Protein 3L43 (pdb70)

Organism: Homo sapiens (NCBI:txid9606)

Sequence (965 aa):
QIAVVGGQSAGKSSVLENFVGRDFLPRVTRRPLVLQLITSKAEYAEFLHCKGKKFTDFDEVRLEIEAETDISSIPINLRVYSPHVLNLTLIDLPGITKVPVGDQPPDIEYQIREMIMQFITRENCLILAVTPANTDLANSDALKLAKEVDPQGLRTIGVITKLDLMDEGTDARDVLENKLLPLRRGYVGVVNRSQKDIDGKKDIKAAMLAERKFFLSHPAYRHIADRMGTPHLQKVLNQQLTPQIAVVGGQSAGKSSVLENFVGRDFLPRVTRRPLVLQLITSKAEYAEFLHCKGKKFTDFDEVRLEIEAETDRVTISSIPINLRVYSPHVLNLTLIDLPGITKVPVGDQPPDIEYQIREMIMQFITRENCLILAVTPANTDLANSDALKLAKEVDPQGLRTIGVITKLDLMDEGTDARDVLENKLLPLRRGYVGVVNRSQKDIDGKKDIKAAMLAERKFFLSHPAYRHIADRMGTPHLQKVLNQQLTQIAVVGGQSAGKSSVLENFVGRDFLPRTRRPLVLQLITSKAEYAEFLHCKGKKFTDFDEVRLEIEAETDISSIPINLRVYSPHVLNLTLIDLPGITKVPVGDQPPDIEYQIREMIMQFITRENCLILAVTPANTDLANSDALKLAKEVDPQGLRTIGVITKLDLMDEGTDARDVLENKLLPLRRGYVGVVNRSQKDIDGKKDIKAAMLAERKFFLSHPAYRHIADRMGTPHLQKVLNQQIAVVGGQSAGKSSVLENFVGRDFLPRTRRPLVLQLITSKAEYAEFLHCKGKKFTDFDEVRLEIEAETDISSIPINLRVYSPHVLNLTLIDLPGITKVPVGDQPPDIEYQIREMIMQFITRENCLILAVTPANTDLANSDALKLAKEVDPQGLRTIGVITKLDLMDEGTDARDVLENKLLPLRRGYVGVVNRSQKDIDGKKDIKAAMLAERKFFLSHPAYRHIADRMGTPHLQKVLNQQ

Radius of gyration: 32.08 Å; Cα contacts (8 Å, |Δi|>4): 2019; chains: 4; bounding box: 50×90×83 Å

InterPro domains:
  IPR000375 Dynamin stalk domain [PF01031] (215-501)
  IPR001401 Dynamin, GTPase domain [SM00053] (6-245)
  IPR001401 Dynamin, GTPase domain [cd08771] (29-294)
  IPR001849 Pleckstrin homology domain [PF00169] (526-628)
  IPR001849 Pleckstrin homology domain [PS50003] (525-631)
  IPR001849 Pleckstrin homology domain [SM00233] (526-633)
  IPR003130 Dynamin GTPase effector [PF02212] (656-744)
  IPR003130 Dynamin GTPase effector [SM00302] (654-745)
  IPR011993 PH-like domain superfamily [G3DSA:2.30.29.30] (525-652)
  IPR019762 Dynamin, GTPase region, conserved site [PS00410] (57-66)
  IPR020850 GTPase effector domain [PS51388] (659-750)
  IPR022812 Dynamin [PR00195] (31-49)
  IPR022812 Dynamin [PR00195] (56-73)
  IPR022812 Dynamin [PR00195] (126-143)
  IPR022812 Dynamin [PR00195] (176-194)
  IPR022812 Dynamin [PR00195] (195-211)
  IPR022812 Dynamin [PR00195] (218-237)
  IPR022812 Dynamin [PTHR11566] (7-744)
  IPR027417 P-loop containing nucleoside triphosphate hydrolase [G3DSA:3.40.50.300] (6-303)
  IPR027417 P-loop containing nucleoside triphosphate hydrolase [SSF52540] (4-302)

Nearest PDB structures (foldseek):
  3l43-assembly1_A  TM=1.004E+00  e=7.348E-54  Homo sapiens
  3l43-assembly2_B  TM=1.003E+00  e=1.797E-51  Homo sapiens
  3l43-assembly2_C  TM=9.992E-01  e=9.900E-51  Homo sapiens
  5d3q-assembly2_B  TM=9.805E-01  e=1.627E-45  Homo sapiens
  5d3q-assembly1_A  TM=9.796E-01  e=1.733E-45  Homo sapiens

Structure (mmCIF, N/CA/C/O backbone):
data_3L43
#
_entry.id   3L43
#
_cell.length_a   49.286
_cell.length_b   166.500
_cell.length_c   74.985
_cell.angle_alpha   90.00
_cell.angle_beta   109.02
_cell.angle_gamma   90.00
#
_symmetry.space_group_name_H-M   'P 1 21 1'
#
loop_
_entity.id
_entity.type
_entity.pdbx_description
1 polymer Dynamin-3
2 non-polymer "GUANOSINE-5'-DIPHOSPHATE"
3 non-polymer 'UNKNOWN ATOM OR ION'
4 water water
#
loop_
_atom_site.group_PDB
_atom_site.id
_atom_site.type_symbol
_atom_site.label_atom_id
_atom_site.label_alt_id
_atom_site.label_comp_id
_atom_site.label_asym_id
_atom_site.label_entity_id
_atom_site.label_seq_id
_atom_site.pdbx_PDB_ins_code
_atom_site.Cartn_x
_atom_site.Cartn_y
_atom_site.Cartn_z
_atom_site.occupancy
_atom_site.B_iso_or_equiv
_atom_site.auth_seq_id
_atom_site.auth_comp_id
_atom_site.auth_asym_id
_atom_site.auth_atom_id
_atom_site.pdbx_PDB_model_num
ATOM 1 N N . GLN A 1 46 ? 16.428 28.278 30.532 1.00 32.84 33 GLN A N 1
ATOM 2 C CA . GLN A 1 46 ? 15.928 27.267 29.599 1.00 32.43 33 GLN A CA 1
ATOM 3 C C . GLN A 1 46 ? 16.297 27.566 28.121 1.00 35.82 33 GLN A C 1
ATOM 4 O O . GLN A 1 46 ? 16.272 28.724 27.690 1.00 34.75 33 GLN A O 1
ATOM 10 N N . ILE A 1 47 ? 16.639 26.499 27.361 1.00 32.45 34 ILE A N 1
ATOM 11 C CA . ILE A 1 47 ? 17.011 26.549 25.935 1.00 32.39 34 ILE A CA 1
ATOM 12 C C . ILE A 1 47 ? 16.003 25.683 25.141 1.00 35.87 34 ILE A C 1
ATOM 13 O O . ILE A 1 47 ? 16.015 24.462 25.272 1.00 35.35 34 ILE A O 1
ATOM 18 N N . ALA A 1 48 ? 15.133 26.321 24.339 1.00 31.79 35 ALA A N 1
ATOM 19 C CA . ALA A 1 48 ? 14.129 25.618 23.540 1.00 30.88 35 ALA A CA 1
ATOM 20 C C . ALA A 1 48 ? 14.659 25.314 22.146 1.00 33.20 35 ALA A C 1
ATOM 21 O O . ALA A 1 48 ? 15.178 26.208 21.480 1.00 32.02 35 ALA A O 1
ATOM 23 N N . VAL A 1 49 ? 14.537 24.039 21.718 1.00 29.44 36 VAL A N 1
ATOM 24 C CA . VAL A 1 49 ? 14.986 23.555 20.402 1.00 28.86 36 VAL A CA 1
ATOM 25 C C . VAL A 1 49 ? 13.791 23.616 19.450 1.00 31.46 36 VAL A C 1
ATOM 26 O O . VAL A 1 49 ? 12.899 22.778 19.524 1.00 30.83 36 VAL A O 1
ATOM 30 N N . VAL A 1 50 ? 13.758 24.646 18.594 1.00 28.16 37 VAL A N 1
ATOM 31 C CA . VAL A 1 50 ? 12.664 24.906 17.656 1.00 28.06 37 VAL A CA 1
ATOM 32 C C . VAL A 1 50 ? 13.126 24.705 16.197 1.00 31.75 37 VAL A C 1
ATOM 33 O O . VAL A 1 50 ? 14.191 25.190 15.803 1.00 30.63 37 VAL A O 1
ATOM 37 N N . GLY A 1 51 ? 12.291 24.012 15.425 1.00 28.79 38 GLY A N 1
ATOM 38 C CA . GLY A 1 51 ? 12.521 23.737 14.012 1.00 29.05 38 GLY A CA 1
ATOM 39 C C . GLY A 1 51 ? 11.495 22.804 13.413 1.00 34.34 38 GLY A C 1
ATOM 40 O O . GLY A 1 51 ? 10.679 22.222 14.134 1.00 35.07 38 GLY A O 1
ATOM 41 N N . GLY A 1 52 ? 11.546 22.650 12.093 1.00 31.36 39 GLY A N 1
ATOM 42 C CA . GLY A 1 52 ? 10.663 21.742 11.372 1.00 31.12 39 GLY A CA 1
ATOM 43 C C . GLY A 1 52 ? 10.960 20.295 11.735 1.00 35.48 39 GLY A C 1
ATOM 44 O O . GLY A 1 52 ? 12.005 20.006 12.328 1.00 34.63 39 GLY A O 1
ATOM 45 N N . GLN A 1 53 ? 10.039 19.373 11.408 1.00 32.03 40 GLN A N 1
ATOM 46 C CA . GLN A 1 53 ? 10.245 17.955 11.699 1.00 30.93 40 GLN A CA 1
ATOM 47 C C . GLN A 1 53 ? 11.462 17.442 10.912 1.00 33.24 40 GLN A C 1
ATOM 48 O O . GLN A 1 53 ? 11.652 17.829 9.755 1.00 32.59 40 GLN A O 1
ATOM 54 N N . SER A 1 54 ? 12.311 16.616 11.580 1.00 28.93 41 SER A N 1
ATOM 55 C CA . SER A 1 54 ? 13.553 16.006 11.069 1.00 27.51 41 SER A CA 1
ATOM 56 C C . SER A 1 54 ? 14.656 17.045 10.775 1.00 28.90 41 SER A C 1
ATOM 57 O O . SER A 1 54 ? 15.593 16.745 10.037 1.00 29.06 41 SER A O 1
ATOM 60 N N . ALA A 1 55 ? 14.581 18.239 11.407 1.00 23.43 42 ALA A N 1
ATOM 61 C CA . ALA A 1 55 ? 15.591 19.305 11.272 1.00 22.49 42 ALA A CA 1
ATOM 62 C C . ALA A 1 55 ? 16.961 18.875 11.866 1.00 26.69 42 ALA A C 1
ATOM 63 O O . ALA A 1 55 ? 18.001 19.308 11.383 1.00 25.92 42 ALA A O 1
ATOM 65 N N . GLY A 1 56 ? 16.923 18.027 12.892 1.00 23.49 43 GLY A N 1
ATOM 66 C CA . GLY A 1 56 ? 18.103 17.537 13.594 1.00 23.77 43 GLY A CA 1
ATOM 67 C C . GLY A 1 56 ? 18.124 17.993 15.041 1.00 27.03 43 GLY A C 1
ATOM 68 O O . GLY A 1 56 ? 19.190 18.094 15.633 1.00 27.50 43 GLY A O 1
ATOM 69 N N . LYS A 1 57 ? 16.936 18.266 15.619 1.00 23.12 44 LYS A N 1
ATOM 70 C CA . LYS A 1 57 ? 16.752 18.764 16.992 1.00 22.14 44 LYS A CA 1
ATOM 71 C C . LYS A 1 57 ? 17.211 17.769 18.062 1.00 25.83 44 LYS A C 1
ATOM 72 O O . LYS A 1 57 ? 17.979 18.154 18.959 1.00 24.25 44 LYS A O 1
ATOM 78 N N . SER A 1 58 ? 16.717 16.502 17.983 1.00 22.95 45 SER A N 1
ATOM 79 C CA . SER A 1 58 ? 17.040 15.433 18.930 1.00 23.29 45 SER A CA 1
ATOM 80 C C . SER A 1 58 ? 18.524 15.090 18.904 1.00 26.90 45 SER A C 1
ATOM 81 O O . SER A 1 58 ? 19.105 14.853 19.960 1.00 26.37 45 SER A O 1
ATOM 84 N N . SER A 1 59 ? 19.144 15.103 17.696 1.00 24.27 46 SER A N 1
ATOM 85 C CA . SER A 1 59 ? 20.577 14.839 17.487 1.00 24.03 46 SER A CA 1
ATOM 86 C C . SER A 1 59 ? 21.437 15.878 18.210 1.00 29.02 46 SER A C 1
ATOM 87 O O . SER A 1 59 ? 22.479 15.518 18.773 1.00 27.87 46 SER A O 1
ATOM 90 N N . VAL A 1 60 ? 20.990 17.166 18.202 1.00 26.74 47 VAL A N 1
ATOM 91 C CA . VAL A 1 60 ? 21.656 18.271 18.900 1.00 27.37 47 VAL A CA 1
ATOM 92 C C . VAL A 1 60 ? 21.649 17.962 20.414 1.00 32.50 47 VAL A C 1
ATOM 93 O O . VAL A 1 60 ? 22.712 17.965 21.024 1.00 32.27 47 VAL A O 1
ATOM 97 N N . LEU A 1 61 ? 20.475 17.610 20.987 1.00 30.21 48 LEU A N 1
ATOM 98 C CA . LEU A 1 61 ? 20.351 17.243 22.415 1.00 30.30 48 LEU A CA 1
ATOM 99 C C . LEU A 1 61 ? 21.255 16.069 22.820 1.00 34.29 48 LEU A C 1
ATOM 100 O O . LEU A 1 61 ? 21.876 16.124 23.881 1.00 34.19 48 LEU A O 1
ATOM 105 N N . GLU A 1 62 ? 21.322 15.013 21.976 1.00 30.41 49 GLU A N 1
ATOM 106 C CA . GLU A 1 62 ? 22.129 13.811 22.233 1.00 30.08 49 GLU A CA 1
ATOM 107 C C . GLU A 1 62 ? 23.633 14.102 22.254 1.00 34.42 49 GLU A C 1
ATOM 108 O O . GLU A 1 62 ? 24.362 13.467 23.014 1.00 34.77 49 GLU A O 1
ATOM 114 N N . ASN A 1 63 ? 24.086 15.063 21.435 1.00 30.45 50 ASN A N 1
ATOM 115 C CA . ASN A 1 63 ? 25.482 15.490 21.359 1.00 30.16 50 ASN A CA 1
ATOM 116 C C . ASN A 1 63 ? 25.898 16.197 22.664 1.00 34.47 50 ASN A C 1
ATOM 117 O O . ASN A 1 63 ? 27.039 16.061 23.101 1.00 34.51 50 ASN A O 1
ATOM 122 N N . PHE A 1 64 ? 24.949 16.903 23.295 1.00 30.90 51 PHE A N 1
ATOM 123 C CA . PHE A 1 64 ? 25.114 17.618 24.561 1.00 31.38 51 PHE A CA 1
ATOM 124 C C . PHE A 1 64 ? 25.194 16.648 25.753 1.00 36.42 51 PHE A C 1
ATOM 125 O O . PHE A 1 64 ? 25.736 17.019 26.796 1.00 36.41 51 PHE A O 1
ATOM 133 N N . VAL A 1 65 ? 24.637 15.423 25.604 1.00 33.05 52 VAL A N 1
ATOM 134 C CA . VAL A 1 65 ? 24.641 14.381 26.636 1.00 33.56 52 VAL A CA 1
ATOM 135 C C . VAL A 1 65 ? 25.905 13.487 26.484 1.00 38.28 52 VAL A C 1
ATOM 136 O O . VAL A 1 65 ? 26.589 13.215 27.475 1.00 37.75 52 VAL A O 1
ATOM 140 N N . GLY A 1 66 ? 26.200 13.073 25.248 1.00 34.75 53 GLY A N 1
ATOM 141 C CA . GLY A 1 66 ? 27.337 12.208 24.943 1.00 34.73 53 GLY A CA 1
ATOM 142 C C . GLY A 1 66 ? 26.924 10.757 24.803 1.00 39.48 53 GLY A C 1
ATOM 143 O O . GLY A 1 66 ? 27.761 9.884 24.545 1.00 39.63 53 GLY A O 1
ATOM 144 N N . ARG A 1 67 ? 25.611 10.500 24.961 1.00 36.14 54 ARG A N 1
ATOM 145 C CA . ARG A 1 67 ? 24.988 9.183 24.858 1.00 36.15 54 ARG A CA 1
ATOM 146 C C . ARG A 1 67 ? 23.698 9.270 24.030 1.00 39.66 54 ARG A C 1
ATOM 147 O O . ARG A 1 67 ? 23.013 10.300 24.059 1.00 39.17 54 ARG A O 1
ATOM 150 N N . ASP A 1 68 ? 23.383 8.183 23.286 1.00 35.78 55 ASP A N 1
ATOM 151 C CA . ASP A 1 68 ? 22.165 8.038 22.488 1.00 35.27 55 ASP A CA 1
ATOM 152 C C . ASP A 1 68 ? 21.065 7.624 23.469 1.00 36.93 55 ASP A C 1
ATOM 153 O O . ASP A 1 68 ? 21.243 6.651 24.212 1.00 36.64 55 ASP A O 1
ATOM 158 N N . PHE A 1 69 ? 19.936 8.360 23.484 1.00 31.59 56 PHE A N 1
ATOM 159 C CA . PHE A 1 69 ? 18.824 8.092 24.410 1.00 30.17 56 PHE A CA 1
ATOM 160 C C . PHE A 1 69 ? 17.454 8.592 23.866 1.00 33.01 56 PHE A C 1
ATOM 161 O O . PHE A 1 69 ? 16.438 8.469 24.553 1.00 32.15 56 PHE A O 1
ATOM 169 N N . LEU A 1 70 ? 17.431 9.179 22.668 1.00 29.69 57 LEU A N 1
ATOM 170 C CA . LEU A 1 70 ? 16.183 9.701 22.126 1.00 29.24 57 LEU A CA 1
ATOM 171 C C . LEU A 1 70 ? 15.597 8.812 21.007 1.00 34.30 57 LEU A C 1
ATOM 172 O O . LEU A 1 70 ? 16.360 8.275 20.190 1.00 33.53 57 LEU A O 1
ATOM 177 N N . PRO A 1 71 ? 14.242 8.635 20.963 1.00 32.39 58 PRO A N 1
ATOM 178 C CA . PRO A 1 71 ? 13.647 7.785 19.909 1.00 32.92 58 PRO A CA 1
ATOM 179 C C . PRO A 1 71 ? 13.655 8.439 18.523 1.00 37.18 58 PRO A C 1
ATOM 180 O O . PRO A 1 71 ? 13.450 9.649 18.419 1.00 36.94 58 PRO A O 1
ATOM 184 N N . ARG A 1 72 ? 13.921 7.623 17.465 1.00 33.58 59 ARG A N 1
ATOM 185 C CA . ARG A 1 72 ? 13.978 8.021 16.049 1.00 54.16 59 ARG A CA 1
ATOM 186 C C . ARG A 1 72 ? 12.915 7.263 15.236 1.00 86.06 59 ARG A C 1
ATOM 187 O O . ARG A 1 72 ? 13.241 6.492 14.326 1.00 47.39 59 ARG A O 1
ATOM 195 N N . VAL A 1 77 ? 9.083 9.664 16.115 1.00 47.60 64 VAL A N 1
ATOM 196 C CA . VAL A 1 77 ? 9.361 11.094 16.252 1.00 47.24 64 VAL A CA 1
ATOM 197 C C . VAL A 1 77 ? 8.694 11.665 17.506 1.00 49.49 64 VAL A C 1
ATOM 198 O O . VAL A 1 77 ? 7.665 11.149 17.942 1.00 48.88 64 VAL A O 1
ATOM 200 N N . THR A 1 78 ? 9.289 12.744 18.066 1.00 45.48 65 THR A N 1
ATOM 201 C CA . THR A 1 78 ? 8.868 13.475 19.276 1.00 45.15 65 THR A CA 1
ATOM 202 C C . THR A 1 78 ? 7.388 13.942 19.181 1.00 48.44 65 THR A C 1
ATOM 203 O O . THR A 1 78 ? 7.007 14.638 18.238 1.00 47.45 65 THR A O 1
ATOM 207 N N . ARG A 1 79 ? 6.573 13.527 20.174 1.00 45.03 66 ARG A N 1
ATOM 208 C CA . ARG A 1 79 ? 5.135 13.814 20.273 1.00 44.11 66 ARG A CA 1
ATOM 209 C C . ARG A 1 79 ? 4.790 14.708 21.484 1.00 47.82 66 ARG A C 1
ATOM 210 O O . ARG A 1 79 ? 3.744 15.349 21.493 1.00 48.50 66 ARG A O 1
ATOM 218 N N . ARG A 1 80 ? 5.665 14.745 22.496 1.00 43.05 67 ARG A N 1
ATOM 219 C CA . ARG A 1 80 ? 5.471 15.537 23.712 1.00 41.99 67 ARG A CA 1
ATOM 220 C C . ARG A 1 80 ? 6.722 16.397 24.002 1.00 43.96 67 ARG A C 1
ATOM 221 O O . ARG A 1 80 ? 7.817 15.990 23.600 1.00 43.21 67 ARG A O 1
ATOM 229 N N . PRO A 1 81 ? 6.620 17.565 24.709 1.00 39.25 68 PRO A N 1
ATOM 230 C CA . PRO A 1 81 ? 7.842 18.338 25.000 1.00 38.63 68 PRO A CA 1
ATOM 231 C C . PRO A 1 81 ? 8.670 17.685 26.109 1.00 41.11 68 PRO A C 1
ATOM 232 O O . PRO A 1 81 ? 8.119 17.285 27.131 1.00 40.73 68 PRO A O 1
ATOM 236 N N . LEU A 1 82 ? 9.986 17.530 25.884 1.00 36.23 69 LEU A N 1
ATOM 237 C CA . LEU A 1 82 ? 10.875 16.920 26.877 1.00 35.02 69 LEU A CA 1
ATOM 238 C C . LEU A 1 82 ? 11.743 17.973 27.532 1.00 36.06 69 LEU A C 1
ATOM 239 O O . LEU A 1 82 ? 12.561 18.588 26.852 1.00 35.44 69 LEU A O 1
ATOM 244 N N . VAL A 1 83 ? 11.563 18.183 28.849 1.00 31.17 70 VAL A N 1
ATOM 245 C CA . VAL A 1 83 ? 12.364 19.145 29.611 1.00 30.27 70 VAL A CA 1
ATOM 246 C C . VAL A 1 83 ? 13.575 18.368 30.116 1.00 32.70 70 VAL A C 1
ATOM 247 O O . VAL A 1 83 ? 13.477 17.573 31.056 1.00 32.58 70 VAL A O 1
ATOM 251 N N . LEU A 1 84 ? 14.696 18.554 29.426 1.00 28.09 71 LEU A N 1
ATOM 252 C CA . LEU A 1 84 ? 15.939 17.859 29.686 1.00 27.53 71 LEU A CA 1
ATOM 253 C C . LEU A 1 84 ? 16.923 18.714 30.477 1.00 31.05 71 LEU A C 1
ATOM 254 O O . LEU A 1 84 ? 17.564 19.606 29.916 1.00 29.89 71 LEU A O 1
ATOM 259 N N . GLN A 1 85 ? 17.032 18.437 31.797 1.00 28.62 72 GLN A N 1
ATOM 260 C CA . GLN A 1 85 ? 17.979 19.127 32.654 1.00 28.57 72 GLN A CA 1
ATOM 261 C C . GLN A 1 85 ? 19.274 18.318 32.718 1.00 32.60 72 GLN A C 1
ATOM 262 O O . GLN A 1 85 ? 19.271 17.132 33.042 1.00 30.63 72 GLN A O 1
ATOM 268 N N . LEU A 1 86 ? 20.372 18.965 32.359 1.00 31.41 73 LEU A N 1
ATOM 269 C CA . LEU A 1 86 ? 21.694 18.373 32.385 1.00 31.38 73 LEU A CA 1
ATOM 270 C C . LEU A 1 86 ? 22.409 18.912 33.612 1.00 36.06 73 LEU A C 1
ATOM 271 O O . LEU A 1 86 ? 22.334 20.111 33.896 1.00 35.17 73 LEU A O 1
ATOM 276 N N . ILE A 1 87 ? 22.992 18.007 34.405 1.00 33.45 74 ILE A N 1
ATOM 277 C CA . ILE A 1 87 ? 23.668 18.347 35.651 1.00 33.83 74 ILE A CA 1
ATOM 278 C C . ILE A 1 87 ? 25.052 17.705 35.669 1.00 38.07 74 ILE A C 1
ATOM 279 O O . ILE A 1 87 ? 25.159 16.485 35.560 1.00 37.34 74 ILE A O 1
ATOM 284 N N . THR A 1 88 ? 26.114 18.529 35.795 1.00 35.34 75 THR A N 1
ATOM 285 C CA . THR A 1 88 ? 27.490 18.019 35.894 1.00 35.61 75 THR A CA 1
ATOM 286 C C . THR A 1 88 ? 27.556 17.241 37.226 1.00 41.30 75 THR A C 1
ATOM 287 O O . THR A 1 88 ? 27.063 17.739 38.244 1.00 40.56 75 THR A O 1
ATOM 291 N N . SER A 1 89 ? 28.034 15.979 37.180 1.00 39.45 76 SER A N 1
ATOM 292 C CA . SER A 1 89 ? 28.099 15.087 38.348 1.00 39.99 76 SER A CA 1
ATOM 293 C C . SER A 1 89 ? 29.171 14.030 38.177 1.00 45.10 76 SER A C 1
ATOM 294 O O . SER A 1 89 ? 29.491 13.686 37.052 1.00 44.61 76 SER A O 1
ATOM 297 N N . LYS A 1 90 ? 29.710 13.487 39.287 1.00 42.93 77 LYS A N 1
ATOM 298 C CA . LYS A 1 90 ? 30.703 12.413 39.205 1.00 43.21 77 LYS A CA 1
ATOM 299 C C . LYS A 1 90 ? 29.974 11.145 38.743 1.00 48.41 77 LYS A C 1
ATOM 300 O O . LYS A 1 90 ? 30.408 10.509 37.778 1.00 48.02 77 LYS A O 1
ATOM 303 N N . ALA A 1 91 ? 28.816 10.840 39.389 1.00 45.97 78 ALA A N 1
ATOM 304 C CA . ALA A 1 91 ? 27.960 9.685 39.097 1.00 46.00 78 ALA A CA 1
ATOM 305 C C . ALA A 1 91 ? 27.112 9.893 37.838 1.00 50.05 78 ALA A C 1
ATOM 306 O O . ALA A 1 91 ? 26.324 10.843 37.771 1.00 49.95 78 ALA A O 1
ATOM 308 N N . GLU A 1 92 ? 27.276 9.002 36.838 1.00 46.40 79 GLU A N 1
ATOM 309 C CA . GLU A 1 92 ? 26.509 9.085 35.599 1.00 45.69 79 GLU A CA 1
ATOM 310 C C . GLU A 1 92 ? 25.255 8.212 35.679 1.00 47.99 79 GLU A C 1
ATOM 311 O O . GLU A 1 92 ? 25.347 6.978 35.740 1.00 47.77 79 GLU A O 1
ATOM 317 N N . TYR A 1 93 ? 24.084 8.879 35.679 1.00 42.53 80 TYR A N 1
ATOM 318 C CA . TYR A 1 93 ? 22.757 8.268 35.727 1.00 41.57 80 TYR A CA 1
ATOM 319 C C . TYR A 1 93 ? 21.687 9.260 35.253 1.00 43.51 80 TYR A C 1
ATOM 320 O O . TYR A 1 93 ? 21.985 10.439 35.044 1.00 42.74 80 TYR A O 1
ATOM 329 N N . ALA A 1 94 ? 20.442 8.777 35.088 1.00 38.87 81 ALA A N 1
ATOM 330 C CA . ALA A 1 94 ? 19.311 9.590 34.652 1.00 37.94 81 ALA A CA 1
ATOM 331 C C . ALA A 1 94 ? 18.056 9.250 35.434 1.00 40.69 81 ALA A C 1
ATOM 332 O O . ALA A 1 94 ? 17.877 8.107 35.834 1.00 39.94 81 ALA A O 1
ATOM 334 N N . GLU A 1 95 ? 17.193 10.241 35.672 1.00 37.35 82 GLU A N 1
ATOM 335 C CA . GLU A 1 95 ? 15.933 10.014 36.386 1.00 37.14 82 GLU A CA 1
ATOM 336 C C . GLU A 1 95 ? 14.809 10.891 35.859 1.00 40.27 82 GLU A C 1
ATOM 337 O O . GLU A 1 95 ? 15.028 12.048 35.491 1.00 39.81 82 GLU A O 1
ATOM 343 N N . PHE A 1 96 ? 13.606 10.314 35.809 1.00 37.06 83 PHE A N 1
ATOM 344 C CA . PHE A 1 96 ? 12.371 10.957 35.354 1.00 37.15 83 PHE A CA 1
ATOM 345 C C . PHE A 1 96 ? 11.564 11.493 36.538 1.00 43.60 83 PHE A C 1
ATOM 346 O O . PHE A 1 96 ? 11.601 10.901 37.624 1.00 42.78 83 PHE A O 1
ATOM 354 N N . LEU A 1 97 ? 10.832 12.610 36.324 1.00 42.86 84 LEU A N 1
ATOM 355 C CA . LEU A 1 97 ? 9.999 13.254 37.351 1.00 44.10 84 LEU A CA 1
ATOM 356 C C . LEU A 1 97 ? 8.899 12.309 37.819 1.00 50.49 84 LEU A C 1
ATOM 357 O O . LEU A 1 97 ? 8.745 12.117 39.022 1.00 51.06 84 LEU A O 1
ATOM 362 N N . HIS A 1 98 ? 8.177 11.683 36.863 1.00 48.27 85 HIS A N 1
ATOM 363 C CA . HIS A 1 98 ? 7.103 10.720 37.113 1.00 49.11 85 HIS A CA 1
ATOM 364 C C . HIS A 1 98 ? 7.628 9.370 37.664 1.00 54.96 85 HIS A C 1
ATOM 365 O O . HIS A 1 98 ? 6.849 8.607 38.240 1.00 54.77 85 HIS A O 1
ATOM 372 N N . CYS A 1 99 ? 8.937 9.081 37.470 1.00 52.79 86 CYS A N 1
ATOM 373 C CA . CYS A 1 99 ? 9.597 7.852 37.928 1.00 53.31 86 CYS A CA 1
ATOM 374 C C . CYS A 1 99 ? 10.550 8.173 39.111 1.00 57.39 86 CYS A C 1
ATOM 375 O O . CYS A 1 99 ? 11.762 7.960 39.018 1.00 57.64 86 CYS A O 1
ATOM 378 N N . LYS A 1 100 ? 9.976 8.699 40.220 1.00 53.51 87 LYS A N 1
ATOM 379 C CA . LYS A 1 100 ? 10.686 9.097 41.445 1.00 53.10 87 LYS A CA 1
ATOM 380 C C . LYS A 1 100 ? 11.398 7.916 42.142 1.00 56.29 87 LYS A C 1
ATOM 381 O O . LYS A 1 100 ? 10.821 6.833 42.283 1.00 56.25 87 LYS A O 1
ATOM 383 N N . GLY A 1 101 ? 12.644 8.149 42.559 1.00 51.69 88 GLY A N 1
ATOM 384 C CA . GLY A 1 101 ? 13.466 7.152 43.242 1.00 51.00 88 GLY A CA 1
ATOM 385 C C . GLY A 1 101 ? 14.347 6.334 42.320 1.00 53.25 88 GLY A C 1
ATOM 386 O O . GLY A 1 101 ? 15.525 6.119 42.617 1.00 52.32 88 GLY A O 1
ATOM 387 N N . LYS A 1 102 ? 13.776 5.877 41.187 1.00 49.44 89 LYS A N 1
ATOM 388 C CA . LYS A 1 102 ? 14.466 5.063 40.183 1.00 48.82 89 LYS A CA 1
ATOM 389 C C . LYS A 1 102 ? 15.517 5.867 39.397 1.00 51.11 89 LYS A C 1
ATOM 390 O O . LYS A 1 102 ? 15.192 6.868 38.745 1.00 50.27 89 LYS A O 1
ATOM 396 N N . LYS A 1 103 ? 16.780 5.397 39.471 1.00 46.30 90 LYS A N 1
ATOM 397 C CA . LYS A 1 103 ? 17.927 5.940 38.747 1.00 45.17 90 LYS A CA 1
ATOM 398 C C . LYS A 1 103 ? 18.209 5.004 37.556 1.00 47.35 90 LYS A C 1
ATOM 399 O O . LYS A 1 103 ? 18.115 3.776 37.704 1.00 46.65 90 LYS A O 1
ATOM 401 N N . PHE A 1 104 ? 18.512 5.583 36.371 1.00 42.31 91 PHE A N 1
ATOM 402 C CA . PHE A 1 104 ? 18.785 4.826 35.141 1.00 41.39 91 PHE A CA 1
ATOM 403 C C . PHE A 1 104 ? 20.254 4.963 34.737 1.00 43.60 91 PHE A C 1
ATOM 404 O O . PHE A 1 104 ? 20.703 6.069 34.467 1.00 42.55 91 PHE A O 1
ATOM 412 N N . THR A 1 105 ? 20.991 3.843 34.665 1.00 40.12 92 THR A N 1
ATOM 413 C CA . THR A 1 105 ? 22.394 3.845 34.226 1.00 39.33 92 THR A CA 1
ATOM 414 C C . THR A 1 105 ? 22.476 3.398 32.743 1.00 42.37 92 THR A C 1
ATOM 415 O O . THR A 1 105 ? 23.522 3.574 32.101 1.00 41.70 92 THR A O 1
ATOM 419 N N . ASP A 1 106 ? 21.357 2.828 32.208 1.00 38.05 93 ASP A N 1
ATOM 420 C CA . ASP A 1 106 ? 21.236 2.363 30.825 1.00 37.87 93 ASP A CA 1
ATOM 421 C C . ASP A 1 106 ? 20.424 3.382 30.036 1.00 41.27 93 ASP A C 1
ATOM 422 O O . ASP A 1 106 ? 19.252 3.626 30.351 1.00 41.44 93 ASP A O 1
ATOM 427 N N . PHE A 1 107 ? 21.055 3.989 29.016 1.00 36.52 94 PHE A N 1
ATOM 428 C CA . PHE A 1 107 ? 20.441 5.049 28.219 1.00 35.72 94 PHE A CA 1
ATOM 429 C C . PHE A 1 107 ? 19.413 4.524 27.208 1.00 39.10 94 PHE A C 1
ATOM 430 O O . PHE A 1 107 ? 18.566 5.305 26.750 1.00 38.70 94 PHE A O 1
ATOM 438 N N . ASP A 1 108 ? 19.419 3.191 26.935 1.00 35.10 95 ASP A N 1
ATOM 439 C CA . ASP A 1 108 ? 18.430 2.548 26.061 1.00 34.13 95 ASP A CA 1
ATOM 440 C C . ASP A 1 108 ? 17.097 2.427 26.806 1.00 36.95 95 ASP A C 1
ATOM 441 O O . ASP A 1 108 ? 16.034 2.566 26.196 1.00 36.48 95 ASP A O 1
ATOM 446 N N . GLU A 1 109 ? 17.170 2.218 28.143 1.00 33.32 96 GLU A N 1
ATOM 447 C CA . GLU A 1 109 ? 16.026 2.129 29.060 1.00 32.08 96 GLU A CA 1
ATOM 448 C C . GLU A 1 109 ? 15.413 3.525 29.290 1.00 33.67 96 GLU A C 1
ATOM 449 O O . GLU A 1 109 ? 14.222 3.627 29.543 1.00 32.65 96 GLU A O 1
ATOM 455 N N . VAL A 1 110 ? 16.228 4.595 29.182 1.00 31.13 97 VAL A N 1
ATOM 456 C CA . VAL A 1 110 ? 15.774 5.995 29.280 1.00 31.02 97 VAL A CA 1
ATOM 457 C C . VAL A 1 110 ? 14.901 6.275 28.042 1.00 35.49 97 VAL A C 1
ATOM 458 O O . VAL A 1 110 ? 13.819 6.857 28.176 1.00 35.35 97 VAL A O 1
ATOM 462 N N . ARG A 1 111 ? 15.370 5.814 26.841 1.00 32.15 98 ARG A N 1
ATOM 463 C CA . ARG A 1 111 ? 14.668 5.956 25.556 1.00 31.54 98 ARG A CA 1
ATOM 464 C C . ARG A 1 111 ? 13.337 5.226 25.589 1.00 34.82 98 ARG A C 1
ATOM 465 O O . ARG A 1 111 ? 12.317 5.805 25.197 1.00 34.05 98 ARG A O 1
ATOM 473 N N . LEU A 1 112 ? 13.349 3.956 26.068 1.00 31.40 99 LEU A N 1
ATOM 474 C CA . LEU A 1 112 ? 12.146 3.137 26.193 1.00 31.12 99 LEU A CA 1
ATOM 475 C C . LEU A 1 112 ? 11.139 3.800 27.139 1.00 35.58 99 LEU A C 1
ATOM 476 O O . LEU A 1 112 ? 9.954 3.791 26.835 1.00 35.94 99 LEU A O 1
ATOM 481 N N . GLU A 1 113 ? 11.619 4.451 28.228 1.00 32.25 100 GLU A N 1
ATOM 482 C CA . GLU A 1 113 ? 10.756 5.167 29.168 1.00 32.02 100 GLU A CA 1
ATOM 483 C C . GLU A 1 113 ? 10.162 6.447 28.531 1.00 37.16 100 GLU A C 1
ATOM 484 O O . GLU A 1 113 ? 9.003 6.762 28.809 1.00 37.43 100 GLU A O 1
ATOM 490 N N . ILE A 1 114 ? 10.934 7.157 27.653 1.00 33.53 101 ILE A N 1
ATOM 491 C CA . ILE A 1 114 ? 10.447 8.343 26.918 1.00 33.09 101 ILE A CA 1
ATOM 492 C C . ILE A 1 114 ? 9.342 7.854 25.960 1.00 38.77 101 ILE A C 1
ATOM 493 O O . ILE A 1 114 ? 8.271 8.467 25.887 1.00 38.15 101 ILE A O 1
ATOM 498 N N . GLU A 1 115 ? 9.603 6.716 25.266 1.00 37.01 102 GLU A N 1
ATOM 499 C CA . GLU A 1 115 ? 8.676 6.052 24.342 1.00 37.73 102 GLU A CA 1
ATOM 500 C C . GLU A 1 115 ? 7.391 5.593 25.078 1.00 42.99 102 GLU A C 1
ATOM 501 O O . GLU A 1 115 ? 6.287 5.824 24.575 1.00 41.78 102 GLU A O 1
ATOM 507 N N . ALA A 1 116 ? 7.553 4.976 26.282 1.00 41.15 103 ALA A N 1
ATOM 508 C CA . ALA A 1 116 ? 6.453 4.491 27.133 1.00 41.19 103 ALA A CA 1
ATOM 509 C C . ALA A 1 116 ? 5.597 5.638 27.658 1.00 45.43 103 ALA A C 1
ATOM 510 O O . ALA A 1 116 ? 4.376 5.499 27.720 1.00 44.90 103 ALA A O 1
ATOM 512 N N . GLU A 1 117 ? 6.236 6.771 28.033 1.00 42.34 104 GLU A N 1
ATOM 513 C CA . GLU A 1 117 ? 5.528 7.936 28.552 1.00 42.31 104 GLU A CA 1
ATOM 514 C C . GLU A 1 117 ? 4.823 8.727 27.422 1.00 47.27 104 GLU A C 1
ATOM 515 O O . GLU A 1 117 ? 3.726 9.244 27.664 1.00 46.81 104 GLU A O 1
ATOM 521 N N . THR A 1 118 ? 5.409 8.779 26.186 1.00 44.73 105 THR A N 1
ATOM 522 C CA . THR A 1 118 ? 4.755 9.452 25.044 1.00 45.31 105 THR A CA 1
ATOM 523 C C . THR A 1 118 ? 3.440 8.726 24.702 1.00 49.88 105 THR A C 1
ATOM 524 O O . THR A 1 118 ? 2.428 9.385 24.444 1.00 50.02 105 THR A O 1
ATOM 528 N N . ASP A 1 119 ? 3.456 7.366 24.760 1.00 45.70 106 ASP A N 1
ATOM 529 C CA . ASP A 1 119 ? 2.302 6.500 24.501 1.00 58.62 106 ASP A CA 1
ATOM 530 C C . ASP A 1 119 ? 1.628 6.084 25.813 1.00 83.38 106 ASP A C 1
ATOM 531 O O . ASP A 1 119 ? 0.798 6.814 26.357 1.00 44.42 106 ASP A O 1
ATOM 536 N N . ILE A 1 128 ? -0.004 13.418 19.686 1.00 47.78 115 ILE A N 1
ATOM 537 C CA . ILE A 1 128 ? 0.780 14.469 20.350 1.00 47.56 115 ILE A CA 1
ATOM 538 C C . ILE A 1 128 ? 0.079 14.998 21.627 1.00 49.99 115 ILE A C 1
ATOM 539 O O . ILE A 1 128 ? -1.147 14.910 21.746 1.00 49.65 115 ILE A O 1
ATOM 544 N N . SER A 1 129 ? 0.876 15.546 22.572 1.00 45.50 116 SER A N 1
ATOM 545 C CA . SER A 1 129 ? 0.391 16.132 23.831 1.00 44.64 116 SER A CA 1
ATOM 546 C C . SER A 1 129 ? 1.275 17.294 24.258 1.00 47.02 116 SER A C 1
ATOM 547 O O . SER A 1 129 ? 2.467 17.303 23.941 1.00 46.48 116 SER A O 1
ATOM 550 N N . SER A 1 130 ? 0.684 18.259 24.996 1.00 42.63 117 SER A N 1
ATOM 551 C CA . SER A 1 130 ? 1.344 19.469 25.490 1.00 42.11 117 SER A CA 1
ATOM 552 C C . SER A 1 130 ? 1.985 19.316 26.882 1.00 45.59 117 SER A C 1
ATOM 553 O O . SER A 1 130 ? 2.854 20.127 27.217 1.00 44.92 117 SER A O 1
ATOM 556 N N . ILE A 1 131 ? 1.559 18.310 27.703 1.00 42.53 118 ILE A N 1
ATOM 557 C CA . ILE A 1 131 ? 2.135 18.105 29.049 1.00 42.43 118 ILE A CA 1
ATOM 558 C C . ILE A 1 131 ? 3.606 17.608 28.891 1.00 46.78 118 ILE A C 1
ATOM 559 O O . ILE A 1 131 ? 3.860 16.693 28.096 1.00 46.64 118 ILE A O 1
ATOM 564 N N . PRO A 1 132 ? 4.587 18.268 29.567 1.00 43.06 119 PRO A N 1
ATOM 565 C CA . PRO A 1 132 ? 5.996 17.896 29.360 1.00 42.51 119 PRO A CA 1
ATOM 566 C C . PRO A 1 132 ? 6.506 16.712 30.180 1.00 44.88 119 PRO A C 1
ATOM 567 O O . PRO A 1 132 ? 6.026 16.449 31.289 1.00 44.10 119 PRO A O 1
ATOM 571 N N . ILE A 1 133 ? 7.514 16.012 29.620 1.00 40.21 120 ILE A N 1
ATOM 572 C CA . ILE A 1 133 ? 8.204 14.886 30.263 1.00 39.35 120 ILE A CA 1
ATOM 573 C C . ILE A 1 133 ? 9.492 15.469 30.858 1.00 41.46 120 ILE A C 1
ATOM 574 O O . ILE A 1 133 ? 10.342 15.973 30.112 1.00 40.59 120 ILE A O 1
ATOM 579 N N . ASN A 1 134 ? 9.614 15.440 32.196 1.00 36.95 121 ASN A N 1
ATOM 580 C CA . ASN A 1 134 ? 10.790 15.970 32.873 1.00 36.42 121 ASN A CA 1
ATOM 581 C C . ASN A 1 134 ? 11.824 14.886 33.052 1.00 39.89 121 ASN A C 1
ATOM 582 O O . ASN A 1 134 ? 11.526 13.825 33.618 1.00 39.91 121 ASN A O 1
ATOM 587 N N . LEU A 1 135 ? 13.037 15.145 32.537 1.00 35.47 122 LEU A N 1
ATOM 588 C CA . LEU A 1 135 ? 14.160 14.224 32.589 1.00 35.31 122 LEU A CA 1
ATOM 589 C C . LEU A 1 135 ? 15.434 14.933 33.046 1.00 40.34 122 LEU A C 1
ATOM 590 O O . LEU A 1 135 ? 15.798 15.989 32.515 1.00 40.30 122 LEU A O 1
ATOM 595 N N . ARG A 1 136 ? 16.110 14.336 34.035 1.00 36.72 123 ARG A N 1
ATOM 596 C CA . ARG A 1 136 ? 17.364 14.842 34.558 1.00 35.86 123 ARG A CA 1
ATOM 597 C C . ARG A 1 136 ? 18.445 13.831 34.287 1.00 40.65 123 ARG A C 1
ATOM 598 O O . ARG A 1 136 ? 18.291 12.653 34.622 1.00 41.45 123 ARG A O 1
ATOM 601 N N . VAL A 1 137 ? 19.519 14.271 33.635 1.00 36.39 124 VAL A N 1
ATOM 602 C CA . VAL A 1 137 ? 20.677 13.432 33.364 1.00 35.30 124 VAL A CA 1
ATOM 603 C C . VAL A 1 137 ? 21.844 14.053 34.129 1.00 38.69 124 VAL A C 1
ATOM 604 O O . VAL A 1 137 ? 22.143 15.234 33.943 1.00 37.63 124 VAL A O 1
ATOM 608 N N . TYR A 1 138 ? 22.461 13.260 35.026 1.00 35.52 125 TYR A N 1
ATOM 609 C CA . TYR A 1 138 ? 23.635 13.630 35.820 1.00 34.85 125 TYR A CA 1
ATOM 610 C C . TYR A 1 138 ? 24.815 12.988 35.105 1.00 37.86 125 TYR A C 1
ATOM 611 O O . TYR A 1 138 ? 24.799 11.776 34.899 1.00 38.46 125 TYR A O 1
ATOM 620 N N . SER A 1 139 ? 25.798 13.787 34.653 1.00 33.16 126 SER A N 1
ATOM 621 C CA . SER A 1 139 ? 26.922 13.244 33.884 1.00 32.81 126 SER A CA 1
ATOM 622 C C . SER A 1 139 ? 28.205 14.079 34.025 1.00 36.40 126 SER A C 1
ATOM 623 O O . SER A 1 139 ? 28.125 15.305 34.030 1.00 35.91 126 SER A O 1
ATOM 626 N N . PRO A 1 140 ? 29.411 13.448 34.095 1.00 33.81 127 PRO A N 1
ATOM 627 C CA . PRO A 1 140 ? 30.650 14.253 34.187 1.00 33.83 127 PRO A CA 1
ATOM 628 C C . PRO A 1 140 ? 30.982 14.994 32.891 1.00 37.97 127 PRO A C 1
ATOM 629 O O . PRO A 1 140 ? 31.765 15.947 32.901 1.00 38.69 127 PRO A O 1
ATOM 633 N N . HIS A 1 141 ? 30.342 14.577 31.790 1.00 33.37 128 HIS A N 1
ATOM 634 C CA . HIS A 1 141 ? 30.553 15.089 30.445 1.00 32.74 128 HIS A CA 1
ATOM 635 C C . HIS A 1 141 ? 29.609 16.242 30.039 1.00 36.58 128 HIS A C 1
ATOM 636 O O . HIS A 1 141 ? 29.837 16.870 29.000 1.00 36.18 128 HIS A O 1
ATOM 643 N N . VAL A 1 142 ? 28.573 16.535 30.848 1.00 33.09 129 VAL A N 1
ATOM 644 C CA . VAL A 1 142 ? 27.595 17.585 30.508 1.00 32.63 129 VAL A CA 1
ATOM 645 C C . VAL A 1 142 ? 27.875 18.907 31.243 1.00 36.53 129 VAL A C 1
ATOM 646 O O . VAL A 1 142 ? 28.751 18.971 32.118 1.00 36.27 129 VAL A O 1
ATOM 650 N N . LEU A 1 143 ? 27.126 19.963 30.849 1.00 32.40 130 LEU A N 1
ATOM 651 C CA . LEU A 1 143 ? 27.141 21.298 31.444 1.00 31.66 130 LEU A CA 1
ATOM 652 C C . LEU A 1 143 ? 25.821 21.465 32.193 1.00 35.37 130 LEU A C 1
ATOM 653 O O . LEU A 1 143 ? 24.926 20.630 32.039 1.00 35.11 130 LEU A O 1
ATOM 658 N N . ASN A 1 144 ? 25.690 22.530 32.999 1.00 31.58 131 ASN A N 1
ATOM 659 C CA . ASN A 1 144 ? 24.447 22.795 33.720 1.00 31.12 131 ASN A CA 1
ATOM 660 C C . ASN A 1 144 ? 23.547 23.634 32.821 1.00 33.59 131 ASN A C 1
ATOM 661 O O . ASN A 1 144 ? 23.700 24.857 32.737 1.00 32.87 131 ASN A O 1
ATOM 666 N N . LEU A 1 145 ? 22.687 22.939 32.053 1.00 30.18 132 LEU A N 1
ATOM 667 C CA . LEU A 1 145 ? 21.770 23.518 31.057 1.00 29.74 132 LEU A CA 1
ATOM 668 C C . LEU A 1 145 ? 20.442 22.780 31.049 1.00 33.20 132 LEU A C 1
ATOM 669 O O . LEU A 1 145 ? 20.406 21.558 31.213 1.00 32.14 132 LEU A O 1
ATOM 674 N N . THR A 1 146 ? 19.352 23.517 30.837 1.00 30.78 133 THR A N 1
ATOM 675 C CA . THR A 1 146 ? 18.018 22.939 30.730 1.00 30.60 133 THR A CA 1
ATOM 676 C C . THR A 1 146 ? 17.552 23.159 29.296 1.00 34.85 133 THR A C 1
ATOM 677 O O . THR A 1 146 ? 17.383 24.302 28.870 1.00 35.46 133 THR A O 1
ATOM 681 N N . LEU A 1 147 ? 17.399 22.073 28.541 1.00 31.04 134 LEU A N 1
ATOM 682 C CA . LEU A 1 147 ? 16.956 22.138 27.148 1.00 31.16 134 LEU A CA 1
ATOM 683 C C . LEU A 1 147 ? 15.555 21.554 26.995 1.00 34.55 134 LEU A C 1
ATOM 684 O O . LEU A 1 147 ? 15.211 20.595 27.694 1.00 34.59 134 LEU A O 1
ATOM 689 N N . ILE A 1 148 ? 14.745 22.124 26.080 1.00 30.21 135 ILE A N 1
ATOM 690 C CA . ILE A 1 148 ? 13.391 21.620 25.831 1.00 29.26 135 ILE A CA 1
ATOM 691 C C . ILE A 1 148 ? 13.303 21.042 24.418 1.00 32.04 135 ILE A C 1
ATOM 692 O O . ILE A 1 148 ? 13.366 21.791 23.440 1.00 29.99 135 ILE A O 1
ATOM 697 N N . ASP A 1 149 ? 13.181 19.698 24.315 1.00 30.04 136 ASP A N 1
ATOM 698 C CA . ASP A 1 149 ? 13.013 19.026 23.023 1.00 30.21 136 ASP A CA 1
ATOM 699 C C . ASP A 1 149 ? 11.571 19.219 22.666 1.00 34.60 136 ASP A C 1
ATOM 700 O O . ASP A 1 149 ? 10.677 18.748 23.373 1.00 34.23 136 ASP A O 1
ATOM 705 N N . LEU A 1 150 ? 11.335 19.976 21.625 1.00 31.86 137 LEU A N 1
ATOM 706 C CA . LEU A 1 150 ? 9.982 20.266 21.217 1.00 31.81 137 LEU A CA 1
ATOM 707 C C . LEU A 1 150 ? 9.626 19.504 19.945 1.00 36.12 137 LEU A C 1
ATOM 708 O O . LEU A 1 150 ? 10.508 19.291 19.114 1.00 34.70 137 LEU A O 1
ATOM 713 N N . PRO A 1 151 ? 8.339 19.105 19.749 1.00 33.66 138 PRO A N 1
ATOM 714 C CA . PRO A 1 151 ? 7.965 18.430 18.490 1.00 33.15 138 PRO A CA 1
ATOM 715 C C . PRO A 1 151 ? 8.214 19.334 17.278 1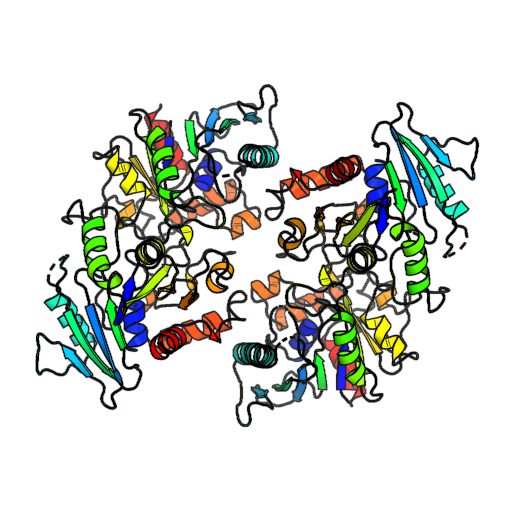.00 36.12 138 PRO A C 1
ATOM 716 O O . PRO A 1 151 ? 8.106 20.559 17.377 1.00 35.51 138 PRO A O 1
ATOM 720 N N . GLY A 1 152 ? 8.596 18.727 16.167 1.00 32.51 139 GLY A N 1
ATOM 721 C CA . GLY A 1 152 ? 8.874 19.458 14.943 1.00 32.78 139 GLY A CA 1
ATOM 722 C C . GLY A 1 152 ? 7.630 19.969 14.246 1.00 37.54 139 GLY A C 1
ATOM 723 O O . GLY A 1 152 ? 6.626 19.252 14.150 1.00 36.47 139 GLY A O 1
ATOM 724 N N . ILE A 1 153 ? 7.697 21.232 13.757 1.00 35.14 140 ILE A N 1
ATOM 725 C CA . ILE A 1 153 ? 6.632 21.905 13.000 1.00 35.14 140 ILE A CA 1
ATOM 726 C C . ILE A 1 153 ? 6.425 21.123 11.713 1.00 38.07 140 ILE A C 1
ATOM 727 O O . ILE A 1 153 ? 7.407 20.764 11.061 1.00 37.22 140 ILE A O 1
ATOM 732 N N . THR A 1 154 ? 5.157 20.818 11.386 1.00 35.05 141 THR A N 1
ATOM 733 C CA . THR A 1 154 ? 4.752 20.138 10.148 1.00 35.37 141 THR A CA 1
ATOM 734 C C . THR A 1 154 ? 3.749 21.034 9.414 1.00 40.13 141 THR A C 1
ATOM 735 O O . THR A 1 154 ? 3.452 22.135 9.880 1.00 39.69 141 THR A O 1
ATOM 739 N N . LYS A 1 155 ? 3.248 20.584 8.263 1.00 37.27 142 LYS A N 1
ATOM 740 C CA . LYS A 1 155 ? 2.287 21.354 7.471 1.00 37.18 142 LYS A CA 1
ATOM 741 C C . LYS A 1 155 ? 1.081 20.513 7.130 1.00 40.95 142 LYS A C 1
ATOM 742 O O . LYS A 1 155 ? -0.025 21.042 7.041 1.00 40.83 142 LYS A O 1
ATOM 748 N N . VAL A 1 156 ? 1.309 19.201 6.896 1.00 37.96 143 VAL A N 1
ATOM 749 C CA . VAL A 1 156 ? 0.301 18.224 6.474 1.00 37.77 143 VAL A CA 1
ATOM 750 C C . VAL A 1 156 ? 0.202 17.084 7.520 1.00 43.11 143 VAL A C 1
ATOM 751 O O . VAL A 1 156 ? 1.240 16.536 7.893 1.00 43.36 143 VAL A O 1
ATOM 755 N N . PRO A 1 157 ? -1.016 16.712 8.012 1.00 40.65 144 PRO A N 1
ATOM 756 C CA . PRO A 1 157 ? -1.097 15.625 9.007 1.00 40.87 144 PRO A CA 1
ATOM 757 C C . PRO A 1 157 ? -0.881 14.236 8.391 1.00 46.39 144 PRO A C 1
ATOM 758 O O . PRO A 1 157 ? -1.412 13.946 7.317 1.00 46.69 144 PRO A O 1
ATOM 762 N N . VAL A 1 158 ? -0.101 13.382 9.080 1.00 43.42 145 VAL A N 1
ATOM 763 C CA . VAL A 1 158 ? 0.231 12.016 8.641 1.00 43.35 145 VAL A CA 1
ATOM 764 C C . VAL A 1 158 ? -0.505 10.993 9.528 1.00 48.00 145 VAL A C 1
ATOM 765 O O . VAL A 1 158 ? -0.456 11.093 10.754 1.00 47.47 145 VAL A O 1
ATOM 769 N N . GLY A 1 159 ? -1.170 10.028 8.886 1.00 45.24 146 GLY A N 1
ATOM 770 C CA . GLY A 1 159 ? -1.915 8.969 9.556 1.00 45.25 146 GLY A CA 1
ATOM 771 C C . GLY A 1 159 ? -3.128 9.463 10.322 1.00 50.13 146 GLY A C 1
ATOM 772 O O . GLY A 1 159 ? -3.918 10.261 9.800 1.00 49.64 146 GLY A O 1
ATOM 773 N N . ASP A 1 160 ? -3.264 9.008 11.585 1.00 47.20 147 ASP A N 1
ATOM 774 C CA . ASP A 1 160 ? -4.381 9.365 12.460 1.00 47.23 147 ASP A CA 1
ATOM 775 C C . ASP A 1 160 ? -4.060 10.609 13.350 1.00 50.47 147 ASP A C 1
ATOM 776 O O . ASP A 1 160 ? -4.520 10.706 14.495 1.00 50.58 147 ASP A O 1
ATOM 781 N N . GLN A 1 161 ? -3.307 11.576 12.774 1.00 45.62 148 GLN A N 1
ATOM 782 C CA . GLN A 1 161 ? -2.938 12.855 13.392 1.00 44.50 148 GLN A CA 1
ATOM 783 C C . GLN A 1 161 ? -4.085 13.866 13.153 1.00 46.89 148 GLN A C 1
ATOM 784 O O . GLN A 1 161 ? -4.669 13.854 12.061 1.00 45.38 148 GLN A O 1
ATOM 790 N N . PRO A 1 162 ? -4.386 14.786 14.118 1.00 43.36 149 PRO A N 1
ATOM 791 C CA . PRO A 1 162 ? -5.464 15.777 13.888 1.00 43.02 149 PRO A CA 1
ATOM 792 C C . PRO A 1 162 ? -5.167 16.734 12.719 1.00 47.32 149 PRO A C 1
ATOM 793 O O . PRO A 1 162 ? -3.988 16.960 12.443 1.00 47.36 149 PRO A O 1
ATOM 797 N N . PRO A 1 163 ? -6.187 17.305 12.007 1.00 43.14 150 PRO A N 1
ATOM 798 C CA . PRO A 1 163 ? -5.877 18.206 10.878 1.00 42.46 150 PRO A CA 1
ATOM 7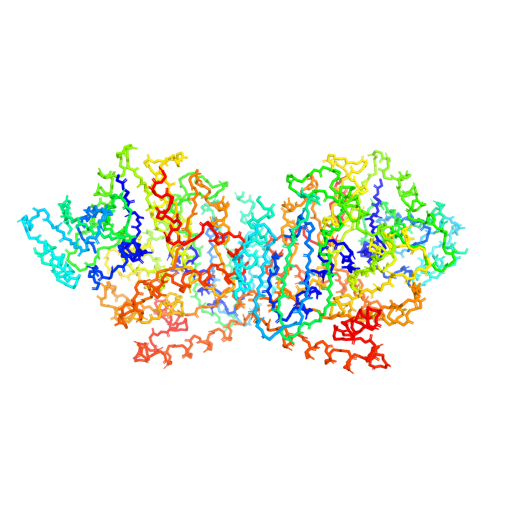99 C C . PRO A 1 163 ? -5.232 19.537 11.282 1.00 45.13 150 PRO A C 1
ATOM 800 O O . PRO A 1 163 ? -4.541 20.137 10.454 1.00 45.17 150 PRO A O 1
ATOM 804 N N . ASP A 1 164 ? -5.442 19.994 12.546 1.00 40.21 151 ASP A N 1
ATOM 805 C CA . ASP A 1 164 ? -4.877 21.253 13.064 1.00 39.17 151 ASP A CA 1
ATOM 806 C C . ASP A 1 164 ? -3.559 21.018 13.864 1.00 41.79 151 ASP A C 1
ATOM 807 O O . ASP A 1 164 ? -3.188 21.843 14.709 1.00 40.97 151 ASP A O 1
ATOM 812 N N . ILE A 1 165 ? -2.847 19.902 13.551 1.00 37.81 152 ILE A N 1
ATOM 813 C CA . ILE A 1 165 ? -1.582 19.474 14.164 1.00 37.28 152 ILE A CA 1
ATOM 814 C C . ILE A 1 165 ? -0.475 20.581 14.089 1.00 40.25 152 ILE A C 1
ATOM 815 O O . ILE A 1 165 ? 0.236 20.767 15.075 1.00 40.25 152 ILE A O 1
ATOM 820 N N . GLU A 1 166 ? -0.375 21.328 12.960 1.00 36.33 153 GLU A N 1
ATOM 821 C CA . GLU A 1 166 ? 0.597 22.417 12.788 1.00 36.42 153 GLU A CA 1
ATOM 822 C C . GLU A 1 166 ? 0.371 23.511 13.827 1.00 41.41 153 GLU A C 1
ATOM 823 O O . GLU A 1 166 ? 1.326 23.964 14.461 1.00 40.85 153 GLU A O 1
ATOM 829 N N . TYR A 1 167 ? -0.898 23.911 14.001 1.00 39.06 154 TYR A N 1
ATOM 830 C CA . TYR A 1 167 ? -1.326 24.987 14.892 1.00 39.40 154 TYR A CA 1
ATOM 831 C C . TYR A 1 167 ? -1.346 24.542 16.362 1.00 43.41 154 TYR A C 1
ATOM 832 O O . TYR A 1 167 ? -1.312 25.398 17.249 1.00 43.41 154 TYR A O 1
ATOM 841 N N . GLN A 1 168 ? -1.347 23.212 16.618 1.00 38.96 155 GLN A N 1
ATOM 842 C CA . GLN A 1 168 ? -1.278 22.659 17.972 1.00 38.20 155 GLN A CA 1
ATOM 843 C C . GLN A 1 168 ? 0.193 22.634 18.410 1.00 40.26 155 GLN A C 1
ATOM 844 O O . GLN A 1 168 ? 0.503 23.011 19.543 1.00 39.47 155 GLN A O 1
ATOM 850 N N . ILE A 1 169 ? 1.101 22.209 17.492 1.00 35.48 156 ILE A N 1
ATOM 851 C CA . ILE A 1 169 ? 2.543 22.150 17.731 1.00 34.67 156 ILE A CA 1
ATOM 852 C C . ILE A 1 169 ? 3.084 23.590 17.878 1.00 37.65 156 ILE A C 1
ATOM 853 O O . ILE A 1 169 ? 3.924 23.830 18.744 1.00 37.20 156 ILE A O 1
ATOM 858 N N . ARG A 1 170 ? 2.561 24.541 17.066 1.00 33.51 157 ARG A N 1
ATOM 859 C CA . ARG A 1 170 ? 2.927 25.966 17.114 1.00 33.61 157 ARG A CA 1
ATOM 860 C C . ARG A 1 170 ? 2.537 26.539 18.495 1.00 39.38 157 ARG A C 1
ATOM 861 O O . ARG A 1 170 ? 3.380 27.144 19.156 1.00 39.18 157 ARG A O 1
ATOM 865 N N . GLU A 1 171 ? 1.284 26.269 18.944 1.00 37.20 158 GLU A N 1
ATOM 866 C CA . GLU A 1 171 ? 0.706 26.680 20.236 1.00 37.78 158 GLU A CA 1
ATOM 867 C C . GLU A 1 171 ? 1.531 26.129 21.419 1.00 42.00 158 GLU A C 1
ATOM 868 O O . GLU A 1 171 ? 1.726 26.838 22.404 1.00 42.14 158 GLU A O 1
ATOM 874 N N . MET A 1 172 ? 2.006 24.867 21.298 1.00 38.65 159 MET A N 1
ATOM 875 C CA . MET A 1 172 ? 2.824 24.130 22.276 1.00 38.58 159 MET A CA 1
ATOM 876 C C . MET A 1 172 ? 4.190 24.810 22.437 1.00 41.74 159 MET A C 1
ATOM 877 O O . MET A 1 172 ? 4.628 25.038 23.567 1.00 40.84 159 MET A O 1
ATOM 882 N N . ILE A 1 173 ? 4.858 25.116 21.293 1.00 38.10 160 ILE A N 1
ATOM 883 C CA . ILE A 1 173 ? 6.165 25.783 21.224 1.00 37.67 160 ILE A CA 1
ATOM 884 C C . ILE A 1 173 ? 6.043 27.199 21.809 1.00 41.63 160 ILE A C 1
ATOM 885 O O . ILE A 1 173 ? 6.878 27.590 22.629 1.00 41.16 160 ILE A O 1
ATOM 890 N N . MET A 1 174 ? 4.974 27.934 21.416 1.00 38.73 161 MET A N 1
ATOM 891 C CA . MET A 1 174 ? 4.672 29.305 21.858 1.00 39.22 161 MET A CA 1
ATOM 892 C C . MET A 1 174 ? 4.582 29.448 23.382 1.00 43.17 161 MET A C 1
ATOM 893 O O . MET A 1 174 ? 4.950 30.494 23.892 1.00 43.06 161 MET A O 1
ATOM 898 N N . GLN A 1 175 ? 4.121 28.402 24.105 1.00 39.20 162 GLN A N 1
ATOM 899 C CA . GLN A 1 175 ? 4.034 28.409 25.574 1.00 38.43 162 GLN A CA 1
ATOM 900 C C . GLN A 1 175 ? 5.438 28.494 26.189 1.00 40.93 162 GLN A C 1
ATOM 901 O O . GLN A 1 175 ? 5.623 29.108 27.249 1.00 40.49 162 GLN A O 1
ATOM 907 N N . PHE A 1 176 ? 6.428 27.894 25.505 1.00 35.98 163 PHE A N 1
ATOM 908 C CA . PHE A 1 176 ? 7.811 27.879 25.959 1.00 34.77 163 PHE A CA 1
ATOM 909 C C . PHE A 1 176 ? 8.598 29.124 25.521 1.00 37.76 163 PHE A C 1
ATOM 910 O O . PHE A 1 176 ? 9.226 29.755 26.369 1.00 37.40 163 PHE A O 1
ATOM 918 N N . ILE A 1 177 ? 8.547 29.493 24.218 1.00 33.50 164 ILE A N 1
ATOM 919 C CA . ILE A 1 177 ? 9.340 30.608 23.662 1.00 32.83 164 ILE A CA 1
ATOM 920 C C . ILE A 1 177 ? 8.782 32.040 23.946 1.00 36.76 164 ILE A C 1
ATOM 921 O O . ILE A 1 177 ? 9.527 33.003 23.727 1.00 36.12 164 ILE A O 1
ATOM 926 N N . THR A 1 178 ? 7.526 32.193 24.456 1.00 34.32 165 THR A N 1
ATOM 927 C CA . THR A 1 178 ? 6.998 33.536 24.799 1.00 34.75 165 THR A CA 1
ATOM 928 C C . THR A 1 178 ? 7.646 34.079 26.095 1.00 40.94 165 THR A C 1
ATOM 929 O O . THR A 1 178 ? 7.634 35.294 26.319 1.00 41.34 165 THR A O 1
ATOM 933 N N . ARG A 1 179 ? 8.215 33.176 26.935 1.00 38.00 166 ARG A N 1
ATOM 934 C CA . ARG A 1 179 ? 8.905 33.511 28.190 1.00 38.19 166 ARG A CA 1
ATOM 935 C C . ARG A 1 179 ? 10.244 34.218 27.875 1.00 43.09 166 ARG A C 1
ATOM 936 O O . ARG A 1 179 ? 11.036 33.710 27.073 1.00 42.10 166 ARG A O 1
ATOM 939 N N . GLU A 1 180 ? 10.464 35.411 28.481 1.00 40.82 167 GLU A N 1
ATOM 940 C CA . GLU A 1 180 ? 11.640 36.282 28.277 1.00 41.13 167 GLU A CA 1
ATOM 941 C C . GLU A 1 180 ? 12.996 35.624 28.612 1.00 46.13 167 GLU A C 1
ATOM 942 O O . GLU A 1 180 ? 14.003 35.970 27.990 1.00 46.27 167 GLU A O 1
ATOM 945 N N . ASN A 1 181 ? 13.024 34.698 29.592 1.00 42.57 168 ASN A N 1
ATOM 946 C CA . ASN A 1 181 ? 14.246 34.007 30.018 1.00 42.39 168 ASN A CA 1
ATOM 947 C C . ASN A 1 181 ? 14.533 32.731 29.184 1.00 45.53 168 ASN A C 1
ATOM 948 O O . ASN A 1 181 ? 15.544 32.056 29.423 1.00 45.92 168 ASN A O 1
ATOM 950 N N . CYS A 1 182 ? 13.649 32.405 28.215 1.00 40.43 169 CYS A N 1
ATOM 951 C CA . CYS A 1 182 ? 13.813 31.248 27.341 1.00 39.25 169 CYS A CA 1
ATOM 952 C C . CYS A 1 182 ? 14.617 31.641 26.116 1.00 42.49 169 CYS A C 1
ATOM 953 O O . CYS A 1 182 ? 14.226 32.549 25.376 1.00 42.19 169 CYS A O 1
ATOM 956 N N . LEU A 1 183 ? 15.757 30.967 25.922 1.00 38.08 170 LEU A N 1
ATOM 957 C CA . LEU A 1 183 ? 16.664 31.164 24.799 1.00 37.22 170 LEU A CA 1
ATOM 958 C C . LEU A 1 183 ? 16.205 30.213 23.684 1.00 38.71 170 LEU A C 1
ATOM 959 O O . LEU A 1 183 ? 15.966 29.023 23.942 1.00 36.78 170 LEU A O 1
ATOM 964 N N . ILE A 1 184 ? 16.004 30.764 22.461 1.00 34.58 171 ILE A N 1
ATOM 965 C CA . ILE A 1 184 ? 15.507 30.016 21.297 1.00 33.26 171 ILE A CA 1
ATOM 966 C C . ILE A 1 184 ? 16.654 29.532 20.418 1.00 35.02 171 ILE A C 1
ATOM 967 O O . ILE A 1 184 ? 17.442 30.338 19.908 1.00 33.53 171 ILE A O 1
ATOM 972 N N . LEU A 1 185 ? 16.688 28.211 20.198 1.00 30.30 172 LEU A N 1
ATOM 973 C CA . LEU A 1 185 ? 17.640 27.537 19.331 1.00 29.85 172 LEU A CA 1
ATOM 974 C C . LEU A 1 185 ? 16.863 27.230 18.022 1.00 33.41 172 LEU A C 1
ATOM 975 O O . LEU A 1 185 ? 16.064 26.279 17.968 1.00 32.47 172 LEU A O 1
ATOM 980 N N . ALA A 1 186 ? 17.020 28.129 17.012 1.00 28.59 173 ALA A N 1
ATOM 981 C CA . ALA A 1 186 ? 16.355 28.046 15.711 1.00 27.93 173 ALA A CA 1
ATOM 982 C C . ALA A 1 186 ? 17.114 27.075 14.807 1.00 29.09 173 ALA A C 1
ATOM 983 O O . ALA A 1 186 ? 18.091 27.448 14.161 1.00 27.47 173 ALA A O 1
ATOM 985 N N . VAL A 1 187 ? 16.671 25.817 14.796 1.00 25.45 174 VAL A N 1
ATOM 986 C CA . VAL A 1 187 ? 17.312 24.733 14.050 1.00 25.55 174 VAL A CA 1
ATOM 987 C C . VAL A 1 187 ? 16.724 24.634 12.639 1.00 29.59 174 VAL A C 1
ATOM 988 O O . VAL A 1 187 ? 15.513 24.467 12.488 1.00 29.61 174 VAL A O 1
ATOM 992 N N . THR A 1 188 ? 17.600 24.763 11.616 1.00 25.41 175 THR A N 1
ATOM 993 C CA . THR A 1 188 ? 17.264 24.686 10.190 1.00 24.85 175 THR A CA 1
ATOM 994 C C . THR A 1 188 ? 18.291 23.804 9.454 1.00 28.51 175 THR A C 1
ATOM 995 O O . THR A 1 188 ? 19.490 24.097 9.534 1.00 28.50 175 THR A O 1
ATOM 999 N N . PRO A 1 189 ? 17.847 22.779 8.673 1.00 25.28 176 PRO A N 1
ATOM 1000 C CA . PRO A 1 189 ? 18.800 21.999 7.863 1.00 24.66 176 PRO A CA 1
ATOM 1001 C C . PRO A 1 189 ? 19.408 22.880 6.777 1.00 28.82 176 PRO A C 1
ATOM 1002 O O . PRO A 1 189 ? 18.733 23.773 6.258 1.00 27.43 176 PRO A O 1
ATOM 1006 N N . ALA A 1 190 ? 20.686 22.655 6.456 1.00 27.07 177 ALA A N 1
ATOM 1007 C CA . ALA A 1 190 ? 21.395 23.432 5.435 1.00 27.43 177 ALA A CA 1
ATOM 1008 C C . ALA A 1 190 ? 20.930 23.081 4.028 1.00 31.45 177 ALA A C 1
ATOM 1009 O O . ALA A 1 190 ? 21.046 23.919 3.121 1.00 31.08 177 ALA A O 1
ATOM 1011 N N . ASN A 1 191 ? 20.405 21.845 3.842 1.00 27.69 178 ASN A N 1
ATOM 1012 C CA . ASN A 1 191 ? 19.913 21.372 2.543 1.00 27.37 178 ASN A CA 1
ATOM 1013 C C . ASN A 1 191 ? 18.459 21.873 2.257 1.00 31.31 178 ASN A C 1
ATOM 1014 O O . ASN A 1 191 ? 17.790 21.364 1.351 1.00 31.27 178 ASN A O 1
ATOM 1019 N N . THR A 1 192 ? 18.005 22.894 3.014 1.00 27.33 179 THR A N 1
ATOM 1020 C CA . THR A 1 192 ? 16.730 23.589 2.810 1.00 27.16 179 THR A CA 1
ATOM 1021 C C . THR A 1 192 ? 17.034 25.088 2.639 1.00 32.16 179 THR A C 1
ATOM 1022 O O . THR A 1 192 ? 18.106 25.552 3.047 1.00 32.04 179 THR A O 1
ATOM 1026 N N . ASP A 1 193 ? 16.097 25.845 2.040 1.00 29.89 180 ASP A N 1
ATOM 1027 C CA . ASP A 1 193 ? 16.260 27.288 1.874 1.00 29.97 180 ASP A CA 1
ATOM 1028 C C . ASP A 1 193 ? 16.021 27.940 3.248 1.00 33.39 180 ASP A C 1
ATOM 1029 O O . ASP A 1 193 ? 14.992 27.665 3.872 1.00 32.58 180 ASP A O 1
ATOM 1034 N N . LEU A 1 194 ? 17.005 28.744 3.749 1.00 29.07 181 LEU A N 1
ATOM 1035 C CA . LEU A 1 194 ? 16.907 29.402 5.060 1.00 28.26 181 LEU A CA 1
ATOM 1036 C C . LEU A 1 194 ? 15.708 30.383 5.141 1.00 32.02 181 LEU A C 1
ATOM 1037 O O . LEU A 1 194 ? 15.078 30.477 6.201 1.00 32.38 181 LEU A O 1
ATOM 1042 N N . ALA A 1 195 ? 15.362 31.066 4.024 1.00 27.28 182 ALA A N 1
ATOM 1043 C CA . ALA A 1 195 ? 14.213 31.994 3.989 1.00 27.04 182 ALA A CA 1
ATOM 1044 C C . ALA A 1 195 ? 12.883 31.281 4.306 1.00 30.16 182 ALA A C 1
ATOM 1045 O O . ALA A 1 195 ? 11.935 31.925 4.751 1.00 30.44 182 ALA A O 1
ATOM 1047 N N . ASN A 1 196 ? 12.846 29.950 4.104 1.00 25.65 183 ASN A N 1
ATOM 1048 C CA . ASN A 1 196 ? 11.707 29.062 4.354 1.00 25.27 183 ASN A CA 1
ATOM 1049 C C . ASN A 1 196 ? 11.722 28.431 5.749 1.00 28.88 183 ASN A C 1
ATOM 1050 O O . ASN A 1 196 ? 10.882 27.583 6.038 1.00 27.37 183 ASN A O 1
ATOM 1055 N N . SER A 1 197 ? 12.667 28.834 6.612 1.00 27.61 184 SER A N 1
ATOM 1056 C CA . SER A 1 197 ? 12.794 28.280 7.961 1.00 27.75 184 SER A CA 1
ATOM 1057 C C . SER A 1 197 ? 11.608 28.627 8.878 1.00 32.47 184 SER A C 1
ATOM 1058 O O . SER A 1 197 ? 11.362 29.803 9.172 1.00 31.56 184 SER A O 1
ATOM 1061 N N . ASP A 1 198 ? 10.894 27.582 9.342 1.00 30.06 185 ASP A N 1
ATOM 1062 C CA . ASP A 1 198 ? 9.784 27.704 10.295 1.00 30.13 185 ASP A CA 1
ATOM 1063 C C . ASP A 1 198 ? 10.351 28.112 11.675 1.00 33.32 185 ASP A C 1
ATOM 1064 O O . ASP A 1 198 ? 9.679 28.807 12.4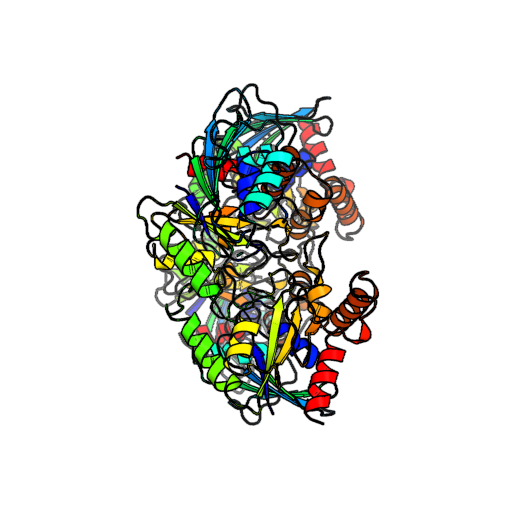46 1.00 32.91 185 ASP A O 1
ATOM 1069 N N . ALA A 1 199 ? 11.612 27.692 11.953 1.00 29.27 186 ALA A N 1
ATOM 1070 C CA . ALA A 1 199 ? 12.383 27.998 13.161 1.00 28.22 186 ALA A CA 1
ATOM 1071 C C . ALA A 1 199 ? 12.631 29.530 13.275 1.00 29.89 186 ALA A C 1
ATOM 1072 O O . ALA A 1 199 ? 12.304 30.111 14.303 1.00 29.12 186 ALA A O 1
ATOM 1074 N N . LEU A 1 200 ? 13.138 30.174 12.200 1.00 25.52 187 LEU A N 1
ATOM 1075 C CA . LEU A 1 200 ? 13.378 31.626 12.159 1.00 26.12 187 LEU A CA 1
ATOM 1076 C C . LEU A 1 200 ? 12.085 32.438 12.215 1.00 30.82 187 LEU A C 1
ATOM 1077 O O . LEU A 1 200 ? 12.063 33.479 12.870 1.00 29.62 187 LEU A O 1
ATOM 1082 N N . LYS A 1 201 ? 11.017 31.981 11.509 1.00 29.18 188 LYS A N 1
ATOM 1083 C CA . LYS A 1 201 ? 9.707 32.662 11.484 1.00 29.81 188 LYS A CA 1
ATOM 1084 C C . LYS A 1 201 ? 9.093 32.733 12.890 1.00 36.43 188 LYS A C 1
ATOM 1085 O O . LYS A 1 201 ? 8.600 33.790 13.284 1.00 36.42 188 LYS A O 1
ATOM 1091 N N . LEU A 1 202 ? 9.145 31.621 13.644 1.00 35.41 189 LEU A N 1
ATOM 1092 C CA . LEU A 1 202 ? 8.608 31.561 15.001 1.00 36.12 189 LEU A CA 1
ATOM 1093 C C . LEU A 1 202 ? 9.451 32.349 15.984 1.00 40.29 189 LEU A C 1
ATOM 1094 O O . LEU A 1 202 ? 8.893 32.942 16.907 1.00 40.36 189 LEU A O 1
ATOM 1099 N N . ALA A 1 203 ? 10.789 32.364 15.786 1.00 37.21 190 ALA A N 1
ATOM 1100 C CA . ALA A 1 203 ? 11.736 33.090 16.639 1.00 37.19 190 ALA A CA 1
ATOM 1101 C C . ALA A 1 203 ? 11.628 34.600 16.453 1.00 42.34 190 ALA A C 1
ATOM 1102 O O . ALA A 1 203 ? 11.714 35.318 17.436 1.00 42.34 190 ALA A O 1
ATOM 1104 N N . LYS A 1 204 ? 11.435 35.085 15.201 1.00 39.74 191 LYS A N 1
ATOM 1105 C CA . LYS A 1 204 ? 11.285 36.519 14.899 1.00 39.55 191 LYS A CA 1
ATOM 1106 C C . LYS A 1 204 ? 9.956 37.046 15.430 1.00 44.14 191 LYS A C 1
ATOM 1107 O O . LYS A 1 204 ? 9.874 38.217 15.806 1.00 44.59 191 LYS A O 1
ATOM 1109 N N . GLU A 1 205 ? 8.920 36.175 15.476 1.00 40.38 192 GLU A N 1
ATOM 1110 C CA . GLU A 1 205 ? 7.580 36.491 15.981 1.00 40.62 192 GLU A CA 1
ATOM 1111 C C . GLU A 1 205 ? 7.637 36.948 17.447 1.00 45.18 192 GLU A C 1
ATOM 1112 O O . GLU A 1 205 ? 7.231 38.069 17.744 1.00 45.70 192 GLU A O 1
ATOM 1118 N N . VAL A 1 206 ? 8.174 36.087 18.347 1.00 41.44 193 VAL A N 1
ATOM 1119 C CA . VAL A 1 206 ? 8.291 36.344 19.796 1.00 40.83 193 VAL A CA 1
ATOM 1120 C C . VAL A 1 206 ? 9.546 37.150 20.170 1.00 44.42 193 VAL A C 1
ATOM 1121 O O . VAL A 1 206 ? 9.551 37.782 21.231 1.00 44.72 193 VAL A O 1
ATOM 1125 N N . ASP A 1 207 ? 10.612 37.088 19.335 1.00 40.22 194 ASP A N 1
ATOM 1126 C CA . ASP A 1 207 ? 11.888 37.787 19.559 1.00 39.67 194 ASP A CA 1
ATOM 1127 C C . ASP A 1 207 ? 12.367 38.482 18.243 1.00 45.28 194 ASP A C 1
ATOM 1128 O O . ASP A 1 207 ? 13.213 37.932 17.528 1.00 45.78 194 ASP A O 1
ATOM 1133 N N . PRO A 1 208 ? 11.827 39.688 17.901 1.00 42.78 195 PRO A N 1
ATOM 1134 C CA . PRO A 1 208 ? 12.224 40.345 16.638 1.00 42.68 195 PRO A CA 1
ATOM 1135 C C . PRO A 1 208 ? 13.690 40.787 16.574 1.00 46.97 195 PRO A C 1
ATOM 1136 O O . PRO A 1 208 ? 14.345 40.543 15.558 1.00 46.51 195 PRO A O 1
ATOM 1140 N N . GLN A 1 209 ? 14.213 41.393 17.665 1.00 44.05 196 GLN A N 1
ATOM 1141 C CA . GLN A 1 209 ? 15.586 41.917 17.757 1.00 43.73 196 GLN A CA 1
ATOM 1142 C C . GLN A 1 209 ? 16.692 40.842 17.755 1.00 47.13 196 GLN A C 1
ATOM 1143 O O . GLN A 1 209 ? 17.851 41.167 17.476 1.00 46.93 196 GLN A O 1
ATOM 1145 N N . GLY A 1 210 ? 16.336 39.596 18.064 1.00 43.15 197 GLY A N 1
ATOM 1146 C CA . GLY A 1 210 ? 17.290 38.488 18.107 1.00 42.59 197 GLY A CA 1
ATOM 1147 C C . GLY A 1 210 ? 18.133 38.473 19.366 1.00 44.95 197 GLY A C 1
ATOM 1148 O O . GLY A 1 210 ? 19.233 37.913 19.375 1.00 45.31 197 GLY A O 1
ATOM 1149 N N . LEU A 1 211 ? 17.608 39.071 20.446 1.00 39.94 198 LEU A N 1
ATOM 1150 C CA . LEU A 1 211 ? 18.273 39.179 21.754 1.00 39.06 198 LEU A CA 1
ATOM 1151 C C . LEU A 1 211 ? 18.476 37.810 22.414 1.00 39.92 198 LEU A C 1
ATOM 1152 O O . LEU A 1 211 ? 19.428 37.633 23.179 1.00 39.34 198 LEU A O 1
ATOM 1157 N N . ARG A 1 212 ? 17.582 36.852 22.115 1.00 34.36 199 ARG A N 1
ATOM 1158 C CA . ARG A 1 212 ? 17.615 35.502 22.666 1.00 32.98 199 ARG A CA 1
ATOM 1159 C C . ARG A 1 212 ? 17.447 34.420 21.556 1.00 35.49 199 ARG A C 1
ATOM 1160 O O . ARG A 1 212 ? 16.807 33.389 21.771 1.00 35.54 199 ARG A O 1
ATOM 1168 N N . THR A 1 213 ? 18.071 34.640 20.394 1.00 31.50 200 THR A N 1
ATOM 1169 C CA . THR A 1 213 ? 17.990 33.691 19.283 1.00 30.93 200 THR A CA 1
ATOM 1170 C C . THR A 1 213 ? 19.374 33.298 18.759 1.00 34.71 200 THR A C 1
ATOM 1171 O O . THR A 1 213 ? 20.156 34.161 18.350 1.00 35.01 200 THR A O 1
ATOM 1175 N N . ILE A 1 214 ? 19.653 31.985 18.740 1.00 30.46 201 ILE A N 1
ATOM 1176 C CA . ILE A 1 214 ? 20.878 31.441 18.159 1.00 29.71 201 ILE A CA 1
ATOM 1177 C C . ILE A 1 214 ? 20.431 30.529 17.030 1.00 34.33 201 ILE A C 1
ATOM 1178 O O . ILE A 1 214 ? 19.609 29.634 17.247 1.00 34.13 201 ILE A O 1
ATOM 1183 N N . GLY A 1 215 ? 20.926 30.799 15.829 1.00 31.01 202 GLY A N 1
ATOM 1184 C CA . GLY A 1 215 ? 20.607 29.992 14.663 1.00 30.60 202 GLY A CA 1
ATOM 1185 C C . GLY A 1 215 ? 21.445 28.734 14.657 1.00 33.38 202 GLY A C 1
ATOM 1186 O O . GLY A 1 215 ? 22.652 28.790 14.909 1.00 34.68 202 GLY A O 1
ATOM 1187 N N . VAL A 1 216 ? 20.810 27.590 14.422 1.00 27.42 203 VAL A N 1
ATOM 1188 C CA . VAL A 1 216 ? 21.505 26.306 14.352 1.00 26.00 203 VAL A CA 1
ATOM 1189 C C . VAL A 1 216 ? 21.315 25.756 12.951 1.00 28.81 203 VAL A C 1
ATOM 1190 O O . VAL A 1 216 ? 20.186 25.590 12.500 1.00 28.34 203 VAL A O 1
ATOM 1194 N N . ILE A 1 217 ? 22.425 25.511 12.254 1.00 24.66 204 ILE A N 1
ATOM 1195 C CA . ILE A 1 217 ? 22.410 24.996 10.901 1.00 23.88 204 ILE A CA 1
ATOM 1196 C C . ILE A 1 217 ? 22.957 23.593 10.922 1.00 26.12 204 ILE A C 1
ATOM 1197 O O . ILE A 1 217 ? 24.140 23.399 11.190 1.00 25.85 204 ILE A O 1
ATOM 1202 N N . THR A 1 218 ? 22.083 22.612 10.648 1.00 21.92 205 THR A N 1
ATOM 1203 C CA . THR A 1 218 ? 22.418 21.187 10.635 1.00 21.03 205 THR A CA 1
ATOM 1204 C C . THR A 1 218 ? 22.573 20.700 9.183 1.00 24.36 205 THR A C 1
ATOM 1205 O O . THR A 1 218 ? 22.388 21.491 8.252 1.00 24.62 205 THR A O 1
ATOM 1209 N N . LYS A 1 219 ? 22.889 19.392 8.997 1.00 20.81 206 LYS A N 1
ATOM 1210 C CA . LYS A 1 219 ? 22.960 18.677 7.700 1.00 20.97 206 LYS A CA 1
ATOM 1211 C C . LYS A 1 219 ? 23.832 19.392 6.643 1.00 26.29 206 LYS A C 1
ATOM 1212 O O . LYS A 1 219 ? 23.518 19.362 5.446 1.00 25.38 206 LYS A O 1
ATOM 1218 N N . LEU A 1 220 ? 24.943 20.014 7.098 1.00 24.35 207 LEU A N 1
ATOM 1219 C CA . LEU A 1 220 ? 25.873 20.758 6.244 1.00 23.52 207 LEU A CA 1
ATOM 1220 C C . LEU A 1 220 ? 26.642 19.839 5.316 1.00 27.18 207 LEU A C 1
ATOM 1221 O O . LEU A 1 220 ? 27.101 20.279 4.259 1.00 26.95 207 LEU A O 1
ATOM 1226 N N . ASP A 1 221 ? 26.716 18.546 5.676 1.00 23.65 208 ASP A N 1
ATOM 1227 C CA . ASP A 1 221 ? 27.331 17.498 4.861 1.00 22.99 208 ASP A CA 1
ATOM 1228 C C . ASP A 1 221 ? 26.375 17.047 3.720 1.00 26.08 208 ASP A C 1
ATOM 1229 O O . ASP A 1 221 ? 26.841 16.453 2.739 1.00 26.14 208 ASP A O 1
ATOM 1234 N N . LEU A 1 222 ? 25.051 17.369 3.835 1.00 21.57 209 LEU A N 1
ATOM 1235 C CA . LEU A 1 222 ? 24.012 16.987 2.860 1.00 21.41 209 LEU A CA 1
ATOM 1236 C C . LEU A 1 222 ? 23.711 18.064 1.787 1.00 25.95 209 LEU A C 1
ATOM 1237 O O . LEU A 1 222 ? 22.772 17.908 0.986 1.00 25.74 209 LEU A O 1
ATOM 1242 N N . MET A 1 223 ? 24.523 19.117 1.736 1.00 22.90 210 MET A N 1
ATOM 1243 C CA . MET A 1 223 ? 24.350 20.176 0.751 1.00 22.82 210 MET A CA 1
ATOM 1244 C C . MET A 1 223 ? 24.719 19.686 -0.660 1.00 30.79 210 MET A C 1
ATOM 1245 O O . MET A 1 223 ? 25.608 18.837 -0.819 1.00 29.87 210 MET A O 1
ATOM 1250 N N . ASP A 1 224 ? 23.990 20.189 -1.672 1.00 29.70 211 ASP A N 1
ATOM 1251 C CA . ASP A 1 224 ? 24.184 19.842 -3.078 1.00 30.59 211 ASP A CA 1
ATOM 1252 C C . ASP A 1 224 ? 25.572 20.292 -3.546 1.00 37.17 211 ASP A C 1
ATOM 1253 O O . ASP A 1 224 ? 26.029 21.358 -3.140 1.00 37.46 211 ASP A O 1
ATOM 1258 N N . GLU A 1 225 ? 26.256 19.463 -4.364 1.00 35.78 212 GLU A N 1
ATOM 1259 C CA . GLU A 1 225 ? 27.572 19.796 -4.928 1.00 36.09 212 GLU A CA 1
ATOM 1260 C C . GLU A 1 225 ? 27.429 21.092 -5.742 1.00 39.71 212 GLU A C 1
ATOM 1261 O O . GLU A 1 225 ? 26.477 21.234 -6.513 1.00 39.47 212 GLU A O 1
ATOM 1263 N N . GLY A 1 226 ? 28.313 22.046 -5.484 1.00 36.18 213 GLY A N 1
ATOM 1264 C CA . GLY A 1 226 ? 28.285 23.356 -6.125 1.00 35.58 213 GLY A CA 1
ATOM 1265 C C . GLY A 1 226 ? 27.650 24.427 -5.253 1.00 38.28 213 GLY A C 1
ATOM 1266 O O . GLY A 1 226 ? 27.441 25.558 -5.717 1.00 37.61 213 GLY A O 1
ATOM 1267 N N . THR A 1 227 ? 27.320 24.070 -3.973 1.00 33.37 214 THR A N 1
ATOM 1268 C CA . THR A 1 227 ? 26.723 24.983 -2.972 1.00 32.20 214 THR A CA 1
ATOM 1269 C C . THR A 1 227 ? 27.392 24.856 -1.608 1.00 32.86 214 THR A C 1
ATOM 1270 O O . THR A 1 227 ? 28.041 23.848 -1.315 1.00 32.90 214 THR A O 1
ATOM 1274 N N . ASP A 1 228 ? 27.163 25.864 -0.758 1.00 27.68 215 ASP A N 1
ATOM 1275 C CA . ASP A 1 228 ? 27.601 25.976 0.641 1.00 26.57 215 ASP A CA 1
ATOM 1276 C C . ASP A 1 228 ? 26.662 26.944 1.361 1.00 30.12 215 ASP A C 1
ATOM 1277 O O . ASP A 1 228 ? 25.896 27.656 0.699 1.00 29.10 215 ASP A O 1
ATOM 1282 N N . ALA A 1 229 ? 26.763 27.026 2.701 1.00 27.74 216 ALA A N 1
ATOM 1283 C CA . ALA A 1 229 ? 25.959 27.961 3.500 1.00 27.76 216 ALA A CA 1
ATOM 1284 C C . ALA A 1 229 ? 26.853 29.049 4.132 1.00 32.81 216 ALA A C 1
ATOM 1285 O O . ALA A 1 229 ? 26.560 29.535 5.227 1.00 32.85 216 ALA A O 1
ATOM 1287 N N . ARG A 1 230 ? 27.940 29.438 3.416 1.00 29.29 217 ARG A N 1
ATOM 1288 C CA . ARG A 1 230 ? 28.902 30.467 3.831 1.00 28.81 217 ARG A CA 1
ATOM 1289 C C . ARG A 1 230 ? 28.206 31.794 4.191 1.00 32.98 217 ARG A C 1
ATOM 1290 O O . ARG A 1 230 ? 28.462 32.326 5.272 1.00 33.59 217 ARG A O 1
ATOM 1298 N N . ASP A 1 231 ? 27.328 32.313 3.290 1.00 28.18 218 ASP A N 1
ATOM 1299 C CA . ASP A 1 231 ? 26.580 33.569 3.452 1.00 27.43 218 ASP A CA 1
ATOM 1300 C C . ASP A 1 231 ? 25.603 33.520 4.625 1.00 29.96 218 ASP A C 1
ATOM 1301 O O . ASP A 1 231 ? 25.329 34.555 5.234 1.00 29.38 218 ASP A O 1
ATOM 1306 N N . VAL A 1 232 ? 25.096 32.318 4.954 1.00 25.85 219 VAL A N 1
ATOM 1307 C CA . VAL A 1 232 ? 24.211 32.082 6.091 1.00 25.59 219 VAL A CA 1
ATOM 1308 C C . VAL A 1 232 ? 25.070 32.096 7.395 1.00 29.79 219 VAL A C 1
ATOM 1309 O O . VAL A 1 232 ? 24.754 32.825 8.337 1.00 29.28 219 VAL A O 1
ATOM 1313 N N . LEU A 1 233 ? 26.142 31.268 7.431 1.00 26.98 220 LEU A N 1
ATOM 1314 C CA . LEU A 1 233 ? 27.014 31.071 8.590 1.00 26.89 220 LEU A CA 1
ATOM 1315 C C . LEU A 1 233 ? 27.900 32.289 8.895 1.00 32.14 220 LEU A C 1
ATOM 1316 O O . LEU A 1 233 ? 28.404 32.396 10.020 1.00 32.00 220 LEU A O 1
ATOM 1321 N N . GLU A 1 234 ? 28.046 33.221 7.919 1.00 28.63 221 GLU A N 1
ATOM 1322 C CA . GLU A 1 234 ? 28.783 34.472 8.100 1.00 29.51 221 GLU A CA 1
ATOM 1323 C C . GLU A 1 234 ? 27.840 35.577 8.617 1.00 35.75 221 GLU A C 1
ATOM 1324 O O . GLU A 1 234 ? 28.291 36.702 8.850 1.00 35.34 221 GLU A O 1
ATOM 1330 N N . ASN A 1 235 ? 26.531 35.234 8.817 1.00 33.98 222 ASN A N 1
ATOM 1331 C CA . ASN A 1 235 ? 25.465 36.106 9.337 1.00 34.10 222 ASN A CA 1
ATOM 1332 C C . ASN A 1 235 ? 25.173 37.248 8.344 1.00 40.68 222 ASN A C 1
ATOM 1333 O O . ASN A 1 235 ? 24.948 38.398 8.750 1.00 41.19 222 ASN A O 1
ATOM 1338 N N . LYS A 1 236 ? 25.156 36.914 7.032 1.00 37.89 223 LYS A N 1
ATOM 1339 C CA . LYS A 1 236 ? 24.952 37.888 5.951 1.00 37.33 223 LYS A CA 1
ATOM 1340 C C . LYS A 1 236 ? 23.583 37.773 5.260 1.00 40.63 223 LYS A C 1
ATOM 1341 O O . LYS A 1 236 ? 22.942 38.799 5.048 1.00 40.66 223 LYS A O 1
ATOM 1347 N N . LEU A 1 237 ? 23.145 36.552 4.892 1.00 36.88 224 LEU A N 1
ATOM 1348 C CA . LEU A 1 237 ? 21.876 36.345 4.174 1.00 36.98 224 LEU A CA 1
ATOM 1349 C C . LEU A 1 237 ? 20.642 36.721 5.011 1.00 39.27 224 LEU A C 1
ATOM 1350 O O . LEU A 1 237 ? 19.727 37.372 4.497 1.00 38.35 224 LEU A O 1
ATOM 1355 N N . LEU A 1 238 ? 20.627 36.315 6.287 1.00 34.90 225 LEU A N 1
ATOM 1356 C CA . LEU A 1 238 ? 19.563 36.637 7.229 1.00 34.25 225 LEU A CA 1
ATOM 1357 C C . LEU A 1 238 ? 20.221 36.907 8.577 1.00 36.27 225 LEU A C 1
ATOM 1358 O O . LEU A 1 238 ? 20.368 35.989 9.378 1.00 35.63 225 LEU A O 1
ATOM 1363 N N . PRO A 1 239 ? 20.689 38.159 8.826 1.00 32.07 226 PRO A N 1
ATOM 1364 C CA . PRO A 1 239 ? 21.413 38.439 10.079 1.00 31.10 226 PRO A CA 1
ATOM 1365 C C . PRO A 1 239 ? 20.617 38.285 11.377 1.00 33.67 226 PRO A C 1
ATOM 1366 O O . PRO A 1 239 ? 19.475 38.741 11.492 1.00 34.04 226 PRO A O 1
ATOM 1370 N N . LEU A 1 240 ? 21.262 37.642 12.367 1.00 28.59 227 LEU A N 1
ATOM 1371 C CA . LEU A 1 240 ? 20.776 37.469 13.737 1.00 28.06 227 LEU A CA 1
ATOM 1372 C C . LEU A 1 240 ? 21.800 38.147 14.644 1.00 33.40 227 LEU A C 1
ATOM 1373 O O . LEU A 1 240 ? 23.000 38.111 14.338 1.00 34.19 227 LEU A O 1
ATOM 1378 N N . ARG A 1 241 ? 21.347 38.751 15.751 1.00 29.69 228 ARG A N 1
ATOM 1379 C CA . ARG A 1 241 ? 22.216 39.424 16.726 1.00 29.86 228 ARG A CA 1
ATOM 1380 C C . ARG A 1 241 ? 23.332 38.494 17.252 1.00 35.10 228 ARG A C 1
ATOM 1381 O O . ARG A 1 241 ? 24.476 38.933 17.390 1.00 34.31 228 ARG A O 1
ATOM 1385 N N . ARG A 1 242 ? 22.991 37.209 17.525 1.00 33.10 229 ARG A N 1
ATOM 1386 C CA . ARG A 1 242 ? 23.911 36.191 18.060 1.00 32.61 229 ARG A CA 1
ATOM 1387 C C . ARG A 1 242 ? 24.527 35.304 16.962 1.00 36.16 229 ARG A C 1
ATOM 1388 O O . ARG A 1 242 ? 25.416 34.493 17.245 1.00 36.50 229 ARG A O 1
ATOM 1396 N N . GLY A 1 243 ? 24.074 35.485 15.728 1.00 31.76 230 GLY A N 1
ATOM 1397 C CA . GLY A 1 243 ? 24.581 34.734 14.589 1.00 30.95 230 GLY A CA 1
ATOM 1398 C C . GLY A 1 243 ? 24.130 33.289 14.525 1.00 33.96 230 GLY A C 1
ATOM 1399 O O . GLY A 1 243 ? 23.141 32.904 15.158 1.00 33.73 230 GLY A O 1
ATOM 1400 N N . TYR A 1 244 ? 24.870 32.481 13.752 1.00 29.46 231 TYR A N 1
ATOM 1401 C CA . TYR A 1 244 ? 24.577 31.081 13.484 1.00 28.66 231 TYR A CA 1
ATOM 1402 C C . TYR A 1 244 ? 25.720 30.167 13.868 1.00 33.26 231 TYR A C 1
ATOM 1403 O O . TYR A 1 244 ? 26.889 30.520 13.673 1.00 32.72 231 TYR A O 1
ATOM 1412 N N . VAL A 1 245 ? 25.384 28.962 14.375 1.00 29.82 232 VAL A N 1
ATOM 1413 C CA . VAL A 1 245 ? 26.379 27.932 14.717 1.00 29.20 232 VAL A CA 1
ATOM 1414 C C . VAL A 1 245 ? 26.098 26.694 13.847 1.00 32.87 232 VAL A C 1
ATOM 1415 O O . VAL A 1 245 ? 25.006 26.124 13.893 1.00 32.79 232 VAL A O 1
ATOM 1419 N N . GLY A 1 246 ? 27.072 26.330 13.032 1.00 29.30 233 GLY A N 1
ATOM 1420 C CA . GLY A 1 246 ? 26.973 25.177 12.155 1.00 28.84 233 GLY A CA 1
ATOM 1421 C C . GLY A 1 246 ? 27.329 23.894 12.870 1.00 32.15 233 GLY A C 1
ATOM 1422 O O . GLY A 1 246 ? 28.336 23.833 13.575 1.00 31.81 233 GLY A O 1
ATOM 1423 N N . VAL A 1 247 ? 26.493 22.865 12.706 1.00 28.59 234 VAL A N 1
ATOM 1424 C CA . VAL A 1 247 ? 26.711 21.549 13.308 1.00 27.99 234 VAL A CA 1
ATOM 1425 C C . VAL A 1 247 ? 26.551 20.464 12.244 1.00 29.79 234 VAL A C 1
ATOM 1426 O O . VAL A 1 247 ? 25.851 20.673 11.239 1.00 29.90 234 VAL A O 1
ATOM 1430 N N . VAL A 1 248 ? 27.236 19.325 12.447 1.00 23.90 235 VAL A N 1
ATOM 1431 C CA . VAL A 1 248 ? 27.176 18.146 11.581 1.00 22.88 235 VAL A CA 1
ATOM 1432 C C . VAL A 1 248 ? 26.968 16.909 12.479 1.00 28.20 235 VAL A C 1
ATOM 1433 O O . VAL A 1 248 ? 27.905 16.397 13.114 1.00 27.77 235 VAL A O 1
ATOM 1437 N N . ASN A 1 249 ? 25.719 16.463 12.538 1.00 25.31 236 ASN A N 1
ATOM 1438 C CA . ASN A 1 249 ? 25.306 15.315 13.334 1.00 25.50 236 ASN A CA 1
ATOM 1439 C C . ASN A 1 249 ? 25.458 14.009 12.540 1.00 30.83 236 ASN A C 1
ATOM 1440 O O . ASN A 1 249 ? 25.861 14.022 11.369 1.00 30.29 236 ASN A O 1
ATOM 1445 N N . ARG A 1 250 ? 25.144 12.879 13.184 1.00 29.29 237 ARG A N 1
ATOM 1446 C CA . ARG A 1 250 ? 25.214 11.561 12.552 1.00 28.95 237 ARG A CA 1
ATOM 1447 C C . ARG A 1 250 ? 24.082 11.383 11.550 1.00 32.80 237 ARG A C 1
ATOM 1448 O O . ARG A 1 250 ? 22.921 11.702 11.845 1.00 31.73 237 ARG A O 1
ATOM 1456 N N . SER A 1 251 ? 24.422 10.822 10.382 1.00 30.71 238 SER A N 1
ATOM 1457 C CA . SER A 1 251 ? 23.490 10.462 9.314 1.00 31.32 238 SER A CA 1
ATOM 1458 C C . SER A 1 251 ? 22.621 9.281 9.806 1.00 37.90 238 SER A C 1
ATOM 1459 O O . SER A 1 251 ? 22.897 8.728 10.874 1.00 37.95 238 SER A O 1
ATOM 1462 N N . GLN A 1 252 ? 21.594 8.880 9.038 1.00 36.39 239 GLN A N 1
ATOM 1463 C CA . GLN A 1 252 ? 20.775 7.731 9.439 1.00 37.03 239 GLN A CA 1
ATOM 1464 C C . GLN A 1 252 ? 21.648 6.452 9.439 1.00 43.29 239 GLN A C 1
ATOM 1465 O O . GLN A 1 252 ? 21.550 5.649 10.372 1.00 43.47 239 GLN A O 1
ATOM 1471 N N . LYS A 1 253 ? 22.563 6.334 8.445 1.00 40.89 240 LYS A N 1
ATOM 1472 C CA . LYS A 1 253 ? 23.514 5.227 8.299 1.00 41.13 240 LYS A CA 1
ATOM 1473 C C . LYS A 1 253 ? 24.411 5.084 9.532 1.00 46.33 240 LYS A C 1
ATOM 1474 O O . LYS A 1 253 ? 24.568 3.970 10.033 1.00 46.87 240 LYS A O 1
ATOM 1476 N N . ASP A 1 254 ? 24.974 6.215 10.035 1.00 42.99 241 ASP A N 1
ATOM 1477 C CA . ASP A 1 254 ? 25.856 6.259 11.209 1.00 42.67 241 ASP A CA 1
ATOM 1478 C C . ASP A 1 254 ? 25.152 5.769 12.481 1.00 47.36 241 ASP A C 1
ATOM 1479 O O . ASP A 1 254 ? 25.774 5.081 13.284 1.00 47.01 241 ASP A O 1
ATOM 1484 N N . ILE A 1 255 ? 23.855 6.104 12.647 1.00 45.14 242 ILE A N 1
ATOM 1485 C CA . ILE A 1 255 ? 23.028 5.692 13.795 1.00 45.75 242 ILE A CA 1
ATOM 1486 C C . ILE A 1 255 ? 22.741 4.167 13.719 1.00 51.75 242 ILE A C 1
ATOM 1487 O O . ILE A 1 255 ? 23.002 3.458 14.694 1.00 51.07 242 ILE A O 1
ATOM 1492 N N . ASP A 1 256 ? 22.258 3.669 12.548 1.00 50.50 243 ASP A N 1
ATOM 1493 C CA . ASP A 1 256 ? 21.992 2.240 12.300 1.00 50.97 243 ASP A CA 1
ATOM 1494 C C . ASP A 1 256 ? 23.292 1.413 12.361 1.00 56.41 243 ASP A C 1
ATOM 1495 O O . ASP A 1 256 ? 23.251 0.224 12.692 1.00 55.98 243 ASP A O 1
ATOM 1500 N N . GLY A 1 257 ? 24.420 2.068 12.048 1.00 53.57 244 GLY A N 1
ATOM 1501 C CA . GLY A 1 257 ? 25.762 1.491 12.085 1.00 53.34 244 GLY A CA 1
ATOM 1502 C C . GLY A 1 257 ? 26.395 1.554 13.464 1.00 56.82 244 GLY A C 1
ATOM 1503 O O . GLY A 1 257 ? 27.537 1.118 13.636 1.00 56.59 244 GLY A O 1
ATOM 1504 N N . LYS A 1 258 ? 25.638 2.105 14.461 1.00 52.67 245 LYS A N 1
ATOM 1505 C CA . LYS A 1 258 ? 25.982 2.250 15.887 1.00 51.96 245 LYS A CA 1
ATOM 1506 C C . LYS A 1 258 ? 27.273 3.083 16.131 1.00 54.25 245 LYS A C 1
ATOM 1507 O O . LYS A 1 258 ? 28.072 2.751 17.016 1.00 54.36 245 LYS A O 1
ATOM 1509 N N . LYS A 1 259 ? 27.439 4.189 15.377 1.00 49.14 246 LYS A N 1
ATOM 1510 C CA . LYS A 1 259 ? 28.586 5.097 15.495 1.00 48.07 246 LYS A CA 1
ATOM 1511 C C . LYS A 1 259 ? 28.475 5.935 16.772 1.00 51.14 246 LYS A C 1
ATOM 1512 O O . LYS A 1 259 ? 27.407 6.470 17.073 1.00 50.41 246 LYS A O 1
ATOM 1518 N N . ASP A 1 260 ? 29.599 6.056 17.500 1.00 47.75 247 ASP A N 1
ATOM 1519 C CA . ASP A 1 260 ? 29.748 6.809 18.749 1.00 47.46 247 ASP A CA 1
ATOM 1520 C C . ASP A 1 260 ? 29.490 8.295 18.553 1.00 49.03 247 ASP A C 1
ATOM 1521 O O . ASP A 1 260 ? 29.637 8.805 17.440 1.00 48.06 247 ASP A O 1
ATOM 1526 N N . ILE A 1 261 ? 29.162 9.005 19.655 1.00 44.68 248 ILE A N 1
ATOM 1527 C CA . ILE A 1 261 ? 29.003 10.464 19.644 1.00 43.89 248 ILE A CA 1
ATOM 1528 C C . ILE A 1 261 ? 30.430 11.063 19.616 1.00 46.50 248 ILE A C 1
ATOM 1529 O O . ILE A 1 261 ? 30.631 12.142 19.058 1.00 45.69 248 ILE A O 1
ATOM 1534 N N . LYS A 1 262 ? 31.426 10.287 20.136 1.00 42.66 249 LYS A N 1
ATOM 1535 C CA . LYS A 1 262 ? 32.860 10.604 20.143 1.00 41.87 249 LYS A CA 1
ATOM 1536 C C . LYS A 1 262 ? 33.366 10.681 18.686 1.00 43.04 249 LYS A C 1
ATOM 1537 O O . LYS A 1 262 ? 34.005 11.667 18.316 1.00 41.76 249 LYS A O 1
ATOM 1540 N N . ALA A 1 263 ? 33.037 9.654 17.862 1.00 39.19 250 ALA A N 1
ATOM 1541 C CA . ALA A 1 263 ? 33.407 9.578 16.438 1.00 38.76 250 ALA A CA 1
ATOM 1542 C C . ALA A 1 263 ? 32.668 10.647 15.600 1.00 43.24 250 ALA A C 1
ATOM 1543 O O . ALA A 1 263 ? 33.197 11.100 14.577 1.00 43.16 250 ALA A O 1
ATOM 1545 N N . ALA A 1 264 ? 31.456 11.061 16.054 1.00 39.24 251 ALA A N 1
ATOM 1546 C CA . ALA A 1 264 ? 30.662 12.087 15.386 1.00 38.79 251 ALA A CA 1
ATOM 1547 C C . ALA A 1 264 ? 31.331 13.467 15.505 1.00 40.86 251 ALA A C 1
ATOM 1548 O O . ALA A 1 264 ? 31.508 14.139 14.490 1.00 39.91 251 ALA A O 1
ATOM 1550 N N . MET A 1 265 ? 31.753 13.852 16.732 1.00 36.73 252 MET A N 1
ATOM 1551 C CA . MET A 1 265 ? 32.397 15.141 17.019 1.00 36.12 252 MET A CA 1
ATOM 1552 C C . MET A 1 265 ? 33.729 15.331 16.279 1.00 38.24 252 MET A C 1
ATOM 1553 O O . MET A 1 265 ? 33.992 16.435 15.802 1.00 37.49 252 MET A O 1
ATOM 1558 N N . LEU A 1 266 ? 34.555 14.272 16.162 1.00 34.75 253 LEU A N 1
ATOM 1559 C CA . LEU A 1 266 ? 35.819 14.376 15.429 1.00 34.57 253 LEU A CA 1
ATOM 1560 C C . LEU A 1 266 ? 35.561 14.526 13.906 1.00 37.23 253 LEU A C 1
ATOM 1561 O O . LEU A 1 266 ? 36.187 15.368 13.276 1.00 37.41 253 LEU A O 1
ATOM 1566 N N . ALA A 1 267 ? 34.593 13.766 13.347 1.00 32.73 254 ALA A N 1
ATOM 1567 C CA . ALA A 1 267 ? 34.182 13.869 11.937 1.00 32.35 254 ALA A CA 1
ATOM 1568 C C . ALA A 1 267 ? 33.622 15.287 11.653 1.00 35.55 254 ALA A C 1
ATOM 1569 O O . ALA A 1 267 ? 33.911 15.854 10.599 1.00 35.46 254 ALA A O 1
ATOM 1571 N N . GLU A 1 268 ? 32.870 15.865 12.633 1.00 31.59 255 GLU A N 1
ATOM 1572 C CA . GLU A 1 268 ? 32.291 17.217 12.604 1.00 30.82 255 GLU A CA 1
ATOM 1573 C C . GLU A 1 268 ? 33.409 18.269 12.568 1.00 34.30 255 GLU A C 1
ATOM 1574 O O . GLU A 1 268 ? 33.335 19.198 11.754 1.00 33.75 255 GLU A O 1
ATOM 1580 N N . ARG A 1 269 ? 34.439 18.129 13.463 1.00 30.44 256 ARG A N 1
ATOM 1581 C CA . ARG A 1 269 ? 35.602 19.041 13.518 1.00 29.90 256 ARG A CA 1
ATOM 1582 C C . ARG A 1 269 ? 36.399 18.944 12.223 1.00 31.97 256 ARG A C 1
ATOM 1583 O O . ARG A 1 269 ? 36.770 19.980 11.677 1.00 31.98 256 ARG A O 1
ATOM 1591 N N . LYS A 1 270 ? 36.613 17.706 11.710 1.00 27.53 257 LYS A N 1
ATOM 1592 C CA . LYS A 1 270 ? 37.306 17.440 10.442 1.00 27.60 257 LYS A CA 1
ATOM 1593 C C . LYS A 1 270 ? 36.576 18.125 9.257 1.00 31.90 257 LYS A C 1
ATOM 1594 O O . LYS A 1 270 ? 37.233 18.750 8.423 1.00 32.67 257 LYS A O 1
ATOM 1600 N N . PHE A 1 271 ? 35.222 18.019 9.207 1.00 27.08 258 PHE A N 1
ATOM 1601 C CA . PHE A 1 271 ? 34.366 18.608 8.166 1.00 26.26 258 PHE A CA 1
ATOM 1602 C C . PHE A 1 271 ? 34.563 20.114 8.023 1.00 30.77 258 PHE A C 1
ATOM 1603 O O . PHE A 1 271 ? 34.704 20.593 6.898 1.00 30.83 258 PHE A O 1
ATOM 1611 N N . PHE A 1 272 ? 34.518 20.858 9.152 1.00 27.56 259 PHE A N 1
ATOM 1612 C CA . PHE A 1 272 ? 34.659 22.318 9.176 1.00 27.63 259 PHE A CA 1
ATOM 1613 C C . PHE A 1 272 ? 36.068 22.779 8.868 1.00 33.75 259 PHE A C 1
ATOM 1614 O O . PHE A 1 272 ? 36.226 23.840 8.274 1.00 33.35 259 PHE A O 1
ATOM 1622 N N . LEU A 1 273 ? 37.090 21.985 9.250 1.00 31.59 260 LEU A N 1
ATOM 1623 C CA . LEU A 1 273 ? 38.482 22.313 8.955 1.00 31.78 260 LEU A CA 1
ATOM 1624 C C . LEU A 1 273 ? 38.835 22.006 7.495 1.00 37.43 260 LEU A C 1
ATOM 1625 O O . LEU A 1 273 ? 39.614 22.753 6.893 1.00 38.28 260 LEU A O 1
ATOM 1630 N N . SER A 1 274 ? 38.238 20.930 6.915 1.00 33.35 261 SER A N 1
ATOM 1631 C CA . SER A 1 274 ? 38.497 20.522 5.530 1.00 33.43 261 SER A CA 1
ATOM 1632 C C . SER A 1 274 ? 37.671 21.297 4.478 1.00 37.98 261 SER A C 1
ATOM 1633 O O . SER A 1 274 ? 38.126 21.414 3.343 1.00 38.07 261 SER A O 1
ATOM 1636 N N . HIS A 1 275 ? 36.475 21.810 4.835 1.00 34.23 262 HIS A N 1
ATOM 1637 C CA . HIS A 1 275 ? 35.624 22.538 3.883 1.00 34.08 262 HIS A CA 1
ATOM 1638 C C . HIS A 1 275 ? 36.215 23.918 3.517 1.00 36.68 262 HIS A C 1
ATOM 1639 O O . HIS A 1 275 ? 36.402 24.749 4.412 1.00 35.17 262 HIS A O 1
ATOM 1646 N N . PRO A 1 276 ? 36.492 24.182 2.203 1.00 33.79 263 PRO A N 1
ATOM 1647 C CA . PRO A 1 276 ? 37.095 25.478 1.810 1.00 33.58 263 PRO A CA 1
ATOM 1648 C C . PRO A 1 276 ? 36.268 26.711 2.154 1.00 37.57 263 PRO A C 1
ATOM 1649 O O . PRO A 1 276 ? 36.847 27.769 2.419 1.00 38.05 263 PRO A O 1
ATOM 1653 N N . ALA A 1 277 ? 34.925 26.578 2.150 1.00 33.42 264 ALA A N 1
ATOM 1654 C CA . ALA A 1 277 ? 33.987 27.662 2.438 1.00 32.54 264 ALA A CA 1
ATOM 1655 C C . ALA A 1 277 ? 33.772 27.909 3.943 1.00 35.54 264 ALA A C 1
ATOM 1656 O O . ALA A 1 277 ? 33.224 28.958 4.300 1.00 34.79 264 ALA A O 1
ATOM 1658 N N . TYR A 1 278 ? 34.175 26.956 4.831 1.00 32.05 265 TYR A N 1
ATOM 1659 C CA . TYR A 1 278 ? 33.957 27.113 6.289 1.00 31.49 265 TYR A CA 1
ATOM 1660 C C . TYR A 1 278 ? 35.245 27.124 7.137 1.00 35.92 265 TYR A C 1
ATOM 1661 O O . TYR A 1 278 ? 35.176 27.479 8.312 1.00 35.30 265 TYR A O 1
ATOM 1670 N N . ARG A 1 279 ? 36.400 26.724 6.554 1.00 33.68 266 ARG A N 1
ATOM 1671 C CA . ARG A 1 279 ? 37.730 26.648 7.207 1.00 33.73 266 ARG A CA 1
ATOM 1672 C C . ARG A 1 279 ? 38.103 27.941 7.991 1.00 36.58 266 ARG A C 1
ATOM 1673 O O . ARG A 1 279 ? 38.535 27.856 9.140 1.00 36.54 266 ARG A O 1
ATOM 1681 N N . HIS A 1 280 ? 37.889 29.112 7.374 1.00 32.13 267 HIS A N 1
ATOM 1682 C CA . HIS A 1 280 ? 38.187 30.440 7.928 1.00 31.03 267 HIS A CA 1
ATOM 1683 C C . HIS A 1 280 ? 37.339 30.812 9.172 1.00 34.31 267 HIS A C 1
ATOM 1684 O O . HIS A 1 280 ? 37.694 31.759 9.884 1.00 33.77 267 HIS A O 1
ATOM 1691 N N . ILE A 1 281 ? 36.221 30.075 9.425 1.00 29.98 268 ILE A N 1
ATOM 1692 C CA . ILE A 1 281 ? 35.318 30.309 10.571 1.00 29.19 268 ILE A CA 1
ATOM 1693 C C . ILE A 1 281 ? 35.097 29.024 11.412 1.00 32.31 268 ILE A C 1
ATOM 1694 O O . ILE A 1 281 ? 34.204 28.995 12.245 1.00 31.38 268 ILE A O 1
ATOM 1699 N N . ALA A 1 282 ? 35.939 27.993 11.218 1.00 30.45 269 ALA A N 1
ATOM 1700 C CA . ALA A 1 282 ? 35.866 26.664 11.870 1.00 30.47 269 ALA A CA 1
ATOM 1701 C C . ALA A 1 282 ? 35.784 26.663 13.418 1.00 34.42 269 ALA A C 1
ATOM 1702 O O . ALA A 1 282 ? 35.207 25.723 13.979 1.00 33.46 269 ALA A O 1
ATOM 1704 N N . ASP A 1 283 ? 36.360 27.690 14.099 1.00 31.35 270 ASP A N 1
ATOM 1705 C CA . ASP A 1 283 ? 36.370 27.790 15.574 1.00 31.44 270 ASP A CA 1
ATOM 1706 C C . ASP A 1 283 ? 35.071 28.398 16.136 1.00 34.98 270 ASP A C 1
ATOM 1707 O O . ASP A 1 283 ? 34.865 28.390 17.356 1.00 35.82 270 ASP A O 1
ATOM 1712 N N . ARG A 1 284 ? 34.202 28.908 15.236 1.00 29.50 271 ARG A N 1
ATOM 1713 C CA . ARG A 1 284 ? 32.887 29.485 15.502 1.00 28.71 271 ARG A CA 1
ATOM 1714 C C . ARG A 1 284 ? 31.831 28.409 15.172 1.00 31.66 271 ARG A C 1
ATOM 1715 O O . ARG A 1 284 ? 30.622 28.667 15.260 1.00 31.68 271 ARG A O 1
ATOM 1723 N N . MET A 1 285 ? 32.298 27.225 14.730 1.00 26.85 272 MET A N 1
ATOM 1724 C CA . MET A 1 285 ? 31.462 26.110 14.274 1.00 26.04 272 MET A CA 1
ATOM 1725 C C . MET A 1 285 ? 31.659 24.855 15.113 1.00 30.14 272 MET A C 1
ATOM 1726 O O . MET A 1 285 ? 32.654 24.726 15.831 1.00 29.87 272 MET A O 1
ATOM 1731 N N . GLY A 1 286 ? 30.723 23.923 14.972 1.00 27.06 273 GLY A N 1
ATOM 1732 C CA . GLY A 1 286 ? 30.734 22.646 15.667 1.00 26.32 273 GLY A CA 1
ATOM 1733 C C . GLY A 1 286 ? 29.909 22.687 16.928 1.00 29.74 273 GLY A C 1
ATOM 1734 O O . GLY A 1 286 ? 29.688 23.763 17.496 1.00 29.45 273 GLY A O 1
ATOM 1735 N N . THR A 1 287 ? 29.457 21.505 17.373 1.00 26.71 274 THR A N 1
ATOM 1736 C CA . THR A 1 287 ? 28.644 21.317 18.577 1.00 27.06 274 THR A CA 1
ATOM 1737 C C . THR A 1 287 ? 29.395 21.760 19.869 1.00 31.78 274 THR A C 1
ATOM 1738 O O . THR A 1 287 ? 28.746 22.441 20.675 1.00 32.04 274 THR A O 1
ATOM 1742 N N . PRO A 1 288 ? 30.729 21.470 20.090 1.00 29.38 275 PRO A N 1
ATOM 1743 C CA . PRO A 1 288 ? 31.388 21.972 21.318 1.00 29.26 275 PRO A CA 1
ATOM 1744 C C . PRO A 1 288 ? 31.297 23.504 21.454 1.00 32.92 275 PRO A C 1
ATOM 1745 O O . PRO A 1 288 ? 30.995 23.993 22.547 1.00 33.04 275 PRO A O 1
ATOM 1749 N N . HIS A 1 289 ? 31.481 24.256 20.329 1.00 28.53 276 HIS A N 1
ATOM 1750 C CA . HIS A 1 289 ? 31.355 25.721 20.308 1.00 27.37 276 HIS A CA 1
ATOM 1751 C C . HIS A 1 289 ? 29.914 26.169 20.647 1.00 30.88 276 HIS A C 1
ATOM 1752 O O . HIS A 1 289 ? 29.743 27.190 21.311 1.00 30.46 276 HIS A O 1
ATOM 1759 N N . LEU A 1 290 ? 28.887 25.411 20.194 1.00 27.99 277 LEU A N 1
ATOM 1760 C CA . LEU A 1 290 ? 27.476 25.708 20.495 1.00 28.28 277 LEU A CA 1
ATOM 1761 C C . LEU A 1 290 ? 27.214 25.532 22.009 1.00 32.21 277 LEU A C 1
ATOM 1762 O O . LEU A 1 290 ? 26.574 26.395 22.617 1.00 31.96 277 LEU A O 1
ATOM 1767 N N . GLN A 1 291 ? 27.758 24.442 22.612 1.00 28.37 278 GLN A N 1
ATOM 1768 C CA . GLN A 1 291 ? 27.679 24.157 24.050 1.00 28.35 278 GLN A CA 1
ATOM 1769 C C . GLN A 1 291 ? 28.349 25.289 24.840 1.00 33.86 278 GLN A C 1
ATOM 1770 O O . GLN A 1 291 ? 27.817 25.718 25.860 1.00 32.67 278 GLN A O 1
ATOM 1776 N N . LYS A 1 292 ? 29.512 25.777 24.342 1.00 32.94 279 LYS A N 1
ATOM 1777 C CA . LYS A 1 292 ? 30.307 26.868 24.921 1.00 33.68 279 LYS A CA 1
ATOM 1778 C C . LYS A 1 292 ? 29.499 28.176 24.960 1.00 38.99 279 LYS A C 1
ATOM 1779 O O . LYS A 1 292 ? 29.415 28.787 26.024 1.00 39.60 279 LYS A O 1
ATOM 1785 N N . VAL A 1 293 ? 28.884 28.576 23.815 1.00 35.43 280 VAL A N 1
ATOM 1786 C CA . VAL A 1 293 ? 28.070 29.800 23.664 1.00 34.91 280 VAL A CA 1
ATOM 1787 C C . VAL A 1 293 ? 26.838 29.746 24.595 1.00 39.59 280 VAL A C 1
ATOM 1788 O O . VAL A 1 293 ? 26.517 30.756 25.234 1.00 39.81 280 VAL A O 1
ATOM 1792 N N . LEU A 1 294 ? 26.177 28.575 24.696 1.00 36.38 281 LEU A N 1
ATOM 1793 C CA . LEU A 1 294 ? 25.025 28.414 25.586 1.00 36.85 281 LEU A CA 1
ATOM 1794 C C . LEU A 1 294 ? 25.457 28.494 27.057 1.00 43.57 281 LEU A C 1
ATOM 1795 O O . LEU A 1 294 ? 24.716 29.036 27.882 1.00 43.29 281 LEU A O 1
ATOM 1800 N N . ASN A 1 295 ? 26.676 28.003 27.368 1.00 42.26 282 ASN A N 1
ATOM 1801 C CA . ASN A 1 295 ? 27.232 28.027 28.721 1.00 43.15 282 ASN A CA 1
ATOM 1802 C C . ASN A 1 295 ? 27.712 29.428 29.108 1.00 50.18 282 ASN A C 1
ATOM 1803 O O . ASN A 1 295 ? 27.444 29.864 30.225 1.00 50.17 282 ASN A O 1
ATOM 1808 N N . GLN A 1 296 ? 28.400 30.138 28.178 1.00 48.99 283 GLN A N 1
ATOM 1809 C CA . GLN A 1 296 ? 28.940 31.501 28.359 1.00 49.59 283 GLN A CA 1
ATOM 1810 C C . GLN A 1 296 ? 27.865 32.541 28.750 1.00 56.20 283 GLN A C 1
ATOM 1811 O O . GLN A 1 296 ? 28.199 33.534 29.396 1.00 56.40 283 GLN A O 1
ATOM 1817 N N . GLN A 1 297 ? 26.591 32.316 28.357 1.00 54.01 284 GLN A N 1
ATOM 1818 C CA . GLN A 1 297 ? 25.474 33.212 28.679 1.00 54.49 284 GLN A CA 1
ATOM 1819 C C . GLN A 1 297 ? 24.992 32.996 30.116 1.00 59.80 284 GLN A C 1
ATOM 1820 O O . GLN A 1 297 ? 24.838 33.969 30.860 1.00 59.89 284 GLN A O 1
ATOM 1822 N N . LEU A 1 298 ? 24.766 31.720 30.508 1.00 56.57 285 LEU A N 1
ATOM 1823 C CA . LEU A 1 298 ? 24.298 31.346 31.848 1.00 56.26 285 LEU A CA 1
ATOM 1824 C C . LEU A 1 298 ? 25.384 31.509 32.920 1.00 59.39 285 LEU A C 1
ATOM 1825 O O . LEU A 1 298 ? 25.054 31.697 34.091 1.00 59.92 285 LEU A O 1
ATOM 1827 N N . THR A 1 299 ? 26.669 31.432 32.519 1.00 54.65 286 THR A N 1
ATOM 1828 C CA . THR A 1 299 ? 27.830 31.529 33.404 1.00 65.47 286 THR A CA 1
ATOM 1829 C C . THR A 1 299 ? 28.404 32.967 33.387 1.00 96.59 286 THR A C 1
ATOM 1830 O O . THR A 1 299 ? 28.639 33.544 32.326 1.00 59.79 286 THR A O 1
ATOM 1834 N N . PRO B 1 45 ? 16.694 -30.004 -22.955 1.00 45.10 32 PRO B N 1
ATOM 1835 C CA . PRO B 1 45 ? 16.664 -30.131 -21.498 1.00 44.55 32 PRO B CA 1
ATOM 1836 C C . PRO B 1 45 ? 16.598 -28.788 -20.767 1.00 46.57 32 PRO B C 1
ATOM 1837 O O . PRO B 1 45 ? 17.360 -27.865 -21.062 1.00 46.75 32 PRO B O 1
ATOM 1841 N N . GLN B 1 46 ? 15.667 -28.692 -19.809 1.00 40.73 33 GLN B N 1
ATOM 1842 C CA . GLN B 1 46 ? 15.460 -27.503 -18.983 1.00 39.17 33 GLN B CA 1
ATOM 1843 C C . GLN B 1 46 ? 15.917 -27.778 -17.551 1.00 39.97 33 GLN B C 1
ATOM 1844 O O . GLN B 1 46 ? 15.912 -28.932 -17.112 1.00 39.35 33 GLN B O 1
ATOM 1850 N N . ILE B 1 47 ? 16.305 -26.713 -16.824 1.00 34.77 34 ILE B N 1
ATOM 1851 C CA . ILE B 1 47 ? 16.731 -26.789 -15.421 1.00 33.64 34 ILE B CA 1
ATOM 1852 C C . ILE B 1 47 ? 15.767 -25.937 -14.570 1.00 36.68 34 ILE B C 1
ATOM 1853 O O . ILE B 1 47 ? 15.856 -24.706 -14.584 1.00 36.26 34 ILE B O 1
ATOM 1858 N N . ALA B 1 48 ? 14.838 -26.609 -13.846 1.00 31.44 35 ALA B N 1
ATOM 1859 C CA . ALA B 1 48 ? 13.851 -25.948 -12.988 1.00 30.20 35 ALA B CA 1
ATOM 1860 C C . ALA B 1 48 ? 14.466 -25.575 -11.646 1.00 32.32 35 ALA B C 1
ATOM 1861 O O . ALA B 1 48 ? 15.129 -26.407 -11.032 1.00 32.52 35 ALA B O 1
ATOM 1863 N N . VAL B 1 49 ? 14.279 -24.317 -11.209 1.00 27.46 36 VAL B N 1
ATOM 1864 C CA . VAL B 1 49 ? 14.812 -23.812 -9.926 1.00 27.09 36 VAL B CA 1
ATOM 1865 C C . VAL B 1 49 ? 13.659 -23.839 -8.915 1.00 30.36 36 VAL B C 1
ATOM 1866 O O . VAL B 1 49 ? 12.739 -23.034 -8.999 1.00 29.80 36 VAL B O 1
ATOM 1870 N N . VAL B 1 50 ? 13.695 -24.815 -8.006 1.00 27.53 37 VAL B N 1
ATOM 1871 C CA . VAL B 1 50 ? 12.619 -25.117 -7.056 1.00 27.52 37 VAL B CA 1
ATOM 1872 C C . VAL B 1 50 ? 13.071 -24.908 -5.620 1.00 30.61 37 VAL B C 1
ATOM 1873 O O . VAL B 1 50 ? 14.127 -25.387 -5.240 1.00 30.29 37 VAL B O 1
ATOM 1877 N N . GLY B 1 51 ? 12.228 -24.238 -4.840 1.00 27.49 38 GLY B N 1
ATOM 1878 C CA . GLY B 1 51 ? 12.442 -23.966 -3.425 1.00 27.38 38 GLY B CA 1
ATOM 1879 C C . GLY B 1 51 ? 11.346 -23.117 -2.811 1.00 31.54 38 GLY B C 1
ATOM 1880 O O . GLY B 1 51 ? 10.397 -22.712 -3.495 1.00 30.82 38 GLY B O 1
ATOM 1881 N N . GLY B 1 52 ? 11.495 -22.825 -1.517 1.00 28.48 39 GLY B N 1
ATOM 1882 C CA . GLY B 1 52 ? 10.568 -21.963 -0.794 1.00 28.00 39 GLY B CA 1
ATOM 1883 C C . GLY B 1 52 ? 10.776 -20.517 -1.199 1.00 30.67 39 GLY B C 1
ATOM 1884 O O . GLY B 1 52 ? 11.730 -20.215 -1.917 1.00 30.10 39 GLY B O 1
ATOM 1885 N N . GLN B 1 53 ? 9.885 -19.605 -0.759 1.00 25.88 40 GLN B N 1
ATOM 1886 C CA . GLN B 1 53 ? 10.031 -18.183 -1.076 1.00 24.55 40 GLN B CA 1
ATOM 1887 C C . GLN B 1 53 ? 11.249 -17.637 -0.328 1.00 27.02 40 GLN B C 1
ATOM 1888 O O . GLN B 1 53 ? 11.486 -18.033 0.811 1.00 26.92 40 GLN B O 1
ATOM 1894 N N . SER B 1 54 ? 12.035 -16.773 -1.002 1.00 23.41 41 SER B N 1
ATOM 1895 C CA . SER B 1 54 ? 13.276 -16.146 -0.543 1.00 23.02 41 SER B CA 1
ATOM 1896 C C . SER B 1 54 ? 14.364 -17.196 -0.160 1.00 25.58 41 SER B C 1
ATOM 1897 O O . SER B 1 54 ? 15.164 -16.953 0.752 1.00 26.20 41 SER B O 1
ATOM 1900 N N . ALA B 1 55 ? 14.395 -18.353 -0.876 1.00 19.72 42 ALA B N 1
ATOM 1901 C CA . ALA B 1 55 ? 15.370 -19.430 -0.641 1.00 18.80 42 ALA B CA 1
ATOM 1902 C C . ALA B 1 55 ? 16.758 -19.142 -1.272 1.00 23.93 42 ALA B C 1
ATOM 1903 O O . ALA B 1 55 ? 17.739 -19.796 -0.898 1.00 23.55 42 ALA B O 1
ATOM 1905 N N . GLY B 1 56 ? 16.816 -18.154 -2.182 1.00 20.36 43 GLY B N 1
ATOM 1906 C CA . GLY B 1 56 ? 18.018 -17.736 -2.895 1.00 20.44 43 GLY B CA 1
ATOM 1907 C C . GLY B 1 56 ? 18.069 -18.250 -4.327 1.00 26.53 43 GLY B C 1
ATOM 1908 O O . GLY B 1 56 ? 19.153 -18.366 -4.905 1.00 26.52 43 GLY B O 1
ATOM 1909 N N . LYS B 1 57 ? 16.879 -18.565 -4.909 1.00 24.37 44 LYS B N 1
ATOM 1910 C CA . LYS B 1 57 ? 16.691 -19.116 -6.261 1.00 23.94 44 LYS B CA 1
ATOM 1911 C C . LYS B 1 57 ? 17.136 -18.153 -7.360 1.00 29.22 44 LYS B C 1
ATOM 1912 O O . LYS B 1 57 ? 17.902 -18.555 -8.240 1.00 28.54 44 LYS B O 1
ATOM 1918 N N . SER B 1 58 ? 16.638 -16.888 -7.329 1.00 27.25 45 SER B N 1
ATOM 1919 C CA . SER B 1 58 ? 16.975 -15.843 -8.320 1.00 27.56 45 SER B CA 1
ATOM 1920 C C . SER B 1 58 ? 18.441 -15.450 -8.256 1.00 30.84 45 SER B C 1
ATOM 1921 O O . SER B 1 58 ? 19.014 -15.059 -9.279 1.00 31.08 45 SER B O 1
ATOM 1924 N N . SER B 1 59 ? 19.055 -15.566 -7.051 1.00 26.94 46 SER B N 1
ATOM 1925 C CA . SER B 1 59 ? 20.468 -15.279 -6.826 1.00 26.65 46 SER B CA 1
ATOM 1926 C C . SER B 1 59 ? 21.343 -16.240 -7.653 1.00 31.21 46 SER B C 1
ATOM 1927 O O . SER B 1 59 ? 22.304 -15.793 -8.282 1.00 30.68 46 SER B O 1
ATOM 1930 N N . VAL B 1 60 ? 20.968 -17.542 -7.688 1.00 28.37 47 VAL B N 1
ATOM 1931 C CA . VAL B 1 60 ? 21.633 -18.596 -8.472 1.00 28.71 47 VAL B CA 1
ATOM 1932 C C . VAL B 1 60 ? 21.637 -18.211 -9.978 1.00 34.04 47 VAL B C 1
ATOM 1933 O O . VAL B 1 60 ? 22.679 -18.307 -10.627 1.00 33.81 47 VAL B O 1
ATOM 1937 N N . LEU B 1 61 ? 20.474 -17.755 -10.505 1.00 32.10 48 LEU B N 1
ATOM 1938 C CA . LEU B 1 61 ? 20.294 -17.346 -11.902 1.00 32.47 48 LEU B CA 1
ATOM 1939 C C . LEU B 1 61 ? 21.204 -16.197 -12.320 1.00 37.09 48 LEU B C 1
ATOM 1940 O O . LEU B 1 61 ? 21.777 -16.259 -13.410 1.00 37.25 48 LEU B O 1
ATOM 1945 N N . GLU B 1 62 ? 21.314 -15.136 -11.469 1.00 33.30 49 GLU B N 1
ATOM 1946 C CA . GLU B 1 62 ? 22.145 -13.951 -11.729 1.00 32.70 49 GLU B CA 1
ATOM 1947 C C . GLU B 1 62 ? 23.641 -14.280 -11.752 1.00 36.69 49 GLU B C 1
ATOM 1948 O O . GLU B 1 62 ? 24.374 -13.667 -12.523 1.00 36.11 49 GLU B O 1
ATOM 1954 N N . ASN B 1 63 ? 24.093 -15.238 -10.906 1.00 33.63 50 ASN B N 1
ATOM 1955 C CA . ASN B 1 63 ? 25.499 -15.679 -10.859 1.00 33.45 50 ASN B CA 1
ATOM 1956 C C . ASN B 1 63 ? 25.853 -16.421 -12.161 1.00 37.29 50 ASN B C 1
ATOM 1957 O O . ASN B 1 63 ? 26.966 -16.275 -12.669 1.00 36.87 50 ASN B O 1
ATOM 1962 N N . PHE B 1 64 ? 24.880 -17.184 -12.711 1.00 34.12 51 PHE B N 1
ATOM 1963 C CA . PHE B 1 64 ? 25.009 -17.933 -13.965 1.00 33.94 51 PHE B CA 1
ATOM 1964 C C . PHE B 1 64 ? 25.108 -16.987 -15.149 1.00 37.94 51 PHE B C 1
ATOM 1965 O O . PHE B 1 64 ? 25.838 -17.272 -16.099 1.00 37.77 51 PHE B O 1
ATOM 1973 N N . VAL B 1 65 ? 24.397 -15.842 -15.074 1.00 35.19 52 VAL B N 1
ATOM 1974 C CA . VAL B 1 65 ? 24.394 -14.786 -16.094 1.00 35.06 52 VAL B CA 1
ATOM 1975 C C . VAL B 1 65 ? 25.656 -13.904 -15.932 1.00 39.34 52 VAL B C 1
ATOM 1976 O O . VAL B 1 65 ? 26.289 -13.556 -16.926 1.00 39.35 52 VAL B O 1
ATOM 1980 N N . GLY B 1 66 ? 26.021 -13.603 -14.688 1.00 35.95 53 GLY B N 1
ATOM 1981 C CA . GLY B 1 66 ? 27.174 -12.768 -14.364 1.00 35.93 53 GLY B CA 1
ATOM 1982 C C . GLY B 1 66 ? 26.831 -11.293 -14.235 1.00 40.76 53 GLY B C 1
ATOM 1983 O O . GLY B 1 66 ? 27.730 -10.454 -14.084 1.00 40.57 53 GLY B O 1
ATOM 1984 N N . ARG B 1 67 ? 25.517 -10.958 -14.314 1.00 37.34 54 ARG B N 1
ATOM 1985 C CA . ARG B 1 67 ? 25.012 -9.584 -14.200 1.00 37.37 54 ARG B CA 1
ATOM 1986 C C . ARG B 1 67 ? 23.701 -9.566 -13.382 1.00 40.90 54 ARG B C 1
ATOM 1987 O O . ARG B 1 67 ? 22.963 -10.555 -13.395 1.00 40.22 54 ARG B O 1
ATOM 1992 N N . ASP B 1 68 ? 23.412 -8.434 -12.687 1.00 37.27 55 ASP B N 1
ATOM 1993 C CA . ASP B 1 68 ? 22.160 -8.237 -11.938 1.00 37.29 55 ASP B CA 1
ATOM 1994 C C . ASP B 1 68 ? 21.081 -7.888 -12.975 1.00 39.87 55 ASP B C 1
ATOM 1995 O O . ASP B 1 68 ? 21.344 -7.063 -13.860 1.00 39.83 55 ASP B O 1
ATOM 2000 N N . PHE B 1 69 ? 19.885 -8.527 -12.890 1.00 34.76 56 PHE B N 1
ATOM 2001 C CA . PHE B 1 69 ? 18.779 -8.304 -13.846 1.00 33.70 56 PHE B CA 1
ATOM 2002 C C . PHE B 1 69 ? 17.402 -8.770 -13.327 1.00 37.11 56 PHE B C 1
ATOM 2003 O O . PHE B 1 69 ? 16.419 -8.651 -14.049 1.00 36.60 56 PHE B O 1
ATOM 2011 N N . LEU B 1 70 ? 17.334 -9.328 -12.115 1.00 34.59 57 LEU B N 1
ATOM 2012 C CA . LEU B 1 70 ? 16.071 -9.836 -11.566 1.00 34.53 57 LEU B CA 1
ATOM 2013 C C . LEU B 1 70 ? 15.496 -8.930 -10.441 1.00 38.17 57 LEU B C 1
ATOM 2014 O O . LEU B 1 70 ? 16.262 -8.356 -9.662 1.00 36.69 57 LEU B O 1
ATOM 2019 N N . PRO B 1 71 ? 14.146 -8.759 -10.389 1.00 35.81 58 PRO B N 1
ATOM 2020 C CA . PRO B 1 71 ? 13.542 -7.867 -9.378 1.00 35.81 58 PRO B CA 1
ATOM 2021 C C . PRO B 1 71 ? 13.688 -8.312 -7.917 1.00 41.32 58 PRO B C 1
ATOM 2022 O O . PRO B 1 71 ? 13.640 -9.510 -7.623 1.00 40.68 58 PRO B O 1
ATOM 2026 N N . ARG B 1 72 ? 13.839 -7.309 -6.993 1.00 39.15 59 ARG B N 1
ATOM 2027 C CA . ARG B 1 72 ? 13.962 -7.479 -5.533 1.00 58.40 59 ARG B CA 1
ATOM 2028 C C . ARG B 1 72 ? 13.255 -6.342 -4.794 1.00 95.91 59 ARG B C 1
ATOM 2029 O O . ARG B 1 72 ? 12.939 -6.469 -3.609 1.00 62.50 59 ARG B O 1
ATOM 2037 N N . VAL B 1 77 ? 8.582 -10.192 -5.264 1.00 48.37 64 VAL B N 1
ATOM 2038 C CA . VAL B 1 77 ? 9.011 -11.581 -5.450 1.00 48.10 64 VAL B CA 1
ATOM 2039 C C . VAL B 1 77 ? 8.553 -12.126 -6.819 1.00 50.92 64 VAL B C 1
ATOM 2040 O O . VAL B 1 77 ? 7.710 -11.502 -7.477 1.00 50.68 64 VAL B O 1
ATOM 2042 N N . THR B 1 78 ? 9.117 -13.293 -7.245 1.00 46.20 65 THR B N 1
ATOM 2043 C CA . THR B 1 78 ? 8.783 -13.970 -8.513 1.00 45.35 65 THR B CA 1
ATOM 2044 C C . THR B 1 78 ? 7.319 -14.429 -8.453 1.00 47.18 65 THR B C 1
ATOM 2045 O O . THR B 1 78 ? 6.935 -15.113 -7.504 1.00 46.55 65 THR B O 1
ATOM 2049 N N . ARG B 1 79 ? 6.502 -13.999 -9.439 1.00 42.86 66 ARG B N 1
ATOM 2050 C CA . ARG B 1 79 ? 5.063 -14.307 -9.516 1.00 42.21 66 ARG B CA 1
ATOM 2051 C C . ARG B 1 79 ? 4.687 -15.106 -10.775 1.00 45.71 66 ARG B C 1
ATOM 2052 O O . ARG B 1 79 ? 3.669 -15.800 -10.776 1.00 46.31 66 ARG B O 1
ATOM 2054 N N . ARG B 1 80 ? 5.493 -14.993 -11.837 1.00 40.94 67 ARG B N 1
ATOM 2055 C CA . ARG B 1 80 ? 5.293 -15.691 -13.107 1.00 40.43 67 ARG B CA 1
ATOM 2056 C C . ARG B 1 80 ? 6.540 -16.529 -13.423 1.00 43.03 67 ARG B C 1
ATOM 2057 O O . ARG B 1 80 ? 7.650 -16.080 -13.099 1.00 42.34 67 ARG B O 1
ATOM 2065 N N . PRO B 1 81 ? 6.419 -17.718 -14.082 1.00 38.63 68 PRO B N 1
ATOM 2066 C CA . PRO B 1 81 ? 7.633 -18.479 -14.427 1.00 38.04 68 PRO B CA 1
ATOM 2067 C C . PRO B 1 81 ? 8.455 -17.723 -15.473 1.00 40.17 68 PRO B C 1
ATOM 2068 O O . PRO B 1 81 ? 7.890 -17.055 -16.339 1.00 39.38 68 PRO B O 1
ATOM 2072 N N . LEU B 1 82 ? 9.778 -17.772 -15.345 1.00 36.20 69 LEU B N 1
ATOM 2073 C CA . LEU B 1 82 ? 10.685 -17.125 -16.286 1.00 35.52 69 LEU B CA 1
ATOM 2074 C C . LEU B 1 82 ? 11.526 -18.198 -16.973 1.00 38.67 69 LEU B C 1
ATOM 2075 O O . LEU B 1 82 ? 12.313 -18.879 -16.314 1.00 37.95 69 LEU B O 1
ATOM 2080 N N . VAL B 1 83 ? 11.325 -18.370 -18.292 1.00 34.86 70 VAL B N 1
ATOM 2081 C CA . VAL B 1 83 ? 12.093 -19.328 -19.096 1.00 34.07 70 VAL B CA 1
ATOM 2082 C C . VAL B 1 83 ? 13.314 -18.556 -19.565 1.00 35.42 70 VAL B C 1
ATOM 2083 O O . VAL B 1 83 ? 13.218 -17.714 -20.459 1.00 34.78 70 VAL B O 1
ATOM 2087 N N . LEU B 1 84 ? 14.445 -18.790 -18.889 1.00 30.70 71 LEU B N 1
ATOM 2088 C CA . LEU B 1 84 ? 15.706 -18.107 -19.147 1.00 29.37 71 LEU B CA 1
ATOM 2089 C C . LEU B 1 84 ? 16.661 -18.980 -19.967 1.00 33.70 71 LEU B C 1
ATOM 2090 O O . LEU B 1 84 ? 17.270 -19.918 -19.439 1.00 32.39 71 LEU B O 1
ATOM 2095 N N . GLN B 1 85 ? 16.778 -18.659 -21.272 1.00 31.40 72 GLN B N 1
ATOM 2096 C CA . GLN B 1 85 ? 17.649 -19.361 -22.197 1.00 31.22 72 GLN B CA 1
ATOM 2097 C C . GLN B 1 85 ? 18.996 -18.648 -22.308 1.00 36.65 72 GLN B C 1
ATOM 2098 O O . GLN B 1 85 ? 19.096 -17.589 -22.926 1.00 36.51 72 GLN B O 1
ATOM 2104 N N . LEU B 1 86 ? 20.027 -19.233 -21.682 1.00 34.28 73 LEU B N 1
ATOM 2105 C CA . LEU B 1 86 ? 21.393 -18.720 -21.686 1.00 34.31 73 LEU B CA 1
ATOM 2106 C C . LEU B 1 86 ? 22.077 -19.200 -22.954 1.00 39.85 73 LEU B C 1
ATOM 2107 O O . LEU B 1 86 ? 21.990 -20.391 -23.290 1.00 40.27 73 LEU B O 1
ATOM 2112 N N . ILE B 1 87 ? 22.691 -18.266 -23.702 1.00 36.67 74 ILE B N 1
ATOM 2113 C CA . ILE B 1 87 ? 23.341 -18.594 -24.970 1.00 36.91 74 ILE B CA 1
ATOM 2114 C C . ILE B 1 87 ? 24.769 -18.032 -25.004 1.00 41.23 74 ILE B C 1
ATOM 2115 O O . ILE B 1 87 ? 24.954 -16.830 -24.814 1.00 41.12 74 ILE B O 1
ATOM 2120 N N . THR B 1 88 ? 25.781 -18.909 -25.251 1.00 37.68 75 THR B N 1
ATOM 2121 C CA . THR B 1 88 ? 27.183 -18.478 -25.382 1.00 37.79 75 THR B CA 1
ATOM 2122 C C . THR B 1 88 ? 27.251 -17.682 -26.702 1.00 44.25 75 THR B C 1
ATOM 2123 O O . THR B 1 88 ? 26.707 -18.139 -27.712 1.00 43.31 75 THR B O 1
ATOM 2127 N N . SER B 1 89 ? 27.809 -16.451 -26.653 1.00 43.54 76 SER B N 1
ATOM 2128 C CA . SER B 1 89 ? 27.909 -15.518 -27.791 1.00 44.60 76 SER B CA 1
ATOM 2129 C C . SER B 1 89 ? 28.897 -14.418 -27.450 1.00 49.85 76 SER B C 1
ATOM 2130 O O . SER B 1 89 ? 28.860 -13.925 -26.336 1.00 50.05 76 SER B O 1
ATOM 2133 N N . LYS B 1 90 ? 29.741 -13.982 -28.412 1.00 47.01 77 LYS B N 1
ATOM 2134 C CA . LYS B 1 90 ? 30.711 -12.898 -28.171 1.00 47.00 77 LYS B CA 1
ATOM 2135 C C . LYS B 1 90 ? 30.006 -11.570 -27.797 1.00 51.23 77 LYS B C 1
ATOM 2136 O O . LYS B 1 90 ? 30.526 -10.821 -26.959 1.00 50.94 77 LYS B O 1
ATOM 2139 N N . ALA B 1 91 ? 28.808 -11.314 -28.391 1.00 47.93 78 ALA B N 1
ATOM 2140 C CA . ALA B 1 91 ? 27.980 -10.121 -28.144 1.00 47.67 78 ALA B CA 1
ATOM 2141 C C . ALA B 1 91 ? 27.064 -10.284 -26.903 1.00 51.07 78 ALA B C 1
ATOM 2142 O O . ALA B 1 91 ? 26.200 -11.173 -26.877 1.00 51.37 78 ALA B O 1
ATOM 2144 N N . GLU B 1 92 ? 27.266 -9.423 -25.876 1.00 46.05 79 GLU B N 1
ATOM 2145 C CA . GLU B 1 92 ? 26.481 -9.447 -24.640 1.00 44.84 79 GLU B CA 1
ATOM 2146 C C . GLU B 1 92 ? 25.197 -8.608 -24.799 1.00 47.39 79 GLU B C 1
ATOM 2147 O O . GLU B 1 92 ? 25.252 -7.367 -24.844 1.00 47.25 79 GLU B O 1
ATOM 2153 N N . TYR B 1 93 ? 24.044 -9.306 -24.917 1.00 42.21 80 TYR B N 1
ATOM 2154 C CA . TYR B 1 93 ? 22.719 -8.698 -25.064 1.00 41.42 80 TYR B CA 1
ATOM 2155 C C . TYR B 1 93 ? 21.609 -9.669 -24.652 1.00 43.47 80 TYR B C 1
ATOM 2156 O O . TYR B 1 93 ? 21.837 -10.879 -24.591 1.00 43.34 80 TYR B O 1
ATOM 2165 N N . ALA B 1 94 ? 20.410 -9.133 -24.381 1.00 38.55 81 ALA B N 1
ATOM 2166 C CA . ALA B 1 94 ? 19.244 -9.923 -24.006 1.00 38.04 81 ALA B CA 1
ATOM 2167 C C . ALA B 1 94 ? 18.085 -9.663 -24.954 1.00 41.90 81 ALA B C 1
ATOM 2168 O O . ALA B 1 94 ? 17.947 -8.550 -25.466 1.00 41.78 81 ALA B O 1
ATOM 2170 N N . GLU B 1 95 ? 17.247 -10.685 -25.185 1.00 38.13 82 GLU B N 1
ATOM 2171 C CA . GLU B 1 95 ? 16.095 -10.575 -26.073 1.00 38.04 82 GLU B CA 1
ATOM 2172 C C . GLU B 1 95 ? 14.857 -11.257 -25.486 1.00 42.07 82 GLU B C 1
ATOM 2173 O O . GLU B 1 95 ? 14.920 -12.419 -25.082 1.00 40.92 82 GLU B O 1
ATOM 2175 N N . PHE B 1 96 ? 13.738 -10.519 -25.436 1.00 39.62 83 PHE B N 1
ATOM 2176 C CA . PHE B 1 96 ? 12.446 -11.016 -24.949 1.00 40.16 83 PHE B CA 1
ATOM 2177 C C . PHE B 1 96 ? 11.598 -11.562 -26.120 1.00 45.86 83 PHE B C 1
ATOM 2178 O O . PHE B 1 96 ? 11.652 -11.013 -27.222 1.00 45.32 83 PHE B O 1
ATOM 2186 N N . LEU B 1 97 ? 10.825 -12.638 -25.876 1.00 44.09 84 LEU B N 1
ATOM 2187 C CA . LEU B 1 97 ? 9.979 -13.269 -26.900 1.00 44.79 84 LEU B CA 1
ATOM 2188 C C . LEU B 1 97 ? 8.788 -12.394 -27.266 1.00 50.82 84 LEU B C 1
ATOM 2189 O O . LEU B 1 97 ? 8.520 -12.206 -28.454 1.00 50.75 84 LEU B O 1
ATOM 2194 N N . HIS B 1 98 ? 8.099 -11.831 -26.246 1.00 48.86 85 HIS B N 1
ATOM 2195 C CA . HIS B 1 98 ? 6.945 -10.939 -26.401 1.00 49.68 85 HIS B CA 1
ATOM 2196 C C . HIS B 1 98 ? 7.316 -9.619 -27.111 1.00 56.17 85 HIS B C 1
ATOM 2197 O O . HIS B 1 98 ? 6.429 -8.933 -27.630 1.00 56.50 85 HIS B O 1
ATOM 2204 N N . CYS B 1 99 ? 8.621 -9.257 -27.100 1.00 53.95 86 CYS B N 1
ATOM 2205 C CA . CYS B 1 99 ? 9.140 -8.035 -27.708 1.00 54.47 86 CYS B CA 1
ATOM 2206 C C . CYS B 1 99 ? 10.142 -8.375 -28.830 1.00 58.46 86 CYS B C 1
ATOM 2207 O O . CYS B 1 99 ? 11.361 -8.258 -28.653 1.00 57.90 86 CYS B O 1
ATOM 2210 N N . LYS B 1 100 ? 9.599 -8.819 -29.983 1.00 55.28 87 LYS B N 1
ATOM 2211 C CA . LYS B 1 100 ? 10.338 -9.243 -31.176 1.00 55.30 87 LYS B CA 1
ATOM 2212 C C . LYS B 1 100 ? 11.201 -8.131 -31.786 1.00 59.67 87 LYS B C 1
ATOM 2213 O O . LYS B 1 100 ? 10.748 -6.986 -31.915 1.00 59.96 87 LYS B O 1
ATOM 2215 N N . GLY B 1 101 ? 12.436 -8.490 -32.142 1.00 55.33 88 GLY B N 1
ATOM 2216 C CA . GLY B 1 101 ? 13.398 -7.592 -32.775 1.00 54.68 88 GLY B CA 1
ATOM 2217 C C . GLY B 1 101 ? 14.143 -6.625 -31.871 1.00 56.72 88 GLY B C 1
ATOM 2218 O O . GLY B 1 101 ? 15.042 -5.925 -32.347 1.00 56.25 88 GLY B O 1
ATOM 2219 N N . LYS B 1 102 ? 13.788 -6.571 -30.566 1.00 51.85 89 LYS B N 1
ATOM 2220 C CA . LYS B 1 102 ? 14.436 -5.661 -29.615 1.00 50.71 89 LYS B CA 1
ATOM 2221 C C . LYS B 1 102 ? 15.594 -6.340 -28.870 1.00 53.51 89 LYS B C 1
ATOM 2222 O O . LYS B 1 102 ? 15.421 -7.411 -28.270 1.00 53.28 89 LYS B O 1
ATOM 2226 N N . LYS B 1 103 ? 16.772 -5.693 -28.919 1.00 48.33 90 LYS B N 1
ATOM 2227 C CA . LYS B 1 103 ? 17.998 -6.122 -28.253 1.00 47.58 90 LYS B CA 1
ATOM 2228 C C . LYS B 1 103 ? 18.225 -5.242 -27.020 1.00 50.16 90 LYS B C 1
ATOM 2229 O O . LYS B 1 103 ? 18.041 -4.017 -27.091 1.00 49.76 90 LYS B O 1
ATOM 2231 N N . PHE B 1 104 ? 18.602 -5.864 -25.885 1.00 45.02 91 PHE B N 1
ATOM 2232 C CA . PHE B 1 104 ? 18.846 -5.150 -24.632 1.00 44.06 91 PHE B CA 1
ATOM 2233 C C . PHE B 1 104 ? 20.305 -5.264 -24.220 1.00 45.35 91 PHE B C 1
ATOM 2234 O O . PHE B 1 104 ? 20.837 -6.366 -24.140 1.00 43.78 91 PHE B O 1
ATOM 2242 N N . THR B 1 105 ? 20.943 -4.127 -23.940 1.00 41.49 92 THR B N 1
ATOM 2243 C CA . THR B 1 105 ? 22.338 -4.075 -23.489 1.00 40.64 92 THR B CA 1
ATOM 2244 C C . THR B 1 105 ? 22.400 -3.629 -22.021 1.00 42.97 92 THR B C 1
ATOM 2245 O O . THR B 1 105 ? 23.389 -3.912 -21.340 1.00 42.50 92 THR B O 1
ATOM 2249 N N . ASP B 1 106 ? 21.345 -2.918 -21.545 1.00 38.67 93 ASP B N 1
ATOM 2250 C CA . ASP B 1 106 ? 21.226 -2.448 -20.163 1.00 38.11 93 ASP B CA 1
ATOM 2251 C C . ASP B 1 106 ? 20.347 -3.457 -19.420 1.00 41.47 93 ASP B C 1
ATOM 2252 O O . ASP B 1 106 ? 19.154 -3.581 -19.712 1.00 41.41 93 ASP B O 1
ATOM 2257 N N . PHE B 1 107 ? 20.959 -4.201 -18.481 1.00 37.14 94 PHE B N 1
ATOM 2258 C CA . PHE B 1 107 ? 20.317 -5.265 -17.717 1.00 36.11 94 PHE B CA 1
ATOM 2259 C C . PHE B 1 107 ? 19.336 -4.738 -16.670 1.00 37.20 94 PHE B C 1
ATOM 2260 O O . PHE B 1 107 ? 18.485 -5.505 -16.206 1.00 35.49 94 PHE B O 1
ATOM 2268 N N . ASP B 1 108 ? 19.399 -3.411 -16.362 1.00 33.55 95 ASP B N 1
ATOM 2269 C CA . ASP B 1 108 ? 18.468 -2.724 -15.463 1.00 32.90 95 ASP B CA 1
ATOM 2270 C C . ASP B 1 108 ? 17.119 -2.560 -16.183 1.00 37.26 95 ASP B C 1
ATOM 2271 O O . ASP B 1 108 ? 16.069 -2.597 -15.541 1.00 37.87 95 ASP B O 1
ATOM 2276 N N . GLU B 1 109 ? 17.163 -2.404 -17.526 1.00 33.43 96 GLU B N 1
ATOM 2277 C CA . GLU B 1 109 ? 15.997 -2.293 -18.413 1.00 32.50 96 GLU B CA 1
ATOM 2278 C C . GLU B 1 109 ? 15.350 -3.672 -18.627 1.00 34.69 96 GLU B C 1
ATOM 2279 O O . GLU B 1 109 ? 14.125 -3.749 -18.773 1.00 34.45 96 GLU B O 1
ATOM 2285 N N . VAL B 1 110 ? 16.175 -4.762 -18.633 1.00 29.78 97 VAL B N 1
ATOM 2286 C CA . VAL B 1 110 ? 15.716 -6.161 -18.725 1.00 29.00 97 VAL B CA 1
ATOM 2287 C C . VAL B 1 110 ? 14.854 -6.433 -17.481 1.00 32.99 97 VAL B C 1
ATOM 2288 O O . VAL B 1 110 ? 13.746 -6.989 -17.600 1.00 32.72 97 VAL B O 1
ATOM 2292 N N . ARG B 1 111 ? 15.373 -6.010 -16.292 1.00 29.10 98 ARG B N 1
ATOM 2293 C CA . ARG B 1 111 ? 14.713 -6.129 -14.989 1.00 28.91 98 ARG B CA 1
ATOM 2294 C C . ARG B 1 111 ? 13.373 -5.413 -14.993 1.00 32.46 98 ARG B C 1
ATOM 2295 O O . ARG B 1 111 ? 12.379 -6.008 -14.584 1.00 31.84 98 ARG B O 1
ATOM 2303 N N . LEU B 1 112 ? 13.341 -4.151 -15.490 1.00 29.95 99 LEU B N 1
ATOM 2304 C CA . LEU B 1 112 ? 12.108 -3.351 -15.594 1.00 30.04 99 LEU B CA 1
ATOM 2305 C C . LEU B 1 112 ? 11.110 -4.008 -16.573 1.00 34.72 99 LEU B C 1
ATOM 2306 O O . LEU B 1 112 ? 9.908 -3.953 -16.325 1.00 34.25 99 LEU B O 1
ATOM 2311 N N . GLU B 1 113 ? 11.614 -4.691 -17.632 1.00 31.73 100 GLU B N 1
ATOM 2312 C CA . GLU B 1 113 ? 10.745 -5.385 -18.585 1.00 31.89 100 GLU B CA 1
ATOM 2313 C C . GLU B 1 113 ? 10.056 -6.605 -17.948 1.00 36.78 100 GLU B C 1
ATOM 2314 O O . GLU B 1 113 ? 8.869 -6.804 -18.196 1.00 36.93 100 GLU B O 1
ATOM 2320 N N . ILE B 1 114 ? 10.787 -7.401 -17.114 1.00 33.36 101 ILE B N 1
ATOM 2321 C CA . ILE B 1 114 ? 10.228 -8.555 -16.393 1.00 33.14 101 ILE B CA 1
ATOM 2322 C C . ILE B 1 114 ? 9.103 -8.044 -15.475 1.00 39.76 101 ILE B C 1
ATOM 2323 O O . ILE B 1 114 ? 7.991 -8.582 -15.513 1.00 38.47 101 ILE B O 1
ATOM 2328 N N . GLU B 1 115 ? 9.403 -6.967 -14.690 1.00 38.60 102 GLU B N 1
ATOM 2329 C CA . GLU B 1 115 ? 8.486 -6.288 -13.764 1.00 39.24 102 GLU B CA 1
ATOM 2330 C C . GLU B 1 115 ? 7.227 -5.791 -14.485 1.00 44.47 102 GLU B C 1
ATOM 2331 O O . GLU B 1 115 ? 6.127 -5.978 -13.968 1.00 44.60 102 GLU B O 1
ATOM 2337 N N . ALA B 1 116 ? 7.395 -5.164 -15.678 1.00 41.68 103 ALA B N 1
ATOM 2338 C CA . ALA B 1 116 ? 6.289 -4.646 -16.498 1.00 41.51 103 ALA B CA 1
ATOM 2339 C C . ALA B 1 116 ? 5.403 -5.780 -17.027 1.00 45.98 103 ALA B C 1
ATOM 2340 O O . ALA B 1 116 ? 4.180 -5.703 -16.901 1.00 45.06 103 ALA B O 1
ATOM 2342 N N . GLU B 1 117 ? 6.035 -6.842 -17.591 1.00 43.49 104 GLU B N 1
ATOM 2343 C CA . GLU B 1 117 ? 5.374 -8.019 -18.154 1.00 43.89 104 GLU B CA 1
ATOM 2344 C C . GLU B 1 117 ? 4.645 -8.856 -17.070 1.00 49.51 104 GLU B C 1
ATOM 2345 O O . GLU B 1 117 ? 3.596 -9.435 -17.372 1.00 49.42 104 GLU B O 1
ATOM 2351 N N . THR B 1 118 ? 5.171 -8.890 -15.817 1.00 46.85 105 THR B N 1
ATOM 2352 C CA . THR B 1 118 ? 4.523 -9.618 -14.719 1.00 47.54 105 THR B CA 1
ATOM 2353 C C . THR B 1 118 ? 3.238 -8.925 -14.284 1.00 53.54 105 THR B C 1
ATOM 2354 O O . THR B 1 118 ? 2.226 -9.597 -14.099 1.00 53.74 105 THR B O 1
ATOM 2358 N N . ASP B 1 119 ? 3.274 -7.584 -14.128 1.00 51.68 106 ASP B N 1
ATOM 2359 C CA . ASP B 1 119 ? 2.124 -6.785 -13.694 1.00 52.58 106 ASP B CA 1
ATOM 2360 C C . ASP B 1 119 ? 1.003 -6.704 -14.744 1.00 58.54 106 ASP B C 1
ATOM 2361 O O . ASP B 1 119 ? -0.156 -6.495 -14.368 1.00 58.41 106 ASP B O 1
ATOM 2366 N N . ARG B 1 120 ? 1.333 -6.897 -16.044 1.00 56.16 107 ARG B N 1
ATOM 2367 C CA . ARG B 1 120 ? 0.346 -6.899 -17.129 1.00 56.21 107 ARG B CA 1
ATOM 2368 C C . ARG B 1 120 ? -0.590 -8.103 -16.947 1.00 61.04 107 ARG B C 1
ATOM 2369 O O . ARG B 1 120 ? -1.812 -7.951 -17.045 1.00 60.74 107 ARG B O 1
ATOM 2371 N N . VAL B 1 121 ? -0.008 -9.283 -16.621 1.00 58.00 108 VAL B N 1
ATOM 2372 C CA . VAL B 1 121 ? -0.736 -10.533 -16.390 1.00 57.93 108 VAL B CA 1
ATOM 2373 C C . VAL B 1 121 ? -1.299 -10.603 -14.961 1.00 61.39 108 VAL B C 1
ATOM 2374 O O . VAL B 1 121 ? -2.345 -11.226 -14.758 1.00 61.08 108 VAL B O 1
ATOM 2376 N N . THR B 1 122 ? -0.600 -9.974 -13.978 1.00 57.55 109 THR B N 1
ATOM 2377 C CA . THR B 1 122 ? -0.990 -9.946 -12.563 1.00 76.88 109 THR B CA 1
ATOM 2378 C C . THR B 1 122 ? -1.202 -8.516 -12.079 1.00 98.69 109 THR B C 1
ATOM 2379 O O . THR B 1 122 ? -2.331 -8.123 -11.793 1.00 60.05 109 THR B O 1
ATOM 2381 N N . ILE B 1 128 ? -0.176 -13.830 -9.237 1.00 51.02 115 ILE B N 1
ATOM 2382 C CA . ILE B 1 128 ? 0.544 -14.926 -9.900 1.00 50.68 115 ILE B CA 1
ATOM 2383 C C . ILE B 1 128 ? -0.146 -15.344 -11.220 1.00 53.75 115 ILE B C 1
ATOM 2384 O O . ILE B 1 128 ? -1.320 -15.025 -11.430 1.00 53.69 115 ILE B O 1
ATOM 2389 N N . SER B 1 129 ? 0.602 -16.058 -12.104 1.00 49.33 116 SER B N 1
ATOM 2390 C CA . SER B 1 129 ? 0.134 -16.554 -13.410 1.00 48.66 116 SER B CA 1
ATOM 2391 C C . SER B 1 129 ? 0.994 -17.737 -13.884 1.00 52.45 116 SER B C 1
ATOM 2392 O O . SER B 1 129 ? 2.187 -17.784 -13.584 1.00 52.39 116 SER B O 1
ATOM 2395 N N . SER B 1 130 ? 0.385 -18.685 -14.621 1.00 48.32 117 SER B N 1
ATOM 2396 C CA . SER B 1 130 ? 1.083 -19.862 -15.139 1.00 47.93 117 SER B CA 1
ATOM 2397 C C . SER B 1 130 ? 1.827 -19.568 -16.451 1.00 50.91 117 SER B C 1
ATOM 2398 O O . SER B 1 130 ? 2.778 -20.286 -16.777 1.00 50.68 117 SER B O 1
ATOM 2401 N N . ILE B 1 131 ? 1.397 -18.514 -17.194 1.00 46.13 118 ILE B N 1
ATOM 2402 C CA . ILE B 1 131 ? 1.996 -18.086 -18.474 1.00 45.11 118 ILE B CA 1
ATOM 2403 C C . ILE B 1 131 ? 3.497 -17.711 -18.264 1.00 47.07 118 ILE B C 1
ATOM 2404 O O . ILE B 1 131 ? 3.800 -16.866 -17.414 1.00 45.79 118 ILE B O 1
ATOM 2409 N N . PRO B 1 132 ? 4.443 -18.345 -19.013 1.00 43.02 119 PRO B N 1
ATOM 2410 C CA . PRO B 1 132 ? 5.865 -18.030 -18.807 1.00 42.02 119 PRO B CA 1
ATOM 2411 C C . PRO B 1 132 ? 6.386 -16.833 -19.612 1.00 43.65 119 PRO B C 1
ATOM 2412 O O . PRO B 1 132 ? 5.851 -16.507 -20.684 1.00 42.28 119 PRO B O 1
ATOM 2416 N N . ILE B 1 133 ? 7.458 -16.186 -19.082 1.00 38.47 120 ILE B N 1
ATOM 2417 C CA . ILE B 1 133 ? 8.162 -15.068 -19.726 1.00 36.98 120 ILE B CA 1
ATOM 2418 C C . ILE B 1 133 ? 9.406 -15.685 -20.349 1.00 38.31 120 ILE B C 1
ATOM 2419 O O . ILE B 1 133 ? 10.217 -16.268 -19.627 1.00 37.72 120 ILE B O 1
ATOM 2424 N N . ASN B 1 134 ? 9.553 -15.576 -21.677 1.00 33.75 121 ASN B N 1
ATOM 2425 C CA . ASN B 1 134 ? 10.707 -16.139 -22.364 1.00 33.34 121 ASN B CA 1
ATOM 2426 C C . ASN B 1 134 ? 11.777 -15.077 -22.575 1.00 37.25 121 ASN B C 1
ATOM 2427 O O . ASN B 1 134 ? 11.565 -14.077 -23.283 1.00 36.23 121 ASN B O 1
ATOM 2432 N N . LEU B 1 135 ? 12.915 -15.272 -21.898 1.00 33.86 122 LEU B N 1
ATOM 2433 C CA . LEU B 1 135 ? 14.032 -14.351 -21.972 1.00 33.81 122 LEU B CA 1
ATOM 2434 C C . LEU B 1 135 ? 15.283 -15.076 -22.426 1.00 37.41 122 LEU B C 1
ATOM 2435 O O . LEU B 1 135 ? 15.645 -16.105 -21.862 1.00 37.41 122 LEU B O 1
ATOM 2440 N N . ARG B 1 136 ? 15.924 -14.531 -23.461 1.00 33.61 123 ARG B N 1
ATOM 2441 C CA . ARG B 1 136 ? 17.148 -15.044 -24.042 1.00 33.41 123 ARG B CA 1
ATOM 2442 C C . ARG B 1 136 ? 18.294 -14.138 -23.631 1.00 37.92 123 ARG B C 1
ATOM 2443 O O . ARG B 1 136 ? 18.218 -12.927 -23.842 1.00 37.99 123 ARG B O 1
ATOM 2451 N N . VAL B 1 137 ? 19.347 -14.707 -23.025 1.00 34.20 124 VAL B N 1
ATOM 2452 C CA . VAL B 1 137 ? 20.515 -13.926 -22.625 1.00 33.73 124 VAL B CA 1
ATOM 2453 C C . VAL B 1 137 ? 21.750 -14.499 -23.322 1.00 38.03 124 VAL B C 1
ATOM 2454 O O . VAL B 1 137 ? 22.172 -15.629 -23.036 1.00 36.55 124 VAL B O 1
ATOM 2458 N N . TYR B 1 138 ? 22.293 -13.704 -24.280 1.00 35.10 125 TYR B N 1
ATOM 2459 C CA . TYR B 1 138 ? 23.477 -14.012 -25.071 1.00 34.75 125 TYR B CA 1
ATOM 2460 C C . TYR B 1 138 ? 24.650 -13.368 -24.375 1.00 38.63 125 TYR B C 1
ATOM 2461 O O . TYR B 1 138 ? 24.686 -12.145 -24.244 1.00 39.13 125 TYR B O 1
ATOM 2470 N N . SER B 1 139 ? 25.592 -14.177 -23.885 1.00 34.39 126 SER B N 1
ATOM 2471 C CA . SER B 1 139 ? 26.765 -13.668 -23.185 1.00 34.09 126 SER B CA 1
ATOM 2472 C C . SER B 1 139 ? 28.006 -14.558 -23.411 1.00 37.80 126 SER B C 1
ATOM 2473 O O . SER B 1 139 ? 27.859 -15.784 -23.495 1.00 36.42 126 SER B O 1
ATOM 2476 N N . PRO B 1 140 ? 29.245 -13.974 -23.475 1.00 34.97 127 PRO B N 1
ATOM 2477 C CA . PRO B 1 140 ? 30.442 -14.825 -23.625 1.00 34.80 127 PRO B CA 1
ATOM 2478 C C . PRO B 1 140 ? 30.869 -15.451 -22.296 1.00 39.45 127 PRO B C 1
ATOM 2479 O O . PRO B 1 140 ? 31.855 -16.200 -22.252 1.00 39.40 127 PRO B O 1
ATOM 2483 N N . HIS B 1 141 ? 30.117 -15.148 -21.209 1.00 36.31 128 HIS B N 1
ATOM 2484 C CA . HIS B 1 141 ? 30.371 -15.630 -19.845 1.00 35.84 128 HIS B CA 1
ATOM 2485 C C . HIS B 1 141 ? 29.411 -16.755 -19.426 1.00 37.63 128 HIS B C 1
ATOM 2486 O O . HIS B 1 141 ? 29.622 -17.395 -18.385 1.00 36.53 128 HIS B O 1
ATOM 2493 N N . VAL B 1 142 ? 28.368 -17.000 -20.236 1.00 33.47 129 VAL B N 1
ATOM 2494 C CA . VAL B 1 142 ? 27.346 -18.000 -19.930 1.00 33.34 129 VAL B CA 1
ATOM 2495 C C . VAL B 1 142 ? 27.512 -19.266 -20.781 1.00 37.07 129 VAL B C 1
ATOM 2496 O O . VAL B 1 142 ? 28.110 -19.223 -21.865 1.00 36.54 129 VAL B O 1
ATOM 2500 N N . LEU B 1 143 ? 26.954 -20.384 -20.281 1.00 33.13 130 LEU B N 1
ATOM 2501 C CA . LEU B 1 143 ? 26.935 -21.684 -20.955 1.00 32.44 130 LEU B CA 1
ATOM 2502 C C . LEU B 1 143 ? 25.600 -21.820 -21.688 1.00 36.00 130 LEU B C 1
ATOM 2503 O O . LEU B 1 143 ? 24.764 -20.917 -21.593 1.00 35.61 130 LEU B O 1
ATOM 2508 N N . ASN B 1 144 ? 25.396 -22.924 -22.430 1.00 32.60 131 ASN B N 1
ATOM 2509 C CA . ASN B 1 144 ? 24.144 -23.136 -23.144 1.0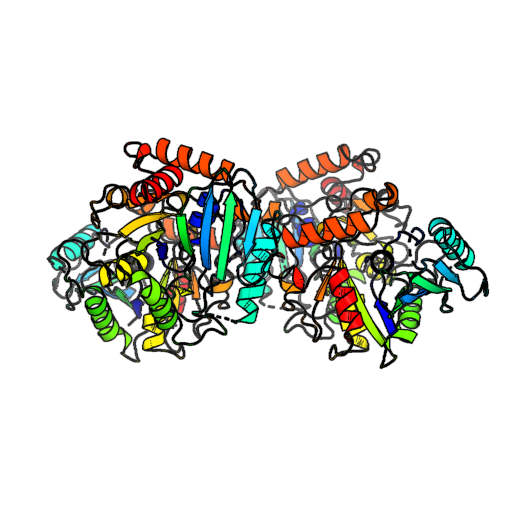0 32.42 131 ASN B CA 1
ATOM 2510 C C . ASN B 1 144 ? 23.208 -23.963 -22.261 1.00 36.42 131 ASN B C 1
ATOM 2511 O O . ASN B 1 144 ? 23.253 -25.196 -22.246 1.00 35.22 131 ASN B O 1
ATOM 2516 N N . LEU B 1 145 ? 22.401 -23.241 -21.465 1.00 33.88 132 LEU B N 1
ATOM 2517 C CA . LEU B 1 145 ? 21.475 -23.791 -20.479 1.00 33.74 132 LEU B CA 1
ATOM 2518 C C . LEU B 1 145 ? 20.142 -23.069 -20.515 1.00 36.23 132 LEU B C 1
ATOM 2519 O O . LEU B 1 145 ? 20.101 -21.853 -20.724 1.00 34.66 132 LEU B O 1
ATOM 2524 N N . THR B 1 146 ? 19.054 -23.812 -20.260 1.00 33.17 133 THR B N 1
ATOM 2525 C CA . THR B 1 146 ? 17.702 -23.268 -20.152 1.00 33.08 133 THR B CA 1
ATOM 2526 C C . THR B 1 146 ? 17.319 -23.393 -18.676 1.00 36.47 133 THR B C 1
ATOM 2527 O O . THR B 1 146 ? 17.313 -24.500 -18.131 1.00 35.41 133 THR B O 1
ATOM 2531 N N . LEU B 1 147 ? 17.040 -22.263 -18.022 1.00 33.40 134 LEU B N 1
ATOM 2532 C CA . LEU B 1 147 ? 16.673 -22.250 -16.606 1.00 32.93 134 LEU B CA 1
ATOM 2533 C C . LEU B 1 147 ? 15.274 -21.726 -16.384 1.00 35.39 134 LEU B C 1
ATOM 2534 O O . LEU B 1 147 ? 14.873 -20.745 -17.012 1.00 34.87 134 LEU B O 1
ATOM 2539 N N . ILE B 1 148 ? 14.527 -22.372 -15.476 1.00 31.16 135 ILE B N 1
ATOM 2540 C CA . ILE B 1 148 ? 13.169 -21.934 -15.166 1.00 30.07 135 ILE B CA 1
ATOM 2541 C C . ILE B 1 148 ? 13.132 -21.363 -13.754 1.00 33.06 135 ILE B C 1
ATOM 2542 O O . ILE B 1 148 ? 13.163 -22.120 -12.779 1.00 32.24 135 ILE B O 1
ATOM 2547 N N . ASP B 1 149 ? 13.088 -20.027 -13.641 1.00 29.91 136 ASP B N 1
ATOM 2548 C CA . ASP B 1 149 ? 12.959 -19.402 -12.337 1.00 29.95 136 ASP B CA 1
ATOM 2549 C C . ASP B 1 149 ? 11.491 -19.460 -12.018 1.00 34.17 136 ASP B C 1
ATOM 2550 O O . ASP B 1 149 ? 10.674 -18.761 -12.628 1.00 33.17 136 ASP B O 1
ATOM 2555 N N . LEU B 1 150 ? 11.147 -20.380 -11.132 1.00 31.72 137 LEU B N 1
ATOM 2556 C CA . LEU B 1 150 ? 9.779 -20.626 -10.731 1.00 30.94 137 LEU B CA 1
ATOM 2557 C C . LEU B 1 150 ? 9.472 -19.886 -9.441 1.00 33.52 137 LEU B C 1
ATOM 2558 O O . LEU B 1 150 ? 10.348 -19.826 -8.569 1.00 33.48 137 LEU B O 1
ATOM 2563 N N . PRO B 1 151 ? 8.232 -19.333 -9.277 1.00 28.58 138 PRO B N 1
ATOM 2564 C CA . PRO B 1 151 ? 7.884 -18.663 -8.008 1.00 27.23 138 PRO B CA 1
ATOM 2565 C C . PRO B 1 151 ? 8.061 -19.591 -6.800 1.00 29.03 138 PRO B C 1
ATOM 2566 O O . PRO B 1 151 ? 7.908 -20.811 -6.921 1.00 27.28 138 PRO B O 1
ATOM 2570 N N . GLY B 1 152 ? 8.414 -19.004 -5.664 1.00 25.90 139 GLY B N 1
ATOM 2571 C CA . GLY B 1 152 ? 8.670 -19.744 -4.445 1.00 26.74 139 GLY B CA 1
ATOM 2572 C C . GLY B 1 152 ? 7.441 -20.159 -3.672 1.00 33.19 139 GLY B C 1
ATOM 2573 O O . GLY B 1 152 ? 6.519 -19.364 -3.492 1.00 33.95 139 GLY B O 1
ATOM 2574 N N . ILE B 1 153 ? 7.455 -21.406 -3.181 1.00 30.90 140 ILE B N 1
ATOM 2575 C CA . ILE B 1 153 ? 6.420 -22.036 -2.356 1.00 31.85 140 ILE B CA 1
ATOM 2576 C C . ILE B 1 153 ? 6.197 -21.195 -1.092 1.00 37.30 140 ILE B C 1
ATOM 2577 O O . ILE B 1 153 ? 7.160 -20.719 -0.499 1.00 37.98 140 ILE B O 1
ATOM 2582 N N . THR B 1 154 ? 4.926 -20.987 -0.721 1.00 34.01 141 THR B N 1
ATOM 2583 C CA . THR B 1 154 ? 4.493 -20.246 0.468 1.00 34.15 141 THR B CA 1
ATOM 2584 C C . THR B 1 154 ? 3.439 -21.079 1.177 1.00 38.67 141 THR B C 1
ATOM 2585 O O . THR B 1 154 ? 2.859 -21.965 0.560 1.00 38.01 141 THR B O 1
ATOM 2589 N N . LYS B 1 155 ? 3.199 -20.813 2.462 1.00 36.68 142 LYS B N 1
ATOM 2590 C CA . LYS B 1 155 ? 2.223 -21.558 3.271 1.00 37.21 142 LYS B CA 1
ATOM 2591 C C . LYS B 1 155 ? 1.036 -20.708 3.682 1.00 43.49 142 LYS B C 1
ATOM 2592 O O . LYS B 1 155 ? -0.045 -21.256 3.909 1.00 43.06 142 LYS B O 1
ATOM 2598 N N . VAL B 1 156 ? 1.251 -19.368 3.824 1.00 42.12 143 VAL B N 1
ATOM 2599 C CA . VAL B 1 156 ? 0.250 -18.379 4.262 1.00 42.55 143 VAL B CA 1
ATOM 2600 C C . VAL B 1 156 ? 0.085 -17.266 3.191 1.00 48.56 143 VAL B C 1
ATOM 2601 O O . VAL B 1 156 ? 1.086 -16.652 2.808 1.00 48.54 143 VAL B O 1
ATOM 2605 N N . PRO B 1 157 ? -1.162 -16.978 2.717 1.00 46.48 144 PRO B N 1
ATOM 2606 C CA . PRO B 1 157 ? -1.343 -15.922 1.696 1.00 46.84 144 PRO B CA 1
ATOM 2607 C C . PRO B 1 157 ? -1.150 -14.510 2.254 1.00 52.69 144 PRO B C 1
ATOM 2608 O O . PRO B 1 157 ? -1.591 -14.228 3.373 1.00 52.44 144 PRO B O 1
ATOM 2612 N N . VAL B 1 158 ? -0.508 -13.622 1.461 1.00 50.24 145 VAL B N 1
ATOM 2613 C CA . VAL B 1 158 ? -0.202 -12.236 1.844 1.00 50.74 145 VAL B CA 1
ATOM 2614 C C . VAL B 1 158 ? -0.933 -11.226 0.921 1.00 56.34 145 VAL B C 1
ATOM 2615 O O . VAL B 1 158 ? -0.768 -11.265 -0.303 1.00 55.93 145 VAL B O 1
ATOM 2619 N N . GLY B 1 159 ? -1.702 -10.326 1.545 1.00 53.87 146 GLY B N 1
ATOM 2620 C CA . GLY B 1 159 ? -2.451 -9.255 0.888 1.00 53.85 146 GLY B CA 1
ATOM 2621 C C . GLY B 1 159 ? -3.433 -9.704 -0.171 1.00 57.61 146 GLY B C 1
ATOM 2622 O O . GLY B 1 159 ? -4.307 -10.534 0.101 1.00 56.88 146 GLY B O 1
ATOM 2623 N N . ASP B 1 160 ? -3.263 -9.168 -1.407 1.00 54.62 147 ASP B N 1
ATOM 2624 C CA . ASP B 1 160 ? -4.093 -9.446 -2.590 1.00 54.21 147 ASP B CA 1
ATOM 2625 C C . ASP B 1 160 ? -3.778 -10.819 -3.255 1.00 56.53 147 ASP B C 1
ATOM 2626 O O . ASP B 1 160 ? -3.968 -10.981 -4.470 1.00 56.05 147 ASP B O 1
ATOM 2631 N N . GLN B 1 161 ? -3.328 -11.808 -2.445 1.00 51.80 148 GLN B N 1
ATOM 2632 C CA . GLN B 1 161 ? -3.024 -13.165 -2.904 1.00 50.89 148 GLN B CA 1
ATOM 2633 C C . GLN B 1 161 ? -4.222 -14.081 -2.666 1.00 53.34 148 GLN B C 1
ATOM 2634 O O . GLN B 1 161 ? -4.825 -14.024 -1.580 1.00 51.93 148 GLN B O 1
ATOM 2640 N N . PRO B 1 162 ? -4.582 -14.936 -3.670 1.00 49.54 149 PRO B N 1
ATOM 2641 C CA . PRO B 1 162 ? -5.714 -15.865 -3.479 1.00 49.05 149 PRO B CA 1
ATOM 2642 C C . PRO B 1 162 ? -5.417 -16.907 -2.387 1.00 51.33 149 PRO B C 1
ATOM 2643 O O . PRO B 1 162 ? -4.254 -17.277 -2.226 1.00 51.14 149 PRO B O 1
ATOM 2647 N N . PRO B 1 163 ? -6.434 -17.375 -1.614 1.00 46.55 150 PRO B N 1
ATOM 2648 C CA . PRO B 1 163 ? -6.161 -18.333 -0.513 1.00 45.89 150 PRO B CA 1
ATOM 2649 C C . PRO B 1 163 ? -5.476 -19.649 -0.910 1.00 48.25 150 PRO B C 1
ATOM 2650 O O . PRO B 1 163 ? -4.800 -20.262 -0.077 1.00 47.73 150 PRO B O 1
ATOM 2654 N N . ASP B 1 164 ? -5.656 -20.081 -2.165 1.00 43.84 151 ASP B N 1
ATOM 2655 C CA . ASP B 1 164 ? -5.065 -21.307 -2.710 1.00 43.24 151 ASP B CA 1
ATOM 2656 C C . ASP B 1 164 ? -3.656 -21.030 -3.349 1.00 45.18 151 ASP B C 1
ATOM 2657 O O . ASP B 1 164 ? -3.263 -21.701 -4.307 1.00 44.05 151 ASP B O 1
ATOM 2662 N N . ILE B 1 165 ? -2.904 -20.051 -2.778 1.00 40.46 152 ILE B N 1
ATOM 2663 C CA . ILE B 1 165 ? -1.579 -19.623 -3.233 1.00 39.55 152 ILE B CA 1
ATOM 2664 C C . ILE B 1 165 ? -0.540 -20.787 -3.227 1.00 42.34 152 ILE B C 1
ATOM 2665 O O . ILE B 1 165 ? 0.183 -20.925 -4.217 1.00 42.11 152 ILE B O 1
ATOM 2670 N N . GLU B 1 166 ? -0.505 -21.635 -2.160 1.00 37.87 153 GLU B N 1
ATOM 2671 C CA . GLU B 1 166 ? 0.426 -22.770 -2.070 1.00 37.49 153 GLU B CA 1
ATOM 2672 C C . GLU B 1 166 ? 0.188 -23.771 -3.198 1.00 41.95 153 GLU B C 1
ATOM 2673 O O . GLU B 1 166 ? 1.120 -24.050 -3.952 1.00 42.34 153 GLU B O 1
ATOM 2679 N N . TYR B 1 167 ? -1.059 -24.301 -3.309 1.00 37.86 154 TYR B N 1
ATOM 2680 C CA . TYR B 1 167 ? -1.494 -25.280 -4.318 1.00 37.39 154 TYR B CA 1
ATOM 2681 C C . TYR B 1 167 ? -1.308 -24.770 -5.759 1.00 39.72 154 TYR B C 1
ATOM 2682 O O . TYR B 1 167 ? -0.935 -25.560 -6.635 1.00 40.02 154 TYR B O 1
ATOM 2684 N N . GLN B 1 168 ? -1.551 -23.456 -5.998 1.00 33.71 155 GLN B N 1
ATOM 2685 C CA . GLN B 1 168 ? -1.388 -22.828 -7.316 1.00 32.63 155 GLN B CA 1
ATOM 2686 C C . GLN B 1 168 ? 0.082 -22.734 -7.717 1.00 35.46 155 GLN B C 1
ATOM 2687 O O . GLN B 1 168 ? 0.406 -22.991 -8.874 1.00 34.58 155 GLN B O 1
ATOM 2693 N N . ILE B 1 169 ? 0.975 -22.379 -6.758 1.00 31.92 156 ILE B N 1
ATOM 2694 C CA . ILE B 1 169 ? 2.423 -22.320 -6.988 1.00 31.14 156 ILE B CA 1
ATOM 2695 C C . ILE B 1 169 ? 2.927 -23.762 -7.194 1.00 34.43 156 ILE B C 1
ATOM 2696 O O . ILE B 1 169 ? 3.747 -24.002 -8.077 1.00 33.01 156 ILE B O 1
ATOM 2701 N N . ARG B 1 170 ? 2.356 -24.719 -6.441 1.00 32.04 157 ARG B N 1
ATOM 2702 C CA . ARG B 1 170 ? 2.684 -26.144 -6.524 1.00 32.57 157 ARG B CA 1
ATOM 2703 C C . ARG B 1 170 ? 2.383 -26.704 -7.943 1.00 38.36 157 ARG B C 1
ATOM 2704 O O . ARG B 1 170 ? 3.273 -27.313 -8.539 1.00 38.05 157 ARG B O 1
ATOM 2712 N N . GLU B 1 171 ? 1.153 -26.450 -8.489 1.00 35.50 158 GLU B N 1
ATOM 2713 C CA . GLU B 1 171 ? 0.718 -26.899 -9.830 1.00 35.56 158 GLU B CA 1
ATOM 2714 C C . GLU B 1 171 ? 1.605 -26.333 -10.942 1.00 40.25 158 GLU B C 1
ATOM 2715 O O . GLU B 1 171 ? 1.933 -27.053 -11.894 1.00 39.59 158 GLU B O 1
ATOM 2718 N N . MET B 1 172 ? 1.995 -25.043 -10.799 1.00 37.34 159 MET B N 1
ATOM 2719 C CA . MET B 1 172 ? 2.874 -24.282 -11.693 1.00 37.76 159 MET B CA 1
ATOM 2720 C C . MET B 1 172 ? 4.249 -24.959 -11.802 1.00 42.85 159 MET B C 1
ATOM 2721 O O . MET B 1 172 ? 4.778 -25.088 -12.911 1.00 43.21 159 MET B O 1
ATOM 2726 N N . ILE B 1 173 ? 4.827 -25.382 -10.641 1.00 38.91 160 ILE B N 1
ATOM 2727 C CA . ILE B 1 173 ? 6.124 -26.063 -10.565 1.00 38.20 160 ILE B CA 1
ATOM 2728 C C . ILE B 1 173 ? 5.990 -27.470 -11.166 1.00 42.27 160 ILE B C 1
ATOM 2729 O O . ILE B 1 173 ? 6.844 -27.872 -11.956 1.00 41.50 160 ILE B O 1
ATOM 2734 N N . MET B 1 174 ? 4.900 -28.189 -10.814 1.00 39.89 161 MET B N 1
ATOM 2735 C CA . MET B 1 174 ? 4.603 -29.544 -11.294 1.00 40.27 161 MET B CA 1
ATOM 2736 C C . MET B 1 174 ? 4.585 -29.612 -12.820 1.00 44.11 161 MET B C 1
ATOM 2737 O O . MET B 1 174 ? 5.220 -30.499 -13.376 1.00 44.84 161 MET B O 1
ATOM 2742 N N . GLN B 1 175 ? 3.929 -28.627 -13.495 1.00 39.35 162 GLN B N 1
ATOM 2743 C CA . GLN B 1 175 ? 3.841 -28.509 -14.963 1.00 38.40 162 GLN B CA 1
ATOM 2744 C C . GLN B 1 175 ? 5.199 -28.688 -15.640 1.00 42.08 162 GLN B C 1
ATOM 2745 O O . GLN B 1 175 ? 5.270 -29.261 -16.735 1.00 42.17 162 GLN B O 1
ATOM 2751 N N . PHE B 1 176 ? 6.279 -28.201 -14.976 1.00 37.43 163 PHE B N 1
ATOM 2752 C CA . PHE B 1 176 ? 7.654 -28.307 -15.447 1.00 36.50 163 PHE B CA 1
ATOM 2753 C C . PHE B 1 176 ? 8.348 -29.568 -14.907 1.00 39.69 163 PHE B C 1
ATOM 2754 O O . PHE B 1 176 ? 8.870 -30.346 -15.701 1.00 39.27 163 PHE B O 1
ATOM 2762 N N . ILE B 1 177 ? 8.328 -29.787 -13.564 1.00 35.84 164 ILE B N 1
ATOM 2763 C CA . ILE B 1 177 ? 9.044 -30.909 -12.918 1.00 35.52 164 ILE B CA 1
ATOM 2764 C C . ILE B 1 177 ? 8.440 -32.310 -13.204 1.00 39.26 164 ILE B C 1
ATOM 2765 O O . ILE B 1 177 ? 9.128 -33.304 -12.947 1.00 38.85 164 ILE B O 1
ATOM 2770 N N . THR B 1 178 ? 7.211 -32.402 -13.772 1.00 36.14 165 THR B N 1
ATOM 2771 C CA . THR B 1 178 ? 6.638 -33.717 -14.126 1.00 36.59 165 THR B CA 1
ATOM 2772 C C . THR B 1 178 ? 7.296 -34.260 -15.409 1.00 42.59 165 THR B C 1
ATOM 2773 O O . THR B 1 178 ? 7.256 -35.472 -15.642 1.00 43.57 165 THR B O 1
ATOM 2777 N N . ARG B 1 179 ? 7.916 -33.369 -16.229 1.00 39.35 166 ARG B N 1
ATOM 2778 C CA . ARG B 1 179 ? 8.604 -33.752 -17.466 1.00 39.36 166 ARG B CA 1
ATOM 2779 C C . ARG B 1 179 ? 9.921 -34.428 -17.104 1.00 43.86 166 ARG B C 1
ATOM 2780 O O . ARG B 1 179 ? 10.706 -33.854 -16.356 1.00 43.26 166 ARG B O 1
ATOM 2782 N N . GLU B 1 180 ? 10.142 -35.670 -17.592 1.00 42.08 167 GLU B N 1
ATOM 2783 C CA . GLU B 1 180 ? 11.352 -36.460 -17.292 1.00 42.26 167 GLU B CA 1
ATOM 2784 C C . GLU B 1 180 ? 12.615 -35.905 -17.971 1.00 46.11 167 GLU B C 1
ATOM 2785 O O . GLU B 1 180 ? 13.718 -36.305 -17.610 1.00 45.81 167 GLU B O 1
ATOM 2788 N N . ASN B 1 181 ? 12.456 -34.970 -18.919 1.00 43.33 168 ASN B N 1
ATOM 2789 C CA . ASN B 1 181 ? 13.570 -34.314 -19.604 1.00 43.35 168 ASN B CA 1
ATOM 2790 C C . ASN B 1 181 ? 13.809 -32.900 -18.982 1.00 46.67 168 ASN B C 1
ATOM 2791 O O . ASN B 1 181 ? 14.231 -31.973 -19.687 1.00 46.99 168 ASN B O 1
ATOM 2796 N N . CYS B 1 182 ? 13.529 -32.758 -17.648 1.00 41.70 169 CYS B N 1
ATOM 2797 C CA . CYS B 1 182 ? 13.677 -31.528 -16.840 1.00 40.91 169 CYS B CA 1
ATOM 2798 C C . CYS B 1 182 ? 14.493 -31.799 -15.572 1.00 41.73 169 CYS B C 1
ATOM 2799 O O . CYS B 1 182 ? 14.101 -32.628 -14.748 1.00 41.48 169 CYS B O 1
ATOM 2802 N N . LEU B 1 183 ? 15.617 -31.094 -15.420 1.00 36.08 170 LEU B N 1
ATOM 2803 C CA . LEU B 1 183 ? 16.496 -31.211 -14.261 1.00 35.32 170 LEU B CA 1
ATOM 2804 C C . LEU B 1 183 ? 15.952 -30.362 -13.107 1.00 37.26 170 LEU B C 1
ATOM 2805 O O . LEU B 1 183 ? 15.584 -29.196 -13.318 1.00 36.79 170 LEU B O 1
ATOM 2810 N N . ILE B 1 184 ? 15.870 -30.962 -11.893 1.00 32.42 171 ILE B N 1
ATOM 2811 C CA . ILE B 1 184 ? 15.356 -30.293 -10.689 1.00 31.62 171 ILE B CA 1
ATOM 2812 C C . ILE B 1 184 ? 16.503 -29.778 -9.820 1.00 33.82 171 ILE B C 1
ATOM 2813 O O . ILE B 1 184 ? 17.307 -30.557 -9.294 1.00 32.65 171 ILE B O 1
ATOM 2818 N N . LEU B 1 185 ? 16.546 -28.461 -9.656 1.00 29.74 172 LEU B N 1
ATOM 2819 C CA . LEU B 1 185 ? 17.523 -27.782 -8.823 1.00 29.58 172 LEU B CA 1
ATOM 2820 C C . LEU B 1 185 ? 16.784 -27.392 -7.523 1.00 32.72 172 LEU B C 1
ATOM 2821 O O . LEU B 1 185 ? 16.167 -26.321 -7.441 1.00 30.99 172 LEU B O 1
ATOM 2826 N N . ALA B 1 186 ? 16.773 -28.341 -6.548 1.00 29.64 173 ALA B N 1
ATOM 2827 C CA . ALA B 1 186 ? 16.118 -28.208 -5.243 1.00 28.81 173 ALA B CA 1
ATOM 2828 C C . ALA B 1 186 ? 16.947 -27.298 -4.339 1.00 30.87 173 ALA B C 1
ATOM 2829 O O . ALA B 1 186 ? 17.964 -27.726 -3.769 1.00 30.06 173 ALA B O 1
ATOM 2831 N N . VAL B 1 187 ? 16.520 -26.023 -4.239 1.00 25.78 174 VAL B N 1
ATOM 2832 C CA . VAL B 1 187 ? 17.212 -24.991 -3.465 1.00 24.82 174 VAL B CA 1
ATOM 2833 C C . VAL B 1 187 ? 16.661 -24.933 -2.032 1.00 27.74 174 VAL B C 1
ATOM 2834 O O . VAL B 1 187 ? 15.451 -24.829 -1.836 1.00 26.06 174 VAL B O 1
ATOM 2838 N N . THR B 1 188 ? 17.569 -25.040 -1.031 1.00 25.23 175 THR B N 1
ATOM 2839 C CA . THR B 1 188 ? 17.218 -24.984 0.392 1.00 24.98 175 THR B CA 1
ATOM 2840 C C . THR B 1 188 ? 18.203 -24.094 1.146 1.00 28.90 175 THR B C 1
ATOM 2841 O O . THR B 1 188 ? 19.392 -24.399 1.130 1.00 28.53 175 THR B O 1
ATOM 2845 N N . PRO B 1 189 ? 17.736 -23.034 1.866 1.00 26.02 176 PRO B N 1
ATOM 2846 C CA . PRO B 1 189 ? 18.680 -22.216 2.667 1.00 25.99 176 PRO B CA 1
ATOM 2847 C C . PRO B 1 189 ? 19.257 -23.025 3.826 1.00 29.49 176 PRO B C 1
ATOM 2848 O O . PRO B 1 189 ? 18.518 -23.776 4.467 1.00 29.09 176 PRO B O 1
ATOM 2852 N N . ALA B 1 190 ? 20.574 -22.890 4.079 1.00 26.54 177 ALA B N 1
ATOM 2853 C CA . ALA B 1 190 ? 21.291 -23.598 5.156 1.00 26.43 177 ALA B CA 1
ATOM 2854 C C . ALA B 1 190 ? 20.828 -23.210 6.561 1.00 29.44 177 ALA B C 1
ATOM 2855 O O . ALA B 1 190 ? 21.027 -23.988 7.504 1.00 28.44 177 ALA B O 1
ATOM 2857 N N . ASN B 1 191 ? 20.232 -22.009 6.711 1.00 26.70 178 ASN B N 1
ATOM 2858 C CA . ASN B 1 191 ? 19.738 -21.518 8.012 1.00 26.76 178 ASN B CA 1
ATOM 2859 C C . ASN B 1 191 ? 18.305 -22.072 8.361 1.00 30.59 178 ASN B C 1
ATOM 2860 O O . ASN B 1 191 ? 17.681 -21.625 9.327 1.00 29.55 178 ASN B O 1
ATOM 2865 N N . THR B 1 192 ? 17.842 -23.079 7.595 1.00 28.13 179 THR B N 1
ATOM 2866 C CA . THR B 1 192 ? 16.600 -23.829 7.812 1.00 28.71 179 THR B CA 1
ATOM 2867 C C . THR B 1 192 ? 16.979 -25.333 7.863 1.00 33.48 179 THR B C 1
ATOM 2868 O O . THR B 1 192 ? 17.987 -25.738 7.280 1.00 33.24 179 THR B O 1
ATOM 2872 N N . ASP B 1 193 ? 16.175 -26.143 8.573 1.00 30.96 180 ASP B N 1
ATOM 2873 C CA . ASP B 1 193 ? 16.338 -27.594 8.697 1.00 30.86 180 ASP B CA 1
ATOM 2874 C C . ASP B 1 193 ? 16.064 -28.240 7.333 1.00 34.74 180 ASP B C 1
ATOM 2875 O O . ASP B 1 193 ? 15.064 -27.901 6.686 1.00 35.55 180 ASP B O 1
ATOM 2880 N N . LEU B 1 194 ? 16.945 -29.154 6.893 1.00 30.19 181 LEU B N 1
ATOM 2881 C CA . LEU B 1 194 ? 16.800 -29.831 5.598 1.00 29.50 181 LEU B CA 1
ATOM 2882 C C . LEU B 1 194 ? 15.539 -30.718 5.542 1.00 32.47 181 LEU B C 1
ATOM 2883 O O . LEU B 1 194 ? 14.955 -30.869 4.468 1.00 31.59 181 LEU B O 1
ATOM 2888 N N . ALA B 1 195 ? 15.100 -31.253 6.702 1.00 28.81 182 ALA B N 1
ATOM 2889 C CA . ALA B 1 195 ? 13.894 -32.082 6.816 1.00 28.46 182 ALA B CA 1
ATOM 2890 C C . ALA B 1 195 ? 12.631 -31.294 6.432 1.00 32.13 182 ALA B C 1
ATOM 2891 O O . ALA B 1 195 ? 11.702 -31.878 5.884 1.00 30.95 182 ALA B O 1
ATOM 2893 N N . ASN B 1 196 ? 12.632 -29.958 6.682 1.00 29.61 183 ASN B N 1
ATOM 2894 C CA . ASN B 1 196 ? 11.527 -29.033 6.378 1.00 29.46 183 ASN B CA 1
ATOM 2895 C C . ASN B 1 196 ? 11.590 -28.493 4.941 1.00 33.13 183 ASN B C 1
ATOM 2896 O O . ASN B 1 196 ? 10.870 -27.540 4.632 1.00 32.97 183 ASN B O 1
ATOM 2901 N N . SER B 1 197 ? 12.451 -29.063 4.072 1.00 29.97 184 SER B N 1
ATOM 2902 C CA . SER B 1 197 ? 12.611 -28.562 2.700 1.00 29.59 184 SER B CA 1
ATOM 2903 C C . SER B 1 197 ? 11.431 -28.866 1.790 1.00 34.23 184 SER B C 1
ATOM 2904 O O . SER B 1 197 ? 11.091 -30.030 1.548 1.00 33.76 184 SER B O 1
ATOM 2907 N N . ASP B 1 198 ? 10.844 -27.796 1.250 1.00 31.26 185 ASP B N 1
ATOM 2908 C CA . ASP B 1 198 ? 9.756 -27.853 0.288 1.00 31.06 185 ASP B CA 1
ATOM 2909 C C . ASP B 1 198 ? 10.331 -28.324 -1.051 1.00 34.98 185 ASP B C 1
ATOM 2910 O O . ASP B 1 198 ? 9.730 -29.165 -1.721 1.00 35.56 185 ASP B O 1
ATOM 2915 N N . ALA B 1 199 ? 11.518 -27.789 -1.419 1.00 30.64 186 ALA B N 1
ATOM 2916 C CA . ALA B 1 199 ? 12.237 -28.113 -2.653 1.00 29.71 186 ALA B CA 1
ATOM 2917 C C . ALA B 1 199 ? 12.430 -29.621 -2.778 1.00 32.26 186 ALA B C 1
ATOM 2918 O O . ALA B 1 199 ? 12.043 -30.195 -3.795 1.00 31.78 186 ALA B O 1
ATOM 2920 N N . LEU B 1 200 ? 12.943 -30.262 -1.706 1.00 28.98 187 LEU B N 1
ATOM 2921 C CA . LEU B 1 200 ? 13.183 -31.702 -1.632 1.00 29.43 187 LEU B CA 1
ATOM 2922 C C . LEU B 1 200 ? 11.911 -32.524 -1.653 1.00 34.87 187 LEU B C 1
ATOM 2923 O O . LEU B 1 200 ? 11.919 -33.602 -2.238 1.00 34.31 187 LEU B O 1
ATOM 2928 N N . LYS B 1 201 ? 10.820 -32.022 -1.019 1.00 33.55 188 LYS B N 1
ATOM 2929 C CA . LYS B 1 201 ? 9.509 -32.683 -0.953 1.00 34.63 188 LYS B CA 1
ATOM 2930 C C . LYS B 1 201 ? 8.897 -32.884 -2.357 1.00 40.91 188 LYS B C 1
ATOM 2931 O O . LYS B 1 201 ? 8.460 -33.993 -2.664 1.00 40.96 188 LYS B O 1
ATOM 2937 N N . LEU B 1 202 ? 8.881 -31.821 -3.199 1.00 38.61 189 LEU B N 1
ATOM 2938 C CA . LEU B 1 202 ? 8.341 -31.873 -4.566 1.00 38.80 189 LEU B CA 1
ATOM 2939 C C . LEU B 1 202 ? 9.243 -32.638 -5.526 1.00 43.41 189 LEU B C 1
ATOM 2940 O O . LEU B 1 202 ? 8.734 -33.289 -6.442 1.00 44.15 189 LEU B O 1
ATOM 2945 N N . ALA B 1 203 ? 10.571 -32.584 -5.317 1.00 39.76 190 ALA B N 1
ATOM 2946 C CA . ALA B 1 203 ? 11.537 -33.316 -6.147 1.00 40.02 190 ALA B CA 1
ATOM 2947 C C . ALA B 1 203 ? 11.416 -34.836 -5.915 1.00 44.93 190 ALA B C 1
ATOM 2948 O O . ALA B 1 203 ? 11.639 -35.605 -6.839 1.00 44.51 190 ALA B O 1
ATOM 2950 N N . LYS B 1 204 ? 11.043 -35.251 -4.686 1.00 42.72 191 LYS B N 1
ATOM 2951 C CA . LYS B 1 204 ? 10.839 -36.653 -4.301 1.00 42.95 191 LYS B CA 1
ATOM 2952 C C . LYS B 1 204 ? 9.508 -37.176 -4.860 1.00 48.01 191 LYS B C 1
ATOM 2953 O O . LYS B 1 204 ? 9.388 -38.373 -5.116 1.00 48.64 191 LYS B O 1
ATOM 2959 N N . GLU B 1 205 ? 8.507 -36.285 -5.027 1.00 44.61 192 GLU B N 1
ATOM 2960 C CA . GLU B 1 205 ? 7.174 -36.633 -5.548 1.00 44.47 192 GLU B CA 1
ATOM 2961 C C . GLU B 1 205 ? 7.191 -36.991 -7.039 1.00 46.68 192 GLU B C 1
ATOM 2962 O O . GLU B 1 205 ? 6.434 -37.868 -7.459 1.00 46.83 192 GLU B O 1
ATOM 2968 N N . VAL B 1 206 ? 8.020 -36.295 -7.841 1.00 41.37 193 VAL B N 1
ATOM 2969 C CA . VAL B 1 206 ? 8.109 -36.524 -9.294 1.00 40.07 193 VAL B CA 1
ATOM 2970 C C . VAL B 1 206 ? 9.287 -37.417 -9.660 1.00 42.36 193 VAL B C 1
ATOM 2971 O O . VAL B 1 206 ? 9.208 -38.143 -10.647 1.00 41.32 193 VAL B O 1
ATOM 2975 N N . ASP B 1 207 ? 10.382 -37.333 -8.879 1.00 39.37 194 ASP B N 1
ATOM 2976 C CA . ASP B 1 207 ? 11.623 -38.078 -9.080 1.00 39.22 194 ASP B CA 1
ATOM 2977 C C . ASP B 1 207 ? 12.031 -38.799 -7.759 1.00 43.93 194 ASP B C 1
ATOM 2978 O O . ASP B 1 207 ? 12.921 -38.324 -7.044 1.00 43.27 194 ASP B O 1
ATOM 2983 N N . PRO B 1 208 ? 11.387 -39.954 -7.423 1.00 41.46 195 PRO B N 1
ATOM 2984 C CA . PRO B 1 208 ? 11.730 -40.653 -6.166 1.00 41.56 195 PRO B CA 1
ATOM 2985 C C . PRO B 1 208 ? 13.116 -41.319 -6.146 1.00 44.59 195 PRO B C 1
ATOM 2986 O O . PRO B 1 208 ? 13.605 -41.656 -5.063 1.00 44.46 195 PRO B O 1
ATOM 2990 N N . GLN B 1 209 ? 13.744 -41.513 -7.324 1.00 40.11 196 GLN B N 1
ATOM 2991 C CA . GLN B 1 209 ? 15.062 -42.156 -7.434 1.00 39.34 196 GLN B CA 1
ATOM 2992 C C . GLN B 1 209 ? 16.226 -41.155 -7.417 1.00 41.25 196 GLN B C 1
ATOM 2993 O O . GLN B 1 209 ? 17.380 -41.566 -7.261 1.00 40.91 196 GLN B O 1
ATOM 2995 N N . GLY B 1 210 ? 15.915 -39.862 -7.562 1.00 36.77 197 GLY B N 1
ATOM 2996 C CA . GLY B 1 210 ? 16.908 -38.790 -7.589 1.00 35.52 197 GLY B CA 1
ATOM 2997 C C . GLY B 1 210 ? 17.751 -38.807 -8.848 1.00 38.40 197 GLY B C 1
ATOM 2998 O O . GLY B 1 210 ? 18.898 -38.357 -8.833 1.00 38.24 197 GLY B O 1
ATOM 2999 N N . LEU B 1 211 ? 17.188 -39.346 -9.951 1.00 35.08 198 LEU B N 1
ATOM 3000 C CA . LEU B 1 211 ? 17.844 -39.454 -11.266 1.00 35.04 198 LEU B CA 1
ATOM 3001 C C . LEU B 1 211 ? 18.116 -38.082 -11.907 1.00 38.12 198 LEU B C 1
ATOM 3002 O O . LEU B 1 211 ? 19.060 -37.948 -12.692 1.00 36.70 198 LEU B O 1
ATOM 3007 N N . ARG B 1 212 ? 17.273 -37.069 -11.575 1.00 34.90 199 ARG B N 1
ATOM 3008 C CA . ARG B 1 212 ? 17.364 -35.712 -12.133 1.00 34.14 199 ARG B CA 1
ATOM 3009 C C . ARG B 1 212 ? 17.140 -34.616 -11.047 1.00 38.23 199 ARG B C 1
ATOM 3010 O O . ARG B 1 212 ? 16.489 -33.602 -11.305 1.00 36.77 199 ARG B O 1
ATOM 3018 N N . THR B 1 213 ? 17.735 -34.818 -9.851 1.00 36.24 200 THR B N 1
ATOM 3019 C CA . THR B 1 213 ? 17.655 -33.889 -8.717 1.00 36.13 200 THR B CA 1
ATOM 3020 C C . THR B 1 213 ? 19.058 -33.543 -8.192 1.00 40.84 200 THR B C 1
ATOM 3021 O O . THR B 1 213 ? 19.815 -34.439 -7.801 1.00 40.82 200 THR B O 1
ATOM 3025 N N . ILE B 1 214 ? 19.391 -32.239 -8.176 1.00 37.07 201 ILE B N 1
ATOM 3026 C CA . ILE B 1 214 ? 20.654 -31.740 -7.631 1.00 36.13 201 ILE B CA 1
ATOM 3027 C C . ILE B 1 214 ? 20.301 -30.826 -6.460 1.00 38.74 201 ILE B C 1
ATOM 3028 O O . ILE B 1 214 ? 19.518 -29.890 -6.623 1.00 37.97 201 ILE B O 1
ATOM 3033 N N . GLY B 1 215 ? 20.835 -31.150 -5.284 1.00 35.10 202 GLY B N 1
ATOM 3034 C CA . GLY B 1 215 ? 20.616 -30.381 -4.068 1.00 34.26 202 GLY B CA 1
ATOM 3035 C C . GLY B 1 215 ? 21.437 -29.110 -4.077 1.00 36.16 202 GLY B C 1
ATOM 3036 O O . GLY B 1 215 ? 22.613 -29.137 -4.452 1.00 36.11 202 GLY B O 1
ATOM 3037 N N . VAL B 1 216 ? 20.807 -27.974 -3.719 1.00 30.43 203 VAL B N 1
ATOM 3038 C CA . VAL B 1 216 ? 21.469 -26.658 -3.674 1.00 28.75 203 VAL B CA 1
ATOM 3039 C C . VAL B 1 216 ? 21.243 -26.040 -2.300 1.00 30.96 203 VAL B C 1
ATOM 3040 O O . VAL B 1 216 ? 20.103 -25.775 -1.921 1.00 30.58 203 VAL B O 1
ATOM 3044 N N . ILE B 1 217 ? 22.337 -25.822 -1.555 1.00 26.03 204 ILE B N 1
ATOM 3045 C CA . ILE B 1 217 ? 22.299 -25.248 -0.220 1.00 24.84 204 ILE B CA 1
ATOM 3046 C C . ILE B 1 217 ? 22.854 -23.822 -0.256 1.00 27.56 204 ILE B C 1
ATOM 3047 O O . ILE B 1 217 ? 24.060 -23.617 -0.456 1.00 27.47 204 ILE B O 1
ATOM 3052 N N . THR B 1 218 ? 21.961 -22.842 -0.081 1.00 23.12 205 THR B N 1
ATOM 3053 C CA . THR B 1 218 ? 22.317 -21.419 -0.064 1.00 22.48 205 THR B CA 1
ATOM 3054 C C . THR B 1 218 ? 22.413 -20.955 1.382 1.00 24.76 205 THR B C 1
ATOM 3055 O O . THR B 1 218 ? 22.119 -21.725 2.299 1.00 23.83 205 THR B O 1
ATOM 3059 N N . LYS B 1 219 ? 22.773 -19.664 1.573 1.00 21.48 206 LYS B N 1
ATOM 3060 C CA . LYS B 1 219 ? 22.854 -18.952 2.862 1.00 20.80 206 LYS B CA 1
ATOM 3061 C C . LYS B 1 219 ? 23.737 -19.676 3.890 1.00 24.30 206 LYS B C 1
ATOM 3062 O O . LYS B 1 219 ? 23.505 -19.552 5.093 1.00 22.25 206 LYS B O 1
ATOM 3068 N N . LEU B 1 220 ? 24.786 -20.400 3.414 1.00 23.78 207 LEU B N 1
ATOM 3069 C CA . LEU B 1 220 ? 25.723 -21.119 4.297 1.00 23.92 207 LEU B CA 1
ATOM 3070 C C . LEU B 1 220 ? 26.488 -20.141 5.208 1.00 29.59 207 LEU B C 1
ATOM 3071 O O . LEU B 1 220 ? 26.924 -20.523 6.294 1.00 31.21 207 LEU B O 1
ATOM 3076 N N . ASP B 1 221 ? 26.550 -18.864 4.812 1.00 26.16 208 ASP B N 1
ATOM 3077 C CA . ASP B 1 221 ? 27.173 -17.811 5.607 1.00 25.58 208 ASP B CA 1
ATOM 3078 C C . ASP B 1 221 ? 26.258 -17.334 6.751 1.00 28.12 208 ASP B C 1
ATOM 3079 O O . ASP B 1 221 ? 26.752 -16.711 7.693 1.00 27.60 208 ASP B O 1
ATOM 3084 N N . LEU B 1 222 ? 24.932 -17.628 6.675 1.00 24.45 209 LEU B N 1
ATOM 3085 C CA . LEU B 1 222 ? 23.945 -17.177 7.669 1.00 24.16 209 LEU B CA 1
ATOM 3086 C C . LEU B 1 222 ? 23.654 -18.205 8.756 1.00 30.51 209 LEU B C 1
ATOM 3087 O O . LEU B 1 222 ? 22.771 -17.979 9.593 1.00 31.84 209 LEU B O 1
ATOM 3092 N N . MET B 1 223 ? 24.404 -19.315 8.763 1.00 25.86 210 MET B N 1
ATOM 3093 C CA . MET B 1 223 ? 24.239 -20.390 9.722 1.00 24.86 210 MET B CA 1
ATOM 3094 C C . MET B 1 223 ? 24.578 -19.928 11.131 1.00 31.22 210 MET B C 1
ATOM 3095 O O . MET B 1 223 ? 25.477 -19.097 11.310 1.00 31.29 210 MET B O 1
ATOM 3100 N N . ASP B 1 224 ? 23.838 -20.452 12.128 1.00 28.59 211 ASP B N 1
ATOM 3101 C CA . ASP B 1 224 ? 24.034 -20.152 13.545 1.00 29.48 211 ASP B CA 1
ATOM 3102 C C . ASP B 1 224 ? 25.439 -20.622 13.980 1.00 36.48 211 ASP B C 1
ATOM 3103 O O . ASP B 1 224 ? 25.879 -21.690 13.555 1.00 37.29 211 ASP B O 1
ATOM 3108 N N . GLU B 1 225 ? 26.155 -19.802 14.775 1.00 34.60 212 GLU B N 1
ATOM 3109 C CA . GLU B 1 225 ? 27.496 -20.132 15.282 1.00 34.52 212 GLU B CA 1
ATOM 3110 C C . GLU B 1 225 ? 27.412 -21.405 16.129 1.00 38.42 212 GLU B C 1
ATOM 3111 O O . GLU B 1 225 ? 26.482 -21.552 16.922 1.00 38.24 212 GLU B O 1
ATOM 3113 N N . GLY B 1 226 ? 28.346 -22.321 15.911 1.00 34.92 213 GLY B N 1
ATOM 3114 C CA . GLY B 1 226 ? 28.383 -23.607 16.600 1.00 34.83 213 GLY B CA 1
ATOM 3115 C C . GLY B 1 226 ? 27.680 -24.709 15.827 1.00 38.95 213 GLY B C 1
ATOM 3116 O O . GLY B 1 226 ? 27.434 -25.793 16.376 1.00 39.77 213 GLY B O 1
ATOM 3117 N N . THR B 1 227 ? 27.318 -24.422 14.541 1.00 33.88 214 THR B N 1
ATOM 3118 C CA . THR B 1 227 ? 26.652 -25.340 13.597 1.00 32.40 214 THR B CA 1
ATOM 3119 C C . THR B 1 227 ? 27.247 -25.168 12.203 1.00 34.61 214 THR B C 1
ATOM 3120 O O . THR B 1 227 ? 27.851 -24.140 11.910 1.00 34.57 214 THR B O 1
ATOM 3124 N N . ASP B 1 228 ? 27.018 -26.165 11.339 1.00 30.45 215 ASP B N 1
ATOM 3125 C CA . ASP B 1 228 ? 27.434 -26.250 9.932 1.00 29.50 215 ASP B CA 1
ATOM 3126 C C . ASP B 1 228 ? 26.549 -27.274 9.200 1.00 31.32 215 ASP B C 1
ATOM 3127 O O . ASP B 1 228 ? 25.853 -28.063 9.855 1.00 30.52 215 ASP B O 1
ATOM 3132 N N . ALA B 1 229 ? 26.560 -27.255 7.854 1.00 26.84 216 ALA B N 1
ATOM 3133 C CA . ALA B 1 229 ? 25.766 -28.194 7.047 1.00 26.10 216 ALA B CA 1
ATOM 3134 C C . ALA B 1 229 ? 26.655 -29.252 6.402 1.00 29.76 216 ALA B C 1
ATOM 3135 O O . ALA B 1 229 ? 26.388 -29.700 5.287 1.00 29.13 216 ALA B O 1
ATOM 3137 N N . ARG B 1 230 ? 27.708 -29.669 7.130 1.00 27.36 217 ARG B N 1
ATOM 3138 C CA . ARG B 1 230 ? 28.683 -30.671 6.682 1.00 27.59 217 ARG B CA 1
ATOM 3139 C C . ARG B 1 230 ? 28.006 -32.003 6.364 1.00 32.23 217 ARG B C 1
ATOM 3140 O O . ARG B 1 230 ? 28.234 -32.531 5.280 1.00 31.81 217 ARG B O 1
ATOM 3148 N N . ASP B 1 231 ? 27.147 -32.525 7.292 1.00 30.17 218 ASP B N 1
ATOM 3149 C CA . ASP B 1 231 ? 26.402 -33.790 7.131 1.00 30.36 218 ASP B CA 1
ATOM 3150 C C . ASP B 1 231 ? 25.478 -33.765 5.911 1.00 33.77 218 ASP B C 1
ATOM 3151 O O . ASP B 1 231 ? 25.262 -34.807 5.285 1.00 33.92 218 ASP B O 1
ATOM 3156 N N . VAL B 1 232 ? 24.947 -32.566 5.569 1.00 30.16 219 VAL B N 1
ATOM 3157 C CA . VAL B 1 232 ? 24.075 -32.329 4.409 1.00 29.73 219 VAL B CA 1
ATOM 3158 C C . VAL B 1 232 ? 24.919 -32.391 3.127 1.00 32.65 219 VAL B C 1
ATOM 3159 O O . VAL B 1 232 ? 24.622 -33.177 2.227 1.00 32.20 219 VAL B O 1
ATOM 3163 N N . LEU B 1 233 ? 25.984 -31.555 3.069 1.00 28.95 220 LEU B N 1
ATOM 3164 C CA . LEU B 1 233 ? 26.893 -31.403 1.930 1.00 27.83 220 LEU B CA 1
ATOM 3165 C C . LEU B 1 233 ? 27.771 -32.646 1.666 1.00 32.27 220 LEU B C 1
ATOM 3166 O O . LEU B 1 233 ? 28.305 -32.777 0.560 1.00 32.31 220 LEU B O 1
ATOM 3171 N N . GLU B 1 234 ? 27.894 -33.562 2.654 1.00 28.97 221 GLU B N 1
ATOM 3172 C CA . GLU B 1 234 ? 28.631 -34.832 2.508 1.00 28.77 221 GLU B CA 1
ATOM 3173 C C . GLU B 1 234 ? 27.705 -35.962 1.998 1.00 33.40 221 GLU B C 1
ATOM 3174 O O . GLU B 1 234 ? 28.176 -37.082 1.784 1.00 32.69 221 GLU B O 1
ATOM 3180 N N . ASN B 1 235 ? 26.383 -35.654 1.806 1.00 30.83 222 ASN B N 1
ATOM 3181 C CA . ASN B 1 235 ? 25.320 -36.562 1.320 1.00 30.62 222 ASN B CA 1
ATOM 3182 C C . ASN B 1 235 ? 24.984 -37.672 2.368 1.00 36.56 222 ASN B C 1
ATOM 3183 O O . ASN B 1 235 ? 24.676 -38.818 2.000 1.00 36.09 222 ASN B O 1
ATOM 3188 N N . LYS B 1 236 ? 24.999 -37.302 3.681 1.00 34.89 223 LYS B N 1
ATOM 3189 C CA . LYS B 1 236 ? 24.736 -38.237 4.788 1.00 34.75 223 LYS B CA 1
ATOM 3190 C C . LYS B 1 236 ? 23.340 -38.068 5.428 1.00 39.41 223 LYS B C 1
ATOM 3191 O O . LYS B 1 236 ? 22.624 -39.062 5.535 1.00 38.91 223 LYS B O 1
ATOM 3197 N N . LEU B 1 237 ? 22.950 -36.831 5.843 1.00 36.95 224 LEU B N 1
ATOM 3198 C CA . LEU B 1 237 ? 21.643 -36.561 6.491 1.00 37.00 224 LEU B CA 1
ATOM 3199 C C . LEU B 1 237 ? 20.450 -37.061 5.633 1.00 40.03 224 LEU B C 1
ATOM 3200 O O . LEU B 1 237 ? 19.646 -37.875 6.109 1.00 39.00 224 LEU B O 1
ATOM 3205 N N . LEU B 1 238 ? 20.371 -36.589 4.373 1.00 36.50 225 LEU B N 1
ATOM 3206 C CA . LEU B 1 238 ? 19.360 -36.979 3.400 1.00 36.61 225 LEU B CA 1
ATOM 3207 C C . LEU B 1 238 ? 20.090 -37.244 2.094 1.00 40.19 225 LEU B C 1
ATOM 3208 O O . LEU B 1 238 ? 20.339 -36.303 1.345 1.00 39.57 225 LEU B O 1
ATOM 3213 N N . PRO B 1 239 ? 20.490 -38.513 1.817 1.00 36.89 226 PRO B N 1
ATOM 3214 C CA . PRO B 1 239 ? 21.255 -38.790 0.585 1.00 36.60 226 PRO B CA 1
ATOM 3215 C C . PRO B 1 239 ? 20.470 -38.650 -0.729 1.00 40.13 226 PRO B C 1
ATOM 3216 O O . PRO B 1 239 ? 19.355 -39.152 -0.859 1.00 40.83 226 PRO B O 1
ATOM 3220 N N . LEU B 1 240 ? 21.088 -37.977 -1.709 1.00 35.37 227 LEU B N 1
ATOM 3221 C CA . LEU B 1 240 ? 20.578 -37.805 -3.067 1.00 34.89 227 LEU B CA 1
ATOM 3222 C C . LEU B 1 240 ? 21.578 -38.470 -3.983 1.00 39.50 227 LEU B C 1
ATOM 3223 O O . LEU B 1 240 ? 22.782 -38.400 -3.707 1.00 40.44 227 LEU B O 1
ATOM 3228 N N . ARG B 1 241 ? 21.101 -39.118 -5.067 1.00 35.50 228 ARG B N 1
ATOM 3229 C CA . ARG B 1 241 ? 21.964 -39.796 -6.045 1.00 35.05 228 ARG B CA 1
ATOM 3230 C C . ARG B 1 241 ? 22.998 -38.816 -6.643 1.00 38.12 228 ARG B C 1
ATOM 3231 O O . ARG B 1 241 ? 24.197 -39.110 -6.618 1.00 36.96 228 ARG B O 1
ATOM 3234 N N . ARG B 1 242 ? 22.531 -37.635 -7.117 1.00 35.05 229 ARG B N 1
ATOM 3235 C CA . ARG B 1 242 ? 23.387 -36.602 -7.717 1.00 34.68 229 ARG B CA 1
ATOM 3236 C C . ARG B 1 242 ? 24.077 -35.687 -6.657 1.00 37.61 229 ARG B C 1
ATOM 3237 O O . ARG B 1 242 ? 24.982 -34.929 -7.001 1.00 36.84 229 ARG B O 1
ATOM 3245 N N . GLY B 1 243 ? 23.662 -35.796 -5.396 1.00 33.78 230 GLY B N 1
ATOM 3246 C CA . GLY B 1 243 ? 24.256 -35.056 -4.283 1.00 33.10 230 GLY B CA 1
ATOM 3247 C C . GLY B 1 243 ? 23.847 -33.605 -4.126 1.00 35.22 230 GLY B C 1
ATOM 3248 O O . GLY B 1 243 ? 22.892 -33.144 -4.759 1.00 34.81 230 GLY B O 1
ATOM 3249 N N . TYR B 1 244 ? 24.588 -32.881 -3.260 1.00 30.95 231 TYR B N 1
ATOM 3250 C CA . TYR B 1 244 ? 24.373 -31.470 -2.908 1.00 30.13 231 TYR B CA 1
ATOM 3251 C C . TYR B 1 244 ? 25.560 -30.580 -3.252 1.00 33.80 231 TYR B C 1
ATOM 3252 O O . TYR B 1 244 ? 26.718 -30.939 -2.988 1.00 33.00 231 TYR B O 1
ATOM 3261 N N . VAL B 1 245 ? 25.264 -29.384 -3.779 1.00 29.92 232 VAL B N 1
ATOM 3262 C CA . VAL B 1 245 ? 26.278 -28.366 -4.074 1.00 29.44 232 VAL B CA 1
ATOM 3263 C C . VAL B 1 245 ? 25.939 -27.126 -3.209 1.00 33.45 232 VAL B C 1
ATOM 3264 O O . VAL B 1 245 ? 24.814 -26.614 -3.263 1.00 33.89 232 VAL B O 1
ATOM 3268 N N . GLY B 1 246 ? 26.899 -26.681 -2.414 1.00 28.86 233 GLY B N 1
ATOM 3269 C CA . GLY B 1 246 ? 26.724 -25.519 -1.552 1.00 28.26 233 GLY B CA 1
ATOM 3270 C C . GLY B 1 246 ? 27.124 -24.222 -2.217 1.00 32.22 233 GLY B C 1
ATOM 3271 O O . GLY B 1 246 ? 28.107 -24.177 -2.969 1.00 32.68 233 GLY B O 1
ATOM 3272 N N . VAL B 1 247 ? 26.372 -23.147 -1.933 1.00 27.57 234 VAL B N 1
ATOM 3273 C CA . VAL B 1 247 ? 26.640 -21.828 -2.507 1.00 27.03 234 VAL B CA 1
ATOM 3274 C C . VAL B 1 247 ? 26.553 -20.715 -1.429 1.00 30.17 234 VAL B C 1
ATOM 3275 O O . VAL B 1 247 ? 25.985 -20.925 -0.353 1.00 29.60 234 VAL B O 1
ATOM 3279 N N . VAL B 1 248 ? 27.147 -19.545 -1.732 1.00 26.33 235 VAL B N 1
ATOM 3280 C CA . VAL B 1 248 ? 27.105 -18.334 -0.908 1.00 26.19 235 VAL B CA 1
ATOM 3281 C C . VAL B 1 248 ? 26.860 -17.170 -1.869 1.00 30.62 235 VAL B C 1
ATOM 3282 O O . VAL B 1 248 ? 27.763 -16.750 -2.605 1.00 30.55 235 VAL B O 1
ATOM 3286 N N . ASN B 1 249 ? 25.618 -16.696 -1.894 1.00 26.76 236 ASN B N 1
ATOM 3287 C CA . ASN B 1 249 ? 25.199 -15.590 -2.743 1.00 25.92 236 ASN B CA 1
ATOM 3288 C C . ASN B 1 249 ? 25.288 -14.286 -1.963 1.00 30.85 236 ASN B C 1
ATOM 3289 O O . ASN B 1 249 ? 25.571 -14.299 -0.768 1.00 29.75 236 ASN B O 1
ATOM 3294 N N . ARG B 1 250 ? 25.067 -13.155 -2.650 1.00 29.58 237 ARG B N 1
ATOM 3295 C CA . ARG B 1 250 ? 25.090 -11.814 -2.059 1.00 29.91 237 ARG B CA 1
ATOM 3296 C C . ARG B 1 250 ? 24.004 -11.646 -1.009 1.00 34.13 237 ARG B C 1
ATOM 3297 O O . ARG B 1 250 ? 22.865 -12.083 -1.215 1.00 33.26 237 ARG B O 1
ATOM 3305 N N . SER B 1 251 ? 24.349 -10.985 0.105 1.00 31.92 238 SER B N 1
ATOM 3306 C CA . SER B 1 251 ? 23.401 -10.669 1.175 1.00 32.30 238 SER B CA 1
ATOM 3307 C C . SER B 1 251 ? 22.578 -9.448 0.728 1.00 37.57 238 SER B C 1
ATOM 3308 O O . SER B 1 251 ? 22.880 -8.863 -0.323 1.00 36.64 238 SER B O 1
ATOM 3311 N N . GLN B 1 252 ? 21.557 -9.051 1.515 1.00 36.15 239 GLN B N 1
ATOM 3312 C CA . GLN B 1 252 ? 20.743 -7.866 1.194 1.00 36.86 239 GLN B CA 1
ATOM 3313 C C . GLN B 1 252 ? 21.602 -6.576 1.296 1.00 43.16 239 GLN B C 1
ATOM 3314 O O . GLN B 1 252 ? 21.337 -5.614 0.571 1.00 43.60 239 GLN B O 1
ATOM 3320 N N . LYS B 1 253 ? 22.649 -6.583 2.157 1.00 40.34 240 LYS B N 1
ATOM 3321 C CA . LYS B 1 253 ? 23.573 -5.454 2.301 1.00 40.70 240 LYS B CA 1
ATOM 3322 C C . LYS B 1 253 ? 24.389 -5.314 1.015 1.00 45.41 240 LYS B C 1
ATOM 3323 O O . LYS B 1 253 ? 24.557 -4.198 0.520 1.00 44.49 240 LYS B O 1
ATOM 3325 N N . ASP B 1 254 ? 24.849 -6.464 0.454 1.00 43.07 241 ASP B N 1
ATOM 3326 C CA . ASP B 1 254 ? 25.629 -6.547 -0.785 1.00 43.44 241 ASP B CA 1
ATOM 3327 C C . ASP B 1 254 ? 24.831 -6.045 -2.003 1.00 48.68 241 ASP B C 1
ATOM 3328 O O . ASP B 1 254 ? 25.398 -5.344 -2.833 1.00 48.08 241 ASP B O 1
ATOM 3333 N N . ILE B 1 255 ? 23.520 -6.377 -2.096 1.00 46.86 242 ILE B N 1
ATOM 3334 C CA . ILE B 1 255 ? 22.648 -5.939 -3.204 1.00 47.33 242 ILE B CA 1
ATOM 3335 C C . ILE B 1 255 ? 22.307 -4.427 -3.073 1.00 51.78 242 ILE B C 1
ATOM 3336 O O . ILE B 1 255 ? 22.499 -3.689 -4.041 1.00 51.67 242 ILE B O 1
ATOM 3341 N N . ASP B 1 256 ? 21.823 -3.976 -1.883 1.00 48.56 243 ASP B N 1
ATOM 3342 C CA . ASP B 1 256 ? 21.493 -2.561 -1.621 1.00 48.53 243 ASP B CA 1
ATOM 3343 C C . ASP B 1 256 ? 22.725 -1.650 -1.751 1.00 53.48 243 ASP B C 1
ATOM 3344 O O . ASP B 1 256 ? 22.585 -0.484 -2.136 1.00 53.39 243 ASP B O 1
ATOM 3349 N N . GLY B 1 257 ? 23.906 -2.206 -1.442 1.00 50.07 244 GLY B N 1
ATOM 3350 C CA . GLY B 1 257 ? 25.197 -1.533 -1.534 1.00 49.99 244 GLY B CA 1
ATOM 3351 C C . GLY B 1 257 ? 25.936 -1.839 -2.824 1.00 54.46 244 GLY B C 1
ATOM 3352 O O . GLY B 1 257 ? 27.158 -1.655 -2.900 1.00 54.67 244 GLY B O 1
ATOM 3353 N N . LYS B 1 258 ? 25.182 -2.335 -3.840 1.00 50.40 245 LYS B N 1
ATOM 3354 C CA . LYS B 1 258 ? 25.591 -2.667 -5.210 1.00 50.07 245 LYS B CA 1
ATOM 3355 C C . LYS B 1 258 ? 26.935 -3.438 -5.346 1.00 52.67 245 LYS B C 1
ATOM 3356 O O . LYS B 1 258 ? 27.816 -3.007 -6.091 1.00 52.65 245 LYS B O 1
ATOM 3358 N N . LYS B 1 259 ? 27.064 -4.596 -4.673 1.00 48.14 246 LYS B N 1
ATOM 3359 C CA . LYS B 1 259 ? 28.262 -5.438 -4.779 1.00 47.27 246 LYS B CA 1
ATOM 3360 C C . LYS B 1 259 ? 28.203 -6.227 -6.091 1.00 49.98 246 LYS B C 1
ATOM 3361 O O . LYS B 1 259 ? 27.146 -6.740 -6.459 1.00 49.39 246 LYS B O 1
ATOM 3367 N N . ASP B 1 260 ? 29.348 -6.297 -6.786 1.00 46.39 247 ASP B N 1
ATOM 3368 C CA . ASP B 1 260 ? 29.596 -6.971 -8.067 1.00 46.08 247 ASP B CA 1
ATOM 3369 C C . ASP B 1 260 ? 29.357 -8.489 -7.960 1.00 48.50 247 ASP B C 1
ATOM 3370 O O . ASP B 1 260 ? 29.589 -9.065 -6.890 1.00 47.71 247 ASP B O 1
ATOM 3375 N N . ILE B 1 261 ? 28.930 -9.143 -9.081 1.00 44.11 248 ILE B N 1
ATOM 3376 C CA . ILE B 1 261 ? 28.739 -10.608 -9.145 1.00 43.60 248 ILE B CA 1
ATOM 3377 C C . ILE B 1 261 ? 30.122 -11.275 -8.991 1.00 46.93 248 ILE B C 1
ATOM 3378 O O . ILE B 1 261 ? 30.244 -12.276 -8.283 1.00 47.18 248 ILE B O 1
ATOM 3383 N N . LYS B 1 262 ? 31.162 -10.663 -9.609 1.00 42.72 249 LYS B N 1
ATOM 3384 C CA . LYS B 1 262 ? 32.573 -11.065 -9.570 1.00 42.22 249 LYS B CA 1
ATOM 3385 C C . LYS B 1 262 ? 33.089 -11.065 -8.118 1.00 45.02 249 LYS B C 1
ATOM 3386 O O . LYS B 1 262 ? 33.711 -12.042 -7.698 1.00 44.69 249 LYS B O 1
ATOM 3389 N N . ALA B 1 263 ? 32.815 -9.973 -7.361 1.00 41.00 250 ALA B N 1
ATOM 3390 C CA . ALA B 1 263 ? 33.220 -9.807 -5.957 1.00 40.72 250 ALA B CA 1
ATOM 3391 C C . ALA B 1 263 ? 32.534 -10.839 -5.024 1.00 44.63 250 ALA B C 1
ATOM 3392 O O . ALA B 1 263 ? 33.143 -11.289 -4.046 1.00 43.95 250 ALA B O 1
ATOM 3394 N N . ALA B 1 264 ? 31.281 -11.222 -5.350 1.00 40.97 251 ALA B N 1
ATOM 3395 C CA . ALA B 1 264 ? 30.513 -12.220 -4.602 1.00 40.25 251 ALA B CA 1
ATOM 3396 C C . ALA B 1 264 ? 31.068 -13.628 -4.840 1.00 42.23 251 ALA B C 1
ATOM 3397 O O . ALA B 1 264 ? 31.144 -14.416 -3.896 1.00 42.37 251 ALA B O 1
ATOM 3399 N N . MET B 1 265 ? 31.466 -13.939 -6.094 1.00 37.23 252 MET B N 1
ATOM 3400 C CA . MET B 1 265 ? 32.038 -15.242 -6.458 1.00 36.55 252 MET B CA 1
ATOM 3401 C C . MET B 1 265 ? 33.391 -15.452 -5.780 1.00 38.93 252 MET B C 1
ATOM 3402 O O . MET B 1 265 ? 33.711 -16.574 -5.376 1.00 38.07 252 MET B O 1
ATOM 3407 N N . LEU B 1 266 ? 34.151 -14.351 -5.623 1.00 35.11 253 LEU B N 1
ATOM 3408 C CA . LEU B 1 266 ? 35.439 -14.262 -4.941 1.00 34.72 253 LEU B CA 1
ATOM 3409 C C . LEU B 1 266 ? 35.226 -14.577 -3.440 1.00 37.85 253 LEU B C 1
ATOM 3410 O O . LEU B 1 266 ? 35.970 -15.375 -2.871 1.00 37.87 253 LEU B O 1
ATOM 3415 N N . ALA B 1 267 ? 34.209 -13.946 -2.812 1.00 33.86 254 ALA B N 1
ATOM 3416 C CA . ALA B 1 267 ? 33.872 -14.134 -1.397 1.00 33.33 254 ALA B CA 1
ATOM 3417 C C . ALA B 1 267 ? 33.373 -15.561 -1.116 1.00 36.15 254 ALA B C 1
ATOM 3418 O O . ALA B 1 267 ? 33.664 -16.116 -0.053 1.00 36.23 254 ALA B O 1
ATOM 3420 N N . GLU B 1 268 ? 32.649 -16.155 -2.090 1.00 31.63 255 GLU B N 1
ATOM 3421 C CA . GLU B 1 268 ? 32.100 -17.507 -2.030 1.00 30.70 255 GLU B CA 1
ATOM 3422 C C . GLU B 1 268 ? 33.221 -18.562 -2.037 1.00 33.92 255 GLU B C 1
ATOM 3423 O O . GLU B 1 268 ? 33.135 -19.518 -1.267 1.00 32.61 255 GLU B O 1
ATOM 3429 N N . ARG B 1 269 ? 34.273 -18.378 -2.896 1.00 30.86 256 ARG B N 1
ATOM 3430 C CA . ARG B 1 269 ? 35.440 -19.281 -2.987 1.00 30.60 256 ARG B CA 1
ATOM 3431 C C . ARG B 1 269 ? 36.300 -19.161 -1.727 1.00 34.00 256 ARG B C 1
ATOM 3432 O O . ARG B 1 269 ? 36.851 -20.161 -1.271 1.00 33.22 256 ARG B O 1
ATOM 3440 N N . LYS B 1 270 ? 36.397 -17.938 -1.162 1.00 31.43 257 LYS B N 1
ATOM 3441 C CA . LYS B 1 270 ? 37.122 -17.672 0.085 1.00 31.51 257 LYS B CA 1
ATOM 3442 C C . LYS B 1 270 ? 36.391 -18.383 1.248 1.00 34.51 257 LYS B C 1
ATOM 3443 O O . LYS B 1 270 ? 37.044 -19.000 2.086 1.00 33.98 257 LYS B O 1
ATOM 3449 N N . PHE B 1 271 ? 35.038 -18.329 1.256 1.00 30.02 258 PHE B N 1
ATOM 3450 C CA . PHE B 1 271 ? 34.190 -18.952 2.274 1.00 29.19 258 PHE B CA 1
ATOM 3451 C C . PHE B 1 271 ? 34.398 -20.470 2.375 1.00 33.89 258 PHE B C 1
ATOM 3452 O O . PHE B 1 271 ? 34.620 -20.954 3.479 1.00 33.92 258 PHE B O 1
ATOM 3460 N N . PHE B 1 272 ? 34.302 -21.215 1.251 1.00 30.87 259 PHE B N 1
ATOM 3461 C CA . PHE B 1 272 ? 34.448 -22.678 1.281 1.00 31.38 259 PHE B CA 1
ATOM 3462 C C . PHE B 1 272 ? 35.874 -23.148 1.566 1.00 37.67 259 PHE B C 1
ATOM 3463 O O . PHE B 1 272 ? 36.037 -24.192 2.198 1.00 36.80 259 PHE B O 1
ATOM 3471 N N . LEU B 1 273 ? 36.901 -22.379 1.137 1.00 36.37 260 LEU B N 1
ATOM 3472 C CA . LEU B 1 273 ? 38.301 -22.722 1.406 1.00 36.95 260 LEU B CA 1
ATOM 3473 C C . LEU B 1 273 ? 38.682 -22.428 2.871 1.00 42.12 260 LEU B C 1
ATOM 3474 O O . LEU B 1 273 ? 39.538 -23.125 3.421 1.00 42.17 260 LEU B O 1
ATOM 3479 N N . SER B 1 274 ? 38.046 -21.398 3.495 1.00 39.30 261 SER B N 1
ATOM 3480 C CA . SER B 1 274 ? 38.311 -20.967 4.878 1.00 39.27 261 SER B CA 1
ATOM 3481 C C . SER B 1 274 ? 37.519 -21.741 5.940 1.00 43.27 261 SER B C 1
ATOM 3482 O O . SER B 1 274 ? 38.036 -21.938 7.043 1.00 43.27 261 SER B O 1
ATOM 3485 N N . HIS B 1 275 ? 36.259 -22.136 5.632 1.00 38.86 262 HIS B N 1
ATOM 3486 C CA . HIS B 1 275 ? 35.382 -22.836 6.574 1.00 37.86 262 HIS B CA 1
ATOM 3487 C C . HIS B 1 275 ? 35.950 -24.212 6.959 1.00 40.70 262 HIS B C 1
ATOM 3488 O O . HIS B 1 275 ? 36.078 -25.077 6.085 1.00 40.73 262 HIS B O 1
ATOM 3495 N N . PRO B 1 276 ? 36.294 -24.425 8.267 1.00 36.31 263 PRO B N 1
ATOM 3496 C CA . PRO B 1 276 ? 36.896 -25.711 8.688 1.00 35.54 263 PRO B CA 1
ATOM 3497 C C . PRO B 1 276 ? 36.054 -26.948 8.411 1.00 38.05 263 PRO B C 1
ATOM 3498 O O . PRO B 1 276 ? 36.616 -28.028 8.199 1.00 37.95 263 PRO B O 1
ATOM 3502 N N . ALA B 1 277 ? 34.713 -26.786 8.400 1.00 32.84 264 ALA B N 1
ATOM 3503 C CA . ALA B 1 277 ? 33.761 -27.868 8.164 1.00 31.90 264 ALA B CA 1
ATOM 3504 C C . ALA B 1 277 ? 33.605 -28.242 6.688 1.00 34.05 264 ALA B C 1
ATOM 3505 O O . ALA B 1 277 ? 33.176 -29.361 6.411 1.00 33.02 264 ALA B O 1
ATOM 3507 N N . TYR B 1 278 ? 33.918 -27.317 5.744 1.00 30.52 265 TYR B N 1
ATOM 3508 C CA . TYR B 1 278 ? 33.745 -27.573 4.303 1.00 30.14 265 TYR B CA 1
ATOM 3509 C C . TYR B 1 278 ? 35.048 -27.506 3.471 1.00 35.74 265 TYR B C 1
ATOM 3510 O O . TYR B 1 278 ? 35.004 -27.812 2.279 1.00 35.19 265 TYR B O 1
ATOM 3519 N N . ARG B 1 279 ? 36.185 -27.077 4.079 1.00 33.77 266 ARG B N 1
ATOM 3520 C CA . ARG B 1 279 ? 37.488 -26.907 3.411 1.00 33.84 266 ARG B CA 1
ATOM 3521 C C . ARG B 1 279 ? 37.891 -28.143 2.597 1.00 37.51 266 ARG B C 1
ATOM 3522 O O . ARG B 1 279 ? 38.340 -27.994 1.454 1.00 38.45 266 ARG B O 1
ATOM 3530 N N . HIS B 1 280 ? 37.655 -29.347 3.150 1.00 32.36 267 HIS B N 1
ATOM 3531 C CA . HIS B 1 280 ? 37.980 -30.632 2.522 1.00 31.89 267 HIS B CA 1
ATOM 3532 C C . HIS B 1 280 ? 37.117 -30.967 1.281 1.00 34.32 267 HIS B C 1
ATOM 3533 O O . HIS B 1 280 ? 37.475 -31.883 0.538 1.00 32.46 267 HIS B O 1
ATOM 3540 N N . ILE B 1 281 ? 35.984 -30.245 1.065 1.00 31.78 268 ILE B N 1
ATOM 3541 C CA . ILE B 1 281 ? 35.083 -30.478 -0.089 1.00 31.36 268 ILE B CA 1
ATOM 3542 C C . ILE B 1 281 ? 34.840 -29.185 -0.924 1.00 35.85 268 ILE B C 1
ATOM 3543 O O . ILE B 1 281 ? 33.953 -29.171 -1.772 1.00 35.53 268 ILE B O 1
ATOM 3548 N N . ALA B 1 282 ? 35.670 -28.132 -0.712 1.00 33.88 269 ALA B N 1
ATOM 3549 C CA . ALA B 1 282 ? 35.591 -26.811 -1.370 1.00 34.05 269 ALA B CA 1
ATOM 3550 C C . ALA B 1 282 ? 35.591 -26.853 -2.912 1.00 37.09 269 ALA B C 1
ATOM 3551 O O . ALA B 1 282 ? 35.036 -25.946 -3.531 1.00 37.13 269 ALA B O 1
ATOM 3553 N N . ASP B 1 283 ? 36.221 -27.882 -3.522 1.00 32.60 270 ASP B N 1
ATOM 3554 C CA . ASP B 1 283 ? 36.308 -28.053 -4.981 1.00 31.50 270 ASP B CA 1
ATOM 3555 C C . ASP B 1 283 ? 35.021 -28.670 -5.573 1.00 33.85 270 ASP B C 1
ATOM 3556 O O . ASP B 1 283 ? 34.845 -28.658 -6.793 1.00 34.35 270 ASP B O 1
ATOM 3561 N N . ARG B 1 284 ? 34.131 -29.186 -4.692 1.00 28.18 271 ARG B N 1
ATOM 3562 C CA . ARG B 1 284 ? 32.807 -29.744 -4.969 1.00 27.65 271 ARG B CA 1
ATOM 3563 C C . ARG B 1 284 ? 31.730 -28.681 -4.590 1.00 30.76 271 ARG B C 1
ATOM 3564 O O . ARG B 1 284 ? 30.526 -28.945 -4.710 1.00 30.81 271 ARG B O 1
ATOM 3572 N N . MET B 1 285 ? 32.173 -27.502 -4.116 1.00 26.05 272 MET B N 1
ATOM 3573 C CA . MET B 1 285 ? 31.307 -26.403 -3.674 1.00 25.78 272 MET B CA 1
ATOM 3574 C C . MET B 1 285 ? 31.459 -25.163 -4.547 1.00 31.41 272 MET B C 1
ATOM 3575 O O . MET B 1 285 ? 32.469 -25.009 -5.242 1.00 31.73 272 MET B O 1
ATOM 3580 N N . GLY B 1 286 ? 30.460 -24.281 -4.476 1.00 28.04 273 GLY B N 1
ATOM 3581 C CA . GLY B 1 286 ? 30.439 -23.022 -5.205 1.00 27.74 273 GLY B CA 1
ATOM 3582 C C . GLY B 1 286 ? 29.562 -23.052 -6.433 1.00 31.91 273 GLY B C 1
ATOM 3583 O O . GLY B 1 286 ? 29.209 -24.127 -6.932 1.00 31.54 273 GLY B O 1
ATOM 3584 N N . THR B 1 287 ? 29.213 -21.858 -6.928 1.00 28.93 274 THR B N 1
ATOM 3585 C CA . THR B 1 287 ? 28.368 -21.667 -8.114 1.00 28.71 274 THR B CA 1
ATOM 3586 C C . THR B 1 287 ? 29.118 -22.106 -9.430 1.00 31.19 274 THR B C 1
ATOM 3587 O O . THR B 1 287 ? 28.460 -22.726 -10.275 1.00 29.34 274 THR B O 1
ATOM 3591 N N . PRO B 1 288 ? 30.462 -21.876 -9.619 1.00 28.65 275 PRO B N 1
ATOM 3592 C CA . PRO B 1 288 ? 31.117 -22.365 -10.860 1.00 28.31 275 PRO B CA 1
ATOM 3593 C C . PRO B 1 288 ? 31.072 -23.894 -10.969 1.00 32.21 275 PRO B C 1
ATOM 3594 O O . PRO B 1 288 ? 30.843 -24.409 -12.068 1.00 32.61 275 PRO B O 1
ATOM 3598 N N . HIS B 1 289 ? 31.232 -24.620 -9.820 1.00 27.85 276 HIS B N 1
ATOM 3599 C CA . HIS B 1 289 ? 31.149 -26.085 -9.769 1.00 27.11 276 HIS B CA 1
ATOM 3600 C C . HIS B 1 289 ? 29.733 -26.532 -10.153 1.00 30.77 276 HIS B C 1
ATOM 3601 O O . HIS B 1 289 ? 29.582 -27.424 -10.991 1.00 30.61 276 HIS B O 1
ATOM 3608 N N . LEU B 1 290 ? 28.701 -25.875 -9.572 1.00 26.88 277 LEU B N 1
ATOM 3609 C CA . LEU B 1 290 ? 27.294 -26.127 -9.866 1.00 26.54 277 LEU B CA 1
ATOM 3610 C C . LEU B 1 290 ? 27.037 -25.963 -11.386 1.00 31.34 277 LEU B C 1
ATOM 3611 O O . LEU B 1 290 ? 26.435 -26.840 -11.999 1.00 30.39 277 LEU B O 1
ATOM 3616 N N . GLN B 1 291 ? 27.559 -24.861 -11.980 1.00 29.08 278 GLN B N 1
ATOM 3617 C CA . GLN B 1 291 ? 27.462 -24.520 -13.407 1.00 29.23 278 GLN B CA 1
ATOM 3618 C C . GLN B 1 291 ? 28.162 -25.564 -14.276 1.00 35.60 278 GLN B C 1
ATOM 3619 O O . GLN B 1 291 ? 27.638 -25.928 -15.332 1.00 35.26 278 GLN B O 1
ATOM 3625 N N . LYS B 1 292 ? 29.334 -26.060 -13.814 1.00 34.08 279 LYS B N 1
ATOM 3626 C CA . LYS B 1 292 ? 30.125 -27.105 -14.478 1.00 34.22 279 LYS B CA 1
ATOM 3627 C C . LYS B 1 292 ? 29.374 -28.448 -14.418 1.00 39.04 279 LYS B C 1
ATOM 3628 O O . LYS B 1 292 ? 29.441 -29.224 -15.363 1.00 38.90 279 LYS B O 1
ATOM 3630 N N . VAL B 1 293 ? 28.639 -28.693 -13.314 1.00 36.20 280 VAL B N 1
ATOM 3631 C CA . VAL B 1 293 ? 27.822 -29.889 -13.092 1.00 36.02 280 VAL B CA 1
ATOM 3632 C C . VAL B 1 293 ? 26.589 -29.839 -14.005 1.00 40.64 280 VAL B C 1
ATOM 3633 O O . VAL B 1 293 ? 26.247 -30.861 -14.605 1.00 40.48 280 VAL B O 1
ATOM 3637 N N . LEU B 1 294 ? 25.952 -28.651 -14.134 1.00 37.64 281 LEU B N 1
ATOM 3638 C CA . LEU B 1 294 ? 24.784 -28.464 -14.999 1.00 38.12 281 LEU B CA 1
ATOM 3639 C C . LEU B 1 294 ? 25.135 -28.625 -16.497 1.00 43.92 281 LEU B C 1
ATOM 3640 O O . LEU B 1 294 ? 24.326 -29.163 -17.256 1.00 43.50 281 LEU B O 1
ATOM 3645 N N . ASN B 1 295 ? 26.346 -28.180 -16.904 1.00 41.79 282 ASN B N 1
ATOM 3646 C CA . ASN B 1 295 ? 26.828 -28.267 -18.286 1.00 42.12 282 ASN B CA 1
ATOM 3647 C C . ASN B 1 295 ? 27.284 -29.679 -18.660 1.00 47.67 282 ASN B C 1
ATOM 3648 O O . ASN B 1 295 ? 27.105 -30.074 -19.810 1.00 47.49 282 ASN B O 1
ATOM 3653 N N . GLN B 1 296 ? 27.887 -30.430 -17.701 1.00 45.60 283 GLN B N 1
ATOM 3654 C CA . GLN B 1 296 ? 28.368 -31.808 -17.904 1.00 45.94 283 GLN B CA 1
ATOM 3655 C C . GLN B 1 296 ? 27.221 -32.775 -18.252 1.00 52.09 283 GLN B C 1
ATOM 3656 O O . GLN B 1 296 ? 27.457 -33.802 -18.896 1.00 52.19 283 GLN B O 1
ATOM 3659 N N . GLN B 1 297 ? 25.986 -32.431 -17.839 1.00 49.52 284 GLN B N 1
ATOM 3660 C CA . GLN B 1 297 ? 24.786 -33.218 -18.100 1.00 49.98 284 GLN B CA 1
ATOM 3661 C C . GLN B 1 297 ? 24.290 -33.030 -19.545 1.00 54.70 284 GLN B C 1
ATOM 3662 O O . GLN B 1 297 ? 23.855 -34.001 -20.170 1.00 54.56 284 GLN B O 1
ATOM 3664 N N . LEU B 1 298 ? 24.361 -31.777 -20.069 1.00 51.44 285 LEU B N 1
ATOM 3665 C CA . LEU B 1 298 ? 23.929 -31.401 -21.427 1.00 50.84 285 LEU B CA 1
ATOM 3666 C C . LEU B 1 298 ? 24.972 -31.744 -22.504 1.00 53.78 285 LEU B C 1
ATOM 3667 O O . LEU B 1 298 ? 24.599 -32.002 -23.649 1.00 53.72 285 LEU B O 1
ATOM 3669 N N . THR B 1 299 ? 26.272 -31.742 -22.136 1.00 49.55 286 THR B N 1
ATOM 3670 C CA . THR B 1 299 ? 27.395 -32.068 -23.024 1.00 60.99 286 THR B CA 1
ATOM 3671 C C . THR B 1 299 ? 27.424 -33.592 -23.287 1.00 83.41 286 THR B C 1
ATOM 3672 O O . THR B 1 299 ? 27.633 -34.388 -22.369 1.00 45.80 286 THR B O 1
ATOM 3676 N N . GLN C 1 46 ? -4.132 -24.663 28.443 1.00 38.59 33 GLN C N 1
ATOM 3677 C CA . GLN C 1 46 ? -3.129 -25.343 27.620 1.00 38.15 33 GLN C CA 1
ATOM 3678 C C . GLN C 1 46 ? -2.633 -24.462 26.466 1.00 40.16 33 GLN C C 1
ATOM 3679 O O . GLN C 1 46 ? -3.440 -23.886 25.722 1.00 39.19 33 GLN C O 1
ATOM 3685 N N . ILE C 1 47 ? -1.288 -24.359 26.336 1.00 35.00 34 ILE C N 1
ATOM 3686 C CA . ILE C 1 47 ? -0.598 -23.567 25.309 1.00 33.26 34 ILE C CA 1
ATOM 3687 C C . ILE C 1 47 ? 0.216 -24.516 24.412 1.00 36.18 34 ILE C C 1
ATOM 3688 O O . ILE C 1 47 ? 1.276 -24.996 24.823 1.00 37.04 34 ILE C O 1
ATOM 3693 N N . ALA C 1 48 ? -0.304 -24.813 23.203 1.00 30.49 35 ALA C N 1
ATOM 3694 C CA . ALA C 1 48 ? 0.362 -25.690 22.250 1.00 29.39 35 ALA C CA 1
ATOM 3695 C C . ALA C 1 48 ? 1.420 -24.904 21.463 1.00 33.72 35 ALA C C 1
ATOM 3696 O O . ALA C 1 48 ? 1.100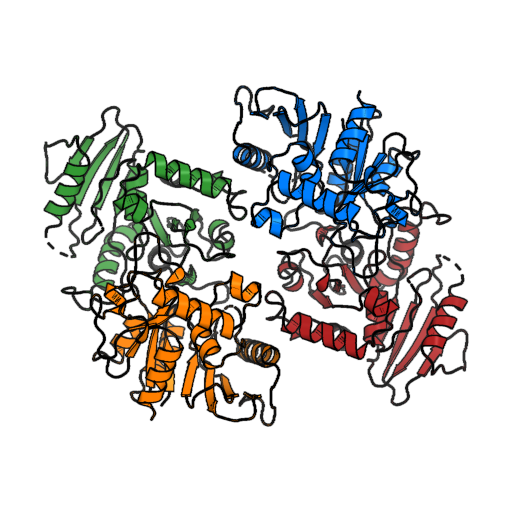 -23.884 20.837 1.00 31.82 35 ALA C O 1
ATOM 3698 N N . VAL C 1 49 ? 2.696 -25.366 21.543 1.00 31.56 36 VAL C N 1
ATOM 3699 C CA . VAL C 1 49 ? 3.859 -24.749 20.886 1.00 31.32 36 VAL C CA 1
ATOM 3700 C C . VAL C 1 49 ? 4.012 -25.433 19.511 1.00 33.35 36 VAL C C 1
ATOM 3701 O O . VAL C 1 49 ? 4.486 -26.567 19.422 1.00 31.98 36 VAL C O 1
ATOM 3705 N N . VAL C 1 50 ? 3.527 -24.750 18.456 1.00 30.07 37 VAL C N 1
ATOM 3706 C CA . VAL C 1 50 ? 3.462 -25.247 17.078 1.00 30.67 37 VAL C CA 1
ATOM 3707 C C . VAL C 1 50 ? 4.505 -24.576 16.180 1.00 35.25 37 VAL C C 1
ATOM 3708 O O . VAL C 1 50 ? 4.758 -23.376 16.306 1.00 35.26 37 VAL C O 1
ATOM 3712 N N . GLY C 1 51 ? 5.072 -25.366 15.268 1.00 31.68 38 GLY C N 1
ATOM 3713 C CA . GLY C 1 51 ? 6.046 -24.904 14.289 1.00 31.41 38 GLY C CA 1
ATOM 3714 C C . GLY C 1 51 ? 6.821 -26.015 13.619 1.00 34.68 38 GLY C C 1
ATOM 3715 O O . GLY C 1 51 ? 6.584 -27.201 13.884 1.00 34.34 38 GLY C O 1
ATOM 3716 N N . GLY C 1 52 ? 7.746 -25.620 12.749 1.00 30.46 39 GLY C N 1
ATOM 3717 C CA . GLY C 1 52 ? 8.618 -26.551 12.044 1.00 30.53 39 GLY C CA 1
ATOM 3718 C C . GLY C 1 52 ? 9.745 -27.046 12.933 1.00 33.36 39 GLY C C 1
ATOM 3719 O O . GLY C 1 52 ? 9.944 -26.515 14.028 1.00 33.37 39 GLY C O 1
ATOM 3720 N N . GLN C 1 53 ? 10.494 -28.071 12.479 1.00 28.38 40 GLN C N 1
ATOM 3721 C CA . GLN C 1 53 ? 11.632 -28.602 13.237 1.00 27.19 40 GLN C CA 1
ATOM 3722 C C . GLN C 1 53 ? 12.713 -27.517 13.350 1.00 30.35 40 GLN C C 1
ATOM 3723 O O . GLN C 1 53 ? 12.893 -26.748 12.408 1.00 30.04 40 GLN C O 1
ATOM 3729 N N . SER C 1 54 ? 13.397 -27.440 14.518 1.00 26.48 41 SER C N 1
ATOM 3730 C CA . SER C 1 54 ? 14.478 -26.493 14.831 1.00 26.09 41 SER C CA 1
ATOM 3731 C C . SER C 1 54 ? 14.019 -25.016 14.828 1.00 28.84 41 SER C C 1
ATOM 3732 O O . SER C 1 54 ? 14.863 -24.118 14.792 1.00 27.79 41 SER C O 1
ATOM 3735 N N . ALA C 1 55 ? 12.688 -24.770 14.946 1.00 25.32 42 ALA C N 1
ATOM 3736 C CA . ALA C 1 55 ? 12.113 -23.423 15.008 1.00 24.93 42 ALA C CA 1
ATOM 3737 C C . ALA C 1 55 ? 12.522 -22.653 16.291 1.00 30.32 42 ALA C C 1
ATOM 3738 O O . ALA C 1 55 ? 12.615 -21.421 16.266 1.00 30.09 42 ALA C O 1
ATOM 3740 N N . GLY C 1 56 ? 12.764 -23.387 17.380 1.00 27.32 43 GLY C N 1
ATOM 3741 C CA . GLY C 1 56 ? 13.134 -22.823 18.677 1.00 26.98 43 GLY C CA 1
ATOM 3742 C C . GLY C 1 56 ? 12.042 -22.978 19.719 1.00 30.25 43 GLY C C 1
ATOM 3743 O O . GLY C 1 56 ? 12.029 -22.244 20.711 1.00 30.10 43 GLY C O 1
ATOM 3744 N N . LYS C 1 57 ? 11.111 -23.941 19.494 1.00 25.84 44 LYS C N 1
ATOM 3745 C CA . LYS C 1 57 ? 9.977 -24.270 20.371 1.00 24.94 44 LYS C CA 1
ATOM 3746 C C . LYS C 1 57 ? 10.453 -24.742 21.752 1.00 29.96 44 LYS C C 1
ATOM 3747 O O . LYS C 1 57 ? 9.904 -24.302 22.770 1.00 28.92 44 LYS C O 1
ATOM 3753 N N . SER C 1 58 ? 11.472 -25.650 21.783 1.00 27.36 45 SER C N 1
ATOM 3754 C CA . SER C 1 58 ? 12.035 -26.182 23.026 1.00 27.20 45 SER C CA 1
ATOM 3755 C C . SER C 1 58 ? 12.755 -25.101 23.817 1.00 31.32 45 SER C C 1
ATOM 3756 O O . SER C 1 58 ? 12.666 -25.085 25.046 1.00 30.74 45 SER C O 1
ATOM 3759 N N . SER C 1 59 ? 13.460 -24.193 23.107 1.00 27.98 46 SER C N 1
ATOM 3760 C CA . SER C 1 59 ? 14.204 -23.075 23.699 1.00 27.96 46 SER C CA 1
ATOM 3761 C C . SER C 1 59 ? 13.273 -22.151 24.505 1.00 32.52 46 SER C C 1
ATOM 3762 O O . SER C 1 59 ? 13.687 -21.627 25.543 1.00 31.33 46 SER C O 1
ATOM 3765 N N . VAL C 1 60 ? 12.015 -21.967 24.009 1.00 29.68 47 VAL C N 1
ATOM 3766 C CA . VAL C 1 60 ? 10.946 -21.169 24.621 1.00 30.05 47 VAL C CA 1
ATOM 3767 C C . VAL C 1 60 ? 10.582 -21.814 25.979 1.00 33.69 47 VAL C C 1
ATOM 3768 O O . VAL C 1 60 ? 10.590 -21.118 26.999 1.00 32.66 47 VAL C O 1
ATOM 3772 N N . LEU C 1 61 ? 10.323 -23.153 25.987 1.00 30.22 48 LEU C N 1
ATOM 3773 C CA . LEU C 1 61 ? 9.989 -23.920 27.198 1.00 30.55 48 LEU C CA 1
ATOM 3774 C C . LEU C 1 61 ? 11.087 -23.825 28.267 1.00 34.90 48 LEU C C 1
ATOM 3775 O O . LEU C 1 61 ? 10.768 -23.670 29.450 1.00 34.64 48 LEU C O 1
ATOM 3780 N N . GLU C 1 62 ? 12.368 -23.877 27.849 1.00 31.17 49 GLU C N 1
ATOM 3781 C CA . GLU C 1 62 ? 13.516 -23.758 28.758 1.00 30.92 49 GLU C CA 1
ATOM 3782 C C . GLU C 1 62 ? 13.644 -22.334 29.335 1.00 35.71 49 GLU C C 1
ATOM 3783 O O . GLU C 1 62 ? 14.096 -22.173 30.471 1.00 35.08 49 GLU C O 1
ATOM 3789 N N . ASN C 1 63 ? 13.251 -21.312 28.547 1.00 32.66 50 ASN C N 1
ATOM 3790 C CA . ASN C 1 63 ? 13.291 -19.915 28.973 1.00 32.95 50 ASN C CA 1
ATOM 3791 C C . ASN C 1 63 ? 12.218 -19.618 30.019 1.00 37.17 50 ASN C C 1
ATOM 3792 O O . ASN C 1 63 ? 12.462 -18.830 30.926 1.00 37.59 50 ASN C O 1
ATOM 3797 N N . PHE C 1 64 ? 11.038 -20.253 29.887 1.00 33.69 51 PHE C N 1
ATOM 3798 C CA . PHE C 1 64 ? 9.903 -20.134 30.805 1.00 33.91 51 PHE C CA 1
ATOM 3799 C C . PHE C 1 64 ? 10.246 -20.753 32.156 1.00 39.15 51 PHE C C 1
ATOM 3800 O O . PHE C 1 64 ? 9.889 -20.184 33.180 1.00 38.91 51 PHE C O 1
ATOM 3808 N N . VAL C 1 65 ? 10.958 -21.914 32.148 1.00 36.31 52 VAL C N 1
ATOM 3809 C CA . VAL C 1 65 ? 11.395 -22.666 33.335 1.00 36.21 52 VAL C CA 1
ATOM 3810 C C . VAL C 1 65 ? 12.517 -21.912 34.060 1.00 41.11 52 VAL C C 1
ATOM 3811 O O . VAL C 1 65 ? 12.543 -21.878 35.295 1.00 40.12 52 VAL C O 1
ATOM 3815 N N . GLY C 1 66 ? 13.415 -21.310 33.282 1.00 39.48 53 GLY C N 1
ATOM 3816 C CA . GLY C 1 66 ? 14.570 -20.579 33.791 1.00 39.69 53 GLY C CA 1
ATOM 3817 C C . GLY C 1 66 ? 15.783 -21.469 33.965 1.00 45.62 53 GLY C C 1
ATOM 3818 O O . GLY C 1 66 ? 16.818 -21.016 34.457 1.00 45.67 53 GLY C O 1
ATOM 3819 N N . ARG C 1 67 ? 15.657 -22.758 33.574 1.00 43.26 54 ARG C N 1
ATOM 3820 C CA . ARG C 1 67 ? 16.727 -23.758 33.675 1.00 43.82 54 ARG C CA 1
ATOM 3821 C C . ARG C 1 67 ? 16.812 -24.591 32.390 1.00 47.86 54 ARG C C 1
ATOM 3822 O O . ARG C 1 67 ? 15.783 -24.856 31.753 1.00 47.09 54 ARG C O 1
ATOM 3830 N N . ASP C 1 68 ? 18.042 -25.012 32.019 1.00 44.82 55 ASP C N 1
ATOM 3831 C CA . ASP C 1 68 ? 18.273 -25.860 30.846 1.00 44.75 55 ASP C CA 1
ATOM 3832 C C . ASP C 1 68 ? 18.012 -27.301 31.264 1.00 47.93 55 ASP C C 1
ATOM 3833 O O . ASP C 1 68 ? 18.743 -27.849 32.093 1.00 48.72 55 ASP C O 1
ATOM 3838 N N . PHE C 1 69 ? 16.919 -27.886 30.747 1.00 43.01 56 PHE C N 1
ATOM 3839 C CA . PHE C 1 69 ? 16.471 -29.226 31.121 1.00 42.25 56 PHE C CA 1
ATOM 3840 C C . PHE C 1 69 ? 16.048 -30.104 29.930 1.00 46.37 56 PHE C C 1
ATOM 3841 O O . PHE C 1 69 ? 15.657 -31.247 30.156 1.00 45.94 56 PHE C O 1
ATOM 3849 N N . LEU C 1 70 ? 16.069 -29.579 28.690 1.00 43.19 57 LEU C N 1
ATOM 3850 C CA . LEU C 1 70 ? 15.645 -30.373 27.526 1.00 43.01 57 LEU C CA 1
ATOM 3851 C C . LEU C 1 70 ? 16.843 -30.921 26.733 1.00 46.01 57 LEU C C 1
ATOM 3852 O O . LEU C 1 70 ? 17.825 -30.196 26.528 1.00 45.19 57 LEU C O 1
ATOM 3857 N N . PRO C 1 71 ? 16.784 -32.215 26.304 1.00 42.22 58 PRO C N 1
ATOM 3858 C CA . PRO C 1 71 ? 17.915 -32.792 25.554 1.00 41.82 58 PRO C CA 1
ATOM 3859 C C . PRO C 1 71 ? 17.950 -32.372 24.085 1.00 44.85 58 PRO C C 1
ATOM 3860 O O . PRO C 1 71 ? 16.904 -32.235 23.446 1.00 43.93 58 PRO C O 1
ATOM 3864 N N . ARG C 1 72 ? 19.177 -32.175 23.560 1.00 41.38 59 ARG C N 1
ATOM 3865 C CA . ARG C 1 72 ? 19.460 -31.788 22.174 1.00 59.50 59 ARG C CA 1
ATOM 3866 C C . ARG C 1 72 ? 20.681 -32.537 21.650 1.00 86.64 59 ARG C C 1
ATOM 3867 O O . ARG C 1 72 ? 20.626 -33.747 21.459 1.00 47.59 59 ARG C O 1
ATOM 3875 N N . THR C 1 78 ? 12.458 -33.802 19.501 1.00 50.13 65 THR C N 1
ATOM 3876 C CA . THR C 1 78 ? 11.097 -34.023 19.996 1.00 49.78 65 THR C CA 1
ATOM 3877 C C . THR C 1 78 ? 10.370 -34.997 19.055 1.00 52.77 65 THR C C 1
ATOM 3878 O O . THR C 1 78 ? 10.201 -34.693 17.867 1.00 52.65 65 THR C O 1
ATOM 3882 N N . ARG C 1 79 ? 9.969 -36.178 19.589 1.00 47.95 66 ARG C N 1
ATOM 3883 C CA . ARG C 1 79 ? 9.269 -37.237 18.844 1.00 47.25 66 ARG C CA 1
ATOM 3884 C C . ARG C 1 79 ? 7.886 -37.532 19.432 1.00 49.77 66 ARG C C 1
ATOM 3885 O O . ARG C 1 79 ? 7.016 -38.063 18.737 1.00 49.76 66 ARG C O 1
ATOM 3887 N N . ARG C 1 80 ? 7.702 -37.199 20.715 1.00 45.11 67 ARG C N 1
ATOM 3888 C CA . ARG C 1 80 ? 6.478 -37.375 21.502 1.00 44.39 67 ARG C CA 1
ATOM 3889 C C . ARG C 1 80 ? 6.067 -36.003 22.075 1.00 45.37 67 ARG C C 1
ATOM 3890 O O . ARG C 1 80 ? 6.954 -35.166 22.277 1.00 44.67 67 ARG C O 1
ATOM 3898 N N . PRO C 1 81 ? 4.770 -35.744 22.404 1.00 39.66 68 PRO C N 1
ATOM 3899 C CA . PRO C 1 81 ? 4.435 -34.446 23.008 1.00 39.21 68 PRO C CA 1
ATOM 3900 C C . PRO C 1 81 ? 4.915 -34.367 24.460 1.00 42.91 68 PRO C C 1
ATOM 3901 O O . PRO C 1 81 ? 5.085 -35.398 25.117 1.00 42.44 68 PRO C O 1
ATOM 3905 N N . LEU C 1 82 ? 5.176 -33.152 24.941 1.00 39.06 69 LEU C N 1
ATOM 3906 C CA . LEU C 1 82 ? 5.588 -32.933 26.320 1.00 38.78 69 LEU C CA 1
ATOM 3907 C C . LEU C 1 82 ? 4.639 -31.919 26.928 1.00 44.44 69 LEU C C 1
ATOM 3908 O O . LEU C 1 82 ? 4.728 -30.718 26.637 1.00 44.88 69 LEU C O 1
ATOM 3913 N N . VAL C 1 83 ? 3.681 -32.412 27.713 1.00 40.99 70 VAL C N 1
ATOM 3914 C CA . VAL C 1 83 ? 2.729 -31.552 28.396 1.00 41.10 70 VAL C CA 1
ATOM 3915 C C . VAL C 1 83 ? 3.400 -31.099 29.718 1.00 45.46 70 VAL C C 1
ATOM 3916 O O . VAL C 1 83 ? 3.452 -31.848 30.709 1.00 45.59 70 VAL C O 1
ATOM 3920 N N . LEU C 1 84 ? 3.997 -29.891 29.670 1.00 40.78 71 LEU C N 1
ATOM 3921 C CA . LEU C 1 84 ? 4.716 -29.266 30.777 1.00 39.89 71 LEU C CA 1
ATOM 3922 C C . LEU C 1 84 ? 3.808 -28.335 31.587 1.00 41.93 71 LEU C C 1
ATOM 3923 O O . LEU C 1 84 ? 3.377 -27.296 31.078 1.00 41.39 71 LEU C O 1
ATOM 3928 N N . GLN C 1 85 ? 3.540 -28.708 32.861 1.00 36.53 72 GLN C N 1
ATOM 3929 C CA . GLN C 1 85 ? 2.740 -27.900 33.769 1.00 34.60 72 GLN C CA 1
ATOM 3930 C C . GLN C 1 85 ? 3.676 -27.173 34.716 1.00 34.81 72 GLN C C 1
ATOM 3931 O O . GLN C 1 85 ? 4.430 -27.803 35.463 1.00 33.51 72 GLN C O 1
ATOM 3937 N N . LEU C 1 86 ? 3.637 -25.843 34.659 1.00 29.69 73 LEU C N 1
ATOM 3938 C CA . LEU C 1 86 ? 4.455 -24.965 35.469 1.00 29.25 73 LEU C CA 1
ATOM 3939 C C . LEU C 1 86 ? 3.655 -24.470 36.650 1.00 34.13 73 LEU C C 1
ATOM 3940 O O . LEU C 1 86 ? 2.538 -23.986 36.485 1.00 33.55 73 LEU C O 1
ATOM 3945 N N . ILE C 1 87 ? 4.199 -24.649 37.854 1.00 32.09 74 ILE C N 1
ATOM 3946 C CA . ILE C 1 87 ? 3.527 -24.223 39.072 1.00 32.35 74 ILE C CA 1
ATOM 3947 C C . ILE C 1 87 ? 4.475 -23.345 39.898 1.00 35.75 74 ILE C C 1
ATOM 3948 O O . ILE C 1 87 ? 5.568 -23.790 40.237 1.00 36.35 74 ILE C O 1
ATOM 3953 N N . THR C 1 88 ? 4.058 -22.094 40.212 1.00 31.16 75 THR C N 1
ATOM 3954 C CA . THR C 1 88 ? 4.835 -21.195 41.066 1.00 30.54 75 THR C CA 1
ATOM 3955 C C . THR C 1 88 ? 4.826 -21.802 42.475 1.00 35.39 75 THR C C 1
ATOM 3956 O O . THR C 1 88 ? 3.762 -22.085 43.033 1.00 34.85 75 THR C O 1
ATOM 3960 N N . SER C 1 89 ? 6.021 -22.084 42.987 1.00 32.74 76 SER C N 1
ATOM 3961 C CA . SER C 1 89 ? 6.260 -22.745 44.257 1.00 32.63 76 SER C CA 1
ATOM 3962 C C . SER C 1 89 ? 7.514 -22.158 44.891 1.00 38.25 76 SER C C 1
ATOM 3963 O O . SER C 1 89 ? 8.423 -21.760 44.170 1.00 38.29 76 SER C O 1
ATOM 3966 N N . LYS C 1 90 ? 7.569 -22.110 46.238 1.00 35.82 77 LYS C N 1
ATOM 3967 C CA . LYS C 1 90 ? 8.731 -21.609 46.985 1.00 36.17 77 LYS C CA 1
ATOM 3968 C C . LYS C 1 90 ? 9.930 -22.530 46.728 1.00 41.57 77 LYS C C 1
ATOM 3969 O O . LYS C 1 90 ? 11.032 -22.044 46.451 1.00 41.62 77 LYS C O 1
ATOM 3972 N N . ALA C 1 91 ? 9.688 -23.863 46.772 1.00 38.78 78 ALA C N 1
ATOM 3973 C CA . ALA C 1 91 ? 10.684 -24.909 46.525 1.00 38.94 78 ALA C CA 1
ATOM 3974 C C . ALA C 1 91 ? 10.765 -25.243 45.033 1.00 44.12 78 ALA C C 1
ATOM 3975 O O . ALA C 1 91 ? 9.734 -25.398 44.369 1.00 43.96 78 ALA C O 1
ATOM 3977 N N . GLU C 1 92 ? 11.993 -25.346 44.509 1.00 41.66 79 GLU C N 1
ATOM 3978 C CA . GLU C 1 92 ? 12.227 -25.668 43.104 1.00 41.30 79 GLU C CA 1
ATOM 3979 C C . GLU C 1 92 ? 12.510 -27.165 42.920 1.00 44.47 79 GLU C C 1
ATOM 3980 O O . GLU C 1 92 ? 13.492 -27.682 43.463 1.00 43.66 79 GLU C O 1
ATOM 3986 N N . TYR C 1 93 ? 11.625 -27.852 42.158 1.00 41.08 80 TYR C N 1
ATOM 3987 C CA . TYR C 1 93 ? 11.712 -29.280 41.819 1.00 41.03 80 TYR C CA 1
ATOM 3988 C C . TYR C 1 93 ? 10.774 -29.640 40.654 1.00 46.90 80 TYR C C 1
ATOM 3989 O O . TYR C 1 93 ? 9.884 -28.858 40.307 1.00 47.59 80 TYR C O 1
ATOM 3998 N N . ALA C 1 94 ? 10.952 -30.842 40.084 1.00 43.48 81 ALA C N 1
ATOM 3999 C CA . ALA C 1 94 ? 10.131 -31.348 38.991 1.00 43.46 81 ALA C CA 1
ATOM 4000 C C . ALA C 1 94 ? 9.664 -32.766 39.279 1.00 47.53 81 ALA C C 1
ATOM 4001 O O . ALA C 1 94 ? 10.385 -33.526 39.924 1.00 46.90 81 ALA C O 1
ATOM 4003 N N . GLU C 1 95 ? 8.459 -33.128 38.809 1.00 44.91 82 GLU C N 1
ATOM 4004 C CA . GLU C 1 95 ? 7.941 -34.488 38.995 1.00 45.49 82 GLU C CA 1
ATOM 4005 C C . GLU C 1 95 ? 7.147 -34.964 37.772 1.00 50.44 82 GLU C C 1
ATOM 4006 O O . GLU C 1 95 ? 6.345 -34.211 37.209 1.00 49.59 82 GLU C O 1
ATOM 4012 N N . PHE C 1 96 ? 7.404 -36.219 37.358 1.00 48.25 83 PHE C N 1
ATOM 4013 C CA . PHE C 1 96 ? 6.746 -36.862 36.219 1.00 48.73 83 PHE C CA 1
ATOM 4014 C C . PHE C 1 96 ? 5.599 -37.740 36.714 1.00 53.93 83 PHE C C 1
ATOM 4015 O O . PHE C 1 96 ? 5.696 -38.300 37.811 1.00 53.28 83 PHE C O 1
ATOM 4023 N N . LEU C 1 97 ? 4.527 -37.886 35.901 1.00 51.96 84 LEU C N 1
ATOM 4024 C CA . LEU C 1 97 ? 3.375 -38.723 36.260 1.00 52.75 84 LEU C CA 1
ATOM 4025 C C . LEU C 1 97 ? 3.708 -40.224 36.150 1.00 58.43 84 LEU C C 1
ATOM 4026 O O . LEU C 1 97 ? 3.101 -41.029 36.863 1.00 58.42 84 LEU C O 1
ATOM 4031 N N . HIS C 1 98 ? 4.681 -40.592 35.276 1.00 55.68 85 HIS C N 1
ATOM 4032 C CA . HIS C 1 98 ? 5.140 -41.979 35.114 1.00 56.03 85 HIS C CA 1
ATOM 4033 C C . HIS C 1 98 ? 6.166 -42.312 36.209 1.00 61.61 85 HIS C C 1
ATOM 4034 O O . HIS C 1 98 ? 6.350 -43.481 36.553 1.00 61.60 85 HIS C O 1
ATOM 4041 N N . CYS C 1 99 ? 6.833 -41.265 36.744 1.00 59.03 86 CYS C N 1
ATOM 4042 C CA . CYS C 1 99 ? 7.799 -41.337 37.841 1.00 59.03 86 CYS C CA 1
ATOM 4043 C C . CYS C 1 99 ? 7.081 -40.887 39.134 1.00 61.68 86 CYS C C 1
ATOM 4044 O O . CYS C 1 99 ? 7.653 -40.151 39.946 1.00 60.98 86 CYS C O 1
ATOM 4047 N N . LYS C 1 100 ? 5.807 -41.331 39.296 1.00 57.88 87 LYS C N 1
ATOM 4048 C CA . LYS C 1 100 ? 4.907 -41.029 40.414 1.00 57.52 87 LYS C CA 1
ATOM 4049 C C . LYS C 1 100 ? 5.585 -41.218 41.766 1.00 60.75 87 LYS C C 1
ATOM 4050 O O . LYS C 1 100 ? 6.172 -42.275 42.025 1.00 60.41 87 LYS C O 1
ATOM 4052 N N . GLY C 1 101 ? 5.535 -40.167 42.587 1.00 56.73 88 GLY C N 1
ATOM 4053 C CA . GLY C 1 101 ? 6.141 -40.139 43.916 1.00 55.90 88 GLY C CA 1
ATOM 4054 C C . GLY C 1 101 ? 7.513 -39.494 43.963 1.00 58.10 88 GLY C C 1
ATOM 4055 O O . GLY C 1 101 ? 7.848 -38.844 44.958 1.00 57.94 88 GLY C O 1
ATOM 4056 N N . LYS C 1 102 ? 8.325 -39.672 42.886 1.00 53.11 89 LYS C N 1
ATOM 4057 C CA . LYS C 1 102 ? 9.687 -39.128 42.798 1.00 52.07 89 LYS C CA 1
ATOM 4058 C C . LYS C 1 102 ? 9.698 -37.640 42.441 1.00 55.26 89 LYS C C 1
ATOM 4059 O O . LYS C 1 102 ? 9.033 -37.222 41.489 1.00 55.05 89 LYS C O 1
ATOM 4065 N N . LYS C 1 103 ? 10.486 -36.856 43.206 1.00 50.80 90 LYS C N 1
ATOM 4066 C CA . LYS C 1 103 ? 10.692 -35.425 43.018 1.00 50.26 90 LYS C CA 1
ATOM 4067 C C . LYS C 1 103 ? 12.170 -35.203 42.689 1.00 53.83 90 LYS C C 1
ATOM 4068 O O . LYS C 1 103 ? 13.044 -35.639 43.447 1.00 53.36 90 LYS C O 1
ATOM 4070 N N . PHE C 1 104 ? 12.444 -34.552 41.539 1.00 50.33 91 PHE C N 1
ATOM 4071 C CA . PHE C 1 104 ? 13.792 -34.302 41.017 1.00 50.18 91 PHE C CA 1
ATOM 4072 C C . PHE C 1 104 ? 14.347 -32.933 41.421 1.00 55.11 91 PHE C C 1
ATOM 4073 O O . PHE C 1 104 ? 13.687 -31.917 41.206 1.00 54.48 91 PHE C O 1
ATOM 4081 N N . THR C 1 105 ? 15.579 -32.914 41.983 1.00 52.61 92 THR C N 1
ATOM 4082 C CA . THR C 1 105 ? 16.283 -31.696 42.407 1.00 52.82 92 THR C CA 1
ATOM 4083 C C . THR C 1 105 ? 17.200 -31.196 41.290 1.00 57.87 92 THR C C 1
ATOM 4084 O O . THR C 1 105 ? 17.207 -29.999 40.997 1.00 57.10 92 THR C O 1
ATOM 4086 N N . ASP C 1 106 ? 17.976 -32.119 40.668 1.00 55.46 93 ASP C N 1
ATOM 4087 C CA . ASP C 1 106 ? 18.883 -31.808 39.561 1.00 55.54 93 ASP C CA 1
ATOM 4088 C C . ASP C 1 106 ? 18.098 -31.817 38.241 1.00 59.43 93 ASP C C 1
ATOM 4089 O O . ASP C 1 106 ? 17.312 -32.739 37.995 1.00 58.71 93 ASP C O 1
ATOM 4094 N N . PHE C 1 107 ? 18.295 -30.771 37.414 1.00 56.34 94 PHE C N 1
ATOM 4095 C CA . PHE C 1 107 ? 17.618 -30.609 36.120 1.00 56.05 94 PHE C CA 1
ATOM 4096 C C . PHE C 1 107 ? 18.274 -31.448 35.008 1.00 59.62 94 PHE C C 1
ATOM 4097 O O . PHE C 1 107 ? 17.618 -31.750 34.006 1.00 58.86 94 PHE C O 1
ATOM 4105 N N . ASP C 1 108 ? 19.550 -31.855 35.205 1.00 56.04 95 ASP C N 1
ATOM 4106 C CA . ASP C 1 108 ? 20.278 -32.725 34.273 1.00 55.50 95 ASP C CA 1
ATOM 4107 C C . ASP C 1 108 ? 19.730 -34.158 34.404 1.00 58.61 95 ASP C C 1
ATOM 4108 O O . ASP C 1 108 ? 19.747 -34.911 33.428 1.00 57.81 95 ASP C O 1
ATOM 4113 N N . GLU C 1 109 ? 19.197 -34.502 35.606 1.00 55.41 96 GLU C N 1
ATOM 4114 C CA . GLU C 1 109 ? 18.548 -35.787 35.913 1.00 55.32 96 GLU C CA 1
ATOM 4115 C C . GLU C 1 109 ? 17.160 -35.830 35.274 1.00 59.07 96 GLU C C 1
ATOM 4116 O O . GLU C 1 109 ? 16.677 -36.915 34.941 1.00 58.60 96 GLU C O 1
ATOM 4122 N N . VAL C 1 110 ? 16.513 -34.638 35.121 1.00 55.94 97 VAL C N 1
ATOM 4123 C CA . VAL C 1 110 ? 15.196 -34.453 34.481 1.00 55.80 97 VAL C CA 1
ATOM 4124 C C . VAL C 1 110 ? 15.403 -34.687 32.978 1.00 59.69 97 VAL C C 1
ATOM 4125 O O . VAL C 1 110 ? 14.641 -35.438 32.366 1.00 59.33 97 VAL C O 1
ATOM 4129 N N . ARG C 1 111 ? 16.465 -34.055 32.407 1.00 56.47 98 ARG C N 1
ATOM 4130 C CA . ARG C 1 111 ? 16.885 -34.153 31.005 1.00 56.62 98 ARG C CA 1
ATOM 4131 C C . ARG C 1 111 ? 17.104 -35.620 30.603 1.00 61.02 98 ARG C C 1
ATOM 4132 O O . ARG C 1 111 ? 16.626 -36.032 29.547 1.00 60.80 98 ARG C O 1
ATOM 4140 N N . LEU C 1 112 ? 17.796 -36.406 31.472 1.00 57.86 99 LEU C N 1
ATOM 4141 C CA . LEU C 1 112 ? 18.075 -37.833 31.259 1.00 57.66 99 LEU C CA 1
ATOM 4142 C C . LEU C 1 112 ? 16.800 -38.678 31.273 1.00 61.53 99 LEU C C 1
ATOM 4143 O O . LEU C 1 112 ? 16.703 -39.622 30.488 1.00 61.38 99 LEU C O 1
ATOM 4148 N N . GLU C 1 113 ? 15.819 -38.331 32.149 1.00 57.72 100 GLU C N 1
ATOM 4149 C CA . GLU C 1 113 ? 14.527 -39.025 32.242 1.00 57.29 100 GLU C CA 1
ATOM 4150 C C . GLU C 1 113 ? 13.693 -38.792 30.965 1.00 61.67 100 GLU C C 1
ATOM 4151 O O . GLU C 1 113 ? 13.010 -39.715 30.514 1.00 61.07 100 GLU C O 1
ATOM 4157 N N . ILE C 1 114 ? 13.779 -37.568 30.372 1.00 58.87 101 ILE C N 1
ATOM 4158 C CA . ILE C 1 114 ? 13.091 -37.211 29.112 1.00 58.77 101 ILE C CA 1
ATOM 4159 C C . ILE C 1 114 ? 13.680 -38.083 27.980 1.00 62.22 101 ILE C C 1
ATOM 4160 O O . ILE C 1 114 ? 12.933 -38.584 27.142 1.00 61.75 101 ILE C O 1
ATOM 4165 N N . GLU C 1 115 ? 15.012 -38.295 28.009 1.00 58.67 102 GLU C N 1
ATOM 4166 C CA . GLU C 1 115 ? 15.762 -39.140 27.078 1.00 58.50 102 GLU C CA 1
ATOM 4167 C C . GLU C 1 115 ? 15.385 -40.630 27.303 1.00 61.80 102 GLU C C 1
ATOM 4168 O O . GLU C 1 115 ? 15.253 -41.378 26.333 1.00 61.11 102 GLU C O 1
ATOM 4174 N N . ALA C 1 116 ? 15.200 -41.038 28.580 1.00 58.52 103 ALA C N 1
ATOM 4175 C CA . ALA C 1 116 ? 14.851 -42.412 28.982 1.00 58.37 103 ALA C CA 1
ATOM 4176 C C . ALA C 1 116 ? 13.414 -42.813 28.612 1.00 61.73 103 ALA C C 1
ATOM 4177 O O . ALA C 1 116 ? 13.199 -43.943 28.160 1.00 61.16 103 ALA C O 1
ATOM 4179 N N . GLU C 1 117 ? 12.434 -41.908 28.823 1.00 58.06 104 GLU C N 1
ATOM 4180 C CA . GLU C 1 117 ? 11.026 -42.187 28.529 1.00 57.72 104 GLU C CA 1
ATOM 4181 C C . GLU C 1 117 ? 10.728 -42.131 27.022 1.00 61.81 104 GLU C C 1
ATOM 4182 O O . GLU C 1 117 ? 9.804 -42.809 26.566 1.00 61.36 104 GLU C O 1
ATOM 4188 N N . THR C 1 118 ? 11.525 -41.349 26.252 1.00 58.45 105 THR C N 1
ATOM 4189 C CA . THR C 1 118 ? 11.385 -41.196 24.797 1.00 58.22 105 THR C CA 1
ATOM 4190 C C . THR C 1 118 ? 11.722 -42.489 24.041 1.00 61.76 105 THR C C 1
ATOM 4191 O O . THR C 1 118 ? 11.261 -42.665 22.911 1.00 61.48 105 THR C O 1
ATOM 4193 N N . ASP C 1 119 ? 12.526 -43.383 24.665 1.00 57.66 106 ASP C N 1
ATOM 4194 C CA . ASP C 1 119 ? 12.947 -44.656 24.079 1.00 81.52 106 ASP C CA 1
ATOM 4195 C C . ASP C 1 119 ? 12.605 -45.822 25.015 1.00 91.17 106 ASP C C 1
ATOM 4196 O O . ASP C 1 119 ? 11.433 -46.109 25.257 1.00 44.22 106 ASP C O 1
ATOM 4201 N N . ILE C 1 128 ? 8.058 -41.701 16.296 1.00 52.63 115 ILE C N 1
ATOM 4202 C CA . ILE C 1 128 ? 7.021 -40.777 16.743 1.00 52.58 115 ILE C CA 1
ATOM 4203 C C . ILE C 1 128 ? 5.856 -41.507 17.407 1.00 55.86 115 ILE C C 1
ATOM 4204 O O . ILE C 1 128 ? 5.459 -42.581 16.943 1.00 55.63 115 ILE C O 1
ATOM 4206 N N . SER C 1 129 ? 5.303 -40.907 18.494 1.00 51.55 116 SER C N 1
ATOM 4207 C CA . SER C 1 129 ? 4.166 -41.435 19.264 1.00 51.03 116 SER C CA 1
ATOM 4208 C C . SER C 1 129 ? 3.317 -40.309 19.846 1.00 55.30 116 SER C C 1
ATOM 4209 O O . SER C 1 129 ? 3.859 -39.315 20.330 1.00 54.99 116 SER C O 1
ATOM 4212 N N . SER C 1 130 ? 1.982 -40.495 19.839 1.00 52.39 117 SER C N 1
ATOM 4213 C CA . SER C 1 130 ? 1.001 -39.548 20.380 1.00 52.38 117 SER C CA 1
ATOM 4214 C C . SER C 1 130 ? 0.763 -39.759 21.901 1.00 56.91 117 SER C C 1
ATOM 4215 O O . SER C 1 130 ? -0.293 -39.375 22.425 1.00 56.64 117 SER C O 1
ATOM 4218 N N . ILE C 1 131 ? 1.756 -40.358 22.601 1.00 53.52 118 ILE C N 1
ATOM 4219 C CA . ILE C 1 131 ? 1.717 -40.603 24.040 1.00 53.36 118 ILE C CA 1
ATOM 4220 C C . ILE C 1 131 ? 2.532 -39.493 24.703 1.00 57.26 118 ILE C C 1
ATOM 4221 O O . ILE C 1 131 ? 3.761 -39.505 24.594 1.00 57.29 118 ILE C O 1
ATOM 4223 N N . PRO C 1 132 ? 1.876 -38.484 25.338 1.00 53.62 119 PRO C N 1
ATOM 4224 C CA . PRO C 1 132 ? 2.639 -37.361 25.912 1.00 53.25 119 PRO C CA 1
ATOM 4225 C C . PRO C 1 132 ? 3.376 -37.689 27.203 1.00 56.17 119 PRO C C 1
ATOM 4226 O O . PRO C 1 132 ? 2.891 -38.484 28.012 1.00 55.66 119 PRO C O 1
ATOM 4230 N N . ILE C 1 133 ? 4.559 -37.050 27.389 1.00 51.85 120 ILE C N 1
ATOM 4231 C CA . ILE C 1 133 ? 5.416 -37.180 28.578 1.00 51.03 120 ILE C CA 1
ATOM 4232 C C . ILE C 1 133 ? 4.932 -36.119 29.582 1.00 53.55 120 ILE C C 1
ATOM 4233 O O . ILE C 1 133 ? 5.252 -34.935 29.435 1.00 53.57 120 ILE C O 1
ATOM 4238 N N . ASN C 1 134 ? 4.127 -36.543 30.571 1.00 48.35 121 ASN C N 1
ATOM 4239 C CA . ASN C 1 134 ? 3.559 -35.649 31.582 1.00 47.42 121 ASN C CA 1
ATOM 4240 C C . ASN C 1 134 ? 4.598 -35.236 32.645 1.00 49.73 121 ASN C C 1
ATOM 4241 O O . ASN C 1 134 ? 4.896 -36.010 33.559 1.00 49.30 121 ASN C O 1
ATOM 4246 N N . LEU C 1 135 ? 5.150 -34.010 32.508 1.00 44.77 122 LEU C N 1
ATOM 4247 C CA . LEU C 1 135 ? 6.131 -33.444 33.438 1.00 44.06 122 LEU C CA 1
ATOM 4248 C C . LEU C 1 135 ? 5.572 -32.177 34.114 1.00 46.97 122 LEU C C 1
ATOM 4249 O O . LEU C 1 135 ? 4.927 -31.356 33.458 1.00 47.07 122 LEU C O 1
ATOM 4254 N N . ARG C 1 136 ? 5.828 -32.035 35.426 1.00 41.76 123 ARG C N 1
ATOM 4255 C CA . ARG C 1 136 ? 5.383 -30.909 36.241 1.00 40.87 123 ARG C CA 1
ATOM 4256 C C . ARG C 1 136 ? 6.596 -30.223 36.855 1.00 43.01 123 ARG C C 1
ATOM 4257 O O . ARG C 1 136 ? 7.411 -30.897 37.480 1.00 42.20 123 ARG C O 1
ATOM 4265 N N . VAL C 1 137 ? 6.727 -28.889 36.673 1.00 38.93 124 VAL C N 1
ATOM 4266 C CA . VAL C 1 137 ? 7.852 -28.135 37.222 1.00 38.69 124 VAL C CA 1
ATOM 4267 C C . VAL C 1 137 ? 7.346 -27.106 38.238 1.00 42.55 124 VAL C C 1
ATOM 4268 O O . VAL C 1 137 ? 6.515 -26.248 37.917 1.00 42.68 124 VAL C O 1
ATOM 4272 N N . TYR C 1 138 ? 7.852 -27.221 39.477 1.00 38.25 125 TYR C N 1
ATOM 4273 C CA . TYR C 1 138 ? 7.545 -26.343 40.605 1.00 36.97 125 TYR C CA 1
ATOM 4274 C C . TYR C 1 138 ? 8.754 -25.423 40.747 1.00 39.66 125 TYR C C 1
ATOM 4275 O O . TYR C 1 138 ? 9.863 -25.916 40.937 1.00 38.63 125 TYR C O 1
ATOM 4284 N N . SER C 1 139 ? 8.562 -24.098 40.561 1.00 36.78 126 SER C N 1
ATOM 4285 C CA . SER C 1 139 ? 9.668 -23.126 40.586 1.00 37.07 126 SER C CA 1
ATOM 4286 C C . SER C 1 139 ? 9.226 -21.711 41.056 1.00 41.44 126 SER C C 1
ATOM 4287 O O . SER C 1 139 ? 8.132 -21.276 40.694 1.00 40.62 126 SER C O 1
ATOM 4290 N N . PRO C 1 140 ? 10.083 -20.944 41.793 1.00 38.52 127 PRO C N 1
ATOM 4291 C CA . PRO C 1 140 ? 9.673 -19.582 42.208 1.00 38.98 127 PRO C CA 1
ATOM 4292 C C . PRO C 1 140 ? 9.727 -18.546 41.076 1.00 44.13 127 PRO C C 1
ATOM 4293 O O . PRO C 1 140 ? 9.287 -17.401 41.267 1.00 43.86 127 PRO C O 1
ATOM 4297 N N . HIS C 1 141 ? 10.260 -18.957 39.897 1.00 40.42 128 HIS C N 1
ATOM 4298 C CA . HIS C 1 141 ? 10.476 -18.112 38.725 1.00 40.08 128 HIS C CA 1
ATOM 4299 C C . HIS C 1 141 ? 9.452 -18.334 37.590 1.00 41.88 128 HIS C C 1
ATOM 4300 O O . HIS C 1 141 ? 9.405 -17.528 36.656 1.00 40.83 128 HIS C O 1
ATOM 4307 N N . VAL C 1 142 ? 8.632 -19.401 37.674 1.00 36.83 129 VAL C N 1
ATOM 4308 C CA . VAL C 1 142 ? 7.621 -19.712 36.649 1.00 35.78 129 VAL C CA 1
ATOM 4309 C C . VAL C 1 142 ? 6.254 -19.102 37.001 1.00 39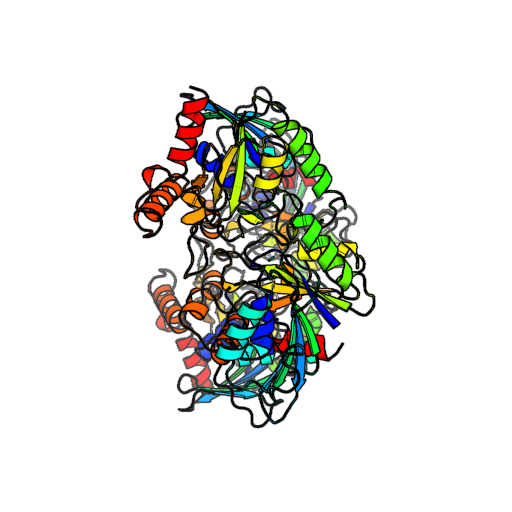.74 129 VAL C C 1
ATOM 4310 O O . VAL C 1 142 ? 6.069 -18.581 38.109 1.00 39.94 129 VAL C O 1
ATOM 4314 N N . LEU C 1 143 ? 5.295 -19.199 36.051 1.00 35.44 130 LEU C N 1
ATOM 4315 C CA . LEU C 1 143 ? 3.907 -18.759 36.186 1.00 35.14 130 LEU C CA 1
ATOM 4316 C C . LEU C 1 143 ? 3.018 -19.988 36.016 1.00 39.89 130 LEU C C 1
ATOM 4317 O O . LEU C 1 143 ? 3.413 -20.911 35.299 1.00 39.75 130 LEU C O 1
ATOM 4322 N N . ASN C 1 144 ? 1.825 -20.013 36.672 1.00 37.11 131 ASN C N 1
ATOM 4323 C CA . ASN C 1 144 ? 0.880 -21.150 36.606 1.00 36.97 131 ASN C CA 1
ATOM 4324 C C . ASN C 1 144 ? 0.285 -21.293 35.203 1.00 42.05 131 ASN C C 1
ATOM 4325 O O . ASN C 1 144 ? -0.746 -20.693 34.882 1.00 42.85 131 ASN C O 1
ATOM 4330 N N . LEU C 1 145 ? 0.992 -22.057 34.350 1.00 38.65 132 LEU C N 1
ATOM 4331 C CA . LEU C 1 145 ? 0.643 -22.290 32.939 1.00 38.55 132 LEU C CA 1
ATOM 4332 C C . LEU C 1 145 ? 0.986 -23.718 32.513 1.00 40.95 132 LEU C C 1
ATOM 4333 O O . LEU C 1 145 ? 1.918 -24.322 33.056 1.00 38.84 132 LEU C O 1
ATOM 4338 N N . THR C 1 146 ? 0.272 -24.218 31.487 1.00 38.02 133 THR C N 1
ATOM 4339 C CA . THR C 1 146 ? 0.500 -25.534 30.903 1.00 38.11 133 THR C CA 1
ATOM 4340 C C . THR C 1 146 ? 0.913 -25.370 29.434 1.00 42.07 133 THR C C 1
ATOM 4341 O O . THR C 1 146 ? 0.128 -24.886 28.615 1.00 40.66 133 THR C O 1
ATOM 4345 N N . LEU C 1 147 ? 2.158 -25.766 29.115 1.00 39.83 134 LEU C N 1
ATOM 4346 C CA . LEU C 1 147 ? 2.701 -25.699 27.758 1.00 39.71 134 LEU C CA 1
ATOM 4347 C C . LEU C 1 147 ? 2.794 -27.092 27.171 1.00 43.77 134 LEU C C 1
ATOM 4348 O O . LEU C 1 147 ? 3.173 -28.036 27.877 1.00 43.68 134 LEU C O 1
ATOM 4353 N N . ILE C 1 148 ? 2.459 -27.225 25.870 1.00 39.23 135 ILE C N 1
ATOM 4354 C CA . ILE C 1 148 ? 2.539 -28.501 25.158 1.00 38.03 135 ILE C CA 1
ATOM 4355 C C . ILE C 1 148 ? 3.581 -28.377 24.051 1.00 39.72 135 ILE C C 1
ATOM 4356 O O . ILE C 1 148 ? 3.338 -27.705 23.039 1.00 39.34 135 ILE C O 1
ATOM 4361 N N . ASP C 1 149 ? 4.756 -29.001 24.268 1.00 34.52 136 ASP C N 1
ATOM 4362 C CA . ASP C 1 149 ? 5.841 -29.024 23.302 1.00 34.14 136 ASP C CA 1
ATOM 4363 C C . ASP C 1 149 ? 5.501 -30.109 22.306 1.00 38.53 136 ASP C C 1
ATOM 4364 O O . ASP C 1 149 ? 5.487 -31.294 22.664 1.00 39.23 136 ASP C O 1
ATOM 4369 N N . LEU C 1 150 ? 5.150 -29.708 21.079 1.00 33.50 137 LEU C N 1
ATOM 4370 C CA . LEU C 1 150 ? 4.790 -30.647 20.023 1.00 32.92 137 LEU C CA 1
ATOM 4371 C C . LEU C 1 150 ? 5.940 -30.817 19.029 1.00 35.81 137 LEU C C 1
ATOM 4372 O O . LEU C 1 150 ? 6.614 -29.824 18.728 1.00 35.95 137 LEU C O 1
ATOM 4377 N N . PRO C 1 151 ? 6.176 -32.049 18.482 1.00 31.72 138 PRO C N 1
ATOM 4378 C CA . PRO C 1 151 ? 7.256 -32.225 17.482 1.00 31.32 138 PRO C CA 1
ATOM 4379 C C . PRO C 1 151 ? 7.117 -31.275 16.294 1.00 33.94 138 PRO C C 1
ATOM 4380 O O . PRO C 1 151 ? 5.992 -30.917 15.915 1.00 33.09 138 PRO C O 1
ATOM 4384 N N . GLY C 1 152 ? 8.257 -30.846 15.759 1.00 29.53 139 GLY C N 1
ATOM 4385 C CA . GLY C 1 152 ? 8.327 -29.913 14.644 1.00 29.44 139 GLY C CA 1
ATOM 4386 C C . GLY C 1 152 ? 7.860 -30.452 13.309 1.00 33.80 139 GLY C C 1
ATOM 4387 O O . GLY C 1 152 ? 8.134 -31.602 12.961 1.00 33.06 139 GLY C O 1
ATOM 4388 N N . ILE C 1 153 ? 7.163 -29.604 12.544 1.00 32.69 140 ILE C N 1
ATOM 4389 C CA . ILE C 1 153 ? 6.647 -29.937 11.212 1.00 33.81 140 ILE C CA 1
ATOM 4390 C C . ILE C 1 153 ? 7.812 -30.116 10.217 1.00 38.72 140 ILE C C 1
ATOM 4391 O O . ILE C 1 153 ? 8.632 -29.208 10.067 1.00 38.04 140 ILE C O 1
ATOM 4396 N N . THR C 1 154 ? 7.883 -31.303 9.564 1.00 36.87 141 THR C N 1
ATOM 4397 C CA . THR C 1 154 ? 8.902 -31.643 8.546 1.00 37.10 141 THR C CA 1
ATOM 4398 C C . THR C 1 154 ? 8.215 -31.896 7.188 1.00 41.99 141 THR C C 1
ATOM 4399 O O . THR C 1 154 ? 6.997 -31.740 7.090 1.00 42.42 141 THR C O 1
ATOM 4403 N N . LYS C 1 155 ? 8.991 -32.235 6.138 1.00 38.43 142 LYS C N 1
ATOM 4404 C CA . LYS C 1 155 ? 8.459 -32.454 4.781 1.00 38.24 142 LYS C CA 1
ATOM 4405 C C . LYS C 1 155 ? 8.942 -33.764 4.172 1.00 42.67 142 LYS C C 1
ATOM 4406 O O . LYS C 1 155 ? 8.202 -34.396 3.416 1.00 42.41 142 LYS C O 1
ATOM 4412 N N . VAL C 1 156 ? 10.189 -34.160 4.484 1.00 40.10 143 VAL C N 1
ATOM 4413 C CA . VAL C 1 156 ? 10.818 -35.383 3.968 1.00 40.27 143 VAL C CA 1
ATOM 4414 C C . VAL C 1 156 ? 11.254 -36.325 5.126 1.00 45.10 143 VAL C C 1
ATOM 4415 O O . VAL C 1 156 ? 11.712 -35.825 6.166 1.00 44.88 143 VAL C O 1
ATOM 4419 N N . PRO C 1 157 ? 11.142 -37.683 4.962 1.00 41.58 144 PRO C N 1
ATOM 4420 C CA . PRO C 1 157 ? 11.597 -38.589 6.040 1.00 41.33 144 PRO C CA 1
ATOM 4421 C C . PRO C 1 157 ? 13.125 -38.649 6.154 1.00 45.67 144 PRO C C 1
ATOM 4422 O O . PRO C 1 157 ? 13.824 -38.592 5.139 1.00 45.88 144 PRO C O 1
ATOM 4426 N N . VAL C 1 158 ? 13.633 -38.751 7.395 1.00 42.25 145 VAL C N 1
ATOM 4427 C CA . VAL C 1 158 ? 15.061 -38.835 7.721 1.00 42.37 145 VAL C CA 1
ATOM 4428 C C . VAL C 1 158 ? 15.332 -40.173 8.436 1.00 47.42 145 VAL C C 1
ATOM 4429 O O . VAL C 1 158 ? 14.734 -40.451 9.483 1.00 47.71 145 VAL C O 1
ATOM 4433 N N . GLY C 1 159 ? 16.229 -40.973 7.864 1.00 43.65 146 GLY C N 1
ATOM 4434 C CA . GLY C 1 159 ? 16.621 -42.264 8.419 1.00 43.41 146 GLY C CA 1
ATOM 4435 C C . GLY C 1 159 ? 15.549 -43.330 8.357 1.00 47.08 146 GLY C C 1
ATOM 4436 O O . GLY C 1 159 ? 15.159 -43.761 7.267 1.00 46.66 146 GLY C O 1
ATOM 4437 N N . ASP C 1 160 ? 15.067 -43.758 9.542 1.00 43.55 147 ASP C N 1
ATOM 4438 C CA . ASP C 1 160 ? 14.069 -44.823 9.715 1.00 43.14 147 ASP C CA 1
ATOM 4439 C C . ASP C 1 160 ? 12.613 -44.307 9.812 1.00 45.78 147 ASP C C 1
ATOM 4440 O O . ASP C 1 160 ? 11.708 -45.095 10.129 1.00 45.23 147 ASP C O 1
ATOM 4445 N N . GLN C 1 161 ? 12.387 -42.999 9.519 1.00 41.25 148 GLN C N 1
ATOM 4446 C CA . GLN C 1 161 ? 11.061 -42.358 9.548 1.00 40.10 148 GLN C CA 1
ATOM 4447 C C . GLN C 1 161 ? 10.172 -42.874 8.417 1.00 44.29 148 GLN C C 1
ATOM 4448 O O . GLN C 1 161 ? 10.691 -43.127 7.328 1.00 43.65 148 GLN C O 1
ATOM 4454 N N . PRO C 1 162 ? 8.831 -43.018 8.626 1.00 41.76 149 PRO C N 1
ATOM 4455 C CA . PRO C 1 162 ? 7.968 -43.477 7.520 1.00 41.85 149 PRO C CA 1
ATOM 4456 C C . PRO C 1 162 ? 7.791 -42.370 6.462 1.00 46.58 149 PRO C C 1
ATOM 4457 O O . PRO C 1 162 ? 7.985 -41.194 6.802 1.00 46.35 149 PRO C O 1
ATOM 4461 N N . PRO C 1 163 ? 7.420 -42.688 5.188 1.00 43.19 150 PRO C N 1
ATOM 4462 C CA . PRO C 1 163 ? 7.285 -41.615 4.176 1.00 42.81 150 PRO C CA 1
ATOM 4463 C C . PRO C 1 163 ? 6.223 -40.552 4.479 1.00 45.93 150 PRO C C 1
ATOM 4464 O O . PRO C 1 163 ? 6.308 -39.462 3.913 1.00 46.01 150 PRO C O 1
ATOM 4468 N N . ASP C 1 164 ? 5.237 -40.860 5.367 1.00 41.09 151 ASP C N 1
ATOM 4469 C CA . ASP C 1 164 ? 4.130 -39.959 5.720 1.00 40.03 151 ASP C CA 1
ATOM 4470 C C . ASP C 1 164 ? 4.341 -39.215 7.065 1.00 42.46 151 ASP C C 1
ATOM 4471 O O . ASP C 1 164 ? 3.383 -38.666 7.614 1.00 42.36 151 ASP C O 1
ATOM 4476 N N . ILE C 1 165 ? 5.600 -39.162 7.557 1.00 38.15 152 ILE C N 1
ATOM 4477 C CA . ILE C 1 165 ? 6.025 -38.537 8.822 1.00 37.41 152 ILE C CA 1
ATOM 4478 C C . ILE C 1 165 ? 5.423 -37.111 9.032 1.00 39.98 152 ILE C C 1
ATOM 4479 O O . ILE C 1 165 ? 5.017 -36.802 10.150 1.00 38.95 152 ILE C O 1
ATOM 4484 N N . GLU C 1 166 ? 5.313 -36.292 7.958 1.00 36.15 153 GLU C N 1
ATOM 4485 C CA . GLU C 1 166 ? 4.744 -34.932 7.996 1.00 34.95 153 GLU C CA 1
ATOM 4486 C C . GLU C 1 166 ? 3.269 -34.916 8.466 1.00 38.68 153 GLU C C 1
ATOM 4487 O O . GLU C 1 166 ? 2.888 -34.109 9.326 1.00 37.85 153 GLU C O 1
ATOM 4493 N N . TYR C 1 167 ? 2.452 -35.800 7.874 1.00 35.69 154 TYR C N 1
ATOM 4494 C CA . TYR C 1 167 ? 1.021 -35.930 8.130 1.00 35.34 154 TYR C CA 1
ATOM 4495 C C . TYR C 1 167 ? 0.765 -36.587 9.475 1.00 38.92 154 TYR C C 1
ATOM 4496 O O . TYR C 1 167 ? -0.283 -36.343 10.084 1.00 39.85 154 TYR C O 1
ATOM 4505 N N . GLN C 1 168 ? 1.732 -37.392 9.955 1.00 34.29 155 GLN C N 1
ATOM 4506 C CA . GLN C 1 168 ? 1.684 -38.035 11.271 1.00 33.91 155 GLN C CA 1
ATOM 4507 C C . GLN C 1 168 ? 1.946 -36.971 12.334 1.00 37.11 155 GLN C C 1
ATOM 4508 O O . GLN C 1 168 ? 1.330 -37.006 13.401 1.00 36.66 155 GLN C O 1
ATOM 4514 N N . ILE C 1 169 ? 2.847 -36.008 12.029 1.00 32.87 156 ILE C N 1
ATOM 4515 C CA . ILE C 1 169 ? 3.142 -34.879 12.917 1.00 32.42 156 ILE C CA 1
ATOM 4516 C C . ILE C 1 169 ? 1.914 -33.933 12.917 1.00 35.80 156 ILE C C 1
ATOM 4517 O O . ILE C 1 169 ? 1.455 -33.547 13.997 1.00 35.13 156 ILE C O 1
ATOM 4522 N N . ARG C 1 170 ? 1.352 -33.627 11.710 1.00 32.72 157 ARG C N 1
ATOM 4523 C CA . ARG C 1 170 ? 0.184 -32.747 11.550 1.00 33.26 157 ARG C CA 1
ATOM 4524 C C . ARG C 1 170 ? -1.015 -33.192 12.401 1.00 37.54 157 ARG C C 1
ATOM 4525 O O . ARG C 1 170 ? -1.541 -32.369 13.150 1.00 37.01 157 ARG C O 1
ATOM 4533 N N . GLU C 1 171 ? -1.418 -34.485 12.312 1.00 34.72 158 GLU C N 1
ATOM 4534 C CA . GLU C 1 171 ? -2.548 -35.033 13.080 1.00 34.72 158 GLU C CA 1
ATOM 4535 C C . GLU C 1 171 ? -2.310 -34.979 14.592 1.00 39.17 158 GLU C C 1
ATOM 4536 O O . GLU C 1 171 ? -3.251 -34.715 15.341 1.00 38.47 158 GLU C O 1
ATOM 4542 N N . MET C 1 172 ? -1.061 -35.240 15.037 1.00 36.97 159 MET C N 1
ATOM 4543 C CA . MET C 1 172 ? -0.676 -35.210 16.454 1.00 36.87 159 MET C CA 1
ATOM 4544 C C . MET C 1 172 ? -0.837 -33.790 16.989 1.00 40.56 159 MET C C 1
ATOM 4545 O O . MET C 1 172 ? -1.295 -33.619 18.113 1.00 40.80 159 MET C O 1
ATOM 4550 N N . ILE C 1 173 ? -0.490 -32.772 16.165 1.00 36.66 160 ILE C N 1
ATOM 4551 C CA . ILE C 1 173 ? -0.639 -31.348 16.503 1.00 35.78 160 ILE C CA 1
ATOM 4552 C C . ILE C 1 173 ? -2.132 -30.989 16.455 1.00 39.26 160 ILE C C 1
ATOM 4553 O O . ILE C 1 173 ? -2.624 -30.296 17.354 1.00 37.63 160 ILE C O 1
ATOM 4558 N N . MET C 1 174 ? -2.849 -31.491 15.417 1.00 37.39 161 MET C N 1
ATOM 4559 C CA . MET C 1 174 ? -4.288 -31.265 15.220 1.00 38.27 161 MET C CA 1
ATOM 4560 C C . MET C 1 174 ? -5.101 -31.724 16.426 1.00 41.94 161 MET C C 1
ATOM 4561 O O . MET C 1 174 ? -5.983 -30.985 16.848 1.00 41.66 161 MET C O 1
ATOM 4566 N N . GLN C 1 175 ? -4.752 -32.893 17.028 1.00 38.45 162 GLN C N 1
ATOM 4567 C CA . GLN C 1 175 ? -5.404 -33.465 18.231 1.00 37.96 162 GLN C CA 1
ATOM 4568 C C . GLN C 1 175 ? -5.428 -32.478 19.413 1.00 41.75 162 GLN C C 1
ATOM 4569 O O . GLN C 1 175 ? -6.362 -32.509 20.210 1.00 40.64 162 GLN C O 1
ATOM 4575 N N . PHE C 1 176 ? -4.393 -31.605 19.511 1.00 38.93 163 PHE C N 1
ATOM 4576 C CA . PHE C 1 176 ? -4.250 -30.581 20.551 1.00 38.39 163 PHE C CA 1
ATOM 4577 C C . PHE C 1 176 ? -4.817 -29.217 20.126 1.00 40.51 163 PHE C C 1
ATOM 4578 O O . PHE C 1 176 ? -5.554 -28.611 20.902 1.00 40.20 163 PHE C O 1
ATOM 4586 N N . ILE C 1 177 ? -4.491 -28.737 18.898 1.00 36.29 164 ILE C N 1
ATOM 4587 C CA . ILE C 1 177 ? -4.901 -27.397 18.425 1.00 35.27 164 ILE C CA 1
ATOM 4588 C C . ILE C 1 177 ? -6.382 -27.293 17.900 1.00 39.11 164 ILE C C 1
ATOM 4589 O O . ILE C 1 177 ? -6.863 -26.167 17.725 1.00 37.63 164 ILE C O 1
ATOM 4594 N N . THR C 1 178 ? -7.102 -28.429 17.691 1.00 37.07 165 THR C N 1
ATOM 4595 C CA . THR C 1 178 ? -8.527 -28.374 17.275 1.00 37.32 165 THR C CA 1
ATOM 4596 C C . THR C 1 178 ? -9.413 -27.988 18.466 1.00 42.11 165 THR C C 1
ATOM 4597 O O . THR C 1 178 ? -10.525 -27.487 18.267 1.00 41.66 165 THR C O 1
ATOM 4601 N N . ARG C 1 179 ? -8.906 -28.217 19.703 1.00 39.54 166 ARG C N 1
ATOM 4602 C CA . ARG C 1 179 ? -9.572 -27.880 20.966 1.00 39.72 166 ARG C CA 1
ATOM 4603 C C . ARG C 1 179 ? -9.717 -26.349 21.068 1.00 45.16 166 ARG C C 1
ATOM 4604 O O . ARG C 1 179 ? -8.746 -25.623 20.839 1.00 45.15 166 ARG C O 1
ATOM 4607 N N . GLU C 1 180 ? -10.948 -25.873 21.357 1.00 42.47 167 GLU C N 1
ATOM 4608 C CA . GLU C 1 180 ? -11.311 -24.455 21.477 1.00 42.29 167 GLU C CA 1
ATOM 4609 C C . GLU C 1 180 ? -10.650 -23.753 22.681 1.00 46.26 167 GLU C C 1
ATOM 4610 O O . GLU C 1 180 ? -10.452 -22.536 22.635 1.00 46.04 167 GLU C O 1
ATOM 4616 N N . ASN C 1 181 ? -10.317 -24.509 23.752 1.00 42.73 168 ASN C N 1
ATOM 4617 C CA . ASN C 1 181 ? -9.684 -23.958 24.962 1.00 42.20 168 ASN C CA 1
ATOM 4618 C C . ASN C 1 181 ? -8.151 -23.917 24.846 1.00 45.20 168 ASN C C 1
ATOM 4619 O O . ASN C 1 181 ? -7.472 -23.501 25.794 1.00 45.38 168 ASN C O 1
ATOM 4621 N N . CYS C 1 182 ? -7.613 -24.328 23.673 1.00 40.01 169 CYS C N 1
ATOM 4622 C CA . CYS C 1 182 ? -6.181 -24.400 23.395 1.00 39.18 169 CYS C CA 1
ATOM 4623 C C . CYS C 1 182 ? -5.613 -23.089 22.830 1.00 41.42 169 CYS C C 1
ATOM 4624 O O . CYS C 1 182 ? -6.141 -22.552 21.850 1.00 40.84 169 CYS C O 1
ATOM 4627 N N . LEU C 1 183 ? -4.504 -22.608 23.424 1.00 36.58 170 LEU C N 1
ATOM 4628 C CA . LEU C 1 183 ? -3.813 -21.403 22.952 1.00 36.13 170 LEU C CA 1
ATOM 4629 C C . LEU C 1 183 ? -2.711 -21.822 21.964 1.00 39.60 170 LEU C C 1
ATOM 4630 O O . LEU C 1 183 ? -1.857 -22.643 22.313 1.00 39.29 170 LEU C O 1
ATOM 4635 N N . ILE C 1 184 ? -2.769 -21.312 20.714 1.00 35.74 171 ILE C N 1
ATOM 4636 C CA . ILE C 1 184 ? -1.781 -21.690 19.687 1.00 35.00 171 ILE C CA 1
ATOM 4637 C C . ILE C 1 184 ? -0.608 -20.721 19.665 1.00 37.53 171 ILE C C 1
ATOM 4638 O O . ILE C 1 184 ? -0.748 -19.546 19.290 1.00 36.89 171 ILE C O 1
ATOM 4643 N N . LEU C 1 185 ? 0.559 -21.246 20.029 1.00 33.21 172 LEU C N 1
ATOM 4644 C CA . LEU C 1 185 ? 1.812 -20.518 20.015 1.00 32.58 172 LEU C CA 1
ATOM 4645 C C . LEU C 1 185 ? 2.508 -20.850 18.684 1.00 34.14 172 LEU C C 1
ATOM 4646 O O . LEU C 1 185 ? 3.147 -21.903 18.548 1.00 32.85 172 LEU C O 1
ATOM 4651 N N . ALA C 1 186 ? 2.290 -19.983 17.674 1.00 30.14 173 ALA C N 1
ATOM 4652 C CA . ALA C 1 186 ? 2.829 -20.139 16.319 1.00 29.65 173 ALA C CA 1
ATOM 4653 C C . ALA C 1 186 ? 4.300 -19.662 16.253 1.00 34.84 173 ALA C C 1
ATOM 4654 O O . ALA C 1 186 ? 4.573 -18.472 16.054 1.00 35.46 173 ALA C O 1
ATOM 4656 N N . VAL C 1 187 ? 5.242 -20.606 16.461 1.00 30.30 174 VAL C N 1
ATOM 4657 C CA . VAL C 1 187 ? 6.682 -20.323 16.491 1.00 29.60 174 VAL C CA 1
ATOM 4658 C C . VAL C 1 187 ? 7.280 -20.356 15.074 1.00 31.03 174 VAL C C 1
ATOM 4659 O O . VAL C 1 187 ? 7.340 -21.423 14.452 1.00 30.39 174 VAL C O 1
ATOM 4663 N N . THR C 1 188 ? 7.755 -19.175 14.600 1.00 25.88 175 THR C N 1
ATOM 4664 C CA . THR C 1 188 ? 8.388 -18.962 13.289 1.00 24.81 175 THR C CA 1
ATOM 4665 C C . THR C 1 188 ? 9.783 -18.292 13.422 1.00 28.32 175 THR C C 1
ATOM 4666 O O . THR C 1 188 ? 9.876 -17.203 14.005 1.00 28.20 175 THR C O 1
ATOM 4670 N N . PRO C 1 189 ? 10.864 -18.904 12.852 1.00 23.97 176 PRO C N 1
ATOM 4671 C CA . PRO C 1 189 ? 12.186 -18.251 12.899 1.00 23.19 176 PRO C CA 1
ATOM 4672 C C . PRO C 1 189 ? 12.209 -17.026 11.984 1.00 26.23 176 PRO C C 1
ATOM 4673 O O . PRO C 1 189 ? 11.613 -17.065 10.915 1.00 26.59 176 PRO C O 1
ATOM 4677 N N . ALA C 1 190 ? 12.875 -15.940 12.407 1.00 22.94 177 ALA C N 1
ATOM 4678 C CA . ALA C 1 190 ? 12.925 -14.685 11.652 1.00 23.26 177 ALA C CA 1
ATOM 4679 C C . ALA C 1 190 ? 13.794 -14.772 10.405 1.00 29.49 177 ALA C C 1
ATOM 4680 O O . ALA C 1 190 ? 13.508 -14.079 9.425 1.00 29.21 177 ALA C O 1
ATOM 4682 N N . ASN C 1 191 ? 14.840 -15.636 10.430 1.00 26.99 178 ASN C N 1
ATOM 4683 C CA . ASN C 1 191 ? 15.769 -15.855 9.303 1.00 26.74 178 ASN C CA 1
ATOM 4684 C C . ASN C 1 191 ? 15.107 -16.643 8.109 1.00 30.88 178 ASN C C 1
ATOM 4685 O O . ASN C 1 191 ? 15.802 -17.088 7.184 1.00 30.27 178 ASN C O 1
ATOM 4690 N N . THR C 1 192 ? 13.769 -16.804 8.156 1.00 27.30 179 THR C N 1
ATOM 4691 C CA . THR C 1 192 ? 12.941 -17.430 7.121 1.00 26.77 179 THR C CA 1
ATOM 4692 C C . THR C 1 192 ? 11.751 -16.493 6.836 1.00 29.84 179 THR C C 1
ATOM 4693 O O . THR C 1 192 ? 11.291 -15.776 7.728 1.00 28.96 179 THR C O 1
ATOM 4697 N N . ASP C 1 193 ? 11.273 -16.520 5.595 1.00 27.28 180 ASP C N 1
ATOM 4698 C CA . ASP C 1 193 ? 10.124 -15.790 5.069 1.00 28.27 180 ASP C CA 1
ATOM 4699 C C . ASP C 1 193 ? 8.856 -16.194 5.873 1.00 30.66 180 ASP C C 1
ATOM 4700 O O . ASP C 1 193 ? 8.599 -17.389 6.015 1.00 30.32 180 ASP C O 1
ATOM 4705 N N . LEU C 1 194 ? 8.105 -15.199 6.435 1.00 27.10 181 LEU C N 1
ATOM 4706 C CA . LEU C 1 194 ? 6.868 -15.417 7.237 1.00 26.73 181 LEU C CA 1
ATOM 4707 C C . LEU C 1 194 ? 5.769 -16.130 6.428 1.00 31.06 181 LEU C C 1
ATOM 4708 O O . LEU C 1 194 ? 5.030 -16.951 6.985 1.00 30.64 181 LEU C O 1
ATOM 4713 N N . ALA C 1 195 ? 5.684 -15.833 5.112 1.00 27.11 182 ALA C N 1
ATOM 4714 C CA . ALA C 1 195 ? 4.723 -16.443 4.205 1.00 26.97 182 ALA C CA 1
ATOM 4715 C C . ALA C 1 195 ? 4.925 -17.968 4.104 1.00 31.51 182 ALA C C 1
ATOM 4716 O O . ALA C 1 195 ? 3.987 -18.671 3.751 1.00 31.19 182 ALA C O 1
ATOM 4718 N N . ASN C 1 196 ? 6.145 -18.463 4.435 1.00 28.25 183 ASN C N 1
ATOM 4719 C CA . ASN C 1 196 ? 6.533 -19.884 4.406 1.00 28.31 183 ASN C CA 1
ATOM 4720 C C . ASN C 1 196 ? 6.334 -20.615 5.744 1.00 31.26 183 ASN C C 1
ATOM 4721 O O . ASN C 1 196 ? 6.726 -21.780 5.852 1.00 30.73 183 ASN C O 1
ATOM 4726 N N . SER C 1 197 ? 5.743 -19.940 6.757 1.00 26.95 184 SER C N 1
ATOM 4727 C CA . SER C 1 197 ? 5.545 -20.486 8.100 1.00 26.14 184 SER C CA 1
ATOM 4728 C C . SER C 1 197 ? 4.568 -21.664 8.161 1.00 29.92 184 SER C C 1
ATOM 4729 O O . SER C 1 197 ? 3.388 -21.512 7.828 1.00 28.39 184 SER C O 1
ATOM 4732 N N . ASP C 1 198 ? 5.070 -22.831 8.648 1.00 27.19 185 ASP C N 1
ATOM 4733 C CA . ASP C 1 198 ? 4.283 -24.058 8.866 1.00 27.33 185 ASP C CA 1
ATOM 4734 C C . ASP C 1 198 ? 3.393 -23.862 10.116 1.00 31.21 185 ASP C C 1
ATOM 4735 O O . ASP C 1 198 ? 2.326 -24.472 10.223 1.00 31.12 185 ASP C O 1
ATOM 4740 N N . ALA C 1 199 ? 3.866 -23.034 11.066 1.00 27.50 186 ALA C N 1
ATOM 4741 C CA . ALA C 1 199 ? 3.170 -22.723 12.308 1.00 27.69 186 ALA C CA 1
ATOM 4742 C C . ALA C 1 199 ? 1.906 -21.925 12.042 1.00 30.84 186 ALA C C 1
ATOM 4743 O O . ALA C 1 199 ? 0.851 -22.285 12.556 1.00 29.94 186 ALA C O 1
ATOM 4745 N N . LEU C 1 200 ? 2.007 -20.866 11.210 1.00 27.91 187 LEU C N 1
ATOM 4746 C CA . LEU C 1 200 ? 0.883 -19.997 10.873 1.00 28.32 187 LEU C CA 1
ATOM 4747 C C . LEU C 1 200 ? -0.125 -20.660 9.921 1.00 33.75 187 LEU C C 1
ATOM 4748 O O . LEU C 1 200 ? -1.295 -20.260 9.917 1.00 33.32 187 LEU C O 1
ATOM 4753 N N . LYS C 1 201 ? 0.307 -21.693 9.147 1.00 30.38 188 LYS C N 1
ATOM 4754 C CA . LYS C 1 201 ? -0.585 -22.442 8.249 1.00 30.16 188 LYS C CA 1
ATOM 4755 C C . LYS C 1 201 ? -1.496 -23.375 9.081 1.00 34.46 188 LYS C C 1
ATOM 4756 O O . LYS C 1 201 ? -2.696 -23.443 8.808 1.00 33.83 188 LYS C O 1
ATOM 4762 N N . LEU C 1 202 ? -0.921 -24.086 10.089 1.00 32.18 189 LEU C N 1
ATOM 4763 C CA . LEU C 1 202 ? -1.675 -24.993 10.972 1.00 32.80 189 LEU C CA 1
ATOM 4764 C C . LEU C 1 202 ? -2.624 -24.237 11.896 1.00 37.49 189 LEU C C 1
ATOM 4765 O O . LEU C 1 202 ? -3.716 -24.735 12.195 1.00 38.15 189 LEU C O 1
ATOM 4770 N N . ALA C 1 203 ? -2.193 -23.048 12.371 1.00 33.10 190 ALA C N 1
ATOM 4771 C CA . ALA C 1 203 ? -2.978 -22.200 13.260 1.00 32.25 190 ALA C CA 1
ATOM 4772 C C . ALA C 1 203 ? -4.189 -21.598 12.539 1.00 36.30 190 ALA C C 1
ATOM 4773 O O . ALA C 1 203 ? -5.283 -21.568 13.111 1.00 35.04 190 ALA C O 1
ATOM 4775 N N . LYS C 1 204 ? -3.994 -21.142 11.276 1.00 32.96 191 LYS C N 1
ATOM 4776 C CA . LYS C 1 204 ? -5.046 -20.558 10.446 1.00 32.84 191 LYS C CA 1
ATOM 4777 C C . LYS C 1 204 ? -6.029 -21.613 9.945 1.00 36.98 191 LYS C C 1
ATOM 4778 O O . LYS C 1 204 ? -7.147 -21.261 9.599 1.00 36.50 191 LYS C O 1
ATOM 4781 N N . GLU C 1 205 ? -5.625 -22.899 9.911 1.00 34.53 192 GLU C N 1
ATOM 4782 C CA . GLU C 1 205 ? -6.507 -23.986 9.476 1.00 34.54 192 GLU C CA 1
ATOM 4783 C C . GLU C 1 205 ? -7.585 -24.282 10.513 1.00 39.50 192 GLU C C 1
ATOM 4784 O O . GLU C 1 205 ? -8.715 -24.609 10.138 1.00 39.55 192 GLU C O 1
ATOM 4790 N N . VAL C 1 206 ? -7.238 -24.144 11.815 1.00 35.74 193 VAL C N 1
ATOM 4791 C CA . VAL C 1 206 ? -8.145 -24.377 12.955 1.00 35.38 193 VAL C CA 1
ATOM 4792 C C . VAL C 1 206 ? -8.707 -23.050 13.532 1.00 39.51 193 VAL C C 1
ATOM 4793 O O . VAL C 1 206 ? -9.742 -23.056 14.198 1.00 38.47 193 VAL C O 1
ATOM 4797 N N . ASP C 1 207 ? -8.007 -21.938 13.293 1.00 37.34 194 ASP C N 1
ATOM 4798 C CA . ASP C 1 207 ? -8.386 -20.620 13.790 1.00 37.73 194 ASP C CA 1
ATOM 4799 C C . ASP C 1 207 ? -8.126 -19.570 12.677 1.00 43.81 194 ASP C C 1
ATOM 4800 O O . ASP C 1 207 ? -7.114 -18.860 12.724 1.00 44.12 194 ASP C O 1
ATOM 4805 N N . PRO C 1 208 ? -9.006 -19.497 11.629 1.00 42.06 195 PRO C N 1
ATOM 4806 C CA . PRO C 1 208 ? -8.786 -18.522 10.537 1.00 42.24 195 PRO C CA 1
ATOM 4807 C C . PRO C 1 208 ? -8.950 -17.064 10.972 1.00 46.95 195 PRO C C 1
ATOM 4808 O O . PRO C 1 208 ? -8.316 -16.176 10.395 1.00 46.48 195 PRO C O 1
ATOM 4812 N N . GLN C 1 209 ? -9.801 -16.826 11.994 1.00 44.06 196 GLN C N 1
ATOM 4813 C CA . GLN C 1 209 ? -10.083 -15.501 12.540 1.00 44.05 196 GLN C CA 1
ATOM 4814 C C . GLN C 1 209 ? -8.966 -14.994 13.463 1.00 47.45 196 GLN C C 1
ATOM 4815 O O . GLN C 1 209 ? -8.910 -13.793 13.734 1.00 47.78 196 GLN C O 1
ATOM 4817 N N . GLY C 1 210 ? -8.096 -15.905 13.926 1.00 42.92 197 GLY C N 1
ATOM 4818 C CA . GLY C 1 210 ? -6.972 -15.591 14.810 1.00 41.98 197 GLY C CA 1
ATOM 4819 C C . GLY C 1 210 ? -7.383 -15.266 16.233 1.00 45.29 197 GLY C C 1
ATOM 4820 O O . GLY C 1 210 ? -6.683 -14.522 16.927 1.00 44.55 197 GLY C O 1
ATOM 4821 N N . LEU C 1 211 ? -8.517 -15.846 16.684 1.00 41.78 198 LEU C N 1
ATOM 4822 C CA . LEU C 1 211 ? -9.102 -15.629 18.012 1.00 41.53 198 LEU C CA 1
ATOM 4823 C C . LEU C 1 211 ? -8.253 -16.198 19.158 1.00 43.70 198 LEU C C 1
ATOM 4824 O O . LEU C 1 211 ? -8.291 -15.663 20.270 1.00 44.11 198 LEU C O 1
ATOM 4829 N N . ARG C 1 212 ? -7.528 -17.296 18.900 1.00 38.37 199 ARG C N 1
ATOM 4830 C CA . ARG C 1 212 ? -6.689 -17.975 19.896 1.00 36.82 199 ARG C CA 1
ATOM 4831 C C . ARG C 1 212 ? -5.267 -18.303 19.347 1.00 37.26 199 ARG C C 1
ATOM 4832 O O . ARG C 1 212 ? -4.689 -19.340 19.690 1.00 36.09 199 ARG C O 1
ATOM 4840 N N . THR C 1 213 ? -4.703 -17.393 18.525 1.00 32.19 200 THR C N 1
ATOM 4841 C CA . THR C 1 213 ? -3.367 -17.567 17.951 1.00 31.26 200 THR C CA 1
ATOM 4842 C C . THR C 1 213 ? -2.456 -16.410 18.320 1.00 33.45 200 THR C C 1
ATOM 4843 O O . THR C 1 213 ? -2.827 -15.242 18.159 1.00 32.79 200 THR C O 1
ATOM 4847 N N . ILE C 1 214 ? -1.250 -16.749 18.802 1.00 29.33 201 ILE C N 1
ATOM 4848 C CA . ILE C 1 214 ? -0.195 -15.793 19.141 1.00 28.97 201 ILE C CA 1
ATOM 4849 C C . ILE C 1 214 ? 1.059 -16.177 18.337 1.00 32.43 201 ILE C C 1
ATOM 4850 O O . ILE C 1 214 ? 1.488 -17.335 18.368 1.00 31.80 201 ILE C O 1
ATOM 4855 N N . GLY C 1 215 ? 1.585 -15.216 17.581 1.00 28.45 202 GLY C N 1
ATOM 4856 C CA . GLY C 1 215 ? 2.788 -15.403 16.781 1.00 27.75 202 GLY C CA 1
ATOM 4857 C C . GLY C 1 215 ? 4.037 -15.184 17.609 1.00 30.12 202 GLY C C 1
ATOM 4858 O O . GLY C 1 215 ? 4.103 -14.241 18.402 1.00 29.25 202 GLY C O 1
ATOM 4859 N N . VAL C 1 216 ? 5.021 -16.082 17.466 1.00 26.83 203 VAL C N 1
ATOM 4860 C CA . VAL C 1 216 ? 6.297 -16.002 18.191 1.00 26.58 203 VAL C CA 1
ATOM 4861 C C . VAL C 1 216 ? 7.409 -15.959 17.169 1.00 30.99 203 VAL C C 1
ATOM 4862 O O . VAL C 1 216 ? 7.482 -16.831 16.297 1.00 29.54 203 VAL C O 1
ATOM 4866 N N . ILE C 1 217 ? 8.255 -14.913 17.249 1.00 29.24 204 ILE C N 1
ATOM 4867 C CA . ILE C 1 217 ? 9.354 -14.718 16.305 1.00 29.31 204 ILE C CA 1
ATOM 4868 C C . ILE C 1 217 ? 10.720 -14.955 16.991 1.00 32.41 204 ILE C C 1
ATOM 4869 O O . ILE C 1 217 ? 11.174 -14.153 17.811 1.00 32.67 204 ILE C O 1
ATOM 4874 N N . THR C 1 218 ? 11.353 -16.073 16.638 1.00 27.70 205 THR C N 1
ATOM 4875 C CA . THR C 1 218 ? 12.657 -16.486 17.165 1.00 27.32 205 THR C CA 1
ATOM 4876 C C . THR C 1 218 ? 13.768 -16.135 16.145 1.00 30.49 205 THR C C 1
ATOM 4877 O O . THR C 1 218 ? 13.467 -15.646 15.052 1.00 29.70 205 THR C O 1
ATOM 4881 N N . LYS C 1 219 ? 15.051 -16.410 16.505 1.00 26.03 206 LYS C N 1
ATOM 4882 C CA . LYS C 1 219 ? 16.247 -16.256 15.653 1.00 25.05 206 LYS C CA 1
ATOM 4883 C C . LYS C 1 219 ? 16.367 -14.861 14.982 1.00 28.96 206 LYS C C 1
ATOM 4884 O O . LYS C 1 219 ? 16.939 -14.746 13.890 1.00 27.18 206 LYS C O 1
ATOM 4890 N N . LEU C 1 220 ? 15.863 -13.799 15.677 1.00 26.72 207 LEU C N 1
ATOM 4891 C CA . LEU C 1 220 ? 15.929 -12.394 15.239 1.00 26.22 207 LEU C CA 1
ATOM 4892 C C . LEU C 1 220 ? 17.380 -11.899 15.195 1.00 29.87 207 LEU C C 1
ATOM 4893 O O . LEU C 1 220 ? 17.683 -10.949 14.477 1.00 29.07 207 LEU C O 1
ATOM 4898 N N . ASP C 1 221 ? 18.271 -12.573 15.943 1.00 26.93 208 ASP C N 1
ATOM 4899 C CA . ASP C 1 221 ? 19.701 -12.298 15.990 1.00 27.08 208 ASP C CA 1
ATOM 4900 C C . ASP C 1 221 ? 20.438 -13.004 14.830 1.00 30.96 208 ASP C C 1
ATOM 4901 O O . ASP C 1 221 ? 21.644 -12.794 14.649 1.00 30.93 208 ASP C O 1
ATOM 4906 N N . LEU C 1 222 ? 19.711 -13.859 14.067 1.00 27.01 209 LEU C N 1
ATOM 4907 C CA . LEU C 1 222 ? 20.247 -14.600 12.911 1.00 26.02 209 LEU C CA 1
ATOM 4908 C C . LEU C 1 222 ? 19.784 -14.007 11.566 1.00 29.79 209 LEU C C 1
ATOM 4909 O O . LEU C 1 222 ? 20.139 -14.544 10.509 1.00 28.56 209 LEU C O 1
ATOM 4914 N N . MET C 1 223 ? 19.020 -12.885 11.606 1.00 26.97 210 MET C N 1
ATOM 4915 C CA . MET C 1 223 ? 18.532 -12.206 10.396 1.00 27.05 210 MET C CA 1
ATOM 4916 C C . MET C 1 223 ? 19.693 -11.623 9.604 1.00 32.11 210 MET C C 1
ATOM 4917 O O . MET C 1 223 ? 20.645 -11.097 10.194 1.00 31.27 210 MET C O 1
ATOM 4922 N N . ASP C 1 224 ? 19.611 -11.723 8.268 1.00 29.70 211 ASP C N 1
ATOM 4923 C CA . ASP C 1 224 ? 20.616 -11.220 7.324 1.00 29.33 211 ASP C CA 1
ATOM 4924 C C . ASP C 1 224 ? 20.864 -9.729 7.564 1.00 35.52 211 ASP C C 1
ATOM 4925 O O . ASP C 1 224 ? 19.910 -8.993 7.839 1.00 34.94 211 ASP C O 1
ATOM 4930 N N . GLU C 1 225 ? 22.152 -9.297 7.506 1.00 34.04 212 GLU C N 1
ATOM 4931 C CA . GLU C 1 225 ? 22.570 -7.903 7.690 1.00 34.58 212 GLU C CA 1
ATOM 4932 C C . GLU C 1 225 ? 21.776 -6.956 6.770 1.00 40.29 212 GLU C C 1
ATOM 4933 O O . GLU C 1 225 ? 21.626 -7.228 5.569 1.00 39.49 212 GLU C O 1
ATOM 4935 N N . GLY C 1 226 ? 21.225 -5.898 7.363 1.00 38.33 213 GLY C N 1
ATOM 4936 C CA . GLY C 1 226 ? 20.433 -4.911 6.634 1.00 38.26 213 GLY C CA 1
ATOM 4937 C C . GLY C 1 226 ? 18.941 -5.190 6.573 1.00 40.67 213 GLY C C 1
ATOM 4938 O O . GLY C 1 226 ? 18.183 -4.345 6.086 1.00 40.67 213 GLY C O 1
ATOM 4939 N N . THR C 1 227 ? 18.503 -6.384 7.054 1.00 35.02 214 THR C N 1
ATOM 4940 C CA . THR C 1 227 ? 17.085 -6.766 7.100 1.00 33.33 214 THR C CA 1
ATOM 4941 C C . THR C 1 227 ? 16.623 -6.808 8.545 1.00 33.59 214 THR C C 1
ATOM 4942 O O . THR C 1 227 ? 17.449 -6.904 9.451 1.00 33.69 214 THR C O 1
ATOM 4946 N N . ASP C 1 228 ? 15.305 -6.746 8.759 1.00 27.51 215 ASP C N 1
ATOM 4947 C CA . ASP C 1 228 ? 14.692 -6.805 10.084 1.00 25.67 215 ASP C CA 1
ATOM 4948 C C . ASP C 1 228 ? 13.278 -7.357 9.978 1.00 28.79 215 ASP C C 1
ATOM 4949 O O . ASP C 1 228 ? 12.776 -7.539 8.872 1.00 27.77 215 ASP C O 1
ATOM 4954 N N . ALA C 1 229 ? 12.628 -7.605 11.122 1.00 26.75 216 ALA C N 1
ATOM 4955 C CA . ALA C 1 229 ? 11.260 -8.108 11.153 1.00 26.81 216 ALA C CA 1
ATOM 4956 C C . ALA C 1 229 ? 10.243 -7.055 11.626 1.00 31.12 216 ALA C C 1
ATOM 4957 O O . ALA C 1 229 ? 9.112 -7.423 11.930 1.00 30.99 216 ALA C O 1
ATOM 4959 N N . ARG C 1 230 ? 10.621 -5.747 11.654 1.00 28.78 217 ARG C N 1
ATOM 4960 C CA . ARG C 1 230 ? 9.737 -4.643 12.100 1.00 29.34 217 ARG C CA 1
ATOM 4961 C C . ARG C 1 230 ? 8.312 -4.764 11.510 1.00 33.56 217 ARG C C 1
ATOM 4962 O O . ARG C 1 230 ? 7.352 -4.652 12.258 1.00 33.25 217 ARG C O 1
ATOM 4970 N N . ASP C 1 231 ? 8.194 -5.065 10.195 1.00 30.68 218 ASP C N 1
ATOM 4971 C CA . ASP C 1 231 ? 6.915 -5.277 9.489 1.00 31.01 218 ASP C CA 1
ATOM 4972 C C . ASP C 1 231 ? 6.074 -6.411 10.128 1.00 34.28 218 ASP C C 1
ATOM 4973 O O . ASP C 1 231 ? 4.860 -6.273 10.293 1.00 34.05 218 ASP C O 1
ATOM 4978 N N . VAL C 1 232 ? 6.741 -7.519 10.493 1.00 30.32 219 VAL C N 1
ATOM 4979 C CA . VAL C 1 232 ? 6.133 -8.707 11.106 1.00 29.42 219 VAL C CA 1
ATOM 4980 C C . VAL C 1 232 ? 5.729 -8.409 12.560 1.00 33.95 219 VAL C C 1
ATOM 4981 O O . VAL C 1 232 ? 4.585 -8.662 12.937 1.00 33.60 219 VAL C O 1
ATOM 4985 N N . LEU C 1 233 ? 6.676 -7.876 13.365 1.00 31.21 220 LEU C N 1
ATOM 4986 C CA . LEU C 1 233 ? 6.483 -7.577 14.787 1.00 31.58 220 LEU C CA 1
ATOM 4987 C C . LEU C 1 233 ? 5.483 -6.425 15.027 1.00 36.52 220 LEU C C 1
ATOM 4988 O O . LEU C 1 233 ? 4.774 -6.439 16.042 1.00 35.60 220 LEU C O 1
ATOM 4993 N N . GLU C 1 234 ? 5.375 -5.472 14.080 1.00 34.29 221 GLU C N 1
ATOM 4994 C CA . GLU C 1 234 ? 4.395 -4.375 14.196 1.00 34.53 221 GLU C CA 1
ATOM 4995 C C . GLU C 1 234 ? 2.980 -4.853 13.781 1.00 40.75 221 GLU C C 1
ATOM 4996 O O . GLU C 1 234 ? 2.028 -4.061 13.816 1.00 41.54 221 GLU C O 1
ATOM 5002 N N . ASN C 1 235 ? 2.850 -6.164 13.405 1.00 37.33 222 ASN C N 1
ATOM 5003 C CA . ASN C 1 235 ? 1.608 -6.833 12.998 1.00 36.68 222 ASN C CA 1
ATOM 5004 C C . ASN C 1 235 ? 1.062 -6.211 11.684 1.00 41.36 222 ASN C C 1
ATOM 5005 O O . ASN C 1 235 ? -0.117 -5.868 11.596 1.00 42.02 222 ASN C O 1
ATOM 5010 N N . LYS C 1 236 ? 1.937 -6.076 10.665 1.00 37.75 223 LYS C N 1
ATOM 5011 C CA . LYS C 1 236 ? 1.588 -5.472 9.371 1.00 37.59 223 LYS C CA 1
ATOM 5012 C C . LYS C 1 236 ? 1.722 -6.435 8.173 1.00 42.86 223 LYS C C 1
ATOM 5013 O O . LYS C 1 236 ? 0.958 -6.299 7.209 1.00 42.70 223 LYS C O 1
ATOM 5019 N N . LEU C 1 237 ? 2.697 -7.382 8.212 1.00 40.12 224 LEU C N 1
ATOM 5020 C CA . LEU C 1 237 ? 2.901 -8.347 7.117 1.00 40.13 224 LEU C CA 1
ATOM 5021 C C . LEU C 1 237 ? 1.756 -9.381 7.093 1.00 43.53 224 LEU C C 1
ATOM 5022 O O . LEU C 1 237 ? 1.035 -9.475 6.093 1.00 43.52 224 LEU C O 1
ATOM 5027 N N . LEU C 1 238 ? 1.574 -10.120 8.202 1.00 39.20 225 LEU C N 1
ATOM 5028 C CA . LEU C 1 238 ? 0.480 -11.076 8.363 1.00 38.51 225 LEU C CA 1
ATOM 5029 C C . LEU C 1 238 ? -0.201 -10.797 9.702 1.00 40.43 225 LEU C C 1
ATOM 5030 O O . LEU C 1 238 ? 0.093 -11.469 10.689 1.00 39.44 225 LEU C O 1
ATOM 5035 N N . PRO C 1 239 ? -1.093 -9.772 9.765 1.00 36.35 226 PRO C N 1
ATOM 5036 C CA . PRO C 1 239 ? -1.729 -9.435 11.040 1.00 35.90 226 PRO C CA 1
ATOM 5037 C C . PRO C 1 239 ? -2.509 -10.582 11.666 1.00 39.08 226 PRO C C 1
ATOM 5038 O O . PRO C 1 239 ? -3.147 -11.362 10.958 1.00 38.45 226 PRO C O 1
ATOM 5042 N N . LEU C 1 240 ? -2.393 -10.700 13.000 1.00 35.70 227 LEU C N 1
ATOM 5043 C CA . LEU C 1 240 ? -3.089 -11.666 13.859 1.00 35.92 227 LEU C CA 1
ATOM 5044 C C . LEU C 1 240 ? -3.778 -10.832 14.942 1.00 41.75 227 LEU C C 1
ATOM 5045 O O . LEU C 1 240 ? -3.209 -9.822 15.373 1.00 41.40 227 LEU C O 1
ATOM 5050 N N . ARG C 1 241 ? -4.993 -11.244 15.385 1.00 39.57 228 ARG C N 1
ATOM 5051 C CA . ARG C 1 241 ? -5.749 -10.529 16.425 1.00 39.46 228 ARG C CA 1
ATOM 5052 C C . ARG C 1 241 ? -4.907 -10.316 17.681 1.00 43.12 228 ARG C C 1
ATOM 5053 O O . ARG C 1 241 ? -4.811 -9.175 18.149 1.00 43.40 228 ARG C O 1
ATOM 5061 N N . ARG C 1 242 ? -4.248 -11.395 18.191 1.00 38.36 229 ARG C N 1
ATOM 5062 C CA . ARG C 1 242 ? -3.409 -11.323 19.398 1.00 37.45 229 ARG C CA 1
ATOM 5063 C C . ARG C 1 242 ? -1.982 -10.840 19.098 1.00 39.24 229 ARG C C 1
ATOM 5064 O O . ARG C 1 242 ? -1.201 -10.621 20.031 1.00 38.63 229 ARG C O 1
ATOM 5072 N N . GLY C 1 243 ? -1.677 -10.646 17.813 1.00 35.26 230 GLY C N 1
ATOM 5073 C CA . GLY C 1 243 ? -0.391 -10.146 17.334 1.00 34.63 230 GLY C CA 1
ATOM 5074 C C . GLY C 1 243 ? 0.781 -11.091 17.497 1.00 38.30 230 GLY C C 1
ATOM 5075 O O . GLY C 1 243 ? 0.597 -12.299 17.715 1.00 38.41 230 GLY C O 1
ATOM 5076 N N . TYR C 1 244 ? 2.011 -10.520 17.398 1.00 33.49 231 TYR C N 1
ATOM 5077 C CA . TYR C 1 244 ? 3.305 -11.213 17.477 1.00 31.85 231 TYR C CA 1
ATOM 5078 C C . TYR C 1 244 ? 4.147 -10.805 18.686 1.00 35.15 231 TYR C C 1
ATOM 5079 O O . TYR C 1 244 ? 4.014 -9.682 19.181 1.00 35.44 231 TYR C O 1
ATOM 5088 N N . VAL C 1 245 ? 5.057 -11.712 19.127 1.00 30.26 232 VAL C N 1
ATOM 5089 C CA . VAL C 1 245 ? 6.022 -11.468 20.210 1.00 29.61 232 VAL C CA 1
ATOM 5090 C C . VAL C 1 245 ? 7.392 -12.023 19.771 1.00 32.81 232 VAL C C 1
ATOM 5091 O O . VAL C 1 245 ? 7.511 -13.205 19.442 1.00 31.34 232 VAL C O 1
ATOM 5095 N N . GLY C 1 246 ? 8.394 -11.145 19.744 1.00 29.69 233 GLY C N 1
ATOM 5096 C CA . GLY C 1 246 ? 9.751 -11.498 19.354 1.00 29.32 233 GLY C CA 1
ATOM 5097 C C . GLY C 1 246 ? 10.564 -11.987 20.525 1.00 32.13 233 GLY C C 1
ATOM 5098 O O . GLY C 1 246 ? 10.492 -11.408 21.617 1.00 31.98 233 GLY C O 1
ATOM 5099 N N . VAL C 1 247 ? 11.331 -13.070 20.314 1.00 27.52 234 VAL C N 1
ATOM 5100 C CA . VAL C 1 247 ? 12.190 -13.658 21.354 1.00 26.83 234 VAL C CA 1
ATOM 5101 C C . VAL C 1 247 ? 13.581 -13.963 20.786 1.00 31.27 234 VAL C C 1
ATOM 5102 O O . VAL C 1 247 ? 13.720 -14.199 19.583 1.00 30.73 234 VAL C O 1
ATOM 5106 N N . VAL C 1 248 ? 14.603 -13.953 21.657 1.00 28.54 235 VAL C N 1
ATOM 5107 C CA . VAL C 1 248 ? 15.987 -14.281 21.317 1.00 28.40 235 VAL C CA 1
ATOM 5108 C C . VAL C 1 248 ? 16.424 -15.351 22.301 1.00 32.36 235 VAL C C 1
ATOM 5109 O O . VAL C 1 248 ? 16.514 -15.097 23.508 1.00 32.50 235 VAL C O 1
ATOM 5113 N N . ASN C 1 249 ? 16.633 -16.558 21.785 1.00 27.67 236 ASN C N 1
ATOM 5114 C CA . ASN C 1 249 ? 17.032 -17.727 22.557 1.00 26.99 236 ASN C CA 1
ATOM 5115 C C . ASN C 1 249 ? 18.533 -17.974 22.445 1.00 31.66 236 ASN C C 1
ATOM 5116 O O . ASN C 1 249 ? 19.222 -17.260 21.709 1.00 32.18 236 ASN C O 1
ATOM 5121 N N . ARG C 1 250 ? 19.037 -18.991 23.178 1.00 27.94 237 ARG C N 1
ATOM 5122 C CA . ARG C 1 250 ? 20.437 -19.415 23.161 1.00 27.58 237 ARG C CA 1
ATOM 5123 C C . ARG C 1 250 ? 20.808 -19.960 21.777 1.00 32.60 237 ARG C C 1
ATOM 5124 O O . ARG C 1 250 ? 20.042 -20.721 21.179 1.00 31.89 237 ARG C O 1
ATOM 5132 N N . SER C 1 251 ? 22.000 -19.602 21.294 1.00 30.83 238 SER C N 1
ATOM 5133 C CA . SER C 1 251 ? 22.550 -20.128 20.045 1.00 31.01 238 SER C CA 1
ATOM 5134 C C . SER C 1 251 ? 23.052 -21.551 20.370 1.00 34.55 238 SER C C 1
ATOM 5135 O O . SER C 1 251 ? 23.020 -21.930 21.537 1.00 33.42 238 SER C O 1
ATOM 5138 N N . GLN C 1 252 ? 23.511 -22.335 19.366 1.00 32.30 239 GLN C N 1
ATOM 5139 C CA . GLN C 1 252 ? 24.032 -23.686 19.633 1.00 32.28 239 GLN C CA 1
ATOM 5140 C C . GLN C 1 252 ? 25.354 -23.627 20.421 1.00 37.97 239 GLN C C 1
ATOM 5141 O O . GLN C 1 252 ? 25.580 -24.472 21.287 1.00 37.79 239 GLN C O 1
ATOM 5147 N N . LYS C 1 253 ? 26.194 -22.600 20.148 1.00 35.93 240 LYS C N 1
ATOM 5148 C CA . LYS C 1 253 ? 27.459 -22.346 20.844 1.00 36.22 240 LYS C CA 1
ATOM 5149 C C . LYS C 1 253 ? 27.167 -22.027 22.318 1.00 41.20 240 LYS C C 1
ATOM 5150 O O . LYS C 1 253 ? 27.903 -22.470 23.197 1.00 41.36 240 LYS C O 1
ATOM 5152 N N . ASP C 1 254 ? 26.062 -21.291 22.575 1.00 38.99 241 ASP C N 1
ATOM 5153 C CA . ASP C 1 254 ? 25.567 -20.932 23.909 1.00 38.99 241 ASP C CA 1
ATOM 5154 C C . ASP C 1 254 ? 25.110 -22.188 24.669 1.00 44.02 241 ASP C C 1
ATOM 5155 O O . ASP C 1 254 ? 25.469 -22.345 25.831 1.00 44.38 241 ASP C O 1
ATOM 5160 N N . ILE C 1 255 ? 24.333 -23.081 24.010 1.00 41.66 242 ILE C N 1
ATOM 5161 C CA . ILE C 1 255 ? 23.847 -24.348 24.595 1.00 41.88 242 ILE C CA 1
ATOM 5162 C C . ILE C 1 255 ? 25.045 -25.268 24.906 1.00 46.81 242 ILE C C 1
ATOM 5163 O O . ILE C 1 255 ? 25.154 -25.755 26.026 1.00 46.62 242 ILE C O 1
ATOM 5168 N N . ASP C 1 256 ? 25.937 -25.485 23.916 1.00 44.62 243 ASP C N 1
ATOM 5169 C CA . ASP C 1 256 ? 27.131 -26.322 24.054 1.00 45.21 243 ASP C CA 1
ATOM 5170 C C . ASP C 1 256 ? 28.105 -25.765 25.102 1.00 49.58 243 ASP C C 1
ATOM 5171 O O . ASP C 1 256 ? 28.647 -26.537 25.889 1.00 49.19 243 ASP C O 1
ATOM 5176 N N . GLY C 1 257 ? 28.266 -24.437 25.133 1.00 46.65 244 GLY C N 1
ATOM 5177 C CA . GLY C 1 257 ? 29.096 -23.737 26.114 1.00 46.13 244 GLY C CA 1
ATOM 5178 C C . GLY C 1 257 ? 28.417 -23.639 27.471 1.00 49.42 244 GLY C C 1
ATOM 5179 O O . GLY C 1 257 ? 29.005 -23.131 28.431 1.00 48.89 244 GLY C O 1
ATOM 5180 N N . LYS C 1 258 ? 27.156 -24.134 27.547 1.00 45.75 245 LYS C N 1
ATOM 5181 C CA . LYS C 1 258 ? 26.291 -24.206 28.722 1.00 45.29 245 LYS C CA 1
ATOM 5182 C C . LYS C 1 258 ? 26.076 -22.823 29.350 1.00 48.38 245 LYS C C 1
ATOM 5183 O O . LYS C 1 258 ? 26.465 -22.573 30.500 1.00 47.86 245 LYS C O 1
ATOM 5186 N N . LYS C 1 259 ? 25.462 -21.918 28.562 1.00 44.04 246 LYS C N 1
ATOM 5187 C CA . LYS C 1 259 ? 25.127 -20.563 28.997 1.00 43.29 246 LYS C CA 1
ATOM 5188 C C . LYS C 1 259 ? 23.833 -20.655 29.798 1.00 46.52 246 LYS C C 1
ATOM 5189 O O . LYS C 1 259 ? 22.916 -21.392 29.414 1.00 46.20 246 LYS C O 1
ATOM 5195 N N . ASP C 1 260 ? 23.782 -19.930 30.925 1.00 42.54 247 ASP C N 1
ATOM 5196 C CA . ASP C 1 260 ? 22.647 -19.870 31.844 1.00 41.78 247 ASP C CA 1
ATOM 5197 C C . ASP C 1 260 ? 21.468 -19.170 31.174 1.00 44.73 247 ASP C C 1
ATOM 5198 O O . ASP C 1 260 ? 21.679 -18.282 30.342 1.00 44.27 247 ASP C O 1
ATOM 5203 N N . ILE C 1 261 ? 20.229 -19.556 31.543 1.00 40.73 248 ILE C N 1
ATOM 5204 C CA . ILE C 1 261 ? 19.004 -18.951 31.004 1.00 39.93 248 ILE C CA 1
ATOM 5205 C C . ILE C 1 261 ? 18.939 -17.462 31.424 1.00 43.49 248 ILE C C 1
ATOM 5206 O O . ILE C 1 261 ? 18.550 -16.625 30.608 1.00 43.25 248 ILE C O 1
ATOM 5211 N N . LYS C 1 262 ? 19.373 -17.142 32.673 1.00 39.44 249 LYS C N 1
ATOM 5212 C CA . LYS C 1 262 ? 19.435 -15.777 33.227 1.00 39.14 249 LYS C CA 1
ATOM 5213 C C . LYS C 1 262 ? 20.348 -14.890 32.357 1.00 42.25 249 LYS C C 1
ATOM 5214 O O . LYS C 1 262 ? 20.037 -13.715 32.143 1.00 41.91 249 LYS C O 1
ATOM 5217 N N . ALA C 1 263 ? 21.469 -15.471 31.860 1.00 38.10 250 ALA C N 1
ATOM 5218 C CA . ALA C 1 263 ? 22.432 -14.811 30.973 1.00 37.08 250 ALA C CA 1
ATOM 5219 C C . ALA C 1 263 ? 21.803 -14.611 29.583 1.00 38.59 250 ALA C C 1
ATOM 5220 O O . ALA C 1 263 ? 21.940 -13.534 29.002 1.00 37.87 250 ALA C O 1
ATOM 5222 N N . ALA C 1 264 ? 21.074 -15.638 29.084 1.00 34.33 251 ALA C N 1
ATOM 5223 C CA . ALA C 1 264 ? 20.350 -15.616 27.805 1.00 33.90 251 ALA C CA 1
ATOM 5224 C C . ALA C 1 264 ? 19.210 -14.577 27.809 1.00 38.88 251 ALA C C 1
ATOM 5225 O O . ALA C 1 264 ? 18.984 -13.924 26.787 1.00 39.22 251 ALA C O 1
ATOM 5227 N N . MET C 1 265 ? 18.502 -14.425 28.959 1.00 34.81 252 MET C N 1
ATOM 5228 C CA . MET C 1 265 ? 17.392 -13.483 29.127 1.00 34.96 252 MET C CA 1
ATOM 5229 C C . MET C 1 265 ? 17.853 -12.031 29.129 1.00 39.30 252 MET C C 1
ATOM 5230 O O . MET C 1 265 ? 17.093 -11.153 28.715 1.00 39.39 252 MET C O 1
ATOM 5235 N N . LEU C 1 266 ? 19.089 -11.780 29.604 1.00 35.59 253 LEU C N 1
ATOM 5236 C CA . LEU C 1 266 ? 19.690 -10.450 29.669 1.00 35.53 253 LEU C CA 1
ATOM 5237 C C . LEU C 1 266 ? 20.073 -9.988 28.264 1.00 37.92 253 LEU C C 1
ATOM 5238 O O . LEU C 1 266 ? 19.671 -8.896 27.854 1.00 37.55 253 LEU C O 1
ATOM 5243 N N . ALA C 1 267 ? 20.806 -10.852 27.510 1.00 33.40 254 ALA C N 1
ATOM 5244 C CA . ALA C 1 267 ? 21.240 -10.629 26.123 1.00 32.44 254 ALA C CA 1
ATOM 5245 C C . ALA C 1 267 ? 20.016 -10.348 25.229 1.00 34.96 254 ALA C C 1
ATOM 5246 O O . ALA C 1 267 ? 20.084 -9.477 24.349 1.00 34.84 254 ALA C O 1
ATOM 5248 N N . GLU C 1 268 ? 18.887 -11.055 25.506 1.00 29.60 255 GLU C N 1
ATOM 5249 C CA . GLU C 1 268 ? 17.607 -10.884 24.824 1.00 29.36 255 GLU C CA 1
ATOM 5250 C C . GLU C 1 268 ? 17.080 -9.465 25.086 1.00 33.77 255 GLU C C 1
ATOM 5251 O O . GLU C 1 268 ? 16.742 -8.767 24.126 1.00 33.64 255 GLU C O 1
ATOM 5257 N N . ARG C 1 269 ? 17.033 -9.040 26.382 1.00 30.04 256 ARG C N 1
ATOM 5258 C CA . ARG C 1 269 ? 16.581 -7.703 26.789 1.00 30.17 256 ARG C CA 1
ATOM 5259 C C . ARG C 1 269 ? 17.479 -6.607 26.154 1.00 34.17 256 ARG C C 1
ATOM 5260 O O . ARG C 1 269 ? 16.957 -5.633 25.624 1.00 34.09 256 ARG C O 1
ATOM 5268 N N . LYS C 1 270 ? 18.812 -6.825 26.158 1.00 30.56 257 LYS C N 1
ATOM 5269 C CA . LYS C 1 270 ? 19.840 -5.963 25.568 1.00 30.28 257 LYS C CA 1
ATOM 5270 C C . LYS C 1 270 ? 19.625 -5.816 24.028 1.00 34.13 257 LYS C C 1
ATOM 5271 O O . LYS C 1 270 ? 19.844 -4.731 23.478 1.00 33.78 257 LYS C O 1
ATOM 5277 N N . PHE C 1 271 ? 19.193 -6.915 23.353 1.00 29.58 258 PHE C N 1
ATOM 5278 C CA . PHE C 1 271 ? 18.928 -6.962 21.912 1.00 28.63 258 PHE C CA 1
ATOM 5279 C C . PHE C 1 271 ? 17.770 -6.028 21.532 1.00 31.62 258 PHE C C 1
ATOM 5280 O O . PHE C 1 271 ? 17.962 -5.147 20.688 1.00 30.93 258 PHE C O 1
ATOM 5288 N N . PHE C 1 272 ? 16.572 -6.222 22.152 1.00 27.38 259 PHE C N 1
ATOM 5289 C CA . PHE C 1 272 ? 15.383 -5.418 21.857 1.00 26.71 259 PHE C CA 1
ATOM 5290 C C . PHE C 1 272 ? 15.563 -3.946 22.232 1.00 32.14 259 PHE C C 1
ATOM 5291 O O . PHE C 1 272 ? 15.115 -3.090 21.476 1.00 31.69 259 PHE C O 1
ATOM 5299 N N . LEU C 1 273 ? 16.265 -3.657 23.353 1.00 30.11 260 LEU C N 1
ATOM 5300 C CA . LEU C 1 273 ? 16.562 -2.288 23.816 1.00 30.49 260 LEU C CA 1
ATOM 5301 C C . LEU C 1 273 ? 17.499 -1.540 22.870 1.00 35.83 260 LEU C C 1
ATOM 5302 O O . LEU C 1 273 ? 17.414 -0.315 22.780 1.00 35.79 260 LEU C O 1
ATOM 5307 N N . SER C 1 274 ? 18.423 -2.270 22.208 1.00 33.59 261 SER C N 1
ATOM 5308 C CA . SER C 1 274 ? 19.448 -1.692 21.332 1.00 33.73 261 SER C CA 1
ATOM 5309 C C . SER C 1 274 ? 19.144 -1.776 19.833 1.00 36.67 261 SER C C 1
ATOM 5310 O O . SER C 1 274 ? 19.758 -1.021 19.064 1.00 36.03 261 SER C O 1
ATOM 5313 N N . HIS C 1 275 ? 18.245 -2.695 19.398 1.00 32.37 262 HIS C N 1
ATOM 5314 C CA . HIS C 1 275 ? 17.947 -2.833 17.967 1.00 31.74 262 HIS C CA 1
ATOM 5315 C C . HIS C 1 275 ? 17.175 -1.628 17.472 1.00 35.45 262 HIS C C 1
ATOM 5316 O O . HIS C 1 275 ? 16.112 -1.341 18.017 1.00 35.30 262 HIS C O 1
ATOM 5323 N N . PRO C 1 276 ? 17.704 -0.889 16.458 1.00 32.25 263 PRO C N 1
ATOM 5324 C CA . PRO C 1 276 ? 17.008 0.324 15.975 1.00 32.10 263 PRO C CA 1
ATOM 5325 C C . PRO C 1 276 ? 15.634 0.085 15.338 1.00 34.76 263 PRO C C 1
ATOM 5326 O O . PRO C 1 276 ? 14.814 1.003 15.317 1.00 34.29 263 PRO C O 1
ATOM 5330 N N . ALA C 1 277 ? 15.379 -1.138 14.841 1.00 31.27 264 ALA C N 1
ATOM 5331 C CA . ALA C 1 277 ? 14.112 -1.508 14.209 1.00 30.94 264 ALA C CA 1
ATOM 5332 C C . ALA C 1 277 ? 13.077 -2.036 15.210 1.00 34.54 264 ALA C C 1
ATOM 5333 O O . ALA C 1 277 ? 11.889 -2.075 14.878 1.00 34.34 264 ALA C O 1
ATOM 5335 N N . TYR C 1 278 ? 13.515 -2.450 16.425 1.00 30.57 265 TYR C N 1
ATOM 5336 C CA . TYR C 1 278 ? 12.597 -3.005 17.444 1.00 29.61 265 TYR C CA 1
ATOM 5337 C C . TYR C 1 278 ? 12.630 -2.244 18.789 1.00 34.46 265 TYR C C 1
ATOM 5338 O O . TYR C 1 278 ? 11.939 -2.654 19.727 1.00 34.57 265 TYR C O 1
ATOM 5347 N N . ARG C 1 279 ? 13.433 -1.154 18.875 1.00 31.31 266 ARG C N 1
ATOM 5348 C CA . ARG C 1 279 ? 13.639 -0.266 20.044 1.00 31.34 266 ARG C CA 1
ATOM 5349 C C . ARG C 1 279 ? 12.331 0.242 20.662 1.00 35.41 266 ARG C C 1
ATOM 5350 O O . ARG C 1 279 ? 12.099 0.068 21.852 1.00 35.01 266 ARG C O 1
ATOM 5358 N N . HIS C 1 280 ? 11.504 0.903 19.837 1.00 32.91 267 HIS C N 1
ATOM 5359 C CA . HIS C 1 280 ? 10.210 1.511 20.173 1.00 32.67 267 HIS C CA 1
ATOM 5360 C C . HIS C 1 280 ? 9.159 0.509 20.715 1.00 37.06 267 HIS C C 1
ATOM 5361 O O . HIS C 1 280 ? 8.247 0.924 21.424 1.00 37.63 267 HIS C O 1
ATOM 5368 N N . ILE C 1 281 ? 9.275 -0.788 20.364 1.00 33.37 268 ILE C N 1
ATOM 5369 C CA . ILE C 1 281 ? 8.322 -1.833 20.785 1.00 32.58 268 ILE C CA 1
ATOM 5370 C C . ILE C 1 281 ? 8.967 -2.896 21.708 1.00 36.08 268 ILE C C 1
ATOM 5371 O O . ILE C 1 281 ? 8.346 -3.928 21.944 1.00 35.33 268 ILE C O 1
ATOM 5376 N N . ALA C 1 282 ? 10.182 -2.623 22.256 1.00 33.47 269 ALA C N 1
ATOM 5377 C CA . ALA C 1 282 ? 10.933 -3.530 23.147 1.00 34.18 269 ALA C CA 1
ATOM 5378 C C . ALA C 1 282 ? 10.122 -3.990 24.371 1.00 39.23 269 ALA C C 1
ATOM 5379 O O . ALA C 1 282 ? 10.258 -5.151 24.779 1.00 38.85 269 ALA C O 1
ATOM 5381 N N . ASP C 1 283 ? 9.250 -3.088 24.922 1.00 35.93 270 ASP C N 1
ATOM 5382 C CA . ASP C 1 283 ? 8.345 -3.341 26.064 1.00 35.88 270 ASP C CA 1
ATOM 5383 C C . ASP C 1 283 ? 7.287 -4.435 25.751 1.00 38.10 270 ASP C C 1
ATOM 5384 O O . ASP C 1 283 ? 6.716 -5.026 26.679 1.00 37.16 270 ASP C O 1
ATOM 5389 N N . ARG C 1 284 ? 7.020 -4.666 24.441 1.00 33.59 271 ARG C N 1
ATOM 5390 C CA . ARG C 1 284 ? 6.081 -5.648 23.882 1.00 33.05 271 ARG C CA 1
ATOM 5391 C C . ARG C 1 284 ? 6.843 -6.909 23.361 1.00 35.75 271 ARG C C 1
ATOM 5392 O O . ARG C 1 284 ? 6.221 -7.832 22.816 1.00 35.06 271 ARG C O 1
ATOM 5400 N N . MET C 1 285 ? 8.179 -6.924 23.525 1.00 31.85 272 MET C N 1
ATOM 5401 C CA . MET C 1 285 ? 9.078 -7.988 23.061 1.00 31.38 272 MET C CA 1
ATOM 5402 C C . MET C 1 285 ? 9.791 -8.701 24.219 1.00 35.05 272 MET C C 1
ATOM 5403 O O . MET C 1 285 ? 9.912 -8.144 25.314 1.00 34.24 272 MET C O 1
ATOM 5408 N N . GLY C 1 286 ? 10.297 -9.906 23.942 1.00 31.94 273 GLY C N 1
ATOM 5409 C CA . GLY C 1 286 ? 11.026 -10.717 24.911 1.00 31.89 273 GLY C CA 1
ATOM 5410 C C . GLY C 1 286 ? 10.214 -11.877 25.438 1.00 37.72 273 GLY C C 1
ATOM 5411 O O . GLY C 1 286 ? 8.983 -11.875 25.343 1.00 37.67 273 GLY C O 1
ATOM 5412 N N . THR C 1 287 ? 10.903 -12.881 26.006 1.00 35.76 274 THR C N 1
ATOM 5413 C CA . THR C 1 287 ? 10.250 -14.066 26.565 1.00 35.94 274 THR C CA 1
ATOM 5414 C C . THR C 1 287 ? 9.494 -13.722 27.884 1.00 40.00 274 THR C C 1
ATOM 5415 O O . THR C 1 287 ? 8.378 -14.228 28.030 1.00 40.07 274 THR C O 1
ATOM 5419 N N . PRO C 1 288 ? 10.001 -12.846 28.818 1.00 36.11 275 PRO C N 1
ATOM 5420 C CA . PRO C 1 288 ? 9.197 -12.518 30.017 1.00 35.57 275 PRO C CA 1
ATOM 5421 C C . PRO C 1 288 ? 7.856 -11.841 29.677 1.00 38.74 275 PRO C C 1
ATOM 5422 O O . PRO C 1 288 ? 6.884 -12.064 30.398 1.00 37.97 275 PRO C O 1
ATOM 5426 N N . HIS C 1 289 ? 7.792 -11.054 28.560 1.00 35.16 276 HIS C N 1
ATOM 5427 C CA . HIS C 1 289 ? 6.542 -10.418 28.090 1.00 35.02 276 HIS C CA 1
ATOM 5428 C C . HIS C 1 289 ? 5.608 -11.464 27.462 1.00 38.81 276 HIS C C 1
ATOM 5429 O O . HIS C 1 289 ? 4.393 -11.350 27.628 1.00 39.57 276 HIS C O 1
ATOM 5436 N N . LEU C 1 290 ? 6.158 -12.462 26.715 1.00 34.19 277 LEU C N 1
ATOM 5437 C CA . LEU C 1 290 ? 5.332 -13.531 26.120 1.00 33.82 277 LEU C CA 1
ATOM 5438 C C . LEU C 1 290 ? 4.672 -14.338 27.262 1.00 37.88 277 LEU C C 1
ATOM 5439 O O . LEU C 1 290 ? 3.471 -14.600 27.217 1.00 36.63 277 LEU C O 1
ATOM 5444 N N . GLN C 1 291 ? 5.469 -14.650 28.307 1.00 35.54 278 GLN C N 1
ATOM 5445 C CA . GLN C 1 291 ? 5.095 -15.332 29.552 1.00 35.85 278 GLN C CA 1
ATOM 5446 C C . GLN C 1 291 ? 4.011 -14.506 30.280 1.00 42.66 278 GLN C C 1
ATOM 5447 O O . GLN C 1 291 ? 3.018 -15.066 30.749 1.00 42.81 278 GLN C O 1
ATOM 5453 N N . LYS C 1 292 ? 4.204 -13.161 30.327 1.00 40.80 279 LYS C N 1
ATOM 5454 C CA . LYS C 1 292 ? 3.300 -12.173 30.928 1.00 41.28 279 LYS C CA 1
ATOM 5455 C C . LYS C 1 292 ? 1.978 -12.098 30.147 1.00 46.27 279 LYS C C 1
ATOM 5456 O O . LYS C 1 292 ? 0.938 -11.832 30.749 1.00 46.18 279 LYS C O 1
ATOM 5462 N N . VAL C 1 293 ? 2.022 -12.326 28.813 1.00 43.08 280 VAL C N 1
ATOM 5463 C CA . VAL C 1 293 ? 0.844 -12.293 27.945 1.00 42.77 280 VAL C CA 1
ATOM 5464 C C . VAL C 1 293 ? 0.070 -13.619 28.053 1.00 48.02 280 VAL C C 1
ATOM 5465 O O . VAL C 1 293 ? -1.157 -13.585 28.134 1.00 47.91 280 VAL C O 1
ATOM 5469 N N . LEU C 1 294 ? 0.781 -14.775 28.090 1.00 45.56 281 LEU C N 1
ATOM 5470 C CA . LEU C 1 294 ? 0.153 -16.107 28.204 1.00 45.71 281 LEU C CA 1
ATOM 5471 C C . LEU C 1 294 ? -0.580 -16.296 29.555 1.00 51.40 281 LEU C C 1
ATOM 5472 O O . LEU C 1 294 ? -1.476 -17.138 29.650 1.00 49.99 281 LEU C O 1
ATOM 5477 N N . ASN C 1 295 ? -0.200 -15.492 30.581 1.00 50.09 282 ASN C N 1
ATOM 5478 C CA . ASN C 1 295 ? -0.788 -15.510 31.924 1.00 50.61 282 ASN C CA 1
ATOM 5479 C C . ASN C 1 295 ? -2.140 -14.760 31.973 1.00 54.78 282 ASN C C 1
ATOM 5480 O O . ASN C 1 295 ? -3.003 -15.108 32.786 1.00 54.81 282 ASN C O 1
ATOM 5485 N N . GLN C 1 296 ? -2.310 -13.741 31.092 1.00 50.57 283 GLN C N 1
ATOM 5486 C CA . GLN C 1 296 ? -3.501 -12.890 30.969 1.00 67.07 283 GLN C CA 1
ATOM 5487 C C . GLN C 1 296 ? -4.732 -13.691 30.542 1.00 101.09 283 GLN C C 1
ATOM 5488 O O . GLN C 1 296 ? -5.497 -14.141 31.395 1.00 64.87 283 GLN C O 1
ATOM 5494 N N . GLN D 1 46 ? -4.939 24.411 -17.150 1.00 39.15 33 GLN D N 1
ATOM 5495 C CA . GLN D 1 46 ? -3.527 24.780 -17.038 1.00 38.39 33 GLN D CA 1
ATOM 5496 C C . GLN D 1 46 ? -2.832 23.980 -15.910 1.00 40.60 33 GLN D C 1
ATOM 5497 O O . GLN D 1 46 ? -3.509 23.272 -15.162 1.00 40.31 33 GLN D O 1
ATOM 5503 N N . ILE D 1 47 ? -1.480 24.057 -15.819 1.00 35.70 34 ILE D N 1
ATOM 5504 C CA . ILE D 1 47 ? -0.706 23.344 -14.793 1.00 34.45 34 ILE D CA 1
ATOM 5505 C C . ILE D 1 47 ? 0.110 24.356 -13.962 1.00 36.43 34 ILE D C 1
ATOM 5506 O O . ILE D 1 47 ? 1.011 25.016 -14.496 1.00 36.76 34 ILE D O 1
ATOM 5511 N N . ALA D 1 48 ? -0.220 24.475 -12.657 1.00 29.76 35 ALA D N 1
ATOM 5512 C CA . ALA D 1 48 ? 0.455 25.394 -11.745 1.00 28.58 35 ALA D CA 1
ATOM 5513 C C . ALA D 1 48 ? 1.491 24.637 -10.928 1.00 30.73 35 ALA D C 1
ATOM 5514 O O . ALA D 1 48 ? 1.149 23.680 -10.235 1.00 29.56 35 ALA D O 1
ATOM 5516 N N . VAL D 1 49 ? 2.765 25.060 -11.030 1.00 26.94 36 VAL D N 1
ATOM 5517 C CA . VAL D 1 49 ? 3.917 24.447 -10.343 1.00 26.23 36 VAL D CA 1
ATOM 5518 C C . VAL D 1 49 ? 4.067 25.143 -8.972 1.00 29.46 36 VAL D C 1
ATOM 5519 O O . VAL D 1 49 ? 4.462 26.311 -8.913 1.00 28.32 36 VAL D O 1
ATOM 5523 N N . VAL D 1 50 ? 3.691 24.428 -7.882 1.00 25.98 37 VAL D N 1
ATOM 5524 C CA . VAL D 1 50 ? 3.645 24.953 -6.505 1.00 26.90 37 VAL D CA 1
ATOM 5525 C C . VAL D 1 50 ? 4.706 24.294 -5.575 1.00 32.06 37 VAL D C 1
ATOM 5526 O O . VAL D 1 50 ? 4.883 23.076 -5.590 1.00 31.56 37 VAL D O 1
ATOM 5530 N N . GLY D 1 51 ? 5.347 25.116 -4.749 1.00 28.91 38 GLY D N 1
ATOM 5531 C CA . GLY D 1 51 ? 6.314 24.654 -3.763 1.00 29.00 38 GLY D CA 1
ATOM 5532 C C . GLY D 1 51 ? 6.897 25.765 -2.919 1.00 32.44 38 GLY D C 1
ATOM 5533 O O . GLY D 1 51 ? 6.491 26.924 -3.020 1.00 31.84 38 GLY D O 1
ATOM 5534 N N . GLY D 1 52 ? 7.853 25.398 -2.080 1.00 28.97 39 GLY D N 1
ATOM 5535 C CA . GLY D 1 52 ? 8.639 26.357 -1.318 1.00 28.24 39 GLY D CA 1
ATOM 5536 C C . GLY D 1 52 ? 9.773 26.801 -2.223 1.00 31.75 39 GLY D C 1
ATOM 5537 O O . GLY D 1 52 ? 9.986 26.190 -3.279 1.00 31.13 39 GLY D O 1
ATOM 5538 N N . GLN D 1 53 ? 10.503 27.873 -1.849 1.00 28.19 40 GLN D N 1
ATOM 5539 C CA . GLN D 1 53 ? 11.638 28.366 -2.637 1.00 27.38 40 GLN D CA 1
ATOM 5540 C C . GLN D 1 53 ? 12.713 27.287 -2.764 1.00 30.24 40 GLN D C 1
ATOM 5541 O O . GLN D 1 53 ? 12.911 26.514 -1.826 1.00 29.96 40 GLN D O 1
ATOM 5547 N N . SER D 1 54 ? 13.393 27.233 -3.938 1.00 26.28 41 SER D N 1
ATOM 5548 C CA . SER D 1 54 ? 14.470 26.285 -4.286 1.00 25.98 41 SER D CA 1
ATOM 5549 C C . SER D 1 54 ? 13.999 24.811 -4.298 1.00 28.19 41 SER D C 1
ATOM 5550 O O . SER D 1 54 ? 14.835 23.917 -4.252 1.00 27.92 41 SER D O 1
ATOM 5553 N N . ALA D 1 55 ? 12.668 24.561 -4.403 1.00 24.91 42 ALA D N 1
ATOM 5554 C CA . ALA D 1 55 ? 12.103 23.202 -4.416 1.00 24.54 42 ALA D CA 1
ATOM 5555 C C . ALA D 1 55 ? 12.480 22.398 -5.666 1.00 27.66 42 ALA D C 1
ATOM 5556 O O . ALA D 1 55 ? 12.534 21.167 -5.602 1.00 28.04 42 ALA D O 1
ATOM 5558 N N . GLY D 1 56 ? 12.723 23.094 -6.771 1.00 23.40 43 GLY D N 1
ATOM 5559 C CA . GLY D 1 56 ? 13.067 22.491 -8.057 1.00 22.78 43 GLY D CA 1
ATOM 5560 C C . GLY D 1 56 ? 11.962 22.664 -9.077 1.00 24.90 43 GLY D C 1
ATOM 5561 O O . GLY D 1 56 ? 11.808 21.839 -9.976 1.00 24.09 43 GLY D O 1
ATOM 5562 N N . LYS D 1 57 ? 11.183 23.745 -8.930 1.00 21.21 44 LYS D N 1
ATOM 5563 C CA . LYS D 1 57 ? 10.039 24.111 -9.782 1.00 20.48 44 LYS D CA 1
ATOM 5564 C C . LYS D 1 57 ? 10.474 24.541 -11.183 1.00 25.45 44 LYS D C 1
ATOM 5565 O O . LYS D 1 57 ? 9.957 23.998 -12.163 1.00 25.69 44 LYS D O 1
ATOM 5571 N N . SER D 1 58 ? 11.408 25.527 -11.284 1.00 21.96 45 SER D N 1
ATOM 5572 C CA . SER D 1 58 ? 11.915 26.030 -12.571 1.00 22.12 45 SER D CA 1
ATOM 5573 C C . SER D 1 58 ? 12.634 24.929 -13.363 1.00 27.03 45 SER D C 1
ATOM 5574 O O . SER D 1 58 ? 12.594 24.943 -14.588 1.00 26.18 45 SER D O 1
ATOM 5577 N N . SER D 1 59 ? 13.294 23.983 -12.650 1.00 26.19 46 SER D N 1
ATOM 5578 C CA . SER D 1 59 ? 14.016 22.840 -13.226 1.00 26.84 46 SER D CA 1
ATOM 5579 C C . SER D 1 59 ? 13.082 21.949 -14.044 1.00 31.99 46 SER D C 1
ATOM 5580 O O . SER D 1 59 ? 13.506 21.406 -15.065 1.00 31.32 46 SER D O 1
ATOM 5583 N N . VAL D 1 60 ? 11.810 21.814 -13.594 1.00 29.86 47 VAL D N 1
ATOM 5584 C CA . VAL D 1 60 ? 10.775 21.019 -14.260 1.00 30.12 47 VAL D CA 1
ATOM 5585 C C . VAL D 1 60 ? 10.507 21.618 -15.648 1.00 34.73 47 VAL D C 1
ATOM 5586 O O . VAL D 1 60 ? 10.484 20.881 -16.637 1.00 34.25 47 VAL D O 1
ATOM 5590 N N . LEU D 1 61 ? 10.385 22.964 -15.718 1.00 31.90 48 LEU D N 1
ATOM 5591 C CA . LEU D 1 61 ? 10.148 23.717 -16.955 1.00 31.15 48 LEU D CA 1
ATOM 5592 C C . LEU D 1 61 ? 11.285 23.542 -17.957 1.00 33.82 48 LEU D C 1
ATOM 5593 O O . LEU D 1 61 ? 11.024 23.365 -19.139 1.00 33.43 48 LEU D O 1
ATOM 5598 N N . GLU D 1 62 ? 12.535 23.537 -17.485 1.00 29.84 49 GLU D N 1
ATOM 5599 C CA . GLU D 1 62 ? 13.695 23.316 -18.359 1.00 29.26 49 GLU D CA 1
ATOM 5600 C C . GLU D 1 62 ? 13.727 21.861 -18.891 1.00 32.15 49 GLU D C 1
ATOM 5601 O O . GLU D 1 62 ? 14.121 21.640 -20.036 1.00 31.22 49 GLU D O 1
ATOM 5607 N N . ASN D 1 63 ? 13.281 20.884 -18.068 1.00 28.24 50 ASN D N 1
ATOM 5608 C CA . ASN D 1 63 ? 13.239 19.470 -18.467 1.00 28.23 50 ASN D CA 1
ATOM 5609 C C . ASN D 1 63 ? 12.123 19.208 -19.474 1.00 32.67 50 ASN D C 1
ATOM 5610 O O . ASN D 1 63 ? 12.287 18.370 -20.359 1.00 32.04 50 ASN D O 1
ATOM 5615 N N . PHE D 1 64 ? 10.998 19.938 -19.342 1.00 30.70 51 PHE D N 1
ATOM 5616 C CA . PHE D 1 64 ? 9.848 19.885 -20.249 1.00 31.11 51 PHE D CA 1
ATOM 5617 C C . PHE D 1 64 ? 10.233 20.459 -21.628 1.00 36.37 51 PHE D C 1
ATOM 5618 O O . PHE D 1 64 ? 9.938 19.837 -22.646 1.00 35.97 51 PHE D O 1
ATOM 5626 N N . VAL D 1 65 ? 10.935 21.623 -21.641 1.00 34.53 52 VAL D N 1
ATOM 5627 C CA . VAL D 1 65 ? 11.415 22.331 -22.847 1.00 34.79 52 VAL D CA 1
ATOM 5628 C C . VAL D 1 65 ? 12.547 21.534 -23.538 1.00 40.02 52 VAL D C 1
ATOM 5629 O O . VAL D 1 65 ? 12.554 21.406 -24.766 1.00 39.98 52 VAL D O 1
ATOM 5633 N N . GLY D 1 66 ? 13.474 21.012 -22.740 1.00 37.27 53 GLY D N 1
ATOM 5634 C CA . GLY D 1 66 ? 14.615 20.247 -23.228 1.00 37.16 53 GLY D CA 1
ATOM 5635 C C . GLY D 1 66 ? 15.850 21.098 -23.434 1.00 41.08 53 GLY D C 1
ATOM 5636 O O . GLY D 1 66 ? 16.827 20.635 -24.028 1.00 41.58 53 GLY D O 1
ATOM 5637 N N . ARG D 1 67 ? 15.803 22.362 -22.974 1.00 37.07 54 ARG D N 1
ATOM 5638 C CA . ARG D 1 67 ? 16.911 23.328 -23.078 1.00 36.81 54 ARG D CA 1
ATOM 5639 C C . ARG D 1 67 ? 17.005 24.118 -21.790 1.00 40.05 54 ARG D C 1
ATOM 5640 O O . ARG D 1 67 ? 15.969 24.443 -21.192 1.00 39.37 54 ARG D O 1
ATOM 5648 N N . ASP D 1 68 ? 18.239 24.464 -21.372 1.00 36.79 55 ASP D N 1
ATOM 5649 C CA . ASP D 1 68 ? 18.455 25.324 -20.206 1.00 36.45 55 ASP D CA 1
ATOM 5650 C C . ASP D 1 68 ? 18.164 26.754 -20.697 1.00 39.28 55 ASP D C 1
ATOM 5651 O O . ASP D 1 68 ? 18.685 27.163 -21.742 1.00 38.74 55 ASP D O 1
ATOM 5656 N N . PHE D 1 69 ? 17.248 27.462 -20.017 1.00 35.23 56 PHE D N 1
ATOM 5657 C CA . PHE D 1 69 ? 16.814 28.788 -20.456 1.00 34.76 56 PHE D CA 1
ATOM 5658 C C . PHE D 1 69 ? 16.329 29.701 -19.310 1.00 40.77 56 PHE D C 1
ATOM 5659 O O . PHE D 1 69 ? 15.881 30.814 -19.597 1.00 40.77 56 PHE D O 1
ATOM 5667 N N . LEU D 1 70 ? 16.375 29.248 -18.033 1.00 38.16 57 LEU D N 1
ATOM 5668 C CA . LEU D 1 70 ? 15.867 30.101 -16.955 1.00 38.25 57 LEU D CA 1
ATOM 5669 C C . LEU D 1 70 ? 16.980 30.709 -16.078 1.00 41.90 57 LEU D C 1
ATOM 5670 O O . LEU D 1 70 ? 17.927 30.009 -15.706 1.00 40.59 57 LEU D O 1
ATOM 5675 N N . PRO D 1 71 ? 16.884 32.037 -15.768 1.00 38.90 58 PRO D N 1
ATOM 5676 C CA . PRO D 1 71 ? 17.931 32.681 -14.949 1.00 38.82 58 PRO D CA 1
ATOM 5677 C C . PRO D 1 71 ? 17.925 32.232 -13.492 1.00 41.84 58 PRO D C 1
ATOM 5678 O O . PRO D 1 71 ? 16.856 31.969 -12.930 1.00 41.94 58 PRO D O 1
ATOM 5682 N N . ARG D 1 72 ? 19.129 32.148 -12.887 1.00 37.11 59 ARG D N 1
ATOM 5683 C CA . ARG D 1 72 ? 19.335 31.769 -11.480 1.00 50.76 59 ARG D CA 1
ATOM 5684 C C . ARG D 1 72 ? 20.467 32.577 -10.833 1.00 82.59 59 ARG D C 1
ATOM 5685 O O . ARG D 1 72 ? 20.971 33.535 -11.421 1.00 47.64 59 ARG D O 1
ATOM 5693 N N . THR D 1 78 ? 12.230 32.624 -8.457 1.00 57.08 65 THR D N 1
ATOM 5694 C CA . THR D 1 78 ? 11.070 33.173 -9.156 1.00 56.66 65 THR D CA 1
ATOM 5695 C C . THR D 1 78 ? 10.549 34.421 -8.398 1.00 60.55 65 THR D C 1
ATOM 5696 O O . THR D 1 78 ? 10.334 34.352 -7.182 1.00 60.80 65 THR D O 1
ATOM 5700 N N . ARG D 1 79 ? 10.366 35.558 -9.123 1.00 56.02 66 ARG D N 1
ATOM 5701 C CA . ARG D 1 79 ? 9.879 36.848 -8.581 1.00 55.25 66 ARG D CA 1
ATOM 5702 C C . ARG D 1 79 ? 8.436 37.133 -9.074 1.00 57.80 66 ARG D C 1
ATOM 5703 O O . ARG D 1 79 ? 7.543 37.413 -8.266 1.00 57.50 66 ARG D O 1
ATOM 5711 N N . ARG D 1 80 ? 8.243 37.074 -10.405 1.00 52.78 67 ARG D N 1
ATOM 5712 C CA . ARG D 1 80 ? 6.975 37.253 -11.116 1.00 51.52 67 ARG D CA 1
ATOM 5713 C C . ARG D 1 80 ? 6.530 35.853 -11.589 1.00 52.49 67 ARG D C 1
ATOM 5714 O O . ARG D 1 80 ? 7.404 34.993 -11.749 1.00 51.91 67 ARG D O 1
ATOM 5722 N N . PRO D 1 81 ? 5.224 35.583 -11.869 1.00 46.24 68 PRO D N 1
ATOM 5723 C CA . PRO D 1 81 ? 4.864 34.252 -12.391 1.00 45.37 68 PRO D CA 1
ATOM 5724 C C . PRO D 1 81 ? 5.296 34.098 -13.849 1.00 46.37 68 PRO D C 1
ATOM 5725 O O . PRO D 1 81 ? 5.462 35.094 -14.555 1.00 45.43 68 PRO D O 1
ATOM 5729 N N . LEU D 1 82 ? 5.504 32.858 -14.292 1.00 41.17 69 LEU D N 1
ATOM 5730 C CA . LEU D 1 82 ? 5.866 32.596 -15.680 1.00 40.11 69 LEU D CA 1
ATOM 5731 C C . LEU D 1 82 ? 4.832 31.674 -16.306 1.00 41.91 69 LEU D C 1
ATOM 5732 O O . LEU D 1 82 ? 4.596 30.576 -15.797 1.00 41.86 69 LEU D O 1
ATOM 5737 N N . VAL D 1 83 ? 4.201 32.130 -17.389 1.00 36.18 70 VAL D N 1
ATOM 5738 C CA . VAL D 1 83 ? 3.217 31.331 -18.117 1.00 35.19 70 VAL D CA 1
ATOM 5739 C C . VAL D 1 83 ? 3.941 30.768 -19.342 1.00 36.82 70 VAL D C 1
ATOM 5740 O O . VAL D 1 83 ? 4.152 31.480 -20.334 1.00 35.57 70 VAL D O 1
ATOM 5744 N N . LEU D 1 84 ? 4.417 29.520 -19.211 1.00 31.70 71 LEU D N 1
ATOM 5745 C CA . LEU D 1 84 ? 5.141 28.815 -20.259 1.00 30.83 71 LEU D CA 1
ATOM 5746 C C . LEU D 1 84 ? 4.167 27.930 -21.036 1.00 34.27 71 LEU D C 1
ATOM 5747 O O . LEU D 1 84 ? 3.702 26.912 -20.517 1.00 34.19 71 LEU D O 1
ATOM 5752 N N . GLN D 1 85 ? 3.824 28.350 -22.263 1.00 29.77 72 GLN D N 1
ATOM 5753 C CA . GLN D 1 85 ? 2.946 27.584 -23.130 1.00 29.22 72 GLN D CA 1
ATOM 5754 C C . GLN D 1 85 ? 3.833 26.829 -24.085 1.00 32.07 72 GLN D C 1
ATOM 5755 O O . GLN D 1 85 ? 4.664 27.430 -24.772 1.00 31.66 72 GLN D O 1
ATOM 5761 N N . LEU D 1 86 ? 3.708 25.500 -24.074 1.00 28.01 73 LEU D N 1
ATOM 5762 C CA . LEU D 1 86 ? 4.503 24.617 -24.917 1.00 27.14 73 LEU D CA 1
ATOM 5763 C C . LEU D 1 86 ? 3.684 24.207 -26.125 1.00 31.09 73 LEU D C 1
ATOM 5764 O O . LEU D 1 86 ? 2.498 23.881 -25.984 1.00 31.42 73 LEU D O 1
ATOM 5769 N N . ILE D 1 87 ? 4.277 24.306 -27.325 1.00 26.88 74 ILE D N 1
ATOM 5770 C CA . ILE D 1 87 ? 3.578 23.948 -28.562 1.00 26.64 74 ILE D CA 1
ATOM 5771 C C . ILE D 1 87 ? 4.430 22.981 -29.389 1.00 30.87 74 ILE D C 1
ATOM 5772 O O . ILE D 1 87 ? 5.504 23.357 -29.849 1.00 29.92 74 ILE D O 1
ATOM 5777 N N . THR D 1 88 ? 3.936 21.744 -29.597 1.00 28.64 75 THR D N 1
ATOM 5778 C CA . THR D 1 88 ? 4.641 20.765 -30.435 1.00 29.11 75 THR D CA 1
ATOM 5779 C C . THR D 1 88 ? 4.672 21.350 -31.853 1.00 34.33 75 THR D C 1
ATOM 5780 O O . THR D 1 88 ? 3.627 21.730 -32.396 1.00 33.91 75 THR D O 1
ATOM 5784 N N . SER D 1 89 ? 5.884 21.541 -32.381 1.00 32.23 76 SER D N 1
ATOM 5785 C CA . SER D 1 89 ? 6.126 22.178 -33.676 1.00 32.23 76 SER D CA 1
ATOM 5786 C C . SER D 1 89 ? 7.316 21.540 -34.366 1.00 35.84 76 SER D C 1
ATOM 5787 O O . SER D 1 89 ? 8.193 21.015 -33.690 1.00 35.82 76 SER D O 1
ATOM 5790 N N . LYS D 1 90 ? 7.354 21.570 -35.709 1.00 31.84 77 LYS D N 1
ATOM 5791 C CA . LYS D 1 90 ? 8.489 21.019 -36.458 1.00 31.62 77 LYS D CA 1
ATOM 5792 C C . LYS D 1 90 ? 9.701 21.912 -36.216 1.00 36.48 77 LYS D C 1
ATOM 5793 O O . LYS D 1 90 ? 10.752 21.427 -35.796 1.00 35.75 77 LYS D O 1
ATOM 5798 N N . ALA D 1 91 ? 9.513 23.234 -36.388 1.00 34.84 78 ALA D N 1
ATOM 5799 C CA . ALA D 1 91 ? 10.538 24.254 -36.160 1.00 34.94 78 ALA D CA 1
ATOM 5800 C C . ALA D 1 91 ? 10.684 24.516 -34.660 1.00 39.90 78 ALA D C 1
ATOM 5801 O O . ALA D 1 91 ? 9.690 24.460 -33.925 1.00 39.04 78 ALA D O 1
ATOM 5803 N N . GLU D 1 92 ? 11.926 24.794 -34.204 1.00 37.11 79 GLU D N 1
ATOM 5804 C CA . GLU D 1 92 ? 12.186 25.082 -32.797 1.00 36.53 79 GLU D CA 1
ATOM 5805 C C . GLU D 1 92 ? 12.554 26.558 -32.592 1.00 39.81 79 GLU D C 1
ATOM 5806 O O . GLU D 1 92 ? 13.588 27.028 -33.089 1.00 38.33 79 GLU D O 1
ATOM 5812 N N . TYR D 1 93 ? 11.683 27.284 -31.866 1.00 36.63 80 TYR D N 1
ATOM 5813 C CA . TYR D 1 93 ? 11.857 28.698 -31.528 1.00 36.33 80 TYR D CA 1
ATOM 5814 C C . TYR D 1 93 ? 10.993 29.068 -30.318 1.00 39.87 80 TYR D C 1
ATOM 5815 O O . TYR D 1 93 ? 10.129 28.288 -29.922 1.00 39.88 80 TYR D O 1
ATOM 5824 N N . ALA D 1 94 ? 11.237 30.250 -29.733 1.00 36.54 81 ALA D N 1
ATOM 5825 C CA . ALA D 1 94 ? 10.509 30.772 -28.582 1.00 36.84 81 ALA D CA 1
ATOM 5826 C C . ALA D 1 94 ? 9.899 32.145 -28.888 1.00 41.65 81 ALA D C 1
ATOM 5827 O O . ALA D 1 94 ? 10.514 32.942 -29.590 1.00 41.37 81 ALA D O 1
ATOM 5829 N N . GLU D 1 95 ? 8.693 32.421 -28.356 1.00 39.21 82 GLU D N 1
ATOM 5830 C CA . GLU D 1 95 ? 8.011 33.704 -28.562 1.00 39.30 82 GLU D CA 1
ATOM 5831 C C . GLU D 1 95 ? 7.527 34.326 -27.253 1.00 42.94 82 GLU D C 1
ATOM 5832 O O . GLU D 1 95 ? 6.951 33.631 -26.414 1.00 42.20 82 GLU D O 1
ATOM 5838 N N . PHE D 1 96 ? 7.749 35.647 -27.099 1.00 39.96 83 PHE D N 1
ATOM 5839 C CA . PHE D 1 96 ? 7.306 36.447 -25.951 1.00 40.23 83 PHE D CA 1
ATOM 5840 C C . PHE D 1 96 ? 6.154 37.348 -26.373 1.00 46.68 83 PHE D C 1
ATOM 5841 O O . PHE D 1 96 ? 6.196 37.908 -27.475 1.00 46.33 83 PHE D O 1
ATOM 5849 N N . LEU D 1 97 ? 5.132 37.503 -25.498 1.00 45.23 84 LEU D N 1
ATOM 5850 C CA . LEU D 1 97 ? 3.959 38.342 -25.784 1.00 46.04 84 LEU D CA 1
ATOM 5851 C C . LEU D 1 97 ? 4.299 39.827 -25.873 1.00 52.16 84 LEU D C 1
ATOM 5852 O O . LEU D 1 97 ? 3.750 40.514 -26.733 1.00 52.04 84 LEU D O 1
ATOM 5857 N N . HIS D 1 98 ? 5.196 40.319 -24.990 1.00 50.50 85 HIS D N 1
ATOM 5858 C CA . HIS D 1 98 ? 5.629 41.724 -24.956 1.00 51.11 85 HIS D CA 1
ATOM 5859 C C . HIS D 1 98 ? 6.520 42.080 -26.161 1.00 56.27 85 HIS D C 1
ATOM 5860 O O . HIS D 1 98 ? 6.550 43.240 -26.577 1.00 55.70 85 HIS D O 1
ATOM 5867 N N . CYS D 1 99 ? 7.231 41.074 -26.715 1.00 54.38 86 CYS D N 1
ATOM 5868 C CA . CYS D 1 99 ? 8.068 41.191 -27.911 1.00 55.28 86 CYS D CA 1
ATOM 5869 C C . CYS D 1 99 ? 7.287 40.524 -29.052 1.00 60.11 86 CYS D C 1
ATOM 5870 O O . CYS D 1 99 ? 7.820 39.658 -29.755 1.00 59.54 86 CYS D O 1
ATOM 5873 N N . LYS D 1 100 ? 5.992 40.916 -29.196 1.00 57.47 87 LYS D N 1
ATOM 5874 C CA . LYS D 1 100 ? 5.048 40.394 -30.189 1.00 57.59 87 LYS D CA 1
ATOM 5875 C C . LYS D 1 100 ? 5.599 40.525 -31.625 1.00 61.44 87 LYS D C 1
ATOM 5876 O O . LYS D 1 100 ? 5.688 41.637 -32.166 1.00 61.82 87 LYS D O 1
ATOM 5878 N N . GLY D 1 101 ? 6.012 39.385 -32.187 1.00 56.51 88 GLY D N 1
ATOM 5879 C CA . GLY D 1 101 ? 6.565 39.295 -33.534 1.00 55.62 88 GLY D CA 1
ATOM 5880 C C . GLY D 1 101 ? 7.894 38.572 -33.616 1.00 57.67 88 GLY D C 1
ATOM 5881 O O . GLY D 1 101 ? 8.082 37.721 -34.494 1.00 56.89 88 GLY D O 1
ATOM 5882 N N . LYS D 1 102 ? 8.833 38.913 -32.696 1.00 53.15 89 LYS D N 1
ATOM 5883 C CA . LYS D 1 102 ? 10.186 38.337 -32.647 1.00 52.12 89 LYS D CA 1
ATOM 5884 C C . LYS D 1 102 ? 10.186 36.858 -32.244 1.00 54.19 89 LYS D C 1
ATOM 5885 O O . LYS D 1 102 ? 9.582 36.469 -31.234 1.00 53.09 89 LYS D O 1
ATOM 5891 N N . LYS D 1 103 ? 10.885 36.050 -33.055 1.00 50.05 90 LYS D N 1
ATOM 5892 C CA . LYS D 1 103 ? 11.074 34.614 -32.867 1.00 49.34 90 LYS D CA 1
ATOM 5893 C C . LYS D 1 103 ? 12.494 34.414 -32.354 1.00 52.22 90 LYS D C 1
ATOM 5894 O O . LYS D 1 103 ? 13.450 34.817 -33.026 1.00 52.23 90 LYS D O 1
ATOM 5900 N N . PHE D 1 104 ? 12.630 33.817 -31.155 1.00 47.38 91 PHE D N 1
ATOM 5901 C CA . PHE D 1 104 ? 13.912 33.565 -30.497 1.00 46.96 91 PHE D CA 1
ATOM 5902 C C . PHE D 1 104 ? 14.411 32.143 -30.790 1.00 50.37 91 PHE D C 1
ATOM 5903 O O . PHE D 1 104 ? 13.687 31.181 -30.540 1.00 50.01 91 PHE D O 1
ATOM 5911 N N . THR D 1 105 ? 15.653 32.008 -31.298 1.00 46.43 92 THR D N 1
ATOM 5912 C CA . THR D 1 105 ? 16.255 30.694 -31.606 1.00 46.12 92 THR D CA 1
ATOM 5913 C C . THR D 1 105 ? 17.403 30.349 -30.633 1.00 48.57 92 THR D C 1
ATOM 5914 O O . THR D 1 105 ? 17.755 29.177 -30.495 1.00 47.49 92 THR D O 1
ATOM 5918 N N . ASP D 1 106 ? 17.990 31.373 -29.979 1.00 44.81 93 ASP D N 1
ATOM 5919 C CA . ASP D 1 106 ? 19.080 31.215 -29.017 1.00 44.43 93 ASP D CA 1
ATOM 5920 C C . ASP D 1 106 ? 18.453 31.253 -27.616 1.00 48.42 93 ASP D C 1
ATOM 5921 O O . ASP D 1 106 ? 17.930 32.296 -27.209 1.00 47.71 93 ASP D O 1
ATOM 5926 N N . PHE D 1 107 ? 18.453 30.096 -26.902 1.00 45.05 94 PHE D N 1
ATOM 5927 C CA . PHE D 1 107 ? 17.850 29.970 -25.567 1.00 45.03 94 PHE D CA 1
ATOM 5928 C C . PHE D 1 107 ? 18.658 30.685 -24.464 1.00 48.75 94 PHE D C 1
ATOM 5929 O O . PHE D 1 107 ? 18.137 30.893 -23.362 1.00 48.13 94 PHE D O 1
ATOM 5937 N N . ASP D 1 108 ? 19.892 31.121 -24.780 1.00 45.61 95 ASP D N 1
ATOM 5938 C CA . ASP D 1 108 ? 20.700 31.934 -23.871 1.00 45.42 95 ASP D CA 1
ATOM 5939 C C . ASP D 1 108 ? 20.206 33.391 -23.997 1.00 48.64 95 ASP D C 1
ATOM 5940 O O . ASP D 1 108 ? 20.351 34.171 -23.052 1.00 48.92 95 ASP D O 1
ATOM 5945 N N . GLU D 1 109 ? 19.584 33.736 -25.158 1.00 44.26 96 GLU D N 1
ATOM 5946 C CA . GLU D 1 109 ? 18.994 35.059 -25.421 1.00 43.54 96 GLU D CA 1
ATOM 5947 C C . GLU D 1 109 ? 17.568 35.131 -24.855 1.00 46.52 96 GLU D C 1
ATOM 5948 O O . GLU D 1 109 ? 17.062 36.229 -24.599 1.00 46.37 96 GLU D O 1
ATOM 5954 N N . VAL D 1 110 ? 16.925 33.956 -24.657 1.00 42.18 97 VAL D N 1
ATOM 5955 C CA . VAL D 1 110 ? 15.588 33.845 -24.049 1.00 41.66 97 VAL D CA 1
ATOM 5956 C C . VAL D 1 110 ? 15.772 34.116 -22.530 1.00 46.04 97 VAL D C 1
ATOM 5957 O O . VAL D 1 110 ? 14.989 34.870 -21.944 1.00 45.56 97 VAL D O 1
ATOM 5961 N N . ARG D 1 111 ? 16.843 33.528 -21.924 1.00 43.06 98 ARG D N 1
ATOM 5962 C CA . ARG D 1 111 ? 17.221 33.708 -20.512 1.00 43.45 98 ARG D CA 1
ATOM 5963 C C . ARG D 1 111 ? 17.493 35.195 -20.206 1.00 48.75 98 ARG D C 1
ATOM 5964 O O . ARG D 1 111 ? 17.020 35.701 -19.188 1.00 47.80 98 ARG D O 1
ATOM 5972 N N . LEU D 1 112 ? 18.236 35.891 -21.111 1.00 46.94 99 LEU D N 1
ATOM 5973 C CA . LEU D 1 112 ? 18.564 37.321 -20.983 1.00 47.20 99 LEU D CA 1
ATOM 5974 C C . LEU D 1 112 ? 17.311 38.207 -20.994 1.00 51.25 99 LEU D C 1
ATOM 5975 O O . LEU D 1 112 ? 17.280 39.211 -20.285 1.00 51.28 99 LEU D O 1
ATOM 5980 N N . GLU D 1 113 ? 16.281 37.826 -21.793 1.00 47.31 100 GLU D N 1
ATOM 5981 C CA . GLU D 1 113 ? 15.013 38.549 -21.905 1.00 46.76 100 GLU D CA 1
ATOM 5982 C C . GLU D 1 113 ? 14.116 38.307 -20.679 1.00 50.17 100 GLU D C 1
ATOM 5983 O O . GLU D 1 113 ? 13.444 39.244 -20.247 1.00 49.69 100 GLU D O 1
ATOM 5989 N N . ILE D 1 114 ? 14.115 37.064 -20.111 1.00 46.76 101 ILE D N 1
ATOM 5990 C CA . ILE D 1 114 ? 13.335 36.727 -18.899 1.00 46.53 101 ILE D CA 1
ATOM 5991 C C . ILE D 1 114 ? 13.875 37.578 -17.735 1.00 50.03 101 ILE D C 1
ATOM 5992 O O . ILE D 1 114 ? 13.094 38.159 -16.984 1.00 48.55 101 ILE D O 1
ATOM 5997 N N . GLU D 1 115 ? 15.220 37.673 -17.645 1.00 47.69 102 GLU D N 1
ATOM 5998 C CA . GLU D 1 115 ? 15.993 38.453 -16.671 1.00 48.28 102 GLU D CA 1
ATOM 5999 C C . GLU D 1 115 ? 15.648 39.963 -16.795 1.00 52.65 102 GLU D C 1
ATOM 6000 O O . GLU D 1 115 ? 15.325 40.604 -15.787 1.00 52.31 102 GLU D O 1
ATOM 6006 N N . ALA D 1 116 ? 15.686 40.501 -18.037 1.00 49.06 103 ALA D N 1
ATOM 6007 C CA . ALA D 1 116 ? 15.397 41.900 -18.352 1.00 49.22 103 ALA D CA 1
ATOM 6008 C C . ALA D 1 116 ? 13.933 42.294 -18.091 1.00 53.70 103 ALA D C 1
ATOM 6009 O O . ALA D 1 116 ? 13.692 43.379 -17.564 1.00 53.50 103 ALA D O 1
ATOM 6011 N N . GLU D 1 117 ? 12.965 41.423 -18.452 1.00 50.75 104 GLU D N 1
ATOM 6012 C CA . GLU D 1 117 ? 11.526 41.697 -18.285 1.00 50.71 104 GLU D CA 1
ATOM 6013 C C . GLU D 1 117 ? 11.059 41.619 -16.811 1.00 54.20 104 GLU D C 1
ATOM 6014 O O . GLU D 1 117 ? 10.205 42.420 -16.416 1.00 53.51 104 GLU D O 1
ATOM 6020 N N . THR D 1 118 ? 11.614 40.667 -16.012 1.00 50.65 105 THR D N 1
ATOM 6021 C CA . THR D 1 118 ? 11.274 40.462 -14.588 1.00 50.42 105 THR D CA 1
ATOM 6022 C C . THR D 1 118 ? 11.368 41.763 -13.771 1.00 53.68 105 THR D C 1
ATOM 6023 O O . THR D 1 118 ? 10.453 42.053 -12.993 1.00 53.27 105 THR D O 1
ATOM 6027 N N . ASP D 1 119 ? 12.450 42.553 -13.978 1.00 49.66 106 ASP D N 1
ATOM 6028 C CA . ASP D 1 119 ? 12.678 43.833 -13.290 1.00 74.73 106 ASP D CA 1
ATOM 6029 C C . ASP D 1 119 ? 12.743 44.977 -14.303 1.00 96.60 106 ASP D C 1
ATOM 6030 O O . ASP D 1 119 ? 11.713 45.471 -14.756 1.00 57.89 106 ASP D O 1
ATOM 6035 N N . ILE D 1 128 ? 8.174 41.397 -5.774 1.00 47.19 115 ILE D N 1
ATOM 6036 C CA . ILE D 1 128 ? 7.295 40.398 -6.381 1.00 47.46 115 ILE D CA 1
ATOM 6037 C C . ILE D 1 128 ? 6.040 41.057 -6.990 1.00 51.44 115 ILE D C 1
ATOM 6038 O O . ILE D 1 128 ? 5.529 42.043 -6.448 1.00 52.08 115 ILE D O 1
ATOM 6043 N N . SER D 1 129 ? 5.555 40.505 -8.114 1.00 46.60 116 SER D N 1
ATOM 6044 C CA . SER D 1 129 ? 4.373 41.000 -8.830 1.00 45.70 116 SER D CA 1
ATOM 6045 C C . SER D 1 129 ? 3.496 39.841 -9.305 1.00 48.38 116 SER D C 1
ATOM 6046 O O . SER D 1 129 ? 3.992 38.725 -9.458 1.00 47.92 116 SER D O 1
ATOM 6049 N N . SER D 1 130 ? 2.192 40.108 -9.528 1.00 44.03 117 SER D N 1
ATOM 6050 C CA . SER D 1 130 ? 1.220 39.105 -9.976 1.00 43.44 117 SER D CA 1
ATOM 6051 C C . SER D 1 130 ? 1.084 39.030 -11.507 1.00 47.66 117 SER D C 1
ATOM 6052 O O . SER D 1 130 ? 0.604 38.015 -12.015 1.00 47.43 117 SER D O 1
ATOM 6055 N N . ILE D 1 131 ? 1.504 40.094 -12.241 1.00 44.56 118 ILE D N 1
ATOM 6056 C CA . ILE D 1 131 ? 1.464 40.127 -13.710 1.00 44.13 118 ILE D CA 1
ATOM 6057 C C . ILE D 1 131 ? 2.513 39.138 -14.220 1.00 46.88 118 ILE D C 1
ATOM 6058 O O . ILE D 1 131 ? 3.686 39.253 -13.849 1.00 46.69 118 ILE D O 1
ATOM 6063 N N . PRO D 1 132 ? 2.115 38.148 -15.050 1.00 42.20 119 PRO D N 1
ATOM 6064 C CA . PRO D 1 132 ? 3.088 37.148 -15.494 1.00 41.18 119 PRO D CA 1
ATOM 6065 C C . PRO D 1 132 ? 3.810 37.464 -16.796 1.00 43.78 119 PRO D C 1
ATOM 6066 O O . PRO D 1 132 ? 3.290 38.184 -17.654 1.00 42.81 119 PRO D O 1
ATOM 6070 N N . ILE D 1 133 ? 5.018 36.886 -16.950 1.00 39.64 120 ILE D N 1
ATOM 6071 C CA . ILE D 1 133 ? 5.781 36.962 -18.188 1.00 39.07 120 ILE D CA 1
ATOM 6072 C C . ILE D 1 133 ? 5.202 35.825 -19.024 1.00 41.62 120 ILE D C 1
ATOM 6073 O O . ILE D 1 133 ? 5.148 34.688 -18.546 1.00 41.20 120 ILE D O 1
ATOM 6078 N N . ASN D 1 134 ? 4.701 36.138 -20.228 1.00 37.44 121 ASN D N 1
ATOM 6079 C CA . ASN D 1 134 ? 4.109 35.131 -21.107 1.00 36.96 121 ASN D CA 1
ATOM 6080 C C . ASN D 1 134 ? 5.102 34.696 -22.169 1.00 40.11 121 ASN D C 1
ATOM 6081 O O . ASN D 1 134 ? 5.589 35.516 -22.955 1.00 39.88 121 ASN D O 1
ATOM 6086 N N . LEU D 1 135 ? 5.435 33.405 -22.151 1.00 35.70 122 LEU D N 1
ATOM 6087 C CA . LEU D 1 135 ? 6.379 32.799 -23.072 1.00 35.37 122 LEU D CA 1
ATOM 6088 C C . LEU D 1 135 ? 5.788 31.545 -23.727 1.00 39.73 122 LEU D C 1
ATOM 6089 O O . LEU D 1 135 ? 5.195 30.694 -23.051 1.00 38.98 122 LEU D O 1
ATOM 6094 N N . ARG D 1 136 ? 5.936 31.463 -25.058 1.00 36.01 123 ARG D N 1
ATOM 6095 C CA . ARG D 1 136 ? 5.519 30.329 -25.877 1.00 34.86 123 ARG D CA 1
ATOM 6096 C C . ARG D 1 136 ? 6.801 29.668 -26.358 1.00 36.75 123 ARG D C 1
ATOM 6097 O O . ARG D 1 136 ? 7.746 30.377 -26.707 1.00 35.53 123 ARG D O 1
ATOM 6105 N N . VAL D 1 137 ? 6.869 28.323 -26.328 1.00 32.96 124 VAL D N 1
ATOM 6106 C CA . VAL D 1 137 ? 8.041 27.591 -26.809 1.00 32.72 124 VAL D CA 1
ATOM 6107 C C . VAL D 1 137 ? 7.579 26.519 -27.804 1.00 35.83 124 VAL D C 1
ATOM 6108 O O . VAL D 1 137 ? 6.977 25.511 -27.414 1.00 35.07 124 VAL D O 1
ATOM 6112 N N . TYR D 1 138 ? 7.866 26.764 -29.096 1.00 32.02 125 TYR D N 1
ATOM 6113 C CA . TYR D 1 138 ? 7.561 25.867 -30.210 1.00 31.26 125 TYR D CA 1
ATOM 6114 C C . TYR D 1 138 ? 8.738 24.914 -30.346 1.00 34.99 125 TYR D C 1
ATOM 6115 O O . TYR D 1 138 ? 9.872 25.373 -30.525 1.00 34.14 125 TYR D O 1
ATOM 6124 N N . SER D 1 139 ? 8.490 23.588 -30.191 1.00 32.22 126 SER D N 1
ATOM 6125 C CA . SER D 1 139 ? 9.549 22.559 -30.250 1.00 32.24 126 SER D CA 1
ATOM 6126 C C . SER D 1 139 ? 9.006 21.157 -30.635 1.00 36.85 126 SER D C 1
ATOM 6127 O O . SER D 1 139 ? 7.889 20.831 -30.245 1.00 35.98 126 SER D O 1
ATOM 6130 N N . PRO D 1 140 ? 9.791 20.281 -31.334 1.00 34.18 127 PRO D N 1
ATOM 6131 C CA . PRO D 1 140 ? 9.275 18.925 -31.629 1.00 34.51 127 PRO D CA 1
ATOM 6132 C C . PRO D 1 140 ? 9.305 17.961 -30.427 1.00 39.21 127 PRO D C 1
ATOM 6133 O O . PRO D 1 140 ? 8.641 16.914 -30.462 1.00 38.75 127 PRO D O 1
ATOM 6137 N N . HIS D 1 141 ? 10.083 18.307 -29.375 1.00 35.80 128 HIS D N 1
ATOM 6138 C CA . HIS D 1 141 ? 10.292 17.468 -28.190 1.00 35.41 128 HIS D CA 1
ATOM 6139 C C . HIS D 1 141 ? 9.350 17.816 -26.996 1.00 38.51 128 HIS D C 1
ATOM 6140 O O . HIS D 1 141 ? 9.430 17.165 -25.951 1.00 37.72 128 HIS D O 1
ATOM 6147 N N . VAL D 1 142 ? 8.449 18.804 -27.167 1.00 34.71 129 VAL D N 1
ATOM 6148 C CA . VAL D 1 142 ? 7.500 19.217 -26.117 1.00 33.97 129 VAL D CA 1
ATOM 6149 C C . VAL D 1 142 ? 6.073 18.748 -26.449 1.00 37.45 129 VAL D C 1
ATOM 6150 O O . VAL D 1 142 ? 5.781 18.433 -27.606 1.00 37.30 129 VAL D O 1
ATOM 6154 N N . LEU D 1 143 ? 5.190 18.733 -25.435 1.00 33.35 130 LEU D N 1
ATOM 6155 C CA . LEU D 1 143 ? 3.777 18.383 -25.569 1.00 33.01 130 LEU D CA 1
ATOM 6156 C C . LEU D 1 143 ? 2.930 19.674 -25.458 1.00 37.35 130 LEU D C 1
ATOM 6157 O O . LEU D 1 143 ? 3.418 20.669 -24.913 1.00 37.05 130 LEU D O 1
ATOM 6162 N N . ASN D 1 144 ? 1.693 19.680 -26.008 1.00 33.39 131 ASN D N 1
ATOM 6163 C CA . ASN D 1 144 ? 0.846 20.878 -25.988 1.00 33.81 131 ASN D CA 1
ATOM 6164 C C . ASN D 1 144 ? 0.269 21.116 -24.582 1.00 38.49 131 ASN D C 1
ATOM 6165 O O . ASN D 1 144 ? -0.788 20.588 -24.232 1.00 38.85 131 ASN D O 1
ATOM 6170 N N . LEU D 1 145 ? 1.026 21.879 -23.756 1.00 35.14 132 LEU D N 1
ATOM 6171 C CA . LEU D 1 145 ? 0.710 22.153 -22.348 1.00 34.96 132 LEU D CA 1
ATOM 6172 C C . LEU D 1 145 ? 1.055 23.587 -21.943 1.00 38.43 132 LEU D C 1
ATOM 6173 O O . LEU D 1 145 ? 1.976 24.180 -22.499 1.00 37.56 132 LEU D O 1
ATOM 6178 N N . THR D 1 146 ? 0.342 24.116 -20.928 1.00 35.25 133 THR D N 1
ATOM 6179 C CA . THR D 1 146 ? 0.574 25.447 -20.363 1.00 35.18 133 THR D CA 1
ATOM 6180 C C . THR D 1 146 ? 1.049 25.264 -18.926 1.00 38.58 133 THR D C 1
ATOM 6181 O O . THR D 1 146 ? 0.388 24.595 -18.129 1.00 38.20 133 THR D O 1
ATOM 6185 N N . LEU D 1 147 ? 2.200 25.848 -18.608 1.00 35.61 134 LEU D N 1
ATOM 6186 C CA . LEU D 1 147 ? 2.800 25.759 -17.283 1.00 35.50 134 LEU D CA 1
ATOM 6187 C C . LEU D 1 147 ? 2.894 27.108 -16.617 1.00 38.83 134 LEU D C 1
ATOM 6188 O O . LEU D 1 147 ? 3.274 28.084 -17.259 1.00 38.65 134 LEU D O 1
ATOM 6193 N N . ILE D 1 148 ? 2.523 27.160 -15.321 1.00 35.06 135 ILE D N 1
ATOM 6194 C CA . ILE D 1 148 ? 2.558 28.369 -14.502 1.00 34.30 135 ILE D CA 1
ATOM 6195 C C . ILE D 1 148 ? 3.636 28.194 -13.442 1.00 37.16 135 ILE D C 1
ATOM 6196 O O . ILE D 1 148 ? 3.418 27.499 -12.437 1.00 35.12 135 ILE D O 1
ATOM 6201 N N . ASP D 1 149 ? 4.813 28.810 -13.683 1.00 33.98 136 ASP D N 1
ATOM 6202 C CA . ASP D 1 149 ? 5.928 28.777 -12.747 1.00 33.60 136 ASP D CA 1
ATOM 6203 C C . ASP D 1 149 ? 5.674 29.853 -11.713 1.00 36.85 136 ASP D C 1
ATOM 6204 O O . ASP D 1 149 ? 5.983 31.030 -11.925 1.00 37.19 136 ASP D O 1
ATOM 6209 N N . LEU D 1 150 ? 5.049 29.453 -10.613 1.00 32.31 137 LEU D N 1
ATOM 6210 C CA . LEU D 1 150 ? 4.708 30.366 -9.537 1.00 31.13 137 LEU D CA 1
ATOM 6211 C C . LEU D 1 150 ? 5.861 30.531 -8.566 1.00 33.86 137 LEU D C 1
ATOM 6212 O O . LEU D 1 150 ? 6.529 29.536 -8.272 1.00 32.95 137 LEU D O 1
ATOM 6217 N N . PRO D 1 151 ? 6.113 31.777 -8.045 1.00 29.99 138 PRO D N 1
ATOM 6218 C CA . PRO D 1 151 ? 7.193 31.962 -7.054 1.00 29.51 138 PRO D CA 1
ATOM 6219 C C . PRO D 1 151 ? 7.036 31.046 -5.853 1.00 32.79 138 PRO D C 1
ATOM 6220 O O . PRO D 1 151 ? 5.909 30.752 -5.453 1.00 31.92 138 PRO D O 1
ATOM 6224 N N . GLY D 1 152 ? 8.159 30.560 -5.333 1.00 29.97 139 GLY D N 1
ATOM 6225 C CA . GLY D 1 152 ? 8.174 29.664 -4.181 1.00 30.32 139 GLY D CA 1
ATOM 6226 C C . GLY D 1 152 ? 7.913 30.401 -2.890 1.00 35.64 139 GLY D C 1
ATOM 6227 O O . GLY D 1 152 ? 8.415 31.516 -2.696 1.00 36.10 139 GLY D O 1
ATOM 6228 N N . ILE D 1 153 ? 7.099 29.809 -2.016 1.00 32.51 140 ILE D N 1
ATOM 6229 C CA . ILE D 1 153 ? 6.779 30.438 -0.734 1.00 32.49 140 ILE D CA 1
ATOM 6230 C C . ILE D 1 153 ? 7.968 30.384 0.182 1.00 35.65 140 ILE D C 1
ATOM 6231 O O . ILE D 1 153 ? 8.669 29.388 0.221 1.00 35.13 140 ILE D O 1
ATOM 6236 N N . THR D 1 154 ? 8.227 31.496 0.859 1.00 32.83 141 THR D N 1
ATOM 6237 C CA . THR D 1 154 ? 9.297 31.682 1.843 1.00 32.01 141 THR D CA 1
ATOM 6238 C C . THR D 1 154 ? 8.585 31.903 3.169 1.00 35.42 141 THR D C 1
ATOM 6239 O O . THR D 1 154 ? 7.358 31.864 3.188 1.00 35.52 141 THR D O 1
ATOM 6243 N N . LYS D 1 155 ? 9.320 32.106 4.273 1.00 31.23 142 LYS D N 1
ATOM 6244 C CA . LYS D 1 155 ? 8.691 32.321 5.580 1.00 30.90 142 LYS D CA 1
ATOM 6245 C C . LYS D 1 155 ? 9.283 33.539 6.326 1.00 34.87 142 LYS D C 1
ATOM 6246 O O . LYS D 1 155 ? 8.667 34.043 7.271 1.00 33.81 142 LYS D O 1
ATOM 6252 N N . VAL D 1 156 ? 10.458 34.019 5.886 1.00 32.19 143 VAL D N 1
ATOM 6253 C CA . VAL D 1 156 ? 11.142 35.168 6.494 1.00 32.14 143 VAL D CA 1
ATOM 6254 C C . VAL D 1 156 ? 11.590 36.157 5.382 1.00 36.21 143 VAL D C 1
ATOM 6255 O O . VAL D 1 156 ? 12.204 35.708 4.399 1.00 36.07 143 VAL D O 1
ATOM 6259 N N . PRO D 1 157 ? 11.306 37.494 5.514 1.00 32.52 144 PRO D N 1
ATOM 6260 C CA . PRO D 1 157 ? 11.768 38.446 4.483 1.00 31.97 144 PRO D CA 1
ATOM 6261 C C . PRO D 1 157 ? 13.299 38.583 4.455 1.00 36.43 144 PRO D C 1
ATOM 6262 O O . PRO D 1 157 ? 13.948 38.602 5.507 1.00 35.19 144 PRO D O 1
ATOM 6266 N N . VAL D 1 158 ? 13.865 38.655 3.237 1.00 34.05 145 VAL D N 1
ATOM 6267 C CA . VAL D 1 158 ? 15.301 38.754 2.988 1.00 34.52 145 VAL D CA 1
ATOM 6268 C C . VAL D 1 158 ? 15.590 40.124 2.384 1.00 40.95 145 VAL D C 1
ATOM 6269 O O . VAL D 1 158 ? 14.961 40.515 1.401 1.00 40.86 145 VAL D O 1
ATOM 6273 N N . GLY D 1 159 ? 16.523 40.844 2.996 1.00 38.67 146 GLY D N 1
ATOM 6274 C CA . GLY D 1 159 ? 16.923 42.171 2.549 1.00 38.75 146 GLY D CA 1
ATOM 6275 C C . GLY D 1 159 ? 15.797 43.176 2.588 1.00 42.21 146 GLY D C 1
ATOM 6276 O O . GLY D 1 159 ? 15.201 43.395 3.646 1.00 42.04 146 GLY D O 1
ATOM 6277 N N . ASP D 1 160 ? 15.486 43.767 1.417 1.00 38.59 147 ASP D N 1
ATOM 6278 C CA . ASP D 1 160 ? 14.447 44.795 1.245 1.00 38.04 147 ASP D CA 1
ATOM 6279 C C . ASP D 1 160 ? 13.036 44.216 0.949 1.00 40.70 147 ASP D C 1
ATOM 6280 O O . ASP D 1 160 ? 12.109 44.991 0.682 1.00 40.25 147 ASP D O 1
ATOM 6285 N N . GLN D 1 161 ? 12.869 42.870 1.027 1.00 36.86 148 GLN D N 1
ATOM 6286 C CA . GLN D 1 161 ? 11.582 42.185 0.783 1.00 36.02 148 GLN D CA 1
ATOM 6287 C C . GLN D 1 161 ? 10.525 42.582 1.836 1.00 39.73 148 GLN D C 1
ATOM 6288 O O . GLN D 1 161 ? 10.896 42.800 2.994 1.00 39.20 148 GLN D O 1
ATOM 6294 N N . PRO D 1 162 ? 9.213 42.690 1.459 1.00 36.07 149 PRO D N 1
ATOM 6295 C CA . PRO D 1 162 ? 8.191 43.104 2.446 1.00 35.43 149 PRO D CA 1
ATOM 6296 C C . PRO D 1 162 ? 8.037 42.143 3.627 1.00 39.36 149 PRO D C 1
ATOM 6297 O O . PRO D 1 162 ? 8.232 40.946 3.439 1.00 39.82 149 PRO D O 1
ATOM 6301 N N . PRO D 1 163 ? 7.681 42.628 4.849 1.00 35.56 150 PRO D N 1
ATOM 6302 C CA . PRO D 1 163 ? 7.515 41.701 5.990 1.00 35.37 150 PRO D CA 1
ATOM 6303 C C . PRO D 1 163 ? 6.444 40.625 5.771 1.00 39.18 150 PRO D C 1
ATOM 6304 O O . PRO D 1 163 ? 6.550 39.544 6.344 1.00 38.99 150 PRO D O 1
ATOM 6308 N N . ASP D 1 164 ? 5.420 40.922 4.940 1.00 35.56 151 ASP D N 1
ATOM 6309 C CA . ASP D 1 164 ? 4.304 40.010 4.637 1.00 34.99 151 ASP D CA 1
ATOM 6310 C C . ASP D 1 164 ? 4.511 39.240 3.303 1.00 37.63 151 ASP D C 1
ATOM 6311 O O . ASP D 1 164 ? 3.527 38.845 2.665 1.00 37.55 151 ASP D O 1
ATOM 6316 N N . ILE D 1 165 ? 5.790 39.013 2.904 1.00 33.08 152 ILE D N 1
ATOM 6317 C CA . ILE D 1 165 ? 6.172 38.336 1.654 1.00 32.44 152 ILE D CA 1
ATOM 6318 C C . ILE D 1 165 ? 5.515 36.924 1.496 1.00 35.75 152 ILE D C 1
ATOM 6319 O O . ILE D 1 165 ? 4.981 36.643 0.426 1.00 35.36 152 ILE D O 1
ATOM 6324 N N . GLU D 1 166 ? 5.542 36.072 2.547 1.00 32.46 153 GLU D N 1
ATOM 6325 C CA . GLU D 1 166 ? 4.969 34.705 2.549 1.00 31.63 153 GLU D CA 1
ATOM 6326 C C . GLU D 1 166 ? 3.487 34.706 2.125 1.00 36.38 153 GLU D C 1
ATOM 6327 O O . GLU D 1 166 ? 3.079 33.931 1.244 1.00 35.19 153 GLU D O 1
ATOM 6333 N N . TYR D 1 167 ? 2.701 35.582 2.764 1.00 33.95 154 TYR D N 1
ATOM 6334 C CA . TYR D 1 167 ? 1.265 35.730 2.549 1.00 34.25 154 TYR D CA 1
ATOM 6335 C C . TYR D 1 167 ? 0.988 36.396 1.206 1.00 35.93 154 TYR D C 1
ATOM 6336 O O . TYR D 1 167 ? -0.018 36.080 0.571 1.00 35.15 154 TYR D O 1
ATOM 6345 N N . GLN D 1 168 ? 1.925 37.249 0.737 1.00 31.67 155 GLN D N 1
ATOM 6346 C CA . GLN D 1 168 ? 1.851 37.898 -0.570 1.00 31.34 155 GLN D CA 1
ATOM 6347 C C . GLN D 1 168 ? 2.034 36.849 -1.672 1.00 34.13 155 GLN D C 1
ATOM 6348 O O . GLN D 1 168 ? 1.285 36.868 -2.648 1.00 33.46 155 GLN D O 1
ATOM 6354 N N . ILE D 1 169 ? 2.994 35.904 -1.488 1.00 30.79 156 ILE D N 1
ATOM 6355 C CA . ILE D 1 169 ? 3.240 34.816 -2.446 1.00 30.89 156 ILE D CA 1
ATOM 6356 C C . ILE D 1 169 ? 2.035 33.854 -2.427 1.00 35.44 156 ILE D C 1
ATOM 6357 O O . ILE D 1 169 ? 1.510 33.527 -3.497 1.00 35.66 156 ILE D O 1
ATOM 6362 N N . ARG D 1 170 ? 1.580 33.446 -1.215 1.00 31.19 157 ARG D N 1
ATOM 6363 C CA . ARG D 1 170 ? 0.435 32.544 -1.029 1.00 30.87 157 ARG D CA 1
ATOM 6364 C C . ARG D 1 170 ? -0.801 33.049 -1.775 1.00 34.24 157 ARG D C 1
ATOM 6365 O O . ARG D 1 170 ? -1.366 32.292 -2.565 1.00 33.23 157 ARG D O 1
ATOM 6373 N N . GLU D 1 171 ? -1.174 34.341 -1.568 1.00 31.75 158 GLU D N 1
ATOM 6374 C CA . GLU D 1 171 ? -2.321 35.011 -2.221 1.00 31.97 158 GLU D CA 1
ATOM 6375 C C . GLU D 1 171 ? -2.219 34.949 -3.757 1.00 35.52 158 GLU D C 1
ATOM 6376 O O . GLU D 1 171 ? -3.216 34.669 -4.417 1.00 34.26 158 GLU D O 1
ATOM 6382 N N . MET D 1 172 ? -1.005 35.192 -4.304 1.00 33.31 159 MET D N 1
ATOM 6383 C CA . MET D 1 172 ? -0.704 35.169 -5.737 1.00 33.59 159 MET D CA 1
ATOM 6384 C C . MET D 1 172 ? -0.827 33.741 -6.302 1.00 38.27 159 MET D C 1
ATOM 6385 O O . MET D 1 172 ? -1.329 33.581 -7.423 1.00 38.59 159 MET D O 1
ATOM 6390 N N . ILE D 1 173 ? -0.374 32.707 -5.521 1.00 33.78 160 ILE D N 1
ATOM 6391 C CA . ILE D 1 173 ? -0.496 31.281 -5.878 1.00 33.34 160 ILE D CA 1
ATOM 6392 C C . ILE D 1 173 ? -2.004 30.916 -5.824 1.00 36.07 160 ILE D C 1
ATOM 6393 O O . ILE D 1 173 ? -2.497 30.241 -6.727 1.00 36.71 160 ILE D O 1
ATOM 6398 N N . MET D 1 174 ? -2.723 31.393 -4.774 1.00 31.00 161 MET D N 1
ATOM 6399 C CA . MET D 1 174 ? -4.161 31.163 -4.568 1.00 30.55 161 MET D CA 1
ATOM 6400 C C . MET D 1 174 ? -4.993 31.635 -5.753 1.00 34.26 161 MET D C 1
ATOM 6401 O O . MET D 1 174 ? -5.995 31.004 -6.056 1.00 33.48 161 MET D O 1
ATOM 6406 N N . GLN D 1 175 ? -4.561 32.709 -6.450 1.00 31.52 162 GLN D N 1
ATOM 6407 C CA . GLN D 1 175 ? -5.259 33.252 -7.626 1.00 31.62 162 GLN D CA 1
ATOM 6408 C C . GLN D 1 175 ? -5.378 32.212 -8.741 1.00 35.20 162 GLN D C 1
ATOM 6409 O O . GLN D 1 175 ? -6.376 32.203 -9.458 1.00 35.14 162 GLN D O 1
ATOM 6415 N N . PHE D 1 176 ? -4.369 31.327 -8.865 1.00 31.66 163 PHE D N 1
ATOM 6416 C CA . PHE D 1 176 ? -4.307 30.286 -9.889 1.00 31.52 163 PHE D CA 1
ATOM 6417 C C . PHE D 1 176 ? -4.851 28.950 -9.435 1.00 35.68 163 PHE D C 1
ATOM 6418 O O . PHE D 1 176 ? -5.571 28.318 -10.199 1.00 35.68 163 PHE D O 1
ATOM 6426 N N . ILE D 1 177 ? -4.492 28.497 -8.215 1.00 32.51 164 ILE D N 1
ATOM 6427 C CA . ILE D 1 177 ? -4.881 27.170 -7.709 1.00 32.40 164 ILE D CA 1
ATOM 6428 C C . ILE D 1 177 ? -6.344 27.108 -7.156 1.00 37.71 164 ILE D C 1
ATOM 6429 O O . ILE D 1 177 ? -6.821 26.010 -6.835 1.00 36.31 164 ILE D O 1
ATOM 6434 N N . THR D 1 178 ? -7.062 28.256 -7.107 1.00 36.47 165 THR D N 1
ATOM 6435 C CA . THR D 1 178 ? -8.478 28.251 -6.707 1.00 37.89 165 THR D CA 1
ATOM 6436 C C . THR D 1 178 ? -9.343 27.933 -7.933 1.00 44.64 165 THR D C 1
ATOM 6437 O O . THR D 1 178 ? -10.509 27.550 -7.779 1.00 44.70 165 THR D O 1
ATOM 6441 N N . ARG D 1 179 ? -8.760 28.092 -9.151 1.00 42.56 166 ARG D N 1
ATOM 6442 C CA . ARG D 1 179 ? -9.409 27.823 -10.439 1.00 43.21 166 ARG D CA 1
ATOM 6443 C C . ARG D 1 179 ? -9.592 26.320 -10.587 1.00 48.67 166 ARG D C 1
ATOM 6444 O O . ARG D 1 179 ? -8.641 25.550 -10.403 1.00 48.69 166 ARG D O 1
ATOM 6448 N N . GLU D 1 180 ? -10.836 25.916 -10.871 1.00 45.49 167 GLU D N 1
ATOM 6449 C CA . GLU D 1 180 ? -11.322 24.539 -10.971 1.00 45.36 167 GLU D CA 1
ATOM 6450 C C . GLU D 1 180 ? -10.636 23.696 -12.061 1.00 49.39 167 GLU D C 1
ATOM 6451 O O . GLU D 1 180 ? -10.412 22.506 -11.843 1.00 48.93 167 GLU D O 1
ATOM 6457 N N . ASN D 1 181 ? -10.335 24.285 -13.229 1.00 46.32 168 ASN D N 1
ATOM 6458 C CA . ASN D 1 181 ? -9.697 23.547 -14.322 1.00 46.03 168 ASN D CA 1
ATOM 6459 C C . ASN D 1 181 ? -8.160 23.770 -14.324 1.00 49.49 168 ASN D C 1
ATOM 6460 O O . ASN D 1 181 ? -7.510 23.705 -15.376 1.00 49.63 168 ASN D O 1
ATOM 6465 N N . CYS D 1 182 ? -7.587 23.994 -13.118 1.00 44.65 169 CYS D N 1
ATOM 6466 C CA . CYS D 1 182 ? -6.152 24.178 -12.909 1.00 43.75 169 CYS D CA 1
ATOM 6467 C C . CYS D 1 182 ? -5.580 22.981 -12.144 1.00 44.53 169 CYS D C 1
ATOM 6468 O O . CYS D 1 182 ? -5.954 22.738 -10.989 1.00 43.43 169 CYS D O 1
ATOM 6471 N N . LEU D 1 183 ? -4.684 22.231 -12.801 1.00 39.04 170 LEU D N 1
ATOM 6472 C CA . LEU D 1 183 ? -4.028 21.079 -12.195 1.00 38.38 170 LEU D CA 1
ATOM 6473 C C . LEU D 1 183 ? -2.863 21.599 -11.333 1.00 39.59 170 LEU D C 1
ATOM 6474 O O . LEU D 1 183 ? -2.045 22.391 -11.810 1.00 38.48 170 LEU D O 1
ATOM 6479 N N . ILE D 1 184 ? -2.804 21.157 -10.065 1.00 34.74 171 ILE D N 1
ATOM 6480 C CA . ILE D 1 184 ? -1.774 21.584 -9.116 1.00 33.70 171 ILE D CA 1
ATOM 6481 C C . ILE D 1 184 ? -0.612 20.596 -9.092 1.00 35.27 171 ILE D C 1
ATOM 6482 O O . ILE D 1 184 ? -0.794 19.410 -8.798 1.00 34.98 171 ILE D O 1
ATOM 6487 N N . LEU D 1 185 ? 0.584 21.101 -9.367 1.00 30.44 172 LEU D N 1
ATOM 6488 C CA . LEU D 1 185 ? 1.813 20.315 -9.327 1.00 29.53 172 LEU D CA 1
ATOM 6489 C C . LEU D 1 185 ? 2.495 20.626 -7.996 1.00 30.04 172 LEU D C 1
ATOM 6490 O O . LEU D 1 185 ? 3.106 21.689 -7.854 1.00 28.71 172 LEU D O 1
ATOM 6495 N N . ALA D 1 186 ? 2.295 19.737 -6.988 1.00 24.54 173 ALA D N 1
ATOM 6496 C CA . ALA D 1 186 ? 2.853 19.887 -5.640 1.00 23.94 173 ALA D CA 1
ATOM 6497 C C . ALA D 1 186 ? 4.285 19.398 -5.629 1.00 27.13 173 ALA D C 1
ATOM 6498 O O . ALA D 1 186 ? 4.527 18.187 -5.663 1.00 27.71 173 ALA D O 1
ATOM 6500 N N . VAL D 1 187 ? 5.239 20.345 -5.605 1.00 21.69 174 VAL D N 1
ATOM 6501 C CA . VAL D 1 187 ? 6.673 20.080 -5.654 1.00 20.97 174 VAL D CA 1
ATOM 6502 C C . VAL D 1 187 ? 7.289 20.066 -4.246 1.00 24.65 174 VAL D C 1
ATOM 6503 O O . VAL D 1 187 ? 7.250 21.075 -3.550 1.00 24.52 174 VAL D O 1
ATOM 6507 N N . THR D 1 188 ? 7.873 18.926 -3.846 1.00 21.06 175 THR D N 1
ATOM 6508 C CA . THR D 1 188 ? 8.539 18.775 -2.546 1.00 20.68 175 THR D CA 1
ATOM 6509 C C . THR D 1 188 ? 9.906 18.103 -2.738 1.00 24.53 175 THR D C 1
ATOM 6510 O O . THR D 1 188 ? 9.956 17.039 -3.361 1.00 23.75 175 THR D O 1
ATOM 6514 N N . PRO D 1 189 ? 11.018 18.675 -2.176 1.00 20.71 176 PRO D N 1
ATOM 6515 C CA . PRO D 1 189 ? 12.320 17.987 -2.276 1.00 20.50 176 PRO D CA 1
ATOM 6516 C C . PRO D 1 189 ? 12.327 16.745 -1.395 1.00 26.08 176 PRO D C 1
ATOM 6517 O O . PRO D 1 189 ? 11.690 16.749 -0.340 1.00 25.18 176 PRO D O 1
ATOM 6521 N N . ALA D 1 190 ? 13.036 15.673 -1.829 1.00 24.68 177 ALA D N 1
ATOM 6522 C CA . ALA D 1 190 ? 13.106 14.405 -1.088 1.00 24.70 177 ALA D CA 1
ATOM 6523 C C . ALA D 1 190 ? 13.932 14.500 0.186 1.00 27.59 177 ALA D C 1
ATOM 6524 O O . ALA D 1 190 ? 13.656 13.777 1.130 1.00 27.17 177 ALA D O 1
ATOM 6526 N N . ASN D 1 191 ? 14.949 15.379 0.205 1.00 24.23 178 ASN D N 1
ATOM 6527 C CA . ASN D 1 191 ? 15.849 15.582 1.343 1.00 23.51 178 ASN D CA 1
ATOM 6528 C C . ASN D 1 191 ? 15.203 16.452 2.463 1.00 28.36 178 ASN D C 1
ATOM 6529 O O . ASN D 1 191 ? 15.900 16.930 3.372 1.00 27.06 178 ASN D O 1
ATOM 6534 N N . THR D 1 192 ? 13.869 16.637 2.390 1.00 25.93 179 THR D N 1
ATOM 6535 C CA . THR D 1 192 ? 13.065 17.304 3.411 1.00 26.34 179 THR D CA 1
ATOM 6536 C C . THR D 1 192 ? 11.938 16.325 3.801 1.00 28.99 179 THR D C 1
ATOM 6537 O O . THR D 1 192 ? 11.554 15.475 2.988 1.00 27.91 179 THR D O 1
ATOM 6541 N N . ASP D 1 193 ? 11.426 16.434 5.033 1.00 25.84 180 ASP D N 1
ATOM 6542 C CA . ASP D 1 193 ? 10.302 15.624 5.512 1.00 26.80 180 ASP D CA 1
ATOM 6543 C C . ASP D 1 193 ? 9.019 16.071 4.749 1.00 30.64 180 ASP D C 1
ATOM 6544 O O . ASP D 1 193 ? 8.741 17.270 4.678 1.00 29.30 180 ASP D O 1
ATOM 6549 N N . LEU D 1 194 ? 8.295 15.107 4.124 1.00 28.36 181 LEU D N 1
ATOM 6550 C CA . LEU D 1 194 ? 7.070 15.350 3.332 1.00 28.16 181 LEU D CA 1
ATOM 6551 C C . LEU D 1 194 ? 5.946 15.990 4.172 1.00 31.87 181 LEU D C 1
ATOM 6552 O O . LEU D 1 194 ? 5.207 16.820 3.648 1.00 31.31 181 LEU D O 1
ATOM 6557 N N . ALA D 1 195 ? 5.853 15.659 5.477 1.00 29.10 182 ALA D N 1
ATOM 6558 C CA . ALA D 1 195 ? 4.857 16.277 6.376 1.00 28.69 182 ALA D CA 1
ATOM 6559 C C . ALA D 1 195 ? 5.041 17.825 6.485 1.00 30.93 182 ALA D C 1
ATOM 6560 O O . ALA D 1 195 ? 4.091 18.519 6.826 1.00 30.03 182 ALA D O 1
ATOM 6562 N N . ASN D 1 196 ? 6.261 18.340 6.152 1.00 26.93 183 ASN D N 1
ATOM 6563 C CA . ASN D 1 196 ? 6.645 19.766 6.165 1.00 26.68 183 ASN D CA 1
ATOM 6564 C C . ASN D 1 196 ? 6.401 20.469 4.808 1.00 29.64 183 ASN D C 1
ATOM 6565 O O . ASN D 1 196 ? 6.755 21.644 4.668 1.00 29.64 183 ASN D O 1
ATOM 6570 N N . SER D 1 197 ? 5.827 19.758 3.817 1.00 25.53 184 SER D N 1
ATOM 6571 C CA . SER D 1 197 ? 5.594 20.289 2.480 1.00 25.42 184 SER D CA 1
ATOM 6572 C C . SER D 1 197 ? 4.607 21.459 2.435 1.00 30.30 184 SER D C 1
ATOM 6573 O O . SER D 1 197 ? 3.418 21.323 2.781 1.00 29.86 184 SER D O 1
ATOM 6576 N N . ASP D 1 198 ? 5.127 22.608 1.966 1.00 26.55 185 ASP D N 1
ATOM 6577 C CA . ASP D 1 198 ? 4.387 23.850 1.761 1.00 25.51 185 ASP D CA 1
ATOM 6578 C C . ASP D 1 198 ? 3.425 23.656 0.588 1.00 27.83 185 ASP D C 1
ATOM 6579 O O . ASP D 1 198 ? 2.283 24.093 0.654 1.00 26.81 185 ASP D O 1
ATOM 6584 N N . ALA D 1 199 ? 3.901 22.972 -0.472 1.00 24.93 186 ALA D N 1
ATOM 6585 C CA . ALA D 1 199 ? 3.161 22.625 -1.684 1.00 24.95 186 ALA D CA 1
ATOM 6586 C C . ALA D 1 199 ? 1.902 21.798 -1.358 1.00 27.59 186 ALA D C 1
ATOM 6587 O O . ALA D 1 199 ? 0.794 22.182 -1.757 1.00 26.05 186 ALA D O 1
ATOM 6589 N N . LEU D 1 200 ? 2.077 20.686 -0.602 1.00 25.19 187 LEU D N 1
ATOM 6590 C CA . LEU D 1 200 ? 0.983 19.794 -0.224 1.00 25.80 187 LEU D CA 1
ATOM 6591 C C . LEU D 1 200 ? -0.027 20.477 0.682 1.00 30.85 187 LEU D C 1
ATOM 6592 O O . LEU D 1 200 ? -1.223 20.257 0.501 1.00 29.93 187 LEU D O 1
ATOM 6597 N N . LYS D 1 201 ? 0.435 21.332 1.625 1.00 28.14 188 LYS D N 1
ATOM 6598 C CA . LYS D 1 201 ? -0.475 22.072 2.502 1.00 28.48 188 LYS D CA 1
ATOM 6599 C C . LYS D 1 201 ? -1.384 22.958 1.623 1.00 34.46 188 LYS D C 1
ATOM 6600 O O . LYS D 1 201 ? -2.612 22.841 1.697 1.00 35.19 188 LYS D O 1
ATOM 6606 N N . LEU D 1 202 ? -0.768 23.784 0.750 1.00 31.36 189 LEU D N 1
ATOM 6607 C CA . LEU D 1 202 ? -1.470 24.696 -0.153 1.00 31.19 189 LEU D CA 1
ATOM 6608 C C . LEU D 1 202 ? -2.406 23.968 -1.117 1.00 33.97 189 LEU D C 1
ATOM 6609 O O . LEU D 1 202 ? -3.513 24.461 -1.361 1.00 32.88 189 LEU D O 1
ATOM 6614 N N . ALA D 1 203 ? -1.976 22.783 -1.632 1.00 30.36 190 ALA D N 1
ATOM 6615 C CA . ALA D 1 203 ? -2.778 21.951 -2.533 1.00 30.10 190 ALA D CA 1
ATOM 6616 C C . ALA D 1 203 ? -3.973 21.326 -1.826 1.00 34.41 190 ALA D C 1
ATOM 6617 O O . ALA D 1 203 ? -5.004 21.130 -2.462 1.00 34.46 190 ALA D O 1
ATOM 6619 N N . LYS D 1 204 ? -3.840 21.020 -0.520 1.00 31.09 191 LYS D N 1
ATOM 6620 C CA . LYS D 1 204 ? -4.894 20.417 0.301 1.00 31.39 191 LYS D CA 1
ATOM 6621 C C . LYS D 1 204 ? -5.898 21.487 0.768 1.00 36.45 191 LYS D C 1
ATOM 6622 O O . LYS D 1 204 ? -7.037 21.152 1.071 1.00 36.68 191 LYS D O 1
ATOM 6625 N N . GLU D 1 205 ? -5.474 22.769 0.809 1.00 33.50 192 GLU D N 1
ATOM 6626 C CA . GLU D 1 205 ? -6.307 23.911 1.204 1.00 33.50 192 GLU D CA 1
ATOM 6627 C C . GLU D 1 205 ? -7.369 24.237 0.156 1.00 37.52 192 GLU D C 1
ATOM 6628 O O . GLU D 1 205 ? -8.427 24.757 0.508 1.00 36.85 192 GLU D O 1
ATOM 6634 N N . VAL D 1 206 ? -7.077 23.965 -1.132 1.00 34.94 193 VAL D N 1
ATOM 6635 C CA . VAL D 1 206 ? -8.001 24.241 -2.247 1.00 34.99 193 VAL D CA 1
ATOM 6636 C C . VAL D 1 206 ? -8.548 22.961 -2.856 1.00 39.73 193 VAL D C 1
ATOM 6637 O O . VAL D 1 206 ? -9.604 22.984 -3.494 1.00 39.93 193 VAL D O 1
ATOM 6641 N N . ASP D 1 207 ? -7.823 21.849 -2.672 1.00 35.97 194 ASP D N 1
ATOM 6642 C CA . ASP D 1 207 ? -8.195 20.544 -3.203 1.00 35.22 194 ASP D CA 1
ATOM 6643 C C . ASP D 1 207 ? -8.009 19.479 -2.076 1.00 38.64 194 ASP D C 1
ATOM 6644 O O . ASP D 1 207 ? -7.016 18.746 -2.063 1.00 37.41 194 ASP D O 1
ATOM 6649 N N . PRO D 1 208 ? -8.948 19.436 -1.079 1.00 36.64 195 PRO D N 1
ATOM 6650 C CA . PRO D 1 208 ? -8.811 18.473 0.042 1.00 36.93 195 PRO D CA 1
ATOM 6651 C C . PRO D 1 208 ? -8.937 17.008 -0.368 1.00 41.52 195 PRO D C 1
ATOM 6652 O O . PRO D 1 208 ? -8.345 16.137 0.280 1.00 41.71 195 PRO D O 1
ATOM 6656 N N . GLN D 1 209 ? -9.708 16.743 -1.439 1.00 38.26 196 GLN D N 1
ATOM 6657 C CA . GLN D 1 209 ? -9.934 15.408 -1.976 1.00 38.43 196 GLN D CA 1
ATOM 6658 C C . GLN D 1 209 ? -8.747 14.915 -2.817 1.00 42.57 196 GLN D C 1
ATOM 6659 O O . GLN D 1 209 ? -8.572 13.705 -2.969 1.00 42.70 196 GLN D O 1
ATOM 6661 N N . GLY D 1 210 ? -7.945 15.850 -3.337 1.00 39.16 197 GLY D N 1
ATOM 6662 C CA . GLY D 1 210 ? -6.786 15.557 -4.176 1.00 38.58 197 GLY D CA 1
ATOM 6663 C C . GLY D 1 210 ? -7.164 15.212 -5.604 1.00 41.84 197 GLY D C 1
ATOM 6664 O O . GLY D 1 210 ? -6.466 14.429 -6.259 1.00 41.23 197 GLY D O 1
ATOM 6665 N N . LEU D 1 211 ? -8.277 15.807 -6.099 1.00 38.09 198 LEU D N 1
ATOM 6666 C CA . LEU D 1 211 ? -8.824 15.564 -7.444 1.00 37.93 198 LEU D CA 1
ATOM 6667 C C . LEU D 1 211 ? -7.966 16.144 -8.566 1.00 40.20 198 LEU D C 1
ATOM 6668 O O . LEU D 1 211 ? -7.935 15.582 -9.660 1.00 40.36 198 LEU D O 1
ATOM 6673 N N . ARG D 1 212 ? -7.303 17.270 -8.315 1.00 35.29 199 ARG D N 1
ATOM 6674 C CA . ARG D 1 212 ? -6.465 17.922 -9.319 1.00 34.81 199 ARG D CA 1
ATOM 6675 C C . ARG D 1 212 ? -5.054 18.212 -8.756 1.00 37.83 199 ARG D C 1
ATOM 6676 O O . ARG D 1 212 ? -4.467 19.268 -9.029 1.00 37.41 199 ARG D O 1
ATOM 6684 N N . THR D 1 213 ? -4.510 17.247 -7.978 1.00 33.59 200 THR D N 1
ATOM 6685 C CA . THR D 1 213 ? -3.185 17.373 -7.373 1.00 32.98 200 THR D CA 1
ATOM 6686 C C . THR D 1 213 ? -2.304 16.191 -7.736 1.00 34.63 200 THR D C 1
ATOM 6687 O O . THR D 1 213 ? -2.652 15.049 -7.437 1.00 34.74 200 THR D O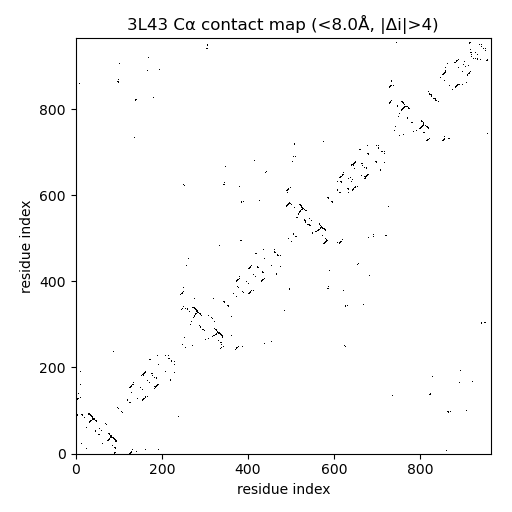 1
ATOM 6691 N N . ILE D 1 214 ? -1.148 16.479 -8.352 1.00 29.60 201 ILE D N 1
ATOM 6692 C CA . ILE D 1 214 ? -0.123 15.487 -8.656 1.00 29.07 201 ILE D CA 1
ATOM 6693 C C . ILE D 1 214 ? 1.122 15.861 -7.840 1.00 31.83 201 ILE D C 1
ATOM 6694 O O . ILE D 1 214 ? 1.615 16.994 -7.924 1.00 30.47 201 ILE D O 1
ATOM 6699 N N . GLY D 1 215 ? 1.579 14.914 -7.033 1.00 28.06 202 GLY D N 1
ATOM 6700 C CA . GLY D 1 215 ? 2.768 15.079 -6.206 1.00 27.77 202 GLY D CA 1
ATOM 6701 C C . GLY D 1 215 ? 4.017 14.932 -7.042 1.00 30.54 202 GLY D C 1
ATOM 6702 O O . GLY D 1 215 ? 4.110 14.000 -7.844 1.00 30.49 202 GLY D O 1
ATOM 6703 N N . VAL D 1 216 ? 4.967 15.875 -6.894 1.00 26.51 203 VAL D N 1
ATOM 6704 C CA . VAL D 1 216 ? 6.249 15.872 -7.608 1.00 26.43 203 VAL D CA 1
ATOM 6705 C C . VAL D 1 216 ? 7.353 15.897 -6.554 1.00 30.76 203 VAL D C 1
ATOM 6706 O O . VAL D 1 216 ? 7.396 16.816 -5.738 1.00 29.50 203 VAL D O 1
ATOM 6710 N N . ILE D 1 217 ? 8.216 14.860 -6.549 1.00 28.10 204 ILE D N 1
ATOM 6711 C CA . ILE D 1 217 ? 9.322 14.743 -5.594 1.00 27.57 204 ILE D CA 1
ATOM 6712 C C . ILE D 1 217 ? 10.674 14.938 -6.330 1.00 29.64 204 ILE D C 1
ATOM 6713 O O . ILE D 1 217 ? 11.025 14.156 -7.218 1.00 29.56 204 ILE D O 1
ATOM 6718 N N . THR D 1 218 ? 11.406 15.992 -5.955 1.00 24.80 205 THR D N 1
ATOM 6719 C CA . THR D 1 218 ? 12.725 16.345 -6.519 1.00 23.90 205 THR D CA 1
ATOM 6720 C C . THR D 1 218 ? 13.832 15.937 -5.534 1.00 25.41 205 THR D C 1
ATOM 6721 O O . THR D 1 218 ? 13.539 15.528 -4.401 1.00 24.86 205 THR D O 1
ATOM 6725 N N . LYS D 1 219 ? 15.099 16.060 -5.963 1.00 21.35 206 LYS D N 1
ATOM 6726 C CA . LYS D 1 219 ? 16.316 15.859 -5.136 1.00 21.31 206 LYS D CA 1
ATOM 6727 C C . LYS D 1 219 ? 16.400 14.485 -4.462 1.00 27.33 206 LYS D C 1
ATOM 6728 O O . LYS D 1 219 ? 16.894 14.387 -3.336 1.00 27.72 206 LYS D O 1
ATOM 6734 N N . LEU D 1 220 ? 15.958 13.422 -5.176 1.00 24.70 207 LEU D N 1
ATOM 6735 C CA . LEU D 1 220 ? 16.027 12.033 -4.692 1.00 24.01 207 LEU D CA 1
ATOM 6736 C C . LEU D 1 220 ? 17.488 11.550 -4.638 1.00 28.26 207 LEU D C 1
ATOM 6737 O O . LEU D 1 220 ? 17.814 10.642 -3.884 1.00 28.49 207 LEU D O 1
ATOM 6742 N N . ASP D 1 221 ? 18.367 12.224 -5.397 1.00 24.97 208 ASP D N 1
ATOM 6743 C CA . ASP D 1 221 ? 19.809 12.001 -5.449 1.00 24.41 208 ASP D CA 1
ATOM 6744 C C . ASP D 1 221 ? 20.530 12.674 -4.246 1.00 28.65 208 ASP D C 1
ATOM 6745 O O . ASP D 1 221 ? 21.692 12.358 -3.975 1.00 28.33 208 ASP D O 1
ATOM 6750 N N . LEU D 1 222 ? 19.837 13.612 -3.547 1.00 25.43 209 LEU D N 1
ATOM 6751 C CA . LEU D 1 222 ? 20.364 14.370 -2.396 1.00 24.53 209 LEU D CA 1
ATOM 6752 C C . LEU D 1 222 ? 20.004 13.763 -1.034 1.00 28.23 209 LEU D C 1
ATOM 6753 O O . LEU D 1 222 ? 20.432 14.283 0.020 1.00 27.45 209 LEU D O 1
ATOM 6758 N N . MET D 1 223 ? 19.227 12.665 -1.051 1.00 24.48 210 MET D N 1
ATOM 6759 C CA . MET D 1 223 ? 18.802 11.959 0.154 1.00 24.11 210 MET D CA 1
ATOM 6760 C C . MET D 1 223 ? 19.987 11.400 0.944 1.00 30.42 210 MET D C 1
ATOM 6761 O O . MET D 1 223 ? 20.965 10.935 0.358 1.00 29.31 210 MET D O 1
ATOM 6766 N N . ASP D 1 224 ? 19.886 11.474 2.289 1.00 29.33 211 ASP D N 1
ATOM 6767 C CA . ASP D 1 224 ? 20.870 10.987 3.259 1.00 29.46 211 ASP D CA 1
ATOM 6768 C C . ASP D 1 224 ? 21.130 9.477 3.075 1.00 36.30 211 ASP D C 1
ATOM 6769 O O . ASP D 1 224 ? 20.242 8.748 2.608 1.00 35.40 211 ASP D O 1
ATOM 6774 N N . GLU D 1 225 ? 22.353 9.017 3.433 1.00 35.04 212 GLU D N 1
ATOM 6775 C CA . GLU D 1 225 ? 22.728 7.603 3.353 1.00 35.83 212 GLU D CA 1
ATOM 6776 C C . GLU D 1 225 ? 21.859 6.771 4.315 1.00 40.94 212 GLU D C 1
ATOM 6777 O O . GLU D 1 225 ? 21.689 7.138 5.485 1.00 40.11 212 GLU D O 1
ATOM 6779 N N . GLY D 1 226 ? 21.286 5.693 3.790 1.00 38.98 213 GLY D N 1
ATOM 6780 C CA . GLY D 1 226 ? 20.411 4.800 4.549 1.00 38.75 213 GLY D CA 1
ATOM 6781 C C . GLY D 1 226 ? 18.956 5.238 4.567 1.00 41.52 213 GLY D C 1
ATOM 6782 O O . GLY D 1 226 ? 18.178 4.764 5.405 1.00 41.51 213 GLY D O 1
ATOM 6783 N N . THR D 1 227 ? 18.585 6.178 3.656 1.00 35.84 214 THR D N 1
ATOM 6784 C CA . THR D 1 227 ? 17.221 6.706 3.504 1.00 34.31 214 THR D CA 1
ATOM 6785 C C . THR D 1 227 ? 16.769 6.611 2.045 1.00 36.23 214 THR D C 1
ATOM 6786 O O . THR D 1 227 ? 17.602 6.530 1.137 1.00 35.92 214 THR D O 1
ATOM 6790 N N . ASP D 1 228 ? 15.445 6.652 1.829 1.00 31.19 215 ASP D N 1
ATOM 6791 C CA . ASP D 1 228 ? 14.805 6.623 0.517 1.00 30.12 215 ASP D CA 1
ATOM 6792 C C . ASP D 1 228 ? 13.377 7.161 0.656 1.00 32.59 215 ASP D C 1
ATOM 6793 O O . ASP D 1 228 ? 12.859 7.237 1.776 1.00 31.59 215 ASP D O 1
ATOM 6798 N N . ALA D 1 229 ? 12.735 7.504 -0.478 1.00 28.24 216 ALA D N 1
ATOM 6799 C CA . ALA D 1 229 ? 11.363 7.997 -0.485 1.00 27.92 216 ALA D CA 1
ATOM 6800 C C . ALA D 1 229 ? 10.381 6.979 -1.110 1.00 31.92 216 ALA D C 1
ATOM 6801 O O . ALA D 1 229 ? 9.354 7.378 -1.654 1.00 31.96 216 ALA D O 1
ATOM 6803 N N . ARG D 1 230 ? 10.674 5.664 -0.979 1.00 28.51 217 ARG D N 1
ATOM 6804 C CA . ARG D 1 230 ? 9.832 4.569 -1.500 1.00 28.58 217 ARG D CA 1
ATOM 6805 C C . ARG D 1 230 ? 8.388 4.635 -0.953 1.00 31.97 217 ARG D C 1
ATOM 6806 O O . ARG D 1 230 ? 7.453 4.577 -1.741 1.00 31.81 217 ARG D O 1
ATOM 6814 N N . ASP D 1 231 ? 8.209 4.801 0.372 1.00 28.48 218 ASP D N 1
ATOM 6815 C CA . ASP D 1 231 ? 6.871 4.881 0.980 1.00 28.14 218 ASP D CA 1
ATOM 6816 C C . ASP D 1 231 ? 6.066 6.107 0.472 1.00 29.55 218 ASP D C 1
ATOM 6817 O O . ASP D 1 231 ? 4.836 6.037 0.391 1.00 29.02 218 ASP D O 1
ATOM 6822 N N . VAL D 1 232 ? 6.772 7.193 0.081 1.00 23.94 219 VAL D N 1
ATOM 6823 C CA . VAL D 1 232 ? 6.176 8.411 -0.475 1.00 23.03 219 VAL D CA 1
ATOM 6824 C C . VAL D 1 232 ? 5.695 8.117 -1.908 1.00 27.37 219 VAL D C 1
ATOM 6825 O O . VAL D 1 232 ? 4.528 8.345 -2.226 1.00 26.88 219 VAL D O 1
ATOM 6829 N N . LEU D 1 233 ? 6.619 7.626 -2.764 1.00 24.26 220 LEU D N 1
ATOM 6830 C CA . LEU D 1 233 ? 6.395 7.347 -4.186 1.00 24.10 220 LEU D CA 1
ATOM 6831 C C . LEU D 1 233 ? 5.473 6.136 -4.425 1.00 29.20 220 LEU D C 1
ATOM 6832 O O . LEU D 1 233 ? 4.887 6.022 -5.508 1.00 28.94 220 LEU D O 1
ATOM 6837 N N . GLU D 1 234 ? 5.292 5.276 -3.397 1.00 26.85 221 GLU D N 1
ATOM 6838 C CA . GLU D 1 234 ? 4.361 4.138 -3.434 1.00 27.34 221 GLU D CA 1
ATOM 6839 C C . GLU D 1 234 ? 2.991 4.612 -2.942 1.00 33.53 221 GLU D C 1
ATOM 6840 O O . GLU D 1 234 ? 2.098 3.789 -2.741 1.00 34.37 221 GLU D O 1
ATOM 6846 N N . ASN D 1 235 ? 2.835 5.952 -2.732 1.00 30.97 222 ASN D N 1
ATOM 6847 C CA . ASN D 1 235 ? 1.600 6.624 -2.286 1.00 31.11 222 ASN D CA 1
ATOM 6848 C C . ASN D 1 235 ? 1.087 6.106 -0.910 1.00 36.79 222 ASN D C 1
ATOM 6849 O O . ASN D 1 235 ? -0.127 6.072 -0.693 1.00 37.95 222 ASN D O 1
ATOM 6854 N N . LYS D 1 236 ? 2.009 5.743 0.022 1.00 33.64 223 LYS D N 1
ATOM 6855 C CA . LYS D 1 236 ? 1.656 5.193 1.351 1.00 33.61 223 LYS D CA 1
ATOM 6856 C C . LYS D 1 236 ? 1.762 6.192 2.530 1.00 37.86 223 LYS D C 1
ATOM 6857 O O . LYS D 1 236 ? 0.902 6.156 3.417 1.00 36.91 223 LYS D O 1
ATOM 6863 N N . LEU D 1 237 ? 2.836 7.025 2.579 1.00 35.20 224 LEU D N 1
ATOM 6864 C CA . LEU D 1 237 ? 3.052 7.996 3.672 1.00 34.91 224 LEU D CA 1
ATOM 6865 C C . LEU D 1 237 ? 1.930 9.048 3.683 1.00 38.68 224 LEU D C 1
ATOM 6866 O O . LEU D 1 237 ? 1.182 9.150 4.670 1.00 38.29 224 LEU D O 1
ATOM 6871 N N . LEU D 1 238 ? 1.799 9.795 2.574 1.00 35.29 225 LEU D N 1
ATOM 6872 C CA . LEU D 1 238 ? 0.744 10.787 2.380 1.00 35.66 225 LEU D CA 1
ATOM 6873 C C . LEU D 1 238 ? 0.046 10.485 1.058 1.00 39.88 225 LEU D C 1
ATOM 6874 O O . LEU D 1 238 ? 0.481 10.964 0.009 1.00 39.51 225 LEU D O 1
ATOM 6879 N N . PRO D 1 239 ? -0.992 9.609 1.080 1.00 36.77 226 PRO D N 1
ATOM 6880 C CA . PRO D 1 239 ? -1.660 9.226 -0.178 1.00 36.54 226 PRO D CA 1
ATOM 6881 C C . PRO D 1 239 ? -2.405 10.363 -0.871 1.00 40.18 226 PRO D C 1
ATOM 6882 O O . PRO D 1 239 ? -3.175 11.102 -0.245 1.00 39.62 226 PRO D O 1
ATOM 6886 N N . LEU D 1 240 ? -2.156 10.499 -2.173 1.00 36.33 227 LEU D N 1
ATOM 6887 C CA . LEU D 1 240 ? -2.826 11.464 -3.033 1.00 36.05 227 LEU D CA 1
ATOM 6888 C C . LEU D 1 240 ? -3.551 10.648 -4.065 1.00 39.77 227 LEU D C 1
ATOM 6889 O O . LEU D 1 240 ? -2.969 9.690 -4.592 1.00 39.67 227 LEU D O 1
ATOM 6894 N N . ARG D 1 241 ? -4.811 11.022 -4.374 1.00 35.93 228 ARG D N 1
ATOM 6895 C CA . ARG D 1 241 ? -5.656 10.344 -5.371 1.00 35.62 228 ARG D CA 1
ATOM 6896 C C . ARG D 1 241 ? -4.863 10.024 -6.639 1.00 37.16 228 ARG D C 1
ATOM 6897 O O . ARG D 1 241 ? -4.782 8.859 -7.032 1.00 36.09 228 ARG D O 1
ATOM 6905 N N . ARG D 1 242 ? -4.191 11.055 -7.200 1.00 33.12 229 ARG D N 1
ATOM 6906 C CA . ARG D 1 242 ? -3.400 11.000 -8.428 1.00 31.98 229 ARG D CA 1
ATOM 6907 C C . ARG D 1 242 ? -1.912 10.587 -8.222 1.00 34.01 229 ARG D C 1
ATOM 6908 O O . ARG D 1 242 ? -1.131 10.610 -9.184 1.00 33.20 229 ARG D O 1
ATOM 6916 N N . GLY D 1 243 ? -1.556 10.189 -6.996 1.00 29.89 230 GLY D N 1
ATOM 6917 C CA . GLY D 1 243 ? -0.219 9.689 -6.645 1.00 29.19 230 GLY D CA 1
ATOM 6918 C C . GLY D 1 243 ? 0.941 10.649 -6.805 1.00 31.90 230 GLY D C 1
ATOM 6919 O O . GLY D 1 243 ? 0.739 11.853 -6.984 1.00 32.09 230 GLY D O 1
ATOM 6920 N N . TYR D 1 244 ? 2.181 10.103 -6.752 1.00 27.05 231 TYR D N 1
ATOM 6921 C CA . TYR D 1 244 ? 3.438 10.867 -6.827 1.00 25.61 231 TYR D CA 1
ATOM 6922 C C . TYR D 1 244 ? 4.302 10.517 -8.023 1.00 29.37 231 TYR D C 1
ATOM 6923 O O . TYR D 1 244 ? 4.309 9.365 -8.469 1.00 29.46 231 TYR D O 1
ATOM 6932 N N . VAL D 1 245 ? 5.065 11.517 -8.525 1.00 24.83 232 VAL D N 1
ATOM 6933 C CA . VAL D 1 245 ? 6.033 11.333 -9.612 1.00 24.35 232 VAL D CA 1
ATOM 6934 C C . VAL D 1 245 ? 7.384 11.843 -9.094 1.00 28.03 232 VAL D C 1
ATOM 6935 O O . VAL D 1 245 ? 7.478 12.979 -8.630 1.00 27.23 232 VAL D O 1
ATOM 6939 N N . GLY D 1 246 ? 8.399 10.986 -9.160 1.00 25.00 233 GLY D N 1
ATOM 6940 C CA . GLY D 1 246 ? 9.752 11.312 -8.736 1.00 24.37 233 GLY D CA 1
ATOM 6941 C C . GLY D 1 246 ? 10.591 11.775 -9.901 1.00 26.73 233 GLY D C 1
ATOM 6942 O O . GLY D 1 246 ? 10.507 11.193 -10.990 1.00 26.52 233 GLY D O 1
ATOM 6943 N N . VAL D 1 247 ? 11.384 12.850 -9.694 1.00 21.82 234 VAL D N 1
ATOM 6944 C CA . VAL D 1 247 ? 12.251 13.433 -10.731 1.00 20.90 234 VAL D CA 1
ATOM 6945 C C . VAL D 1 247 ? 13.688 13.638 -10.179 1.00 27.36 234 VAL D C 1
ATOM 6946 O O . VAL D 1 247 ? 13.866 13.711 -8.957 1.00 26.80 234 VAL D O 1
ATOM 6950 N N . VAL D 1 248 ? 14.703 13.688 -11.080 1.00 24.85 235 VAL D N 1
ATOM 6951 C CA . VAL D 1 248 ? 16.115 13.953 -10.735 1.00 25.15 235 VAL D CA 1
ATOM 6952 C C . VAL D 1 248 ? 16.603 15.045 -11.687 1.00 29.26 235 VAL D C 1
ATOM 6953 O O . VAL D 1 248 ? 16.851 14.795 -12.874 1.00 28.53 235 VAL D O 1
ATOM 6957 N N . ASN D 1 249 ? 16.660 16.271 -11.170 1.00 26.56 236 ASN D N 1
ATOM 6958 C CA . ASN D 1 249 ? 17.034 17.449 -11.939 1.00 26.72 236 ASN D CA 1
ATOM 6959 C C . ASN D 1 249 ? 18.544 17.701 -11.941 1.00 31.84 236 ASN D C 1
ATOM 6960 O O . ASN D 1 249 ? 19.298 16.975 -11.283 1.00 31.39 236 ASN D O 1
ATOM 6965 N N . ARG D 1 250 ? 18.975 18.747 -12.685 1.00 29.37 237 ARG D N 1
ATOM 6966 C CA . ARG D 1 250 ? 20.352 19.207 -12.753 1.00 29.94 237 ARG D CA 1
ATOM 6967 C C . ARG D 1 250 ? 20.719 19.762 -11.377 1.00 35.41 237 ARG D C 1
ATOM 6968 O O . ARG D 1 250 ? 19.963 20.556 -10.809 1.00 34.77 237 ARG D O 1
ATOM 6976 N N . SER D 1 251 ? 21.883 19.358 -10.856 1.00 33.33 238 SER D N 1
ATOM 6977 C CA . SER D 1 251 ? 22.423 19.842 -9.579 1.00 33.64 238 SER D CA 1
ATOM 6978 C C . SER D 1 251 ? 22.979 21.271 -9.806 1.00 38.88 238 SER D C 1
ATOM 6979 O O . SER D 1 251 ? 22.897 21.769 -10.927 1.00 38.68 238 SER D O 1
ATOM 6982 N N . GLN D 1 252 ? 23.573 21.914 -8.770 1.00 36.59 239 GLN D N 1
ATOM 6983 C CA . GLN D 1 252 ? 24.146 23.255 -8.940 1.00 36.47 239 GLN D CA 1
ATOM 6984 C C . GLN D 1 252 ? 25.487 23.204 -9.710 1.00 40.44 239 GLN D C 1
ATOM 6985 O O . GLN D 1 252 ? 25.828 24.167 -10.399 1.00 40.30 239 GLN D O 1
ATOM 6991 N N . LYS D 1 253 ? 26.210 22.069 -9.633 1.00 36.79 240 LYS D N 1
ATOM 6992 C CA . LYS D 1 253 ? 27.444 21.866 -10.387 1.00 36.64 240 LYS D CA 1
ATOM 6993 C C . LYS D 1 253 ? 27.092 21.673 -11.865 1.00 39.74 240 LYS D C 1
ATOM 6994 O O . LYS D 1 253 ? 27.753 22.250 -12.721 1.00 39.85 240 LYS D O 1
ATOM 6996 N N . ASP D 1 254 ? 26.011 20.903 -12.154 1.00 36.48 241 ASP D N 1
ATOM 6997 C CA . ASP D 1 254 ? 25.492 20.636 -13.511 1.00 35.51 241 ASP D CA 1
ATOM 6998 C C . ASP D 1 254 ? 25.049 21.920 -14.217 1.00 39.62 241 ASP D C 1
ATOM 6999 O O . ASP D 1 254 ? 25.238 22.034 -15.425 1.00 39.90 241 ASP D O 1
ATOM 7004 N N . ILE D 1 255 ? 24.439 22.872 -13.476 1.00 36.00 242 ILE D N 1
ATOM 7005 C CA . ILE D 1 255 ? 24.003 24.170 -14.031 1.00 36.11 242 ILE D CA 1
ATOM 7006 C C . ILE D 1 255 ? 25.255 25.018 -14.363 1.00 40.37 242 ILE D C 1
ATOM 7007 O O . ILE D 1 255 ? 25.396 25.471 -15.496 1.00 40.38 242 ILE D O 1
ATOM 7012 N N . ASP D 1 256 ? 26.166 25.185 -13.381 1.00 38.05 243 ASP D N 1
ATOM 7013 C CA . ASP D 1 256 ? 27.428 25.928 -13.511 1.00 38.70 243 ASP D CA 1
ATOM 7014 C C . ASP D 1 256 ? 28.308 25.358 -14.638 1.00 44.29 243 ASP D C 1
ATOM 7015 O O . ASP D 1 256 ? 28.895 26.121 -15.406 1.00 44.02 243 ASP D O 1
ATOM 7020 N N . GLY D 1 257 ? 28.340 24.029 -14.747 1.00 42.15 244 GLY D N 1
ATOM 7021 C CA . GLY D 1 257 ? 29.074 23.314 -15.788 1.00 42.38 244 GLY D CA 1
ATOM 7022 C C . GLY D 1 257 ? 28.318 23.211 -17.104 1.00 46.42 244 GLY D C 1
ATOM 7023 O O . GLY D 1 257 ? 28.764 22.502 -18.011 1.00 46.06 244 GLY D O 1
ATOM 7024 N N . LYS D 1 258 ? 27.153 23.920 -17.209 1.00 43.09 245 LYS D N 1
ATOM 7025 C CA . LYS D 1 258 ? 26.242 23.998 -18.375 1.00 42.79 245 LYS D CA 1
ATOM 7026 C C . LYS D 1 258 ? 25.838 22.614 -18.955 1.00 46.24 245 LYS D C 1
ATOM 7027 O O . LYS D 1 258 ? 25.689 22.478 -20.177 1.00 45.81 245 LYS D O 1
ATOM 7031 N N . LYS D 1 259 ? 25.636 21.600 -18.069 1.00 42.09 246 LYS D N 1
ATOM 7032 C CA . LYS D 1 259 ? 25.238 20.241 -18.462 1.00 40.96 246 LYS D CA 1
ATOM 7033 C C . LYS D 1 259 ? 23.922 20.293 -19.242 1.00 44.57 246 LYS D C 1
ATOM 7034 O O . LYS D 1 259 ? 22.997 21.014 -18.848 1.00 44.11 246 LYS D O 1
ATOM 7040 N N . ASP D 1 260 ? 23.886 19.578 -20.384 1.00 40.91 247 ASP D N 1
ATOM 7041 C CA . ASP D 1 260 ? 22.758 19.455 -21.315 1.00 40.77 247 ASP D CA 1
ATOM 7042 C C . ASP D 1 260 ? 21.572 18.753 -20.633 1.00 43.31 2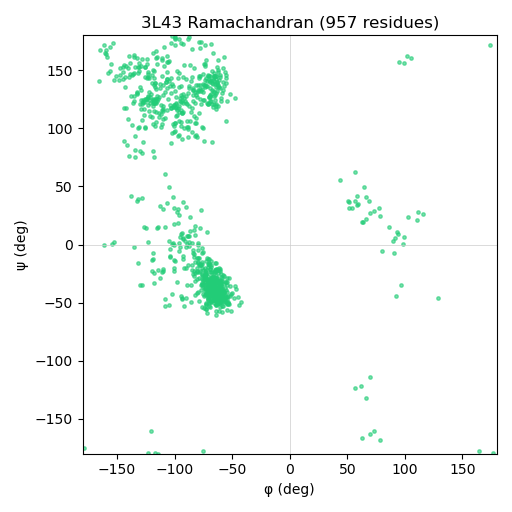47 ASP D C 1
ATOM 7043 O O . ASP D 1 260 ? 21.790 17.867 -19.801 1.00 43.83 247 ASP D O 1
ATOM 7048 N N . ILE D 1 261 ? 20.320 19.162 -20.975 1.00 37.71 248 ILE D N 1
ATOM 7049 C CA . ILE D 1 261 ? 19.079 18.576 -20.435 1.00 36.45 248 ILE D CA 1
ATOM 7050 C C . ILE D 1 261 ? 18.988 17.096 -20.862 1.00 39.56 248 ILE D C 1
ATOM 7051 O O . ILE D 1 261 ? 18.633 16.250 -20.034 1.00 39.13 248 ILE D O 1
ATOM 7056 N N . LYS D 1 262 ? 19.347 16.789 -22.140 1.00 35.12 249 LYS D N 1
ATOM 7057 C CA . LYS D 1 262 ? 19.375 15.430 -22.702 1.00 34.47 249 LYS D CA 1
ATOM 7058 C C . LYS D 1 262 ? 20.231 14.527 -21.820 1.00 36.73 249 LYS D C 1
ATOM 7059 O O . LYS D 1 262 ? 19.827 13.402 -21.536 1.00 36.06 249 LYS D O 1
ATOM 7062 N N . ALA D 1 263 ? 21.418 15.038 -21.392 1.00 33.08 250 ALA D N 1
ATOM 7063 C CA . ALA D 1 263 ? 22.372 14.359 -20.517 1.00 32.37 250 ALA D CA 1
ATOM 7064 C C . ALA D 1 263 ? 21.795 14.211 -19.085 1.00 36.20 250 ALA D C 1
ATOM 7065 O O . ALA D 1 263 ? 22.016 13.179 -18.456 1.00 35.49 250 ALA D O 1
ATOM 7067 N N . ALA D 1 264 ? 21.044 15.234 -18.590 1.00 32.73 251 ALA D N 1
ATOM 7068 C CA . ALA D 1 264 ? 20.391 15.219 -17.263 1.00 32.33 251 ALA D CA 1
ATOM 7069 C C . ALA D 1 264 ? 19.216 14.224 -17.234 1.00 35.09 251 ALA D C 1
ATOM 7070 O O . ALA D 1 264 ? 19.068 13.485 -16.254 1.00 35.32 251 ALA D O 1
ATOM 7072 N N . MET D 1 265 ? 18.410 14.178 -18.328 1.00 29.72 252 MET D N 1
ATOM 7073 C CA . MET D 1 265 ? 17.279 13.259 -18.481 1.00 29.20 252 MET D CA 1
ATOM 7074 C C . MET D 1 265 ? 17.777 11.822 -18.587 1.00 32.15 252 MET D C 1
ATOM 7075 O O . MET D 1 265 ? 17.087 10.904 -18.146 1.00 32.11 252 MET D O 1
ATOM 7080 N N . LEU D 1 266 ? 18.989 11.632 -19.137 1.00 27.87 253 LEU D N 1
ATOM 7081 C CA . LEU D 1 266 ? 19.612 10.318 -19.263 1.00 28.22 253 LEU D CA 1
ATOM 7082 C C . LEU D 1 266 ? 20.101 9.818 -17.893 1.00 31.54 253 LEU D C 1
ATOM 7083 O O . LEU D 1 266 ? 19.922 8.636 -17.582 1.00 31.57 253 LEU D O 1
ATOM 7088 N N . ALA D 1 267 ? 20.668 10.731 -17.064 1.00 27.24 254 ALA D N 1
ATOM 7089 C CA . ALA D 1 267 ? 21.126 10.443 -15.695 1.00 27.25 254 ALA D CA 1
ATOM 7090 C C . ALA D 1 267 ? 19.927 10.159 -14.768 1.00 32.51 254 ALA D C 1
ATOM 7091 O O . ALA D 1 267 ? 20.037 9.313 -13.876 1.00 33.02 254 ALA D O 1
ATOM 7093 N N . GLU D 1 268 ? 18.778 10.846 -15.000 1.00 28.86 255 GLU D N 1
ATOM 7094 C CA . GLU D 1 268 ? 17.548 10.653 -14.223 1.00 28.48 255 GLU D CA 1
ATOM 7095 C C . GLU D 1 268 ? 17.014 9.249 -14.484 1.00 33.61 255 GLU D C 1
ATOM 7096 O O . GLU D 1 268 ? 16.615 8.573 -13.538 1.00 33.99 255 GLU D O 1
ATOM 7102 N N . ARG D 1 269 ? 17.038 8.810 -15.774 1.00 29.48 256 ARG D N 1
ATOM 7103 C CA . ARG D 1 269 ? 16.576 7.502 -16.234 1.00 28.83 256 ARG D CA 1
ATOM 7104 C C . ARG D 1 269 ? 17.399 6.372 -15.601 1.00 32.59 256 ARG D C 1
ATOM 7105 O O . ARG D 1 269 ? 16.817 5.445 -15.046 1.00 31.92 256 ARG D O 1
ATOM 7113 N N . LYS D 1 270 ? 18.746 6.472 -15.672 1.00 29.62 257 LYS D N 1
ATOM 7114 C CA . LYS D 1 270 ? 19.703 5.519 -15.108 1.00 29.45 257 LYS D CA 1
ATOM 7115 C C . LYS D 1 270 ? 19.628 5.488 -13.572 1.00 32.64 257 LYS D C 1
ATOM 7116 O O . LYS D 1 270 ? 19.887 4.443 -12.983 1.00 32.49 257 LYS D O 1
ATOM 7118 N N . PHE D 1 271 ? 19.254 6.626 -12.929 1.00 27.66 258 PHE D N 1
ATOM 7119 C CA . PHE D 1 271 ? 19.105 6.730 -11.473 1.00 26.28 258 PHE D CA 1
ATOM 7120 C C . PHE D 1 271 ? 17.944 5.842 -10.978 1.00 30.33 258 PHE D C 1
ATOM 7121 O O . PHE D 1 271 ? 18.123 5.105 -10.006 1.00 29.24 258 PHE D O 1
ATOM 7129 N N . PHE D 1 272 ? 16.749 5.959 -11.613 1.00 27.02 259 PHE D N 1
ATOM 7130 C CA . PHE D 1 272 ? 15.560 5.186 -11.222 1.00 26.96 259 PHE D CA 1
ATOM 7131 C C . PHE D 1 272 ? 15.709 3.712 -11.563 1.00 32.92 259 PHE D C 1
ATOM 7132 O O . PHE D 1 272 ? 15.263 2.875 -10.783 1.00 32.55 259 PHE D O 1
ATOM 7140 N N . LEU D 1 273 ? 16.367 3.399 -12.710 1.00 31.68 260 LEU D N 1
ATOM 7141 C CA . LEU D 1 273 ? 16.663 2.033 -13.174 1.00 31.84 260 LEU D CA 1
ATOM 7142 C C . LEU D 1 273 ? 17.654 1.350 -12.234 1.00 35.85 260 LEU D C 1
ATOM 7143 O O . LEU D 1 273 ? 17.587 0.134 -12.077 1.00 35.71 260 LEU D O 1
ATOM 7148 N N . SER D 1 274 ? 18.588 2.129 -11.636 1.00 33.07 261 SER D N 1
ATOM 7149 C CA . SER D 1 274 ? 19.639 1.628 -10.736 1.00 33.44 261 SER D CA 1
ATOM 7150 C C . SER D 1 274 ? 19.247 1.568 -9.265 1.00 37.13 261 SER D C 1
ATOM 7151 O O . SER D 1 274 ? 19.770 0.706 -8.560 1.00 37.19 261 SER D O 1
ATOM 7154 N N . HIS D 1 275 ? 18.415 2.523 -8.773 1.00 33.42 262 HIS D N 1
ATOM 7155 C CA . HIS D 1 275 ? 18.065 2.603 -7.347 1.00 33.10 262 HIS D CA 1
ATOM 7156 C C . HIS D 1 275 ? 17.323 1.364 -6.864 1.00 36.94 262 HIS D C 1
ATOM 7157 O O . HIS D 1 275 ? 16.236 1.074 -7.359 1.00 36.90 262 HIS D O 1
ATOM 7164 N N . PRO D 1 276 ? 17.894 0.624 -5.880 1.00 33.70 263 PRO D N 1
ATOM 7165 C CA . PRO D 1 276 ? 17.237 -0.606 -5.402 1.00 33.44 263 PRO D CA 1
ATOM 7166 C C . PRO D 1 276 ? 15.872 -0.389 -4.735 1.00 36.34 263 PRO D C 1
ATOM 7167 O O . PRO D 1 276 ? 15.117 -1.348 -4.595 1.00 36.13 263 PRO D O 1
ATOM 7171 N N . ALA D 1 277 ? 15.548 0.861 -4.350 1.00 32.89 264 ALA D N 1
ATOM 7172 C CA . ALA D 1 277 ? 14.287 1.197 -3.693 1.00 32.51 264 ALA D CA 1
ATOM 7173 C C . ALA D 1 277 ? 13.232 1.806 -4.653 1.00 35.17 264 ALA D C 1
ATOM 7174 O O . ALA D 1 277 ? 12.054 1.861 -4.291 1.00 34.94 264 ALA D O 1
ATOM 7176 N N . TYR D 1 278 ? 13.643 2.233 -5.877 1.00 31.11 265 TYR D N 1
ATOM 7177 C CA . TYR D 1 278 ? 12.735 2.848 -6.878 1.00 30.26 265 TYR D CA 1
ATOM 7178 C C . TYR D 1 278 ? 12.643 2.042 -8.204 1.00 34.80 265 TYR D C 1
ATOM 7179 O O . TYR D 1 278 ? 11.775 2.322 -9.032 1.00 34.16 265 TYR D O 1
ATOM 7188 N N . ARG D 1 279 ? 13.562 1.073 -8.390 1.00 31.83 266 ARG D N 1
ATOM 7189 C CA . ARG D 1 279 ? 13.719 0.150 -9.533 1.00 32.24 266 ARG D CA 1
ATOM 7190 C C . ARG D 1 279 ? 12.401 -0.435 -10.078 1.00 35.06 266 ARG D C 1
ATOM 7191 O O . ARG D 1 279 ? 12.181 -0.436 -11.291 1.00 34.58 266 ARG D O 1
ATOM 7199 N N . HIS D 1 280 ? 11.557 -0.971 -9.173 1.00 31.35 267 HIS D N 1
ATOM 7200 C CA . HIS D 1 280 ? 10.281 -1.623 -9.480 1.00 31.09 267 HIS D CA 1
ATOM 7201 C C . HIS D 1 280 ? 9.237 -0.667 -10.055 1.00 36.54 267 HIS D C 1
ATOM 7202 O O . HIS D 1 280 ? 8.313 -1.120 -10.745 1.00 37.07 267 HIS D O 1
ATOM 7209 N N . ILE D 1 281 ? 9.370 0.646 -9.761 1.00 32.84 268 ILE D N 1
ATOM 7210 C CA . ILE D 1 281 ? 8.427 1.678 -10.208 1.00 32.39 268 ILE D CA 1
ATOM 7211 C C . ILE D 1 281 ? 9.074 2.672 -11.188 1.00 35.67 268 ILE D C 1
ATOM 7212 O O . ILE D 1 281 ? 8.486 3.715 -11.449 1.00 35.93 268 ILE D O 1
ATOM 7217 N N . ALA D 1 282 ? 10.245 2.337 -11.754 1.00 31.86 269 ALA D N 1
ATOM 7218 C CA . ALA D 1 282 ? 10.988 3.203 -12.688 1.00 32.24 269 ALA D CA 1
ATOM 7219 C C . ALA D 1 282 ? 10.137 3.727 -13.869 1.00 36.85 269 ALA D C 1
ATOM 7220 O O . ALA D 1 282 ? 10.315 4.881 -14.259 1.00 36.92 269 ALA D O 1
ATOM 7222 N N . ASP D 1 283 ? 9.183 2.910 -14.391 1.00 33.44 270 ASP D N 1
ATOM 7223 C CA . ASP D 1 283 ? 8.291 3.311 -15.495 1.00 32.95 270 ASP D CA 1
ATOM 7224 C C . ASP D 1 283 ? 7.151 4.260 -15.035 1.00 34.65 270 ASP D C 1
ATOM 7225 O O . ASP D 1 283 ? 6.424 4.789 -15.876 1.00 33.81 270 ASP D O 1
ATOM 7230 N N . ARG D 1 284 ? 7.018 4.483 -13.711 1.00 30.88 271 ARG D N 1
ATOM 7231 C CA . ARG D 1 284 ? 6.069 5.423 -13.093 1.00 30.46 271 ARG D CA 1
ATOM 7232 C C . ARG D 1 284 ? 6.862 6.666 -12.642 1.00 33.48 271 ARG D C 1
ATOM 7233 O O . ARG D 1 284 ? 6.279 7.628 -12.135 1.00 33.36 271 ARG D O 1
ATOM 7241 N N . MET D 1 285 ? 8.198 6.622 -12.804 1.00 29.54 272 MET D N 1
ATOM 7242 C CA . MET D 1 285 ? 9.125 7.669 -12.373 1.00 28.77 272 MET D CA 1
ATOM 7243 C C . MET D 1 285 ? 9.765 8.408 -13.531 1.00 32.39 272 MET D C 1
ATOM 7244 O O . MET D 1 285 ? 9.834 7.890 -14.648 1.00 31.83 272 MET D O 1
ATOM 7249 N N . GLY D 1 286 ? 10.254 9.609 -13.234 1.00 29.28 273 GLY D N 1
ATOM 7250 C CA . GLY D 1 286 ? 10.921 10.463 -14.200 1.00 29.02 273 GLY D CA 1
ATOM 7251 C C . GLY D 1 286 ? 10.022 11.533 -14.763 1.00 33.44 273 GLY D C 1
ATOM 7252 O O . GLY D 1 286 ? 8.796 11.376 -14.787 1.00 32.18 273 GLY D O 1
ATOM 7253 N N . THR D 1 287 ? 10.647 12.621 -15.244 1.00 31.49 274 THR D N 1
ATOM 7254 C CA . THR D 1 287 ? 9.984 13.786 -15.834 1.00 31.30 274 THR D CA 1
ATOM 7255 C C . THR D 1 287 ? 9.317 13.427 -17.188 1.00 35.40 274 THR D C 1
ATOM 7256 O O . THR D 1 287 ? 8.189 13.875 -17.375 1.00 34.69 274 THR D O 1
ATOM 7260 N N . PRO D 1 288 ? 9.929 12.640 -18.141 1.00 33.10 275 PRO D N 1
ATOM 7261 C CA . PRO D 1 288 ? 9.200 12.318 -19.392 1.00 33.25 275 PRO D CA 1
ATOM 7262 C C . PRO D 1 288 ? 7.854 11.635 -19.117 1.00 38.47 275 PRO D C 1
ATOM 7263 O O . PRO D 1 288 ? 6.889 11.903 -19.833 1.00 39.07 275 PRO D O 1
ATOM 7267 N N . HIS D 1 289 ? 7.778 10.805 -18.036 1.00 34.54 276 HIS D N 1
ATOM 7268 C CA . HIS D 1 289 ? 6.543 10.152 -17.600 1.00 34.11 276 HIS D CA 1
ATOM 7269 C C . HIS D 1 289 ? 5.587 11.192 -17.006 1.00 37.67 276 HIS D C 1
ATOM 7270 O O . HIS D 1 289 ? 4.384 11.112 -17.257 1.00 37.56 276 HIS D O 1
ATOM 7277 N N . LEU D 1 290 ? 6.124 12.164 -16.217 1.00 33.46 277 LEU D N 1
ATOM 7278 C CA . LEU D 1 290 ? 5.344 13.262 -15.640 1.00 33.18 277 LEU D CA 1
ATOM 7279 C C . LEU D 1 290 ? 4.694 14.072 -16.791 1.00 38.95 277 LEU D C 1
ATOM 7280 O O . LEU D 1 290 ? 3.513 14.407 -16.707 1.00 38.94 277 LEU D O 1
ATOM 7285 N N . GLN D 1 291 ? 5.467 14.343 -17.873 1.00 36.71 278 GLN D N 1
ATOM 7286 C CA . GLN D 1 291 ? 4.997 15.062 -19.062 1.00 37.25 278 GLN D CA 1
ATOM 7287 C C . GLN D 1 291 ? 3.835 14.286 -19.728 1.00 44.72 278 GLN D C 1
ATOM 7288 O O . GLN D 1 291 ? 2.820 14.894 -20.094 1.00 44.91 278 GLN D O 1
ATOM 7294 N N . LYS D 1 292 ? 3.975 12.939 -19.809 1.00 42.83 279 LYS D N 1
ATOM 7295 C CA . LYS D 1 292 ? 2.998 11.999 -20.366 1.00 43.34 279 LYS D CA 1
ATOM 7296 C C . LYS D 1 292 ? 1.702 11.977 -19.537 1.00 49.06 279 LYS D C 1
ATOM 7297 O O . LYS D 1 292 ? 0.616 11.875 -20.106 1.00 48.79 279 LYS D O 1
ATOM 7303 N N . VAL D 1 293 ? 1.822 12.060 -18.200 1.00 47.43 280 VAL D N 1
ATOM 7304 C CA . VAL D 1 293 ? 0.687 12.057 -17.268 1.00 47.62 280 VAL D CA 1
ATOM 7305 C C . VAL D 1 293 ? -0.118 13.357 -17.428 1.00 52.18 280 VAL D C 1
ATOM 7306 O O . VAL D 1 293 ? -1.336 13.290 -17.617 1.00 52.02 280 VAL D O 1
ATOM 7310 N N . LEU D 1 294 ? 0.571 14.525 -17.421 1.00 49.34 281 LEU D N 1
ATOM 7311 C CA . LEU D 1 294 ? -0.054 15.853 -17.592 1.00 49.68 281 LEU D CA 1
ATOM 7312 C C . LEU D 1 294 ? -0.684 16.029 -18.987 1.00 56.33 281 LEU D C 1
ATOM 7313 O O . LEU D 1 294 ? -1.586 16.853 -19.145 1.00 55.90 281 LEU D O 1
ATOM 7318 N N . ASN D 1 295 ? -0.214 15.240 -19.980 1.00 55.00 282 ASN D N 1
ATOM 7319 C CA . ASN D 1 295 ? -0.708 15.228 -21.356 1.00 55.89 282 ASN D CA 1
ATOM 7320 C C . ASN D 1 295 ? -2.070 14.516 -21.416 1.00 61.83 282 ASN D C 1
ATOM 7321 O O . ASN D 1 295 ? -3.045 15.106 -21.893 1.00 61.55 282 ASN D O 1
ATOM 7326 N N . GLN D 1 296 ? -2.129 13.255 -20.897 1.00 59.65 283 GLN D N 1
ATOM 7327 C CA . GLN D 1 296 ? -3.314 12.382 -20.844 1.00 60.09 283 GLN D CA 1
ATOM 7328 C C . GLN D 1 296 ? -4.541 13.087 -20.242 1.00 65.16 283 GLN D C 1
ATOM 7329 O O . GLN D 1 296 ? -5.641 12.953 -20.783 1.00 65.27 283 GLN D O 1
ATOM 7335 N N . GLN D 1 297 ? -4.338 13.856 -19.146 1.00 62.02 284 GLN D N 1
ATOM 7336 C CA . GLN D 1 297 ? -5.376 14.612 -18.438 1.00 92.67 284 GLN D CA 1
ATOM 7337 C C . GLN D 1 297 ? -5.932 15.746 -19.300 1.00 123.02 284 GLN D C 1
ATOM 7338 O O . GLN D 1 297 ? -7.084 15.687 -19.727 1.00 87.07 284 GLN D O 1
#

Solvent-accessible surface area: 40128 Å² total; per-residue (Å²): 100,10,0,0,0,0,15,43,60,1,15,15,20,17,0,0,1,10,2,2,38,38,53,0,4,20,94,89,34,124,30,0,4,18,0,75,1,38,70,33,130,58,63,57,0,57,5,137,84,38,95,81,118,45,16,110,70,25,36,55,0,11,11,38,8,31,48,54,28,120,71,47,61,124,52,4,46,1,28,0,46,0,64,134,6,48,100,9,35,0,0,1,0,1,6,5,1,18,12,42,43,70,164,58,49,119,69,1,20,116,67,5,51,125,7,0,45,120,31,0,79,68,117,97,2,20,0,0,1,1,4,20,11,17,37,37,10,4,20,6,21,1,7,49,7,2,48,90,35,8,115,65,4,114,30,1,0,0,0,3,0,48,4,70,33,44,27,71,54,58,60,6,99,61,12,0,41,44,137,70,16,96,30,105,96,8,3,5,0,0,17,22,25,20,58,41,42,17,80,61,87,65,93,15,89,43,6,40,129,45,3,105,146,42,1,80,78,47,94,11,1,140,93,25,5,112,89,9,4,0,76,28,0,25,100,35,3,40,107,63,84,134,139,62,9,0,0,0,0,11,41,65,1,15,14,21,16,0,0,2,12,2,2,33,57,50,0,6,36,105,111,42,25,13,0,5,19,0,59,2,31,73,34,127,61,66,63,0,23,7,124,88,40,98,93,70,67,22,108,67,12,35,50,0,10,11,43,9,37,44,42,23,99,87,52,74,53,17,58,114,52,5,45,0,91,0,36,2,62,130,4,58,98,8,30,0,0,2,0,1,5,5,0,13,10,47,48,76,163,54,51,123,76,1,35,58,66,4,86,79,4,0,35,126,32,0,78,51,104,126,2,19,0,0,1,1,5,21,11,15,40,28,8,3,16,5,15,1,8,36,3,2,102,91,34,11,92,66,6,133,22,2,0,0,0,3,0,51,3,64,37,42,30,71,55,53,68,8,91,86,16,0,41,49,140,69,27,96,30,103,105,11,5,6,0,0,15,19,22,21,59,48,39,15,80,62,85,64,92,10,90,36,6,43,127,37,2,116,142,42,2,80,68,49,96,9,0,132,103,24,3,113,96,10,4,0,79,46,0,20,53,43,2,41,97,58,67,136,109,7,0,0,0,0,8,72,69,2,15,14,23,16,0,0,2,6,2,0,26,93,35,0,12,48,138,104,53,52,0,6,25,0,62,1,42,67,29,133,59,49,64,0,52,4,110,78,28,85,88,114,62,12,87,75,30,76,84,0,60,110,32,14,97,65,59,48,146,84,46,61,46,47,7,54,3,67,1,34,0,64,115,2,55,102,20,34,0,0,4,1,4,8,8,2,15,6,34,41,78,158,66,52,118,62,8,10,127,76,10,54,114,5,0,50,92,34,0,66,62,150,101,2,28,0,0,0,2,5,24,13,17,41,36,10,4,14,7,20,1,2,46,4,0,47,90,31,8,111,68,6,108,31,3,1,0,0,3,0,53,4,67,32,44,28,66,73,49,58,5,89,63,13,0,43,44,139,65,20,89,19,193,128,10,4,6,0,0,14,23,22,24,49,47,41,30,98,65,98,65,84,4,85,40,6,33,124,41,2,87,150,39,2,8,56,48,50,12,1,29,51,23,0,77,91,9,4,0,76,28,0,14,110,35,14,78,164,101,9,0,0,0,0,12,64,67,2,14,10,24,14,0,0,2,8,3,1,22,93,29,0,10,42,146,79,127,34,0,8,18,0,58,2,38,66,31,187,61,53,39,0,39,4,106,82,36,90,59,123,129,15,108,75,21,72,82,0,53,98,41,8,91,70,55,34,129,72,45,50,125,40,4,47,1,86,0,38,1,63,117,1,58,106,19,31,0,0,3,0,1,4,3,1,18,18,48,41,75,159,63,45,121,69,3,19,121,64,4,39,106,1,0,54,88,31,0,62,72,138,142,4,17,0,0,0,2,4,26,10,15,39,39,10,3,20,4,19,0,5,31,0,2,61,93,32,9,109,65,6,105,35,3,0,0,0,3,0,50,4,65,33,44,29,63,64,50,64,5,98,63,12,0,36,47,141,60,18,92,26,185,100,12,5,6,0,0,15,22,18,24,52,46,38,34,112,62,110,66,77,3,92,40,5,36,129,44,1,75,50,45,2,5,61,46,38,16,1,25,56,20,0,84,96,7,4,0,77,35,0,13,96,38,6,73,130,87

Foldseek 3Di:
DEEEAFAAPLCRQLLVCLQQQHDQADPFDQEKEWEWEAAAPDWWKDWPVRPPDTHNDSPVNHVVSVVVVCNDLDYTYMYTYHNRHDGDIYIRAGHQDQQDDDPGDRCNNVVSLVSSCVQQLDPPYAYEQRGEPQDDPVPIPSVVSCCVSPVQQPRYEYEYENQVVHDPVDGCLCQQVCHPPHHPNGYAYEYGDDPCCVVVVPGSVNRQVVRLVCQCPDPSRNVPSCCYYSVNVSVVSNVVVD/DAEEQAFAAPLCRVLLVCLQLQHDQADPFDQEKEWEWEAADCDWWKDWPVDPPDTHPDSPVNHVVSVVVCVVVPSDLDYTYMYTYYNRHDGHIYIRQGHADDQDDDPGDRCNRVVSLVSSCVQLLDPVYAQEQRGEPQDDPVPIPSVVSNCVNPVQLPRYEYEYENQVVHDPPDGCLCQQVCHPPHHPNGYAYEYGDDPCCVVVVPGSVNRQVVGLVCQCVDPSRVVPSCCYYSVNVSVSSVVVVD/DEEEAFAAPLCSVLLVCLQLQHPQAPVDQEKEWEFEAQAPDWWKDWPVNPPDTHDDSPVNNVVVVVVVCNDLDYTYMYTYHNRHDGDIYIYAHGADQQDDDPADRCNNVVSLVSSCVQLLDPVYAQEQRGEPQDDPVPIPSVVSNCVNPVLQPRYEYEYENQVVHDPPDGCLCQQVCNPPHHPNGYEYEYGADVCCVVVVPGSVRRQVVRLVCQCPPPSNNVVSVCYYSVNVSVSSND/DEEEAFAAPLCRVLLVCLQLQHDQAPVDQEKEKEFEAQAPDWWKDWPVNPPDTHDDSPVNNVVLVVVSPNDLDYTYMYTYHNRHAGDIYIRQHHADQQDDDPGDRCRNVVSLVSSCVQLLDPPYAYEQGGEPQDDPVPIPSVVSNCVNVVLQPRYEYEYENQVVHDPPDGCLCQQVCNPPHHPNGYEYEYGQDPVCVVVVPGSVRRQVVRLVCQCPDPSNNVVSCSYYSVNVSVSSNVD

CATH classification: 3.40.50.300

GO terms:
  GO:0042802 identical protein binding (F, IPI)
  GO:0070062 extracellular exosome (C, HDA)
  GO:0005515 protein binding (F, IPI)

Secondary structure (DSSP, 8-state):
-EEEE-BTTSSHHHHHHHHHTS--S-----S-EEEEEEE-SS-EEEESSS-S--B--HHHHHHHHHHHH---SS-EEEEEEETT--SEEEEE-PPB-SS--TT--TTHHHHHHHHHHHHHTSTTPEEEEEEETTS-GGG-HHHHHHHHH-SS-TTEEEEEE-GGGSPTT---HHHHTT-SS--SS-EEE-----HHHHHTT--HHHHHHHHHHHHHH-TTTGGGGGG-SHHHHHHHHHHHH-/-EEEEE-BTTSSHHHHHHHHHTS--S-----S-EEEEEEE-SS-EEEESSSTT--B--HHHHHHHHHHHHHHH---SSPEEEEEEETT--SEEEEEPPPB-SS--SS--TTHHHHHHHHHHHHHTSTTEEEEEEEETTS-GGG-HHHHHHHHH-TT-TTEEEEEE-GGGPPTT---HHHHTT-SS--SS-EEE-----HHHHHTT--HHHHHHHHHHHHHH-TTTGGGGGG-SHHHHHHHHHHHH-/-EEEE-BTTSSHHHHHHHHHTS--S----S-EEEEEEE-SS-EEEESTTTT--B--HHHHHHHHHHH----S--EEEEEEETT--SEEEEEPPPB-SS--TT--TTHHHHHHHHHHHHHTSTT-EEEEEEETTS-GGG-HHHHHHHHH-TT-TTEEEEEE-GGGSPTT---HHHHTT-SS--TT-EEE-----HHHHHTT--HHHHHHHHHHHHHH-TTTGGGGGG-SHHHHHHHHH-/-EEEE-BTTSSHHHHHHHHHTS-------S-EEEEEEE-SS-EEEESTTTT-EE--HHHHHHHHHHHH---SSPEEEEEEETTS-SEEEEEPPPB-SS--TTS-TTHHHHHHHHHHHHHTSTT-EEEEEEETTS-GGG-HHHHHHHHH-SS-TTEEEEEE-GGGPPTT---HHHHTT-SS--TT-EEE-----HHHHHTT--HHHHHHHHHHHHHH-TTTGGGGGG-SHHHHHHHHHH-

B-factor: mean 40.32, std 11.6, range [10.62, 123.02]